Protein AF-A0AA91DFK7-F1 (afdb_monomer)

Mean predicted aligned error: 19.99 Å

Sequence (921 aa):
FHQPVKQSVSNLQQTSFSFPFDNPKKPAETATQEIAKGLQALGDNTLLFLSHIRKIEYTLPDGAEGSLERIDQGNGRIDIRVCKPYSEATISHWLHFQKDVDVTDEDGKTKTCRIAIAYSLVEEANKKTEEKTWKIVPLDFGQVSIYFPAEKETSNLKFHIHAPFASTVARDSVRDCPANEQLRDQLAELITESLIAVRDHGFLTIGFLAVLPNPKDNLVKFYEPIRKAVVSAFKNESLTPTRNDSHGRSVSLFRGPARIASILDDDELSFLTNYTPPLWAANPPPQGHREENFLDSLEIDNWGWSELVDVLNSANENEERERIEDWISKKDDAWLMRFYALLGEASDEHSEYIHVNDIKIVRSLTSKGVIHVNPEDAYFPSKDGSFGSKDTFFVKPETYKNGSSNKQKELARYFLEEMGVCYADIKALIELRIKFYESSTEEIENWLYDEKFKSWVKSRHEGDFQDKIGASYYEDIKLFISYWKKNPTERSLFGNKTILLGLSNGNTLCWLKPNELCLDTPYIETGLAELIDIHKKKPLWPGYQDKLNKSELKDFVDFITAIGVMKGLAIIKTSIFRNKKYNLLISYSQHTKETSTATREDYSIEHLEDYLKRPSISCARLIWDALIKAPQNTIKARYRPNQQHNINEVESQLVAHLKGYAWIPNKNGEFFMPKDMSRDDLRNDFPCDDSRGMLTAIGFGENAKRRSEEYQANNKKAKHLGFESLEQAQKFAKLAKSLPESEIEKLIANSKIIEQPEKSVPNPERRRKGILERSENAPNKESIMRERSIQPGISAIQADAKGYLRPIYTNKNGEMVCQCCQKEMPFKIGDAYYFEAVQCLRSVKNQYIENRLALCPLCSAMYQYARQTDDKEIQNLIVTNNSDDNAASVGISITLALEKYTLRFVGPHWFDLKSIILSTT

Foldseek 3Di:
DDDDFDFDDDDDPDTDTDDDPPDPVADPVRVLVVVLVVVLPDDQQLCLPPDPDAKDWDAHPVRFIWMWGWDDPDPQKIWIWTGHGPDDIDIWIKRKFKDWDWFQDPVRDIDTWIKMWIFTWDWDQDPPPRDTDIETAFACFAFEDLSGGLQQEGQLARIYIYIVADADPVSNYHDDDPRVLVRLVVRLVRVLVVLVVCVVVLRLDLNCLLRADFPVSPGDPSNVVSNVSNLVSLQVDQRFQFQVRGGHRLQQAEEEDPLVCVLQPCVNVCLLPVGHDPHGGDDDDPVSPSSVRSSVSNVRHYDYLQNVQCSQQVCPDPVSLVSVLVVLFPDDLQSLLSVLLRNLCCCPVVVDDHDCQVHQNFWWDFPVGIDGHGLQQEEDADPVRDDADGRGTYGDCSNQPVDPDPSSNVSSVNSSVVSNHYHPDLLNSLLVVLVVLVVVQVVVVVVVPDPVVVVVVVPDPDDDPVVPCDPSLVVSLVSLLVVCVVVVVVLQSQQQTQNFWFADDPRDIHGDGLQQEAEDPPLHHQCVCVVCVQSVHTYGDPCVPVVADPVRSVSSVVSSVSSHHHHFWAKDWDFCVPPPVVVQQCVVPPPPAADPAKDWTAIATRSRLVLQVDADPSSLLRLLVNQLPDALVNQWTWTDRHPVDDIDIDGHPHLVSLQVGFHFQFCVGDTGGQLVDDPNRHHPSRDDHCVRVRSVSNNHPVNVVCPDPVLVVQQVVCVVVVANGSVRSVVVVVVVVVDDPVVVVVVVVVPDDDDWFWDFDPPLVVLLVVLVVVLVVFDFDDWDDDPDTDDPPPVVLQVVLCVVCLVRQQHPVRFGAFQWPRDGAPDADPPHGDWGFAQQAPPFGGRDSLRTGTHHPVVNCQVPPFWPQHRVNSLCQLQVDPPDLGGGKDWDWTDTNNDIIIRIGGNVSSSSVSSSSVVRD

Solvent-accessible surface area (backbone atoms only — not comparable to full-atom values): 51791 Å² total; per-residue (Å²): 143,87,78,86,79,76,74,72,91,70,67,101,85,66,89,64,84,80,83,82,72,76,52,92,90,47,59,46,69,60,52,50,54,53,50,50,50,54,64,70,62,64,53,61,66,55,43,72,71,43,90,84,61,48,69,49,78,49,70,45,98,87,66,47,52,32,38,39,37,54,44,79,75,52,96,42,32,36,37,29,40,39,33,49,60,101,49,78,70,46,74,49,38,30,47,41,50,75,50,80,44,79,41,52,41,96,88,71,48,75,42,82,41,66,33,37,39,35,39,40,44,44,85,40,73,37,93,85,74,74,47,79,42,78,42,57,49,55,41,97,71,17,50,38,22,54,61,40,65,15,83,74,37,72,49,58,34,22,36,36,38,33,39,79,51,58,48,44,98,83,52,33,34,74,51,95,49,74,44,37,52,51,53,49,52,52,48,25,50,52,51,47,56,46,51,54,53,35,41,79,73,71,49,56,42,63,70,34,37,44,32,50,70,35,84,87,50,68,50,44,78,86,51,43,60,38,41,53,42,44,45,50,42,28,50,74,35,64,59,34,39,22,65,84,83,45,56,31,27,29,77,61,26,32,40,58,54,68,71,56,50,73,75,41,42,46,70,52,46,20,69,75,68,74,49,73,68,72,31,44,45,48,79,61,61,100,83,37,62,51,26,45,46,30,53,62,69,53,67,46,47,76,49,50,62,66,58,54,38,51,56,56,49,63,39,75,48,70,68,53,34,50,52,50,37,55,56,60,67,74,52,54,51,69,56,44,18,54,50,33,16,50,52,12,40,26,39,74,78,65,69,46,81,78,62,54,59,89,38,43,73,39,54,20,39,44,78,89,46,78,49,60,36,31,24,71,66,28,23,41,70,44,97,83,67,70,76,70,66,72,88,51,38,29,46,39,61,57,36,33,67,68,45,96,44,70,66,42,21,51,23,12,41,47,33,42,45,72,50,46,30,41,71,55,45,72,65,58,54,48,52,52,51,50,50,51,42,54,55,50,48,62,58,55,58,60,64,72,71,44,70,72,50,60,62,52,61,75,72,57,82,94,74,75,75,68,79,74,67,51,76,66,57,60,53,51,53,51,49,52,44,56,49,37,73,78,38,67,87,56,36,72,80,53,24,83,36,42,78,44,56,22,38,45,100,82,76,45,80,43,77,32,31,29,68,43,25,27,46,24,71,87,83,44,90,46,52,48,66,83,41,28,88,69,75,69,29,29,35,53,46,65,68,57,63,83,75,35,55,81,67,54,44,52,48,48,53,54,44,45,47,68,26,41,28,36,74,66,57,58,80,39,82,42,70,50,83,77,31,94,57,33,72,70,41,44,63,94,44,84,88,54,80,67,48,99,64,42,45,80,40,16,21,30,46,85,60,45,69,62,50,50,74,58,66,40,72,45,52,32,49,34,53,48,56,33,46,61,69,41,61,56,73,48,52,39,18,38,28,25,45,31,86,92,50,74,76,30,72,44,76,4,51,36,34,58,51,55,47,72,36,49,37,50,45,31,72,86,66,54,59,35,33,35,31,76,37,46,84,85,41,47,28,91,91,57,83,92,59,51,93,50,43,52,45,61,65,31,34,47,23,49,53,56,51,60,67,32,70,66,47,49,54,48,29,52,52,23,41,73,74,75,26,96,28,40,72,52,40,53,51,52,55,52,52,58,73,74,48,59,69,73,57,58,50,47,64,60,60,74,68,68,87,74,85,77,44,69,41,59,41,85,61,59,70,66,52,50,53,62,47,50,63,51,56,76,70,42,56,75,68,70,82,65,94,52,103,70,73,71,53,90,64,54,68,60,50,46,51,52,25,44,64,60,45,51,76,56,37,31,22,96,86,71,50,41,43,18,32,53,81,62,41,66,41,90,49,59,61,83,96,42,75,50,65,42,64,42,71,67,55,82,84,59,68,50,65,56,55,58,44,44,38,57,20,29,72,67,58,38,49,33,58,73,76,34,45,70,59,47,59,67,59,53,51,46,63,53,69,75,50,84,69,59,77,55,33,34,55,50,72,45,82,42,35,37,74,94,38,84,39,50,43,48,36,34,14,54,58,44,48,53,34,45,55,53,51,68,74,72,109

Secondary structure (DSSP, 8-state):
----------STT----------TTS-HHHHHHHHHHHHHH--THHHHT-SS--EEEEE-TTS-EEEEEEEEEETTEEEEEEE-TTS--EEEEEEEEEEEEEEE-TTS-EEEEEEEEEEEEEEEE-TTT--EEEEEE--SSPEEEESEEEEEEE---SSEEE----B-TTSSSB---HHHHHHHHHHHHHHHHHHHHHHHTT---GGGGGGS--GGG---TTTHHHHHHHHHHHHHSS-EEBTTS-EE-GGG-EE--HHHHHHS-HHHHHHHH-PPSP-BBPPPPTT-HHHHHHHHTTTPEE--HHHHHHHHHT--SHHHHHHHHHHHHTS-HHHHHHHHHHHHHHHHHH------TTS--EEEEETTEEEEE-GGGEEEPPTT-----TT-EEEPTHHHH--SSHHHHHHHHHHHHHTT-EE--HHHHHHHHHHHHHHHHHHHHHHTT-HHHHHHHTT--S--SGGGS-HHHHHHHHHHHHHHHH-GGGTHHHHTSS-EEEE-TTS-EEEE-GGGEE--TTT-----GGGHHHH--EEBPTTHHHHS-HHHHHHHHHHHHHHT-B-S--EEEE-GGG-TTHHHHSTT-TT----TT-EEEEEEETTHHHHHHS--HHHHHHHHHHHHTS-GGGGEEEEESSTTSPPEEEE-HHHHHHHHS--EEBTTS-EE-GGG--TTTB-TTS----TTSHHHHTTTTHHHHHTSHHHHHHHHHHHHTT-SSHHHHHHHHHHHHHS-HHHHHHHHHTT---PPP----SSHHHHHHHHHHHHHTPPB-----SSS---TTHHHHHHHHHHHHHHHHB-TTS-BB-TTT-SBPS-EETTEE--EEEES-TT-SB--TTSEEEE-HHHHHHHHHSB-S-HHHHHHHHHS----TT-SEEEEEEEETTEEEEEEEEHHHHHHHHHHHHHH-

pLDDT: mean 84.31, std 13.97, range [32.25, 98.31]

Structure (mmCIF, N/CA/C/O backbone):
data_AF-A0AA91DFK7-F1
#
_entry.id   AF-A0AA91DFK7-F1
#
loop_
_atom_site.group_PDB
_atom_site.id
_atom_site.type_symbol
_atom_site.label_atom_id
_atom_site.label_alt_id
_atom_site.label_comp_id
_atom_site.label_asym_id
_atom_site.label_entity_id
_atom_site.label_seq_id
_atom_site.pdbx_PDB_ins_code
_atom_site.Cartn_x
_atom_site.Cartn_y
_atom_site.Cartn_z
_atom_site.occupancy
_atom_site.B_iso_or_equiv
_atom_site.auth_seq_id
_atom_site.auth_comp_id
_atom_site.auth_asym_id
_atom_site.auth_atom_id
_atom_site.pdbx_PDB_model_num
ATOM 1 N N . PHE A 1 1 ? -30.855 -10.879 83.316 1.00 36.31 1 PHE A N 1
ATOM 2 C CA . PHE A 1 1 ? -31.680 -9.663 83.427 1.00 36.31 1 PHE A CA 1
ATOM 3 C C . PHE A 1 1 ? -33.145 -10.071 83.457 1.00 36.31 1 PHE A C 1
ATOM 5 O O . PHE A 1 1 ? -33.736 -10.241 82.405 1.00 36.31 1 PHE A O 1
ATOM 12 N N . HIS A 1 2 ? -33.714 -10.302 84.640 1.00 39.81 2 HIS A N 1
ATOM 13 C CA . HIS A 1 2 ? -35.159 -10.479 84.803 1.00 39.81 2 HIS A CA 1
ATOM 14 C C . HIS A 1 2 ? -35.577 -9.864 86.142 1.00 39.81 2 HIS A C 1
ATOM 16 O O . HIS A 1 2 ? -35.425 -10.483 87.189 1.00 39.81 2 HIS A O 1
ATOM 22 N N . GLN A 1 3 ? -36.079 -8.632 86.088 1.00 33.50 3 GLN A N 1
ATOM 23 C CA . GLN A 1 3 ? -37.009 -8.072 87.066 1.00 33.50 3 GLN A CA 1
ATOM 24 C C . GLN A 1 3 ? -38.102 -7.308 86.297 1.00 33.50 3 GLN A C 1
ATOM 26 O O . GLN A 1 3 ? -37.824 -6.799 85.208 1.00 33.50 3 GLN A O 1
ATOM 31 N N . PRO A 1 4 ? -39.349 -7.290 86.795 1.00 44.38 4 PRO A N 1
ATOM 32 C CA . PRO A 1 4 ? -40.504 -6.844 86.028 1.00 44.38 4 PRO A CA 1
ATOM 33 C C . PRO A 1 4 ? -40.592 -5.313 85.981 1.00 44.38 4 PRO A C 1
ATOM 35 O O . PRO A 1 4 ? -40.521 -4.636 87.005 1.00 44.38 4 PRO A O 1
ATOM 38 N N . VAL A 1 5 ? -40.785 -4.777 84.776 1.00 42.59 5 VAL A N 1
ATOM 39 C CA . VAL A 1 5 ? -41.079 -3.360 84.530 1.00 42.59 5 VAL A CA 1
ATOM 40 C C . VAL A 1 5 ? -42.449 -3.023 85.128 1.00 42.59 5 VAL A C 1
ATOM 42 O O . VAL A 1 5 ? -43.439 -3.686 84.818 1.00 42.59 5 VAL A O 1
ATOM 45 N N . LYS A 1 6 ? -42.535 -1.983 85.967 1.00 42.91 6 LYS A N 1
ATOM 46 C CA . LYS A 1 6 ? -43.825 -1.423 86.397 1.00 42.91 6 LYS A CA 1
ATOM 47 C C . LYS A 1 6 ? -44.430 -0.612 85.249 1.00 42.91 6 LYS A C 1
ATOM 49 O O . LYS A 1 6 ? -43.986 0.500 84.983 1.00 42.91 6 LYS A O 1
ATOM 54 N N . GLN A 1 7 ? -45.455 -1.156 84.596 1.00 42.53 7 GLN A N 1
ATOM 55 C CA . GLN A 1 7 ? -46.335 -0.390 83.712 1.00 42.53 7 GLN A CA 1
ATOM 56 C C . GLN A 1 7 ? -47.267 0.483 84.563 1.00 42.53 7 GLN A C 1
ATOM 58 O O . GLN A 1 7 ? -48.122 -0.033 85.281 1.00 42.53 7 GLN A O 1
ATOM 63 N N . SER A 1 8 ? -47.116 1.805 84.493 1.00 44.56 8 SER A N 1
ATOM 64 C CA . SER A 1 8 ? -48.134 2.738 84.981 1.00 44.56 8 SER A CA 1
ATOM 65 C C . SER A 1 8 ? -49.129 3.010 83.856 1.00 44.56 8 SER A C 1
ATOM 67 O O . SER A 1 8 ? -48.779 3.631 82.853 1.00 44.56 8 SER A O 1
ATOM 69 N N . VAL A 1 9 ? -50.364 2.535 84.010 1.00 44.62 9 VAL A N 1
ATOM 70 C CA . VAL A 1 9 ? -51.450 2.816 83.066 1.00 44.62 9 VAL A CA 1
ATOM 71 C C . VAL A 1 9 ? -52.027 4.192 83.396 1.00 44.62 9 VAL A C 1
ATOM 73 O O . VAL A 1 9 ? -52.775 4.339 84.360 1.00 44.62 9 VAL A O 1
ATOM 76 N N . SER A 1 10 ? -51.685 5.206 82.602 1.00 42.47 10 SER A N 1
ATOM 77 C CA . SER A 1 10 ? -52.378 6.497 82.601 1.00 42.47 10 SER A CA 1
ATOM 78 C C . SER A 1 10 ? -52.591 6.969 81.161 1.00 42.47 10 SER A C 1
ATOM 80 O O . SER A 1 10 ? -51.628 7.270 80.464 1.00 42.47 10 SER A O 1
ATOM 82 N N . ASN A 1 11 ? -53.867 7.043 80.766 1.00 45.03 11 ASN A N 1
ATOM 83 C CA . ASN A 1 11 ? -54.430 7.470 79.477 1.00 45.03 11 ASN A CA 1
ATOM 84 C C . ASN A 1 11 ? -54.101 6.615 78.227 1.00 45.03 11 ASN A C 1
ATOM 86 O O . ASN A 1 11 ? -52.962 6.367 77.853 1.00 45.03 11 ASN A O 1
ATOM 90 N N . LEU A 1 12 ? -55.180 6.192 77.559 1.00 51.97 12 LEU A N 1
ATOM 91 C CA . LEU A 1 12 ? -55.339 5.129 76.549 1.00 51.97 12 LEU A CA 1
ATOM 92 C C . LEU A 1 12 ? -54.607 5.291 75.191 1.00 51.97 12 LEU A C 1
ATOM 94 O O . LEU A 1 12 ? -55.033 4.689 74.210 1.00 51.97 12 LEU A O 1
ATOM 98 N N . GLN A 1 13 ? -53.514 6.054 75.089 1.00 65.00 13 GLN A N 1
ATOM 99 C CA . GLN A 1 13 ? -52.768 6.199 73.821 1.00 65.00 13 GLN A CA 1
ATOM 100 C C . GLN A 1 13 ? -51.238 6.121 73.935 1.00 65.00 13 GLN A C 1
ATOM 102 O O . GLN A 1 13 ? -50.564 6.179 72.909 1.00 65.00 13 GLN A O 1
ATOM 107 N N . GLN A 1 14 ? -50.661 5.967 75.131 1.00 76.94 14 GLN A N 1
ATOM 108 C CA . GLN A 1 14 ? -49.203 5.949 75.292 1.00 76.94 14 GLN A CA 1
ATOM 109 C C . GLN A 1 14 ? -48.742 4.780 76.167 1.00 76.94 14 GLN A C 1
ATOM 111 O O . GLN A 1 14 ? -49.290 4.526 77.237 1.00 76.94 14 GLN A O 1
ATOM 116 N N . THR A 1 15 ? -47.712 4.066 75.704 1.00 83.88 15 THR A N 1
ATOM 117 C CA . THR A 1 15 ? -46.983 3.082 76.516 1.00 83.88 15 THR A CA 1
ATOM 118 C C . THR A 1 15 ? -45.744 3.765 77.080 1.00 83.88 15 THR A C 1
ATOM 120 O O . THR A 1 15 ? -44.906 4.230 76.312 1.00 83.88 15 THR A O 1
ATOM 123 N N . SER A 1 16 ? -45.625 3.826 78.407 1.00 86.19 16 SER A N 1
ATOM 124 C CA . SER A 1 16 ? -44.477 4.429 79.090 1.00 86.19 16 SER A CA 1
ATOM 125 C C . SER A 1 16 ? -43.596 3.356 79.729 1.00 86.19 16 SER A C 1
ATOM 127 O O . SER A 1 16 ? -44.095 2.466 80.424 1.00 86.19 16 SER A O 1
ATOM 129 N N . PHE A 1 17 ? -42.286 3.451 79.497 1.00 85.88 17 PHE A N 1
ATOM 130 C CA . PHE A 1 17 ? -41.264 2.609 80.115 1.00 85.88 17 PHE A CA 1
ATOM 131 C C . PHE A 1 17 ? -40.325 3.491 80.941 1.00 85.88 17 PHE A C 1
ATOM 133 O O . PHE A 1 17 ? -39.764 4.452 80.422 1.00 85.88 17 PHE A O 1
ATOM 140 N N . SER A 1 18 ? -40.133 3.146 82.216 1.00 87.56 18 SER A N 1
ATOM 141 C CA . SER A 1 18 ? -39.167 3.809 83.096 1.00 87.56 18 SER A CA 1
ATOM 142 C C . SER A 1 18 ? -38.080 2.819 83.498 1.00 87.56 18 SER A C 1
ATOM 144 O O . SER A 1 18 ? -38.377 1.756 84.050 1.00 87.56 18 SER A O 1
ATOM 146 N N . PHE A 1 19 ? -36.828 3.158 83.189 1.00 84.88 19 PHE A N 1
ATOM 147 C CA . PHE A 1 19 ? -35.660 2.323 83.455 1.00 84.88 19 PHE A CA 1
ATOM 148 C C . PHE A 1 19 ? -34.803 2.973 84.553 1.00 84.88 19 PHE A C 1
ATOM 150 O O . PHE A 1 19 ? -34.172 3.997 84.286 1.00 84.88 19 PHE A O 1
ATOM 157 N N . PRO A 1 20 ? -34.766 2.423 85.781 1.00 87.25 20 PRO A N 1
ATOM 158 C CA . PRO A 1 20 ? -33.909 2.954 86.837 1.00 87.25 20 PRO A CA 1
ATOM 159 C C . PRO A 1 20 ? -32.427 2.664 86.544 1.00 87.25 20 PRO A C 1
ATOM 161 O O . PRO A 1 20 ? -32.072 1.582 86.078 1.00 87.25 20 PRO A O 1
ATOM 164 N N . PHE A 1 21 ? -31.544 3.626 86.826 1.00 88.44 21 PHE A N 1
ATOM 165 C CA . PHE A 1 21 ? -30.085 3.466 86.707 1.00 88.44 21 PHE A CA 1
ATOM 166 C C . PHE A 1 21 ? -29.473 3.001 88.038 1.00 88.44 21 PHE A C 1
ATOM 168 O O . PHE A 1 21 ? -28.611 3.663 88.610 1.00 88.44 21 PHE A O 1
ATOM 175 N N . ASP A 1 22 ? -29.948 1.870 88.557 1.00 88.06 22 ASP A N 1
ATOM 176 C CA . ASP A 1 22 ? -29.630 1.339 89.892 1.00 88.06 22 ASP A CA 1
ATOM 177 C C . ASP A 1 22 ? -28.657 0.140 89.876 1.00 88.06 22 ASP A C 1
ATOM 179 O O . ASP A 1 22 ? -28.475 -0.544 90.884 1.00 88.06 22 ASP A O 1
ATOM 183 N N . ASN A 1 23 ? -27.986 -0.118 88.747 1.00 87.44 23 ASN A N 1
ATOM 184 C CA . ASN A 1 23 ? -27.024 -1.213 88.631 1.00 87.44 23 ASN A CA 1
ATOM 185 C C . ASN A 1 23 ? -25.724 -0.903 89.407 1.00 87.44 23 ASN A C 1
ATOM 187 O O . ASN A 1 23 ? -24.960 -0.034 88.987 1.00 87.44 23 ASN A O 1
ATOM 191 N N . PRO A 1 24 ? -25.371 -1.671 90.457 1.00 87.69 24 PRO A N 1
ATOM 192 C CA . PRO A 1 24 ? -24.191 -1.390 91.279 1.00 87.69 24 PRO A CA 1
ATOM 193 C C . PRO A 1 24 ? -22.860 -1.531 90.523 1.00 87.69 24 PRO A C 1
ATOM 195 O O . PRO A 1 24 ? -21.837 -1.039 90.988 1.00 87.69 24 PRO A O 1
ATOM 198 N N . LYS A 1 25 ? -22.847 -2.206 89.364 1.00 91.56 25 LYS A N 1
ATOM 199 C CA . LYS A 1 25 ? -21.650 -2.390 88.527 1.00 91.56 25 LYS A CA 1
ATOM 200 C C . LYS A 1 25 ? -21.454 -1.289 87.480 1.00 91.56 25 LYS A C 1
ATOM 202 O O . LYS A 1 25 ? -20.439 -1.312 86.789 1.00 91.56 25 LYS A O 1
ATOM 207 N N . LYS A 1 26 ? -22.409 -0.368 87.315 1.00 90.12 26 LYS A N 1
ATOM 208 C CA . LYS A 1 26 ? -22.355 0.689 86.298 1.00 90.12 26 LYS A CA 1
ATOM 209 C C . LYS A 1 26 ? -22.884 2.007 86.875 1.00 90.12 26 LYS A C 1
ATOM 211 O O . LYS A 1 26 ? -24.091 2.107 87.085 1.00 90.12 26 LYS A O 1
ATOM 216 N N . PRO A 1 27 ? -22.021 3.014 87.116 1.00 92.31 27 PRO A N 1
ATOM 217 C CA . PRO A 1 27 ? -22.453 4.313 87.623 1.00 92.31 27 PRO A CA 1
ATOM 218 C C . PRO A 1 27 ? -23.532 4.951 86.739 1.00 92.31 27 PRO A C 1
ATOM 220 O O . PRO A 1 27 ? -23.460 4.868 85.509 1.00 92.31 27 PRO A O 1
ATOM 223 N N . ALA A 1 28 ? -24.503 5.623 87.364 1.00 90.06 28 ALA A N 1
ATOM 224 C CA . ALA A 1 28 ? -25.614 6.265 86.659 1.00 90.06 28 ALA A CA 1
ATOM 225 C C . ALA A 1 28 ? -25.130 7.290 85.620 1.00 90.06 28 ALA A C 1
ATOM 227 O O . ALA A 1 28 ? -25.651 7.326 84.513 1.00 90.06 28 ALA A O 1
ATOM 228 N N . GLU A 1 29 ? -24.087 8.063 85.934 1.00 89.38 29 GLU A N 1
ATOM 229 C CA . GLU A 1 29 ? -23.494 9.034 85.008 1.00 89.38 29 GLU A CA 1
ATOM 230 C C . GLU A 1 29 ? -22.960 8.369 83.729 1.00 89.38 29 GLU A C 1
ATOM 232 O O . GLU A 1 29 ? -23.257 8.821 82.624 1.00 89.38 29 GLU A O 1
ATOM 237 N N . THR A 1 30 ? -22.247 7.245 83.857 1.00 90.94 30 THR A N 1
ATOM 238 C CA . THR A 1 30 ? -21.745 6.473 82.711 1.00 90.94 30 THR A CA 1
ATOM 239 C C . THR A 1 30 ? -22.892 5.899 81.880 1.00 90.94 30 THR A C 1
ATOM 241 O O . THR A 1 30 ? -22.857 5.965 80.653 1.00 90.94 30 THR A O 1
ATOM 244 N N . ALA A 1 31 ? -23.937 5.370 82.528 1.00 90.56 31 ALA A N 1
ATOM 245 C CA . ALA A 1 31 ? -25.128 4.883 81.833 1.00 90.56 31 ALA A CA 1
ATOM 246 C C . ALA A 1 31 ? -25.830 6.003 81.047 1.00 90.56 31 ALA A C 1
ATOM 248 O O . ALA A 1 31 ? -26.141 5.810 79.873 1.00 90.56 31 ALA A O 1
ATOM 249 N N . THR A 1 32 ? -26.004 7.180 81.654 1.00 90.25 32 THR A N 1
ATOM 250 C CA . THR A 1 32 ? -26.576 8.363 80.998 1.00 90.25 32 THR A CA 1
ATOM 251 C C . THR A 1 32 ? -25.749 8.796 79.791 1.00 90.25 32 THR A C 1
ATOM 253 O O . THR A 1 32 ? -26.311 9.026 78.724 1.00 90.25 32 THR A O 1
ATOM 256 N N . GLN A 1 33 ? -24.421 8.875 79.925 1.00 90.12 33 GLN A N 1
ATOM 257 C CA . GLN A 1 33 ? -23.530 9.257 78.824 1.00 90.12 33 GLN A CA 1
ATOM 258 C C . GLN A 1 33 ? -23.592 8.262 77.656 1.00 90.12 33 GLN A C 1
ATOM 260 O O . GLN A 1 33 ? -23.609 8.676 76.500 1.00 90.12 33 GLN A O 1
ATOM 265 N N . GLU A 1 34 ? -23.639 6.957 77.931 1.00 90.69 34 GLU A N 1
ATOM 266 C CA . GLU A 1 34 ? -23.773 5.935 76.887 1.00 90.69 34 GLU A CA 1
ATOM 267 C C . GLU A 1 34 ? -25.135 5.990 76.182 1.00 90.69 34 GLU A C 1
ATOM 269 O O . GLU A 1 34 ? -25.188 5.894 74.957 1.00 90.69 34 GLU A O 1
ATOM 274 N N . ILE A 1 35 ? -26.229 6.196 76.925 1.00 90.88 35 ILE A N 1
ATOM 275 C CA . ILE A 1 35 ? -27.572 6.351 76.344 1.00 90.88 35 ILE A CA 1
ATOM 276 C C . ILE A 1 35 ? -27.642 7.622 75.493 1.00 90.88 35 ILE A C 1
ATOM 278 O O . ILE A 1 35 ? -28.136 7.570 74.369 1.00 90.88 35 ILE A O 1
ATOM 282 N N . ALA A 1 36 ? -27.104 8.742 75.987 1.00 90.75 36 ALA A N 1
ATOM 283 C CA . ALA A 1 36 ? -27.031 9.993 75.236 1.00 90.75 36 ALA A CA 1
ATOM 284 C C . ALA A 1 36 ? -26.263 9.808 73.919 1.00 90.75 36 ALA A C 1
ATOM 286 O O . ALA A 1 36 ? -26.757 10.204 72.865 1.00 90.75 36 ALA A O 1
ATOM 287 N N . LYS A 1 37 ? -25.109 9.125 73.957 1.00 90.06 37 LYS A N 1
ATOM 288 C CA . LYS A 1 37 ? -24.347 8.770 72.750 1.00 90.06 37 LYS A CA 1
ATOM 289 C C . LYS A 1 37 ? -25.159 7.900 71.789 1.00 90.06 37 LYS A C 1
ATOM 291 O O . LYS A 1 37 ? -25.153 8.175 70.596 1.00 90.06 37 LYS A O 1
ATOM 296 N N . GLY A 1 38 ? -25.875 6.890 72.289 1.00 89.56 38 GLY A N 1
ATOM 297 C CA . GLY A 1 38 ? -26.727 6.026 71.466 1.00 89.56 38 GLY A CA 1
ATOM 298 C C . GLY A 1 38 ? -27.869 6.783 70.781 1.00 89.56 38 GLY A C 1
ATOM 299 O O . GLY A 1 38 ? -28.099 6.602 69.590 1.00 89.56 38 GLY A O 1
ATOM 300 N N . LEU A 1 39 ? -28.540 7.690 71.500 1.00 90.19 39 LEU A N 1
ATOM 301 C CA . LEU A 1 39 ? -29.600 8.539 70.940 1.00 90.19 39 LEU A CA 1
ATOM 302 C C . LEU A 1 39 ? -29.060 9.517 69.884 1.00 90.19 39 LEU A C 1
ATOM 304 O O . LEU A 1 39 ? -29.667 9.685 68.829 1.00 90.19 39 LEU A O 1
ATOM 308 N N . GLN A 1 40 ? -27.891 10.114 70.127 1.00 88.81 40 GLN A N 1
ATOM 309 C CA . GLN A 1 40 ? -27.211 10.994 69.166 1.00 88.81 40 GLN A CA 1
ATOM 310 C C . GLN A 1 40 ? -26.674 10.244 67.930 1.00 88.81 40 GLN A C 1
ATOM 312 O O . GLN A 1 40 ? -26.507 10.840 66.858 1.00 88.81 40 GLN A O 1
ATOM 317 N N . ALA A 1 41 ? -26.395 8.944 68.072 1.00 88.00 41 ALA A N 1
ATOM 318 C CA . ALA A 1 41 ? -25.938 8.075 66.993 1.00 88.00 41 ALA A CA 1
ATOM 319 C C . ALA A 1 41 ? -27.069 7.627 66.055 1.00 88.00 41 ALA A C 1
ATOM 321 O O . ALA A 1 41 ? -26.770 7.169 64.952 1.00 88.00 41 ALA A O 1
ATOM 322 N N . LEU A 1 42 ? -28.343 7.797 66.441 1.00 88.31 42 LEU A N 1
ATOM 323 C CA . LEU A 1 42 ? -29.475 7.489 65.568 1.00 88.31 42 LEU A CA 1
ATOM 324 C C . LEU A 1 42 ? -29.342 8.251 64.241 1.00 88.31 42 LEU A C 1
ATOM 326 O O . LEU A 1 42 ? -29.227 9.480 64.199 1.00 88.31 42 LEU A O 1
ATOM 330 N N . GLY A 1 43 ? -29.323 7.482 63.157 1.00 86.44 43 GLY A N 1
ATOM 331 C CA . GLY A 1 43 ? -29.197 7.965 61.787 1.00 86.44 43 GLY A CA 1
ATOM 332 C C . GLY A 1 43 ? -30.460 7.718 60.976 1.00 86.44 43 GLY A C 1
ATOM 333 O O . GLY A 1 43 ? -31.438 7.149 61.461 1.00 86.44 43 GLY A O 1
ATOM 334 N N . ASP A 1 44 ? -30.422 8.108 59.714 1.00 85.69 44 ASP A N 1
ATOM 335 C CA . ASP A 1 44 ? -31.534 7.959 58.780 1.00 85.69 44 ASP A CA 1
ATOM 336 C C . ASP A 1 44 ? -32.007 6.507 58.587 1.00 85.69 44 ASP A C 1
ATOM 338 O O . ASP A 1 44 ? -33.210 6.238 58.635 1.00 85.69 44 ASP A O 1
ATOM 342 N N . ASN A 1 45 ? -31.086 5.546 58.488 1.00 87.56 45 ASN A N 1
ATOM 343 C CA . ASN A 1 45 ? -31.428 4.125 58.343 1.00 87.56 45 ASN A CA 1
ATOM 344 C C . ASN A 1 45 ? -32.180 3.533 59.565 1.00 87.56 45 ASN A C 1
ATOM 346 O O . ASN A 1 45 ? -32.737 2.441 59.481 1.00 87.56 45 ASN A O 1
ATOM 350 N N . THR A 1 46 ? -32.261 4.246 60.699 1.00 88.56 46 THR A N 1
ATOM 351 C CA . THR A 1 46 ? -32.991 3.791 61.904 1.00 88.56 46 THR A CA 1
ATOM 352 C C . THR A 1 46 ? -34.476 3.556 61.630 1.00 88.56 46 THR A C 1
ATOM 354 O O . THR A 1 46 ? -35.052 2.593 62.131 1.00 88.56 46 THR A O 1
ATOM 357 N N . LEU A 1 47 ? -35.113 4.456 60.871 1.00 91.75 47 LEU A N 1
ATOM 358 C CA . LEU A 1 47 ? -36.552 4.397 60.589 1.00 91.75 47 LEU A CA 1
ATOM 359 C C . LEU A 1 47 ? -36.871 3.833 59.202 1.00 91.75 47 LEU A C 1
ATOM 361 O O . LEU A 1 47 ? -38.031 3.521 58.937 1.00 91.75 47 LEU A O 1
ATOM 365 N N . LEU A 1 48 ? -35.866 3.696 58.333 1.00 91.75 48 LEU A N 1
ATOM 366 C CA . LEU A 1 48 ? -36.039 3.422 56.906 1.00 91.75 48 LEU A CA 1
ATOM 367 C C . LEU A 1 48 ? -36.860 2.155 56.627 1.00 91.75 48 LEU A C 1
ATOM 369 O O . LEU A 1 48 ? -37.762 2.183 55.794 1.00 91.75 48 LEU A O 1
ATOM 373 N N . PHE A 1 49 ? -36.606 1.081 57.379 1.00 92.44 49 PHE A N 1
ATOM 374 C CA . PHE A 1 49 ? -37.257 -0.222 57.194 1.00 92.44 49 PHE A CA 1
ATOM 375 C C . PHE A 1 49 ? -38.377 -0.522 58.204 1.00 92.44 49 PHE A C 1
ATOM 377 O O . PHE A 1 49 ? -38.949 -1.612 58.199 1.00 92.44 49 PHE A O 1
ATOM 384 N N . LEU A 1 50 ? -38.721 0.427 59.083 1.00 89.56 50 LEU A N 1
ATOM 385 C CA . LEU A 1 50 ? -39.771 0.233 60.087 1.00 89.56 50 LEU A CA 1
ATOM 386 C C . LEU A 1 50 ? -41.144 0.604 59.526 1.00 89.56 50 LEU A C 1
ATOM 388 O O . LEU A 1 50 ? -41.347 1.702 59.015 1.00 89.56 50 LEU A O 1
ATOM 392 N N . SER A 1 51 ? -42.132 -0.280 59.675 1.00 80.62 51 SER A N 1
ATOM 393 C CA . SER A 1 51 ? -43.470 -0.075 59.092 1.00 80.62 51 SER A CA 1
ATOM 394 C C . SER A 1 51 ? -44.402 0.793 59.947 1.00 80.62 51 SER A C 1
ATOM 396 O O . SER A 1 51 ? -45.239 1.515 59.407 1.00 80.62 51 SER A O 1
ATOM 398 N N . HIS A 1 52 ? -44.271 0.724 61.276 1.00 86.62 52 HIS A N 1
ATOM 399 C CA . HIS A 1 52 ? -45.233 1.326 62.213 1.00 86.62 52 HIS A CA 1
ATOM 400 C C . HIS A 1 52 ? -44.680 2.513 63.007 1.00 86.62 52 HIS A C 1
ATOM 402 O O . HIS A 1 52 ? -45.453 3.362 63.446 1.00 86.62 52 HIS A O 1
ATOM 408 N N . ILE A 1 53 ? -43.359 2.599 63.183 1.00 89.94 53 ILE A N 1
ATOM 409 C CA . ILE A 1 53 ? -42.719 3.719 63.880 1.00 89.94 53 ILE A CA 1
ATOM 410 C C . ILE A 1 53 ? -42.394 4.792 62.844 1.00 89.94 53 ILE A C 1
ATOM 412 O O . ILE A 1 53 ? -41.599 4.566 61.936 1.00 89.94 53 ILE A O 1
ATOM 416 N N . ARG A 1 54 ? -43.039 5.955 62.976 1.00 91.31 54 ARG A N 1
ATOM 417 C CA . ARG A 1 54 ? -42.888 7.086 62.045 1.00 91.31 54 ARG A CA 1
ATOM 418 C C . ARG A 1 54 ? -42.013 8.207 62.575 1.00 91.31 54 ARG A C 1
ATOM 420 O O . ARG A 1 54 ? -41.433 8.934 61.778 1.00 91.31 54 ARG A O 1
ATOM 427 N N . LYS A 1 55 ? -41.910 8.339 63.895 1.00 93.44 55 LYS A N 1
ATOM 428 C CA . LYS A 1 55 ? -41.157 9.410 64.535 1.00 93.44 55 LYS A CA 1
ATOM 429 C C . LYS A 1 55 ? -40.521 8.924 65.831 1.00 93.44 55 LYS A C 1
ATOM 431 O O . LYS A 1 55 ? -41.154 8.181 66.581 1.00 93.44 55 LYS A O 1
ATOM 436 N N . ILE A 1 56 ? -39.288 9.346 66.079 1.00 93.12 56 ILE A N 1
ATOM 437 C CA . ILE A 1 56 ? -38.589 9.213 67.359 1.00 93.12 56 ILE A CA 1
ATOM 438 C C . ILE A 1 56 ? -38.231 10.625 67.807 1.00 93.12 56 ILE A C 1
ATOM 440 O O . ILE A 1 56 ? -37.655 11.380 67.030 1.00 93.12 56 ILE A O 1
ATOM 444 N N . GLU A 1 57 ? -38.556 10.974 69.047 1.00 94.06 57 GLU A N 1
ATOM 445 C CA . GLU A 1 57 ? -38.176 12.242 69.676 1.00 94.06 57 GLU A CA 1
ATOM 446 C C . GLU A 1 57 ? -37.497 11.939 71.006 1.00 94.06 57 GLU A C 1
ATOM 448 O O . GLU A 1 57 ? -37.922 11.036 71.732 1.00 94.06 57 GLU A O 1
ATOM 453 N N . TYR A 1 58 ? -36.426 12.664 71.309 1.00 93.19 58 TYR A N 1
ATOM 454 C CA . TYR A 1 58 ? -35.686 12.502 72.551 1.00 93.19 58 TYR A CA 1
ATOM 455 C C . TYR A 1 58 ? -35.154 13.837 73.068 1.00 93.19 58 TYR A C 1
ATOM 457 O O . TYR A 1 58 ? -34.850 14.746 72.298 1.00 93.19 58 TYR A O 1
ATOM 465 N N . THR A 1 59 ? -34.992 13.917 74.388 1.00 93.62 59 THR A N 1
ATOM 466 C CA . THR A 1 59 ? -34.401 15.062 75.088 1.00 93.62 59 THR A CA 1
ATOM 467 C C . THR A 1 59 ? -33.237 14.568 75.937 1.00 93.62 59 THR A C 1
ATOM 469 O O . THR A 1 59 ? -33.357 13.573 76.657 1.00 93.62 59 THR A O 1
ATOM 472 N N . LEU A 1 60 ? -32.095 15.240 75.830 1.00 91.38 60 LEU A N 1
ATOM 473 C CA . LEU A 1 60 ? -30.878 14.938 76.574 1.00 91.38 60 LEU A CA 1
ATOM 474 C C . LEU A 1 60 ? -30.889 15.609 77.964 1.00 91.38 60 LEU A C 1
ATOM 476 O O . LEU A 1 60 ? -31.691 16.511 78.207 1.00 91.38 60 LEU A O 1
ATOM 480 N N . PRO A 1 61 ? -30.013 15.197 78.904 1.00 88.56 61 PRO A N 1
ATOM 481 C CA . PRO A 1 61 ? -29.978 15.762 80.259 1.00 88.56 61 PRO A CA 1
ATOM 482 C C . PRO A 1 61 ? -29.709 17.274 80.327 1.00 88.56 61 PRO A C 1
ATOM 484 O O . PRO A 1 61 ? -30.075 17.913 81.310 1.00 88.56 61 PRO A O 1
ATOM 487 N N . ASP A 1 62 ? -29.068 17.838 79.303 1.00 88.69 62 ASP A N 1
ATOM 488 C CA . ASP A 1 62 ? -28.807 19.274 79.138 1.00 88.69 62 ASP A CA 1
ATOM 489 C C . ASP A 1 62 ? -29.997 20.047 78.532 1.00 88.69 62 ASP A C 1
ATOM 491 O O . ASP A 1 62 ? -29.914 21.260 78.344 1.00 88.69 62 ASP A O 1
ATOM 495 N N . GLY A 1 63 ? -31.109 19.359 78.251 1.00 90.75 63 GLY A N 1
ATOM 496 C CA . GLY A 1 63 ? -32.313 19.914 77.639 1.00 90.75 63 GLY A CA 1
ATOM 497 C C . GLY A 1 63 ? -32.284 19.944 76.112 1.00 90.75 63 GLY A C 1
ATOM 498 O O . GLY A 1 63 ? -33.255 20.393 75.510 1.00 90.75 63 GLY A O 1
ATOM 499 N N . ALA A 1 64 ? -31.213 19.474 75.466 1.00 91.81 64 ALA A N 1
ATOM 500 C CA . ALA A 1 64 ? -31.145 19.470 74.014 1.00 91.81 64 ALA A CA 1
ATOM 501 C C . ALA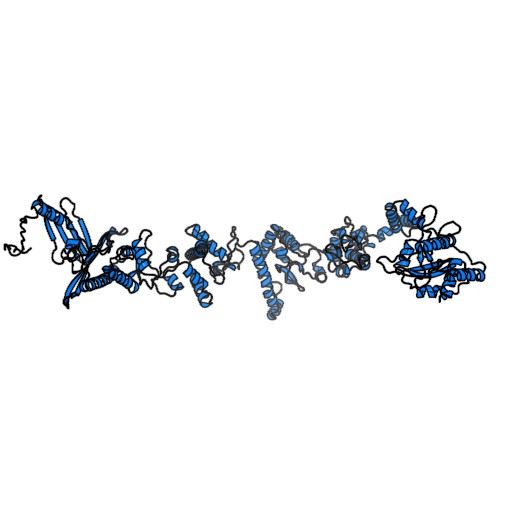 A 1 64 ? -32.063 18.402 73.409 1.00 91.81 64 ALA A C 1
ATOM 503 O O . ALA A 1 64 ? -32.072 17.246 73.837 1.00 91.81 64 ALA A O 1
ATOM 504 N N . GLU A 1 65 ? -32.822 18.789 72.391 1.00 93.00 65 GLU A N 1
ATOM 505 C CA . GLU A 1 65 ? -33.787 17.922 71.721 1.00 93.00 65 GLU A CA 1
ATOM 506 C C . GLU A 1 65 ? -33.214 17.353 70.421 1.00 93.00 65 GLU A C 1
ATOM 508 O O . GLU A 1 65 ? -32.451 18.010 69.708 1.00 93.00 65 GLU A O 1
ATOM 513 N N . GLY A 1 66 ? -33.603 16.122 70.102 1.00 93.31 66 GLY A N 1
ATOM 514 C CA . GLY A 1 66 ? -33.340 15.489 68.819 1.00 93.31 66 GLY A CA 1
ATOM 515 C C . GLY A 1 66 ? -34.560 14.723 68.321 1.00 93.31 66 GLY A C 1
ATOM 516 O O . GLY A 1 66 ? -35.384 14.250 69.107 1.00 93.31 66 GLY A O 1
ATOM 517 N N . SER A 1 67 ? -34.696 14.606 67.001 1.00 93.88 67 SER A N 1
ATOM 518 C CA . SER A 1 67 ? -35.787 13.849 66.388 1.00 93.88 67 SER A CA 1
ATOM 519 C C . SER A 1 67 ? -35.401 13.183 65.071 1.00 93.88 67 SER A C 1
ATOM 521 O O . SER A 1 67 ? -34.489 13.616 64.368 1.00 93.88 67 SER A O 1
ATOM 523 N N . LEU A 1 68 ? -36.104 12.099 64.753 1.00 94.44 68 LEU A N 1
ATOM 524 C CA . LEU A 1 68 ? -36.060 11.409 63.471 1.00 94.44 68 LEU A CA 1
ATOM 525 C C . LEU A 1 68 ? -37.492 11.210 62.991 1.00 94.44 68 LEU A C 1
ATOM 527 O O . LEU A 1 68 ? -38.329 10.741 63.760 1.00 94.44 68 LEU A O 1
ATOM 531 N N . GLU A 1 69 ? -37.774 11.534 61.736 1.00 95.25 69 GLU A N 1
ATOM 532 C CA . GLU A 1 69 ? -39.110 11.441 61.149 1.00 95.25 69 GLU A CA 1
ATOM 533 C C . GLU A 1 69 ? -39.044 10.777 59.770 1.00 95.25 69 GLU A C 1
ATOM 535 O O . GLU A 1 69 ? -38.258 11.180 58.914 1.00 95.25 69 GLU A O 1
ATOM 540 N N . ARG A 1 70 ? -39.883 9.758 59.555 1.00 94.44 70 ARG A N 1
ATOM 541 C CA . ARG A 1 70 ? -40.056 9.068 58.273 1.00 94.44 70 ARG A CA 1
ATOM 542 C C . ARG A 1 70 ? -41.280 9.610 57.544 1.00 94.44 70 ARG A C 1
ATOM 544 O O . ARG A 1 70 ? -42.400 9.483 58.042 1.00 94.44 70 ARG A O 1
ATOM 551 N N . ILE A 1 71 ? -41.074 10.099 56.325 1.00 94.31 71 ILE A N 1
ATOM 552 C CA . ILE A 1 71 ? -42.108 10.666 55.457 1.00 94.31 71 ILE A CA 1
ATOM 553 C C . ILE A 1 71 ? -42.211 9.803 54.192 1.00 94.31 71 ILE A C 1
ATOM 555 O O . ILE A 1 71 ? -41.260 9.706 53.421 1.00 94.31 71 ILE A O 1
ATOM 559 N N . ASP A 1 72 ? -43.367 9.173 53.969 1.00 92.25 72 ASP A N 1
ATOM 560 C CA . ASP A 1 72 ? -43.626 8.422 52.733 1.00 92.25 72 ASP A CA 1
ATOM 561 C C . ASP A 1 72 ? -44.173 9.365 51.658 1.00 92.25 72 ASP A C 1
ATOM 563 O O . ASP A 1 72 ? -45.273 9.896 51.804 1.00 92.25 72 ASP A O 1
ATOM 567 N N . GLN A 1 73 ? -43.430 9.541 50.565 1.00 89.69 73 GLN A N 1
ATOM 568 C CA . GLN A 1 73 ? -43.819 10.404 49.440 1.00 89.69 73 GLN A CA 1
ATOM 569 C C . GLN A 1 73 ? -44.667 9.665 48.382 1.00 89.69 73 GLN A C 1
ATOM 571 O O . GLN A 1 73 ? -45.132 10.273 47.421 1.00 89.69 73 GLN A O 1
ATOM 576 N N . GLY A 1 74 ? -44.881 8.353 48.548 1.00 85.56 74 GLY A N 1
ATOM 577 C CA . GLY A 1 74 ? -45.542 7.488 47.563 1.00 85.56 74 GLY A CA 1
ATOM 578 C C . GLY A 1 74 ? -44.574 6.913 46.520 1.00 85.56 74 GLY A C 1
ATOM 579 O O . GLY A 1 74 ? -43.409 7.296 46.458 1.00 85.56 74 GLY A O 1
ATOM 580 N N . ASN A 1 75 ? -45.039 5.939 45.725 1.00 83.00 75 ASN A N 1
ATOM 581 C CA . ASN A 1 75 ? -44.263 5.257 44.669 1.00 83.00 75 ASN A CA 1
ATOM 582 C C . ASN A 1 75 ? -42.884 4.732 45.123 1.00 83.00 75 ASN A C 1
ATOM 584 O O . ASN A 1 75 ? -41.902 4.811 44.393 1.00 83.00 75 ASN A O 1
ATOM 588 N N . GLY A 1 76 ? -42.799 4.232 46.359 1.00 88.25 76 GLY A N 1
ATOM 589 C CA . GLY A 1 76 ? -41.554 3.718 46.937 1.00 88.25 76 GLY A CA 1
ATOM 590 C C . GLY A 1 76 ? -40.573 4.793 47.414 1.00 88.25 76 GLY A C 1
ATOM 591 O O . GLY A 1 76 ? -39.556 4.444 48.002 1.00 88.25 76 GLY A O 1
ATOM 592 N N . ARG A 1 77 ? -40.853 6.090 47.237 1.00 93.19 77 ARG A N 1
ATOM 593 C CA . ARG A 1 77 ? -39.981 7.153 47.743 1.00 93.19 77 ARG A CA 1
ATOM 594 C C . ARG A 1 77 ? -40.222 7.420 49.233 1.00 93.19 77 ARG A C 1
ATOM 596 O O . ARG A 1 77 ? -41.353 7.671 49.657 1.00 93.19 77 ARG A O 1
ATOM 603 N N . ILE A 1 78 ? -39.140 7.414 50.008 1.00 95.06 78 ILE A N 1
ATOM 604 C CA . ILE A 1 78 ? -39.125 7.687 51.448 1.00 95.06 78 ILE A CA 1
ATOM 605 C C . ILE A 1 78 ? -38.114 8.795 51.733 1.00 95.06 78 ILE A C 1
ATOM 607 O O . ILE A 1 78 ? -36.959 8.699 51.325 1.00 95.06 78 ILE A O 1
ATOM 611 N N . ASP A 1 79 ? -38.534 9.809 52.481 1.00 95.12 79 ASP A N 1
ATOM 612 C CA . ASP A 1 79 ? -37.643 10.833 53.014 1.00 95.12 79 ASP A CA 1
ATOM 613 C C . ASP A 1 79 ? -37.462 10.605 54.524 1.00 95.12 79 ASP A C 1
ATOM 615 O O . ASP A 1 79 ? -38.441 10.401 55.250 1.00 95.12 79 ASP A O 1
ATOM 619 N N . ILE A 1 80 ? -36.220 10.652 55.010 1.00 95.50 80 ILE A N 1
ATOM 620 C CA . ILE A 1 80 ? -35.918 10.614 56.444 1.00 95.50 80 ILE A CA 1
ATOM 621 C C . ILE A 1 80 ? -35.361 11.964 56.870 1.00 95.50 80 ILE A C 1
ATOM 623 O O . ILE A 1 80 ? -34.286 12.368 56.429 1.00 95.50 80 ILE A O 1
ATOM 627 N N . ARG A 1 81 ? -36.088 12.657 57.747 1.00 95.38 81 ARG A N 1
ATOM 628 C CA . ARG A 1 81 ? -35.646 13.910 58.357 1.00 95.38 81 ARG A CA 1
ATOM 629 C C . ARG A 1 81 ? -34.976 13.614 59.691 1.00 95.38 81 ARG A C 1
ATOM 631 O O . ARG A 1 81 ? -35.597 13.018 60.568 1.00 95.38 81 ARG A O 1
ATOM 638 N N . VAL A 1 82 ? -33.733 14.054 59.852 1.00 94.19 82 VAL A N 1
ATOM 639 C CA . VAL A 1 82 ? -32.952 13.891 61.081 1.00 94.19 82 VAL A CA 1
ATOM 640 C C . VAL A 1 82 ? -32.617 15.267 61.644 1.00 94.19 82 VAL A C 1
ATOM 642 O O . VAL A 1 82 ? -31.907 16.051 61.020 1.00 94.19 82 VAL A O 1
ATOM 645 N N . CYS A 1 83 ? -33.099 15.549 62.849 1.00 92.50 83 CYS A N 1
ATOM 646 C CA . CYS A 1 83 ? -32.774 16.745 63.614 1.00 92.50 83 CYS A CA 1
ATOM 647 C C . CYS A 1 83 ? -31.889 16.326 64.789 1.00 92.50 83 CYS A C 1
ATOM 649 O O . CYS A 1 83 ? -32.391 15.807 65.788 1.00 92.50 83 CYS A O 1
ATOM 651 N N . LYS A 1 84 ? -30.570 16.506 64.669 1.00 89.38 84 LYS A N 1
ATOM 652 C CA . LYS A 1 84 ? -29.646 16.234 65.777 1.00 89.38 84 LYS A CA 1
ATOM 653 C C . LYS A 1 84 ? -29.530 17.452 66.700 1.00 89.38 84 LYS A C 1
ATOM 655 O O . LYS A 1 84 ? -29.592 18.581 66.211 1.00 89.38 84 LYS A O 1
ATOM 660 N N . PRO A 1 85 ? -29.277 17.242 68.003 1.00 86.75 85 PRO A N 1
ATOM 661 C CA . PRO A 1 85 ? -28.913 18.321 68.910 1.00 86.75 85 PRO A CA 1
ATOM 662 C C . PRO A 1 85 ? -27.777 19.174 68.331 1.00 86.75 85 PRO A C 1
ATOM 664 O O . PRO A 1 85 ? -26.781 18.637 67.840 1.00 86.75 85 PRO A O 1
ATOM 667 N N . TYR A 1 86 ? -27.924 20.499 68.390 1.00 83.50 86 TYR A N 1
ATOM 668 C CA . TYR A 1 86 ? -26.903 21.471 67.966 1.00 83.50 86 TYR A CA 1
ATOM 669 C C . TYR A 1 86 ? -26.499 21.418 66.480 1.00 83.50 86 TYR A C 1
ATOM 671 O O . TYR A 1 86 ? -25.454 21.956 66.117 1.00 83.50 86 TYR A O 1
ATOM 679 N N . SER A 1 87 ? -27.294 20.774 65.620 1.00 86.38 87 SER A N 1
ATOM 680 C CA . SER A 1 87 ? -27.027 20.648 64.181 1.00 86.38 87 SER A CA 1
ATOM 681 C C . SER A 1 87 ? -28.242 21.075 63.361 1.00 86.38 87 SER A C 1
ATOM 683 O O . SER A 1 87 ? -29.374 21.021 63.839 1.00 86.38 87 SER A O 1
ATOM 685 N N . GLU A 1 88 ? -28.019 21.475 62.110 1.00 87.69 88 GLU A N 1
ATOM 686 C CA . GLU A 1 88 ? -29.120 21.683 61.169 1.00 87.69 88 GLU A CA 1
ATOM 687 C C . GLU A 1 88 ? -29.817 20.357 60.841 1.00 87.69 88 GLU A C 1
ATOM 689 O O . GLU A 1 88 ? -29.203 19.285 60.849 1.00 87.69 88 GLU A O 1
ATOM 694 N N . ALA A 1 89 ? -31.118 20.436 60.558 1.00 90.00 89 ALA A N 1
ATOM 695 C CA . ALA A 1 89 ? -31.890 19.281 60.134 1.00 90.00 89 ALA A CA 1
ATOM 696 C C . ALA A 1 89 ? -31.426 18.819 58.749 1.00 90.00 89 ALA A C 1
ATOM 698 O O . ALA A 1 89 ? -31.355 19.616 57.814 1.00 90.00 89 ALA A O 1
ATOM 699 N N . THR A 1 90 ? -31.166 17.526 58.601 1.00 93.38 90 THR A N 1
ATOM 700 C CA . THR A 1 90 ? -30.834 16.916 57.313 1.00 93.38 90 THR A CA 1
ATOM 701 C C . THR A 1 90 ? -31.998 16.070 56.818 1.00 93.38 90 THR A C 1
ATOM 703 O O . THR A 1 90 ? -32.793 15.553 57.605 1.00 93.38 90 THR A O 1
ATOM 706 N N . ILE A 1 91 ? -32.124 15.950 55.497 1.00 94.19 91 ILE A N 1
ATOM 707 C CA . ILE A 1 91 ? -33.090 15.058 54.857 1.00 94.19 91 ILE A CA 1
ATOM 708 C C . ILE A 1 91 ? -32.310 14.138 53.928 1.00 94.19 91 ILE A C 1
ATOM 710 O O . ILE A 1 91 ? -31.560 14.621 53.081 1.00 94.19 91 ILE A O 1
ATOM 714 N N . SER A 1 92 ? -32.481 12.829 54.092 1.00 95.19 92 SER A N 1
ATOM 715 C CA . SER A 1 92 ? -32.034 11.843 53.110 1.00 95.19 92 SER A CA 1
ATOM 716 C C . SER A 1 92 ? -33.223 11.272 52.348 1.00 95.19 92 SER A C 1
ATOM 718 O O . SER A 1 92 ? -34.321 11.130 52.891 1.00 95.19 92 SER A O 1
ATOM 720 N N . HIS A 1 93 ? -33.003 10.986 51.068 1.00 95.81 93 HIS A N 1
ATOM 721 C CA . HIS A 1 93 ? -34.032 10.556 50.131 1.00 95.81 93 HIS A CA 1
ATOM 722 C C . HIS A 1 93 ? -33.727 9.140 49.661 1.00 95.81 93 HIS A C 1
ATOM 724 O O . HIS A 1 93 ? -32.588 8.827 49.317 1.00 95.81 93 HIS A O 1
ATOM 730 N N . TRP A 1 94 ? -34.748 8.291 49.621 1.00 96.75 94 TRP A N 1
ATOM 731 C CA . TRP A 1 94 ? -34.582 6.864 49.381 1.00 96.75 94 TRP A CA 1
ATOM 732 C C . TRP A 1 94 ? -35.624 6.341 48.406 1.00 96.75 94 TRP A C 1
ATOM 734 O O . TRP A 1 94 ? -36.804 6.668 48.521 1.00 96.75 94 TRP A O 1
ATOM 744 N N . LEU A 1 95 ? -35.196 5.485 47.482 1.00 96.81 95 LEU A N 1
ATOM 745 C CA . LEU A 1 95 ? -36.076 4.635 46.690 1.00 96.81 95 LEU A CA 1
ATOM 746 C C . LEU A 1 95 ? -36.113 3.248 47.332 1.00 96.81 95 LEU A C 1
ATOM 748 O O . LEU A 1 95 ? -35.119 2.523 47.321 1.00 96.81 95 LEU A O 1
ATOM 752 N N . HIS A 1 96 ? -37.252 2.907 47.918 1.00 96.00 96 HIS A N 1
ATOM 753 C CA . HIS A 1 96 ? -37.444 1.750 48.777 1.00 96.00 96 HIS A CA 1
ATOM 754 C C . HIS A 1 96 ? -38.356 0.706 48.124 1.00 96.00 96 HIS A C 1
ATOM 756 O O . HIS A 1 96 ? -39.491 1.000 47.738 1.00 96.00 96 HIS A O 1
ATOM 762 N N . PHE A 1 97 ? -37.882 -0.537 48.084 1.00 96.75 97 PHE A N 1
ATOM 763 C CA . PHE A 1 97 ? -38.616 -1.702 47.589 1.00 96.75 97 PHE A CA 1
ATOM 764 C C . PHE A 1 97 ? -38.770 -2.731 48.703 1.00 96.75 97 PHE A C 1
ATOM 766 O O . PHE A 1 97 ? -37.853 -2.920 49.498 1.00 96.75 97 PHE A O 1
ATOM 773 N N . GLN A 1 98 ? -39.918 -3.408 48.765 1.00 95.12 98 GLN A N 1
ATOM 774 C CA . GLN A 1 98 ? -40.203 -4.393 49.808 1.00 95.12 98 GLN A CA 1
ATOM 775 C C . GLN A 1 98 ? -41.097 -5.530 49.308 1.00 95.12 98 GLN A C 1
ATOM 777 O O . GLN A 1 98 ? -41.956 -5.311 48.456 1.00 95.12 98 GLN A O 1
ATOM 782 N N . LYS A 1 99 ? -40.944 -6.721 49.896 1.00 95.12 99 LYS A N 1
ATOM 783 C CA . LYS A 1 99 ? -41.712 -7.935 49.568 1.00 95.12 99 LYS A CA 1
ATOM 784 C C . LYS A 1 99 ? -41.908 -8.785 50.827 1.00 95.12 99 LYS A C 1
ATOM 786 O 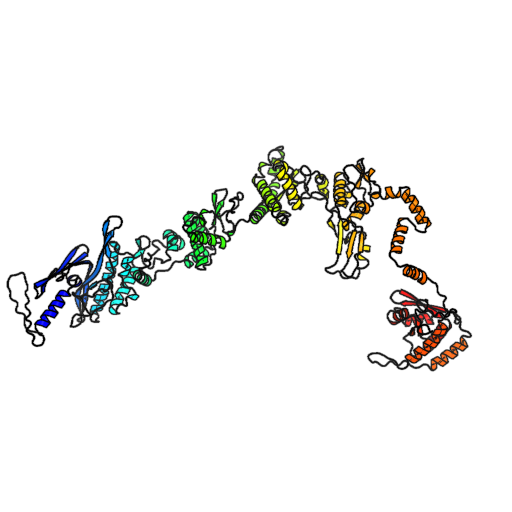O . LYS A 1 99 ? -41.059 -8.768 51.716 1.00 95.12 99 LYS A O 1
ATOM 791 N N . ASP A 1 100 ? -43.052 -9.458 50.936 1.00 96.25 100 ASP A N 1
ATOM 792 C CA . ASP A 1 100 ? -43.259 -10.503 51.949 1.00 96.25 100 ASP A CA 1
ATOM 793 C C . ASP A 1 100 ? -42.845 -11.846 51.359 1.00 96.25 100 ASP A C 1
ATOM 795 O O . ASP A 1 100 ? -43.232 -12.165 50.235 1.00 96.25 100 ASP A O 1
ATOM 799 N N . VAL A 1 101 ? -42.059 -12.612 52.109 1.00 95.56 101 VAL A N 1
ATOM 800 C CA . VAL A 1 101 ? -41.491 -13.886 51.664 1.00 95.56 101 VAL A CA 1
ATOM 801 C C . VAL A 1 101 ? -41.629 -14.935 52.755 1.00 95.56 101 VAL A C 1
ATOM 803 O O . VAL A 1 101 ? -41.490 -14.632 53.939 1.00 95.56 101 VAL A O 1
ATOM 806 N N . ASP A 1 102 ? -41.901 -16.172 52.365 1.00 94.38 102 ASP A N 1
ATOM 807 C CA . ASP A 1 102 ? -42.040 -17.280 53.302 1.00 94.38 102 ASP A CA 1
ATOM 808 C C . ASP A 1 102 ? -40.697 -17.988 53.489 1.00 94.38 102 ASP A C 1
ATOM 810 O O . ASP A 1 102 ? -40.071 -18.429 52.527 1.00 94.38 102 ASP A O 1
ATOM 814 N N . VAL A 1 103 ? -40.254 -18.101 54.741 1.00 91.69 103 VAL A N 1
ATOM 815 C CA . VAL A 1 103 ? -38.973 -18.720 55.103 1.00 91.69 103 VAL A CA 1
ATOM 816 C C . VAL A 1 103 ? -39.200 -19.813 56.125 1.00 91.69 103 VAL A C 1
ATOM 818 O O . VAL A 1 103 ? -39.927 -19.627 57.103 1.00 91.69 103 VAL A O 1
ATOM 821 N N . THR A 1 104 ? -38.562 -20.959 55.907 1.00 90.81 104 THR A N 1
ATOM 822 C CA . THR A 1 104 ? -38.601 -22.077 56.852 1.00 90.81 104 THR A CA 1
ATOM 823 C C . THR A 1 104 ? -37.434 -21.955 57.821 1.00 90.81 104 THR A C 1
ATOM 825 O O . THR A 1 104 ? -36.277 -21.910 57.396 1.00 90.81 104 THR A O 1
ATOM 828 N N . ASP A 1 105 ? -37.741 -21.865 59.115 1.00 85.62 105 ASP A N 1
ATOM 829 C CA . ASP A 1 105 ? -36.732 -21.790 60.171 1.00 85.62 105 ASP A CA 1
ATOM 830 C C . ASP A 1 105 ? -36.101 -23.158 60.500 1.00 85.62 105 ASP A C 1
ATOM 832 O O . ASP A 1 105 ? -36.470 -24.191 59.940 1.00 85.62 105 ASP A O 1
ATOM 836 N N . GLU A 1 106 ? -35.119 -23.162 61.407 1.00 80.12 106 GLU A N 1
ATOM 837 C CA . GLU A 1 106 ? -34.406 -24.377 61.842 1.00 80.12 106 GLU A CA 1
ATOM 838 C C . GLU A 1 106 ? -35.325 -25.408 62.524 1.00 80.12 106 GLU A C 1
ATOM 840 O O . GLU A 1 106 ? -35.005 -26.596 62.535 1.00 80.12 106 GLU A O 1
ATOM 845 N N . ASP A 1 107 ? -36.484 -24.976 63.034 1.00 82.81 107 ASP A N 1
ATOM 846 C CA . ASP A 1 107 ? -37.497 -25.838 63.649 1.00 82.81 107 ASP A CA 1
ATOM 847 C C . ASP A 1 107 ? -38.484 -26.413 62.607 1.00 82.81 107 ASP A C 1
ATOM 849 O O . ASP A 1 107 ? -39.447 -27.099 62.962 1.00 82.81 107 ASP A O 1
ATOM 853 N N . GLY A 1 108 ? -38.274 -26.135 61.313 1.00 82.06 108 GLY A N 1
ATOM 854 C CA . GLY A 1 108 ? -39.136 -26.577 60.216 1.00 82.06 108 GLY A CA 1
ATOM 855 C C . GLY A 1 108 ? -40.438 -25.782 60.087 1.00 82.06 108 GLY A C 1
ATOM 856 O O . GLY A 1 108 ? -41.353 -26.215 59.384 1.00 82.06 108 GLY A O 1
ATOM 857 N N . LYS A 1 109 ? -40.559 -24.630 60.759 1.00 87.69 109 LYS A N 1
ATOM 858 C CA . LYS A 1 109 ? -41.756 -23.788 60.728 1.00 87.69 109 LYS A CA 1
ATOM 859 C C . LYS A 1 109 ? -41.607 -22.675 59.697 1.00 87.69 109 LYS A C 1
ATOM 861 O O . LYS A 1 109 ? -40.685 -21.863 59.757 1.00 87.69 109 LYS A O 1
ATOM 866 N N . THR A 1 110 ? -42.575 -22.581 58.793 1.00 89.38 110 THR A N 1
ATOM 867 C CA . THR A 1 110 ? -42.657 -21.480 57.830 1.00 89.38 110 THR A CA 1
ATOM 868 C C . THR A 1 110 ? -43.163 -20.205 58.505 1.00 89.38 110 THR A C 1
ATOM 870 O O . THR A 1 110 ? -44.168 -20.218 59.225 1.00 89.38 110 THR A O 1
ATOM 873 N N . LYS A 1 111 ? -42.458 -19.096 58.282 1.00 89.88 111 LYS A N 1
ATOM 874 C CA . LYS A 1 111 ? -42.816 -17.752 58.740 1.00 89.88 111 LYS A CA 1
ATOM 875 C C . LYS A 1 111 ? -42.787 -16.798 57.555 1.00 89.88 111 LYS A C 1
ATOM 877 O O . LYS A 1 111 ? -41.822 -16.794 56.799 1.00 89.88 111 LYS A O 1
ATOM 882 N N . THR A 1 112 ? -43.809 -15.958 57.452 1.00 93.19 112 THR A N 1
ATOM 883 C CA . THR A 1 112 ? -43.819 -14.847 56.502 1.00 93.19 112 THR A CA 1
ATOM 884 C C . THR A 1 112 ? -42.991 -13.697 57.066 1.00 93.19 112 THR A C 1
ATOM 886 O O . THR A 1 112 ? -43.238 -13.205 58.171 1.00 93.19 112 THR A O 1
ATOM 889 N N . CYS A 1 113 ? -41.985 -13.287 56.310 1.00 92.38 113 CYS A N 1
ATOM 890 C CA . CYS A 1 113 ? -40.986 -12.300 56.669 1.00 92.38 113 CYS A CA 1
ATOM 891 C C . CYS A 1 113 ? -41.014 -11.148 55.663 1.00 92.38 113 CYS A C 1
ATOM 893 O O . CYS A 1 113 ? -41.031 -11.374 54.457 1.00 92.38 113 CYS A O 1
ATOM 895 N N . ARG A 1 114 ? -40.964 -9.904 56.149 1.00 94.69 114 ARG A N 1
ATOM 896 C CA . ARG A 1 114 ? -40.812 -8.729 55.285 1.00 94.69 114 ARG A CA 1
ATOM 897 C C . ARG A 1 114 ? -39.333 -8.512 54.984 1.00 94.69 114 ARG A C 1
ATOM 899 O O . ARG A 1 114 ? -38.550 -8.339 55.913 1.00 94.69 114 ARG A O 1
ATOM 906 N N . ILE A 1 115 ? -38.971 -8.466 53.709 1.00 97.12 115 ILE A N 1
ATOM 907 C CA . ILE A 1 115 ? -37.646 -8.049 53.240 1.00 97.12 115 ILE A CA 1
ATOM 908 C C . ILE A 1 115 ? -37.749 -6.727 52.485 1.00 97.12 115 ILE A C 1
ATOM 910 O O . ILE A 1 115 ? -38.805 -6.402 51.932 1.00 97.12 115 ILE A O 1
ATOM 914 N N . ALA A 1 116 ? -36.666 -5.956 52.472 1.00 97.12 116 ALA A N 1
ATOM 915 C CA . ALA A 1 116 ? -36.623 -4.672 51.791 1.00 97.12 116 ALA A CA 1
ATOM 916 C C . ALA A 1 116 ? -35.208 -4.268 51.364 1.00 97.12 116 ALA A C 1
ATOM 918 O O . ALA A 1 116 ? -34.213 -4.727 51.923 1.00 97.12 116 ALA A O 1
ATOM 919 N N . ILE A 1 117 ? -35.130 -3.368 50.390 1.00 97.69 117 ILE A N 1
ATOM 920 C CA . ILE A 1 117 ? -33.901 -2.697 49.956 1.00 97.69 117 ILE A CA 1
ATOM 921 C C . ILE A 1 117 ? -34.171 -1.206 49.770 1.00 97.69 117 ILE A C 1
ATOM 923 O O . ILE A 1 117 ? -35.304 -0.809 49.491 1.00 97.69 117 ILE A O 1
ATOM 927 N N . ALA A 1 118 ? -33.136 -0.382 49.911 1.00 97.25 118 ALA A N 1
ATOM 928 C CA . ALA A 1 118 ? -33.254 1.056 49.706 1.00 97.25 118 ALA A CA 1
ATOM 929 C C . ALA A 1 118 ? -32.035 1.642 48.988 1.00 97.25 118 ALA A C 1
ATOM 931 O O . ALA A 1 118 ? -30.901 1.533 49.462 1.00 97.25 118 ALA A O 1
ATOM 932 N N . TYR A 1 119 ? -32.296 2.303 47.862 1.00 97.81 119 TYR A N 1
ATOM 933 C CA . TYR A 1 119 ? -31.316 3.045 47.076 1.00 97.81 119 TYR A CA 1
ATOM 934 C C . TYR A 1 119 ? -31.321 4.527 47.459 1.00 97.81 119 TYR A C 1
ATOM 936 O O . TYR A 1 119 ? -32.390 5.111 47.622 1.00 97.81 119 TYR A O 1
ATOM 944 N N . SER A 1 120 ? -30.144 5.144 47.579 1.00 97.06 120 SER A N 1
ATOM 945 C CA . SER A 1 120 ? -30.026 6.572 47.900 1.00 97.06 120 SER A CA 1
ATOM 946 C C . SER A 1 120 ? -30.368 7.440 46.692 1.00 97.06 120 SER A C 1
ATOM 948 O O . SER A 1 120 ? -29.913 7.159 45.581 1.00 97.06 120 SER A O 1
ATOM 950 N N . LEU A 1 121 ? -31.156 8.491 46.907 1.00 95.50 121 LEU A N 1
ATOM 951 C CA . LEU A 1 121 ? -31.589 9.446 45.894 1.00 95.50 121 LEU A CA 1
ATOM 952 C C . LEU A 1 121 ? -30.985 10.832 46.145 1.00 95.50 121 LEU A C 1
ATOM 954 O O . LEU A 1 121 ? -30.957 11.324 47.271 1.00 95.50 121 LEU A O 1
ATOM 958 N N . VAL A 1 122 ? -30.569 11.498 45.069 1.00 94.38 122 VAL A N 1
ATOM 959 C CA . VAL A 1 122 ? -30.108 12.893 45.084 1.00 94.38 122 VAL A CA 1
ATOM 960 C C . VAL A 1 122 ? -30.902 13.701 44.059 1.00 94.38 122 VAL A C 1
ATOM 962 O O . VAL A 1 122 ? -31.193 13.207 42.967 1.00 94.38 122 VAL A O 1
ATOM 965 N N . GLU A 1 123 ? -31.267 14.936 44.417 1.00 89.81 123 GLU A N 1
ATOM 966 C CA . GLU A 1 123 ? -31.860 15.894 43.479 1.00 89.81 123 GLU A CA 1
ATOM 967 C C . GLU A 1 123 ? -30.789 16.422 42.520 1.00 89.81 123 GLU A C 1
ATOM 969 O O . GLU A 1 123 ? -29.758 16.947 42.941 1.00 89.81 123 GLU A O 1
ATOM 974 N N . GLU A 1 124 ? -31.061 16.342 41.224 1.00 83.06 124 GLU A N 1
ATOM 975 C CA . GLU A 1 124 ? -30.255 16.949 40.173 1.00 83.06 124 GLU A CA 1
ATOM 976 C C . GLU A 1 124 ? -31.118 17.942 39.387 1.00 83.06 124 GLU A C 1
ATOM 978 O O . GLU A 1 124 ? -32.232 17.629 38.957 1.00 83.06 124 GLU A O 1
ATOM 983 N N . ALA A 1 125 ? -30.610 19.163 39.208 1.00 74.62 125 ALA A N 1
ATOM 984 C CA . ALA A 1 125 ? -31.274 20.168 38.389 1.00 74.62 125 ALA A CA 1
ATOM 985 C C . ALA A 1 125 ? -31.114 19.812 36.906 1.00 74.62 125 ALA A C 1
ATOM 987 O O . ALA A 1 125 ? -29.991 19.676 36.407 1.00 74.62 125 ALA A O 1
ATOM 988 N N . ASN A 1 126 ? -32.226 19.701 36.180 1.00 66.00 126 ASN A N 1
ATOM 989 C CA . ASN A 1 126 ? -32.181 19.518 34.741 1.00 66.00 126 ASN A CA 1
ATOM 990 C C . ASN A 1 126 ? -31.611 20.785 34.087 1.00 66.00 126 ASN A C 1
ATOM 992 O O . ASN A 1 126 ? -32.226 21.851 34.106 1.00 66.00 126 ASN A O 1
ATOM 996 N N . LYS A 1 127 ? -30.435 20.653 33.464 1.00 61.69 127 LYS A N 1
ATOM 997 C CA . LYS A 1 127 ? -29.698 21.764 32.837 1.00 61.69 127 LYS A CA 1
ATOM 998 C C . LYS A 1 127 ? -30.462 22.466 31.705 1.00 61.69 127 LYS A C 1
ATOM 1000 O O . LYS A 1 127 ? -30.034 23.537 31.288 1.00 61.69 127 LYS A O 1
ATOM 1005 N N . LYS A 1 128 ? -31.533 21.863 31.168 1.00 59.88 128 LYS A N 1
ATOM 1006 C CA . LYS A 1 128 ? -32.317 22.406 30.045 1.00 59.88 128 LYS A CA 1
ATOM 1007 C C . LYS A 1 128 ? -33.680 22.972 30.446 1.00 59.88 128 LYS A C 1
ATOM 1009 O O . LYS A 1 128 ? -34.138 23.892 29.778 1.00 59.88 128 LYS A O 1
ATOM 1014 N N . THR A 1 129 ? -34.332 22.423 31.472 1.00 65.44 129 THR A N 1
ATOM 1015 C CA . THR A 1 129 ? -35.722 22.776 31.832 1.00 65.44 129 THR A CA 1
ATOM 1016 C C . THR A 1 129 ? -35.868 23.392 33.221 1.00 65.44 129 THR A C 1
ATOM 1018 O O . THR A 1 129 ? -36.976 23.765 33.582 1.00 65.44 129 THR A O 1
ATOM 1021 N N . GLU A 1 130 ? -34.786 23.483 34.007 1.00 60.16 130 GLU A N 1
ATOM 1022 C CA . GLU A 1 130 ? -34.798 23.872 35.433 1.00 60.16 130 GLU A CA 1
ATOM 1023 C C . GLU A 1 130 ? -35.677 22.975 36.335 1.00 60.16 130 GLU A C 1
ATOM 1025 O O . GLU A 1 130 ? -35.778 23.201 37.542 1.00 60.16 130 GLU A O 1
ATOM 1030 N N . GLU A 1 131 ? -36.263 21.905 35.790 1.00 69.31 131 GLU A N 1
ATOM 1031 C CA . GLU A 1 131 ? -37.021 20.914 36.549 1.00 69.31 131 GLU A CA 1
ATOM 1032 C C . GLU A 1 131 ? -36.082 20.044 37.389 1.00 69.31 131 GLU A C 1
ATOM 1034 O O . GLU A 1 131 ? -35.004 19.631 36.953 1.00 69.31 131 GLU A O 1
ATOM 1039 N N . LYS A 1 132 ? -36.499 19.743 38.620 1.00 76.12 132 LYS A N 1
ATOM 1040 C CA . LYS A 1 132 ? -35.754 18.858 39.516 1.00 76.12 132 LYS A CA 1
ATOM 1041 C C . LYS A 1 132 ? -36.000 17.404 39.128 1.00 76.12 132 LYS A C 1
ATOM 1043 O O . LYS A 1 132 ? -37.132 16.929 39.182 1.00 76.12 132 LYS A O 1
ATOM 1048 N N . THR A 1 133 ? -34.931 16.696 38.788 1.00 85.44 133 THR A N 1
ATOM 1049 C CA . THR A 1 133 ? -34.940 15.252 38.525 1.00 85.44 133 THR A CA 1
ATOM 1050 C C . THR A 1 133 ? -34.248 14.499 39.655 1.00 85.44 133 THR A C 1
ATOM 1052 O O . THR A 1 133 ? -33.431 15.066 40.377 1.00 85.44 133 THR A O 1
ATOM 1055 N N . TRP A 1 134 ? -34.585 13.224 39.830 1.00 90.81 134 TRP A N 1
ATOM 1056 C CA . TRP A 1 134 ? -33.960 12.365 40.834 1.00 90.81 134 TRP A CA 1
ATOM 1057 C C . TRP A 1 134 ? -32.931 11.454 40.182 1.00 90.81 134 TRP A C 1
ATOM 1059 O O . TRP A 1 134 ? -33.151 10.950 39.082 1.00 90.81 134 TRP A O 1
ATOM 1069 N N . LYS A 1 135 ? -31.836 11.195 40.890 1.00 93.69 135 LYS A N 1
ATOM 1070 C CA . LYS A 1 135 ? -30.815 10.237 40.474 1.00 93.69 135 LYS A CA 1
ATOM 1071 C C . LYS A 1 135 ? -30.467 9.310 41.625 1.00 93.69 135 LYS A C 1
ATOM 1073 O O . LYS A 1 135 ? -30.305 9.761 42.757 1.00 93.69 135 LYS A O 1
ATOM 1078 N N . ILE A 1 136 ? -30.318 8.024 41.322 1.00 96.12 136 ILE A N 1
ATOM 1079 C CA . ILE A 1 136 ? -29.810 7.049 42.284 1.00 96.12 136 ILE A CA 1
ATOM 1080 C C . ILE A 1 136 ? -28.279 7.118 42.318 1.00 96.12 136 ILE A C 1
ATOM 1082 O O . ILE A 1 136 ? -27.632 7.116 41.268 1.00 96.12 136 ILE A O 1
ATOM 1086 N N . VAL A 1 137 ? -27.702 7.151 43.520 1.00 95.56 137 VAL A N 1
ATOM 1087 C CA . VAL A 1 137 ? -26.249 7.230 43.737 1.00 95.56 137 VAL A CA 1
ATOM 1088 C C . VAL A 1 137 ? -25.751 6.119 44.670 1.00 95.56 137 VAL A C 1
ATOM 1090 O O . VAL A 1 137 ? -26.497 5.675 45.547 1.00 95.56 137 VAL A O 1
ATOM 1093 N N . PRO A 1 138 ? -24.502 5.641 44.502 1.00 96.38 138 PRO A N 1
ATOM 1094 C CA . PRO A 1 138 ? -23.934 4.629 45.385 1.00 96.38 138 PRO A CA 1
ATOM 1095 C C . PRO A 1 138 ? -23.642 5.211 46.774 1.00 96.38 138 PRO A C 1
ATOM 1097 O O . PRO A 1 138 ? -23.131 6.322 46.894 1.00 96.38 138 PRO A O 1
ATOM 1100 N N . LEU A 1 139 ? -23.912 4.436 47.823 1.00 95.25 139 LEU A N 1
ATOM 1101 C CA . LEU A 1 139 ? -23.431 4.722 49.176 1.00 95.25 139 LEU A CA 1
ATOM 1102 C C . LEU A 1 139 ? -21.967 4.315 49.331 1.00 95.25 139 LEU A C 1
ATOM 1104 O O . LEU A 1 139 ? -21.551 3.305 48.770 1.00 95.25 139 LEU A O 1
ATOM 1108 N N . ASP A 1 140 ? -21.212 5.001 50.190 1.00 90.00 140 ASP A N 1
ATOM 1109 C CA . ASP A 1 140 ? -19.877 4.529 50.583 1.00 90.00 140 ASP A CA 1
ATOM 1110 C C . ASP A 1 140 ? -19.964 3.158 51.274 1.00 90.00 140 ASP A C 1
ATOM 1112 O O . ASP A 1 140 ? -19.233 2.225 50.917 1.00 90.00 140 ASP A O 1
ATOM 1116 N N . PHE A 1 141 ? -20.929 3.013 52.192 1.00 88.56 141 PHE A N 1
ATOM 1117 C CA . PHE A 1 141 ? -21.180 1.797 52.967 1.00 88.56 141 PHE A CA 1
ATOM 1118 C C . PHE A 1 141 ? -22.684 1.507 53.079 1.00 88.56 141 PHE A C 1
ATOM 1120 O O . PHE A 1 141 ? -23.404 2.157 53.837 1.00 88.56 141 PHE A O 1
ATOM 1127 N N . GLY A 1 142 ? -23.168 0.503 52.344 1.00 93.00 142 GLY A N 1
ATOM 1128 C CA . GLY A 1 142 ? -24.515 -0.032 52.520 1.00 93.00 142 GLY A CA 1
ATOM 1129 C C . GLY A 1 142 ? -24.622 -0.855 53.804 1.00 93.00 142 GLY A C 1
ATOM 1130 O O . GLY A 1 142 ? -23.902 -1.833 53.998 1.00 93.00 142 GLY A O 1
ATOM 1131 N N . GLN A 1 143 ? -25.528 -0.453 54.691 1.00 94.56 143 GLN A N 1
ATOM 1132 C CA . GLN A 1 143 ? -25.804 -1.160 55.948 1.00 94.56 143 GLN A CA 1
ATOM 1133 C C . GLN A 1 143 ? -26.754 -2.350 55.756 1.00 94.56 143 GLN A C 1
ATOM 1135 O O . GLN A 1 143 ? -27.680 -2.295 54.940 1.00 94.56 143 GLN A O 1
ATOM 1140 N N . VAL A 1 144 ? -26.545 -3.391 56.566 1.00 95.50 144 VAL A N 1
ATOM 1141 C CA . VAL A 1 144 ? -27.441 -4.545 56.698 1.00 95.50 144 VAL A CA 1
ATOM 1142 C C . VAL A 1 144 ? -28.320 -4.347 57.926 1.00 95.50 144 VAL A C 1
ATOM 1144 O O . VAL A 1 144 ? -27.811 -4.184 59.033 1.00 95.50 144 VAL A O 1
ATOM 1147 N N . SER A 1 145 ? -29.637 -4.367 57.743 1.00 94.44 145 SER A N 1
ATOM 1148 C CA . SER A 1 145 ? -30.601 -4.124 58.815 1.00 94.44 145 SER A CA 1
ATOM 1149 C C . SER A 1 145 ? -31.409 -5.375 59.153 1.00 94.44 145 SER A C 1
ATOM 1151 O O . SER A 1 145 ? -32.001 -6.011 58.284 1.00 94.44 145 SER A O 1
ATOM 1153 N N . ILE A 1 146 ? -31.536 -5.664 60.446 1.00 92.31 146 ILE A N 1
ATOM 1154 C CA . ILE A 1 146 ? -32.464 -6.645 61.028 1.00 92.31 146 ILE A CA 1
ATOM 1155 C C . ILE A 1 146 ? -33.556 -5.894 61.795 1.00 92.31 146 ILE A C 1
ATOM 1157 O O . ILE A 1 146 ? -33.652 -5.955 63.018 1.00 92.31 146 ILE A O 1
ATOM 1161 N N . TYR A 1 147 ? -34.337 -5.104 61.057 1.00 85.88 147 TYR A N 1
ATOM 1162 C CA . TYR A 1 147 ? -35.192 -3.993 61.506 1.00 85.88 147 TYR A CA 1
ATOM 1163 C C . TYR A 1 147 ? -34.392 -2.744 61.884 1.00 85.88 147 TYR A C 1
ATOM 1165 O O . TYR A 1 147 ? -34.720 -1.654 61.429 1.00 85.88 147 TYR A O 1
ATOM 1173 N N . PHE A 1 148 ? -33.306 -2.921 62.635 1.00 86.12 148 PHE A N 1
ATOM 1174 C CA . PHE A 1 148 ? -32.308 -1.889 62.923 1.00 86.12 148 PHE A CA 1
ATOM 1175 C C . PHE A 1 148 ? -30.958 -2.273 62.299 1.00 86.12 148 PHE A C 1
ATOM 1177 O O . PHE A 1 148 ? -30.740 -3.466 62.055 1.00 86.12 148 PHE A O 1
ATOM 1184 N N . PRO A 1 149 ? -30.052 -1.312 62.044 1.00 89.06 149 PRO A N 1
ATOM 1185 C CA . PRO A 1 149 ? -28.723 -1.609 61.514 1.00 89.06 149 PRO A CA 1
ATOM 1186 C C . PRO A 1 149 ? -27.960 -2.604 62.404 1.00 89.06 149 PRO A C 1
ATOM 1188 O O . PRO A 1 149 ? -27.816 -2.389 63.607 1.00 89.06 149 PRO A O 1
ATOM 1191 N N . ALA A 1 150 ? -27.455 -3.686 61.814 1.00 92.06 150 ALA A N 1
ATOM 1192 C CA . ALA A 1 150 ? -26.527 -4.602 62.467 1.00 92.06 150 ALA A CA 1
ATOM 1193 C C . ALA A 1 150 ? -25.111 -4.010 62.370 1.00 92.06 150 ALA A C 1
ATOM 1195 O O . ALA A 1 150 ? -24.422 -4.195 61.372 1.00 92.06 150 ALA A O 1
ATOM 1196 N N . GLU A 1 151 ? -24.694 -3.242 63.382 1.00 86.81 151 GLU A N 1
ATOM 1197 C CA . GLU A 1 151 ? -23.503 -2.369 63.321 1.00 86.81 151 GLU A CA 1
ATOM 1198 C C . GLU A 1 151 ? -22.172 -3.069 62.984 1.00 86.81 151 GLU A C 1
ATOM 1200 O O . GLU A 1 151 ? -21.249 -2.414 62.505 1.00 86.81 151 GLU A O 1
ATOM 1205 N N . LYS A 1 152 ? -22.045 -4.378 63.238 1.00 90.75 152 LYS A N 1
ATOM 1206 C CA . LYS A 1 152 ? -20.840 -5.170 62.934 1.00 90.75 152 LYS A CA 1
ATOM 1207 C C . LYS A 1 152 ? -20.982 -6.044 61.687 1.00 90.75 152 LYS A C 1
ATOM 1209 O O . LYS A 1 152 ? -20.059 -6.795 61.378 1.00 90.75 152 LYS A O 1
ATOM 1214 N N . GLU A 1 153 ? -22.111 -5.968 60.989 1.00 94.19 153 GLU A N 1
ATOM 1215 C CA . GLU A 1 153 ? -22.345 -6.689 59.743 1.00 94.19 153 GLU A CA 1
ATOM 1216 C C . GLU A 1 153 ? -21.978 -5.828 58.535 1.00 94.19 153 GLU A C 1
ATOM 1218 O O . GLU A 1 153 ? -22.468 -4.708 58.381 1.00 94.19 153 GLU A O 1
ATOM 1223 N N . THR A 1 154 ? -21.182 -6.383 57.624 1.00 92.38 154 THR A N 1
ATOM 1224 C CA . THR A 1 154 ? -20.754 -5.672 56.417 1.00 92.38 154 THR A CA 1
ATOM 1225 C C . THR A 1 154 ? -21.047 -6.505 55.179 1.00 92.38 154 THR A C 1
ATOM 1227 O O . THR A 1 154 ? -20.435 -7.550 54.965 1.00 92.38 154 THR A O 1
ATOM 1230 N N . SER A 1 155 ? -21.945 -6.013 54.321 1.00 93.88 155 SER A N 1
ATOM 1231 C CA . SER A 1 155 ? -22.230 -6.637 53.022 1.00 93.88 155 SER A CA 1
ATOM 1232 C C . SER A 1 155 ? -21.315 -6.150 51.898 1.00 93.88 155 SER A C 1
ATOM 1234 O O . SER A 1 155 ? -21.179 -6.848 50.899 1.00 93.88 155 SER A O 1
ATOM 1236 N N . ASN A 1 156 ? -20.694 -4.971 52.050 1.00 95.19 156 ASN A N 1
ATOM 1237 C CA . ASN A 1 156 ? -19.991 -4.209 51.002 1.00 95.19 156 ASN A CA 1
ATOM 1238 C C . ASN A 1 156 ? -20.872 -3.765 49.814 1.00 95.19 156 ASN A C 1
ATOM 1240 O O . ASN A 1 156 ? -20.361 -3.211 48.838 1.00 95.19 156 ASN A O 1
ATOM 1244 N N . LEU A 1 157 ? -22.196 -3.930 49.907 1.00 96.50 157 LEU A N 1
ATOM 1245 C CA . LEU A 1 157 ? -23.138 -3.365 48.942 1.00 96.50 157 LEU A CA 1
ATOM 1246 C C . LEU A 1 157 ? -23.167 -1.832 49.041 1.00 96.50 157 LEU A C 1
ATOM 1248 O O . LEU A 1 157 ? -22.817 -1.246 50.067 1.00 96.50 157 LEU A O 1
ATOM 1252 N N . LYS A 1 158 ? -23.610 -1.171 47.967 1.00 97.06 158 LYS A N 1
ATOM 1253 C CA . LYS A 1 158 ? -23.686 0.300 47.864 1.00 97.06 158 LYS A CA 1
ATOM 1254 C C . LYS A 1 158 ? -25.104 0.846 48.043 1.00 97.06 158 LYS A C 1
ATOM 1256 O O . LYS A 1 158 ? -25.399 1.967 47.644 1.00 97.06 158 LYS A O 1
ATOM 1261 N N . PHE A 1 159 ? -25.970 0.047 48.651 1.00 97.38 159 PHE A N 1
ATOM 1262 C CA . PHE A 1 159 ? -27.350 0.365 49.003 1.00 97.38 1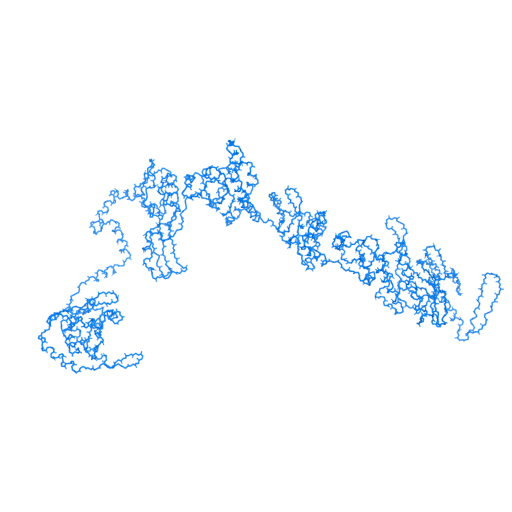59 PHE A CA 1
ATOM 1263 C C . PHE A 1 159 ? -27.730 -0.416 50.266 1.00 97.38 159 PHE A C 1
ATOM 1265 O O . PHE A 1 159 ? -27.056 -1.387 50.625 1.00 97.38 159 PHE A O 1
ATOM 1272 N N . HIS A 1 160 ? -28.771 0.022 50.970 1.00 97.31 160 HIS A N 1
ATOM 1273 C CA . HIS A 1 160 ? -29.195 -0.633 52.206 1.00 97.31 160 HIS A CA 1
ATOM 1274 C C . HIS A 1 160 ? -30.029 -1.877 51.915 1.00 97.31 160 HIS A C 1
ATOM 1276 O O . HIS A 1 160 ? -30.857 -1.874 51.002 1.00 97.31 160 HIS A O 1
ATOM 1282 N N . ILE A 1 161 ? -29.848 -2.914 52.733 1.00 97.19 161 ILE A N 1
ATOM 1283 C CA . ILE A 1 161 ? -30.664 -4.129 52.687 1.00 97.19 161 ILE A CA 1
ATOM 1284 C C . ILE A 1 161 ? -31.270 -4.413 54.055 1.00 97.19 161 ILE A C 1
ATOM 1286 O O . ILE A 1 161 ? -30.650 -4.177 55.093 1.00 97.19 161 ILE A O 1
ATOM 1290 N N . HIS A 1 162 ? -32.471 -4.971 54.050 1.00 96.12 162 HIS A N 1
ATOM 1291 C CA . HIS A 1 162 ? -33.169 -5.409 55.238 1.00 96.12 162 HIS A CA 1
ATOM 1292 C C . HIS A 1 162 ? -33.782 -6.787 55.038 1.00 96.12 162 HIS A C 1
ATOM 1294 O O . HIS A 1 162 ? -34.575 -7.017 54.129 1.00 96.12 162 HIS A O 1
ATOM 1300 N N . ALA A 1 163 ? -33.468 -7.679 55.967 1.00 95.31 163 ALA A N 1
ATOM 1301 C CA . ALA A 1 163 ? -34.226 -8.892 56.195 1.00 95.31 163 ALA A CA 1
ATOM 1302 C C . ALA A 1 163 ? -34.223 -9.200 57.695 1.00 95.31 163 ALA A C 1
ATOM 1304 O O . ALA A 1 163 ? -33.299 -8.794 58.404 1.00 95.31 163 ALA A O 1
ATOM 1305 N N . PRO A 1 164 ? -35.219 -9.929 58.217 1.00 93.12 164 PRO A N 1
ATOM 1306 C CA . PRO A 1 164 ? -35.247 -10.366 59.607 1.00 93.12 164 PRO A CA 1
ATOM 1307 C C . PRO A 1 164 ? -34.291 -11.547 59.829 1.00 93.12 164 PRO A C 1
ATOM 1309 O O . PRO A 1 164 ? -34.705 -12.623 60.257 1.00 93.12 164 PRO A O 1
ATOM 1312 N N . PHE A 1 165 ? -33.007 -11.351 59.519 1.00 94.25 165 PHE A N 1
ATOM 1313 C CA . PHE A 1 165 ? -31.984 -12.369 59.690 1.00 94.25 165 PHE A CA 1
ATOM 1314 C C . PHE A 1 165 ? -31.858 -12.793 61.157 1.00 94.25 165 PHE A C 1
ATOM 1316 O O . PHE A 1 165 ? -31.902 -11.970 62.078 1.00 94.25 165 PHE A O 1
ATOM 1323 N N . ALA A 1 166 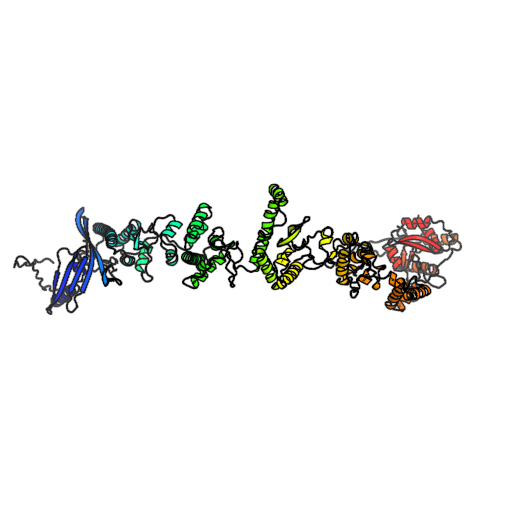? -31.618 -14.084 61.374 1.00 92.00 166 ALA A N 1
ATOM 1324 C CA . ALA A 1 166 ? -31.165 -14.590 62.657 1.00 92.00 166 ALA A CA 1
ATOM 1325 C C . ALA A 1 166 ? -29.796 -13.972 62.987 1.00 92.00 166 ALA A C 1
ATOM 1327 O O . ALA A 1 166 ? -28.845 -14.093 62.212 1.00 92.00 166 ALA A O 1
ATOM 1328 N N . SER A 1 167 ? -29.697 -13.310 64.138 1.00 91.38 167 SER A N 1
ATOM 1329 C CA . SER A 1 167 ? -28.522 -12.537 64.543 1.00 91.38 167 SER A CA 1
ATOM 1330 C C . SER A 1 167 ? -27.827 -13.109 65.774 1.00 91.38 167 SER A C 1
ATOM 1332 O O . SER A 1 167 ? -28.327 -14.023 66.438 1.00 91.38 167 SER A O 1
ATOM 1334 N N . THR A 1 168 ? -26.629 -12.599 66.063 1.00 88.81 168 THR A N 1
ATOM 1335 C CA . THR A 1 168 ? -25.900 -12.867 67.311 1.00 88.81 168 THR A CA 1
ATOM 1336 C C . THR A 1 168 ? -26.721 -12.433 68.536 1.00 88.81 168 THR A C 1
ATOM 1338 O O . THR A 1 168 ? -27.685 -11.676 68.433 1.00 88.81 168 THR A O 1
ATOM 1341 N N . VAL A 1 169 ? -26.329 -12.861 69.744 1.00 83.00 169 VAL A N 1
ATOM 1342 C CA . VAL A 1 169 ? -27.021 -12.464 70.993 1.00 83.00 169 VAL A CA 1
ATOM 1343 C C . VAL A 1 169 ? -27.062 -10.939 71.168 1.00 83.00 169 VAL A C 1
ATOM 1345 O O . VAL A 1 169 ? -28.044 -10.405 71.680 1.00 83.00 169 VAL A O 1
ATOM 1348 N N . ALA A 1 170 ? -26.019 -10.240 70.712 1.00 83.50 170 ALA A N 1
ATOM 1349 C CA . ALA A 1 170 ? -25.931 -8.783 70.744 1.00 83.50 170 ALA A CA 1
ATOM 1350 C C . ALA A 1 170 ? -26.722 -8.091 69.616 1.00 83.50 170 ALA A C 1
ATOM 1352 O O . ALA A 1 170 ? -26.860 -6.873 69.653 1.00 83.50 170 ALA A O 1
ATOM 1353 N N . ARG A 1 171 ? -27.268 -8.852 68.652 1.00 84.62 171 ARG A N 1
ATOM 1354 C CA . ARG A 1 171 ? -27.988 -8.360 67.463 1.00 84.62 171 ARG A CA 1
ATOM 1355 C C . ARG A 1 171 ? -27.159 -7.423 66.579 1.00 84.62 171 ARG A C 1
ATOM 1357 O O . ARG A 1 171 ? -27.712 -6.639 65.819 1.00 84.62 171 ARG A O 1
ATOM 1364 N N . ASP A 1 172 ? -25.840 -7.519 66.679 1.00 85.50 172 ASP A N 1
ATOM 1365 C CA . ASP A 1 172 ? -24.889 -6.653 65.986 1.00 85.50 172 ASP A CA 1
ATOM 1366 C C . ASP A 1 172 ? -24.351 -7.266 64.683 1.00 85.50 172 ASP A C 1
ATOM 1368 O O . ASP A 1 172 ? -23.759 -6.542 63.893 1.00 85.50 172 ASP A O 1
ATOM 1372 N N . SER A 1 173 ? -24.572 -8.564 64.430 1.00 91.62 173 SER A N 1
ATOM 1373 C CA . SER A 1 173 ? -24.168 -9.264 63.197 1.00 91.62 173 SER A CA 1
ATOM 1374 C C . SER A 1 173 ? -25.087 -10.455 62.874 1.00 91.62 173 SER A C 1
ATOM 1376 O O . SER A 1 173 ? -25.857 -10.914 63.728 1.00 91.62 173 SER A O 1
ATOM 1378 N N . VAL A 1 174 ? -25.036 -10.931 61.627 1.00 91.50 174 VAL A N 1
ATOM 1379 C CA . VAL A 1 174 ? -25.864 -12.014 61.078 1.00 91.50 174 VAL A CA 1
ATOM 1380 C C . VAL A 1 174 ? -25.200 -13.378 61.308 1.00 91.50 174 VAL A C 1
ATOM 1382 O O . VAL A 1 174 ? -23.991 -13.537 61.161 1.00 91.50 174 VAL A O 1
ATOM 1385 N N . ARG A 1 175 ? -25.985 -14.391 61.700 1.00 89.50 175 ARG A N 1
ATOM 1386 C CA . ARG A 1 175 ? -25.493 -15.771 61.874 1.00 89.50 175 ARG A CA 1
ATOM 1387 C C . ARG A 1 175 ? -25.508 -16.527 60.548 1.00 89.50 175 ARG A C 1
ATOM 1389 O O . ARG A 1 175 ? -26.369 -16.293 59.707 1.00 89.50 175 ARG A O 1
ATOM 1396 N N . ASP A 1 176 ? -24.599 -17.480 60.406 1.00 86.88 176 ASP A N 1
ATOM 1397 C CA . ASP A 1 176 ? -24.590 -18.398 59.269 1.00 86.88 176 ASP A CA 1
ATOM 1398 C C . ASP A 1 176 ? -25.579 -19.549 59.521 1.00 86.88 176 ASP A C 1
ATOM 1400 O O . ASP A 1 176 ? -25.340 -20.392 60.392 1.00 86.88 176 ASP A O 1
ATOM 1404 N N . CYS A 1 177 ? -26.732 -19.529 58.844 1.00 90.56 177 CYS A N 1
ATOM 1405 C CA . CYS A 1 177 ? -27.747 -20.579 58.939 1.00 90.56 177 CYS A CA 1
ATOM 1406 C C . CYS A 1 177 ? -28.636 -20.666 57.680 1.00 90.56 177 CYS A C 1
ATOM 1408 O O . CYS A 1 177 ? -28.830 -19.654 56.995 1.00 90.56 177 CYS A O 1
ATOM 1410 N N . PRO A 1 178 ? -29.267 -21.828 57.404 1.00 91.69 178 PRO A N 1
ATOM 1411 C CA . PRO A 1 178 ? -30.073 -22.035 56.191 1.00 91.69 178 PRO A CA 1
ATOM 1412 C C . PRO A 1 178 ? -31.271 -21.085 56.037 1.00 91.69 178 PRO A C 1
ATOM 1414 O O . PRO A 1 178 ? -31.679 -20.761 54.923 1.00 91.69 178 PRO A O 1
ATOM 1417 N N . ALA A 1 179 ? -31.856 -20.616 57.144 1.00 92.44 179 ALA A N 1
ATOM 1418 C CA . ALA A 1 179 ? -32.948 -19.641 57.100 1.00 92.44 179 ALA A CA 1
ATOM 1419 C C . ALA A 1 179 ? -32.467 -18.267 56.596 1.00 92.44 179 ALA A C 1
ATOM 1421 O O . ALA A 1 179 ? -33.169 -17.592 55.843 1.00 92.44 179 ALA A O 1
ATOM 1422 N N . ASN A 1 180 ? -31.247 -17.864 56.964 1.00 95.06 180 ASN A N 1
ATOM 1423 C CA . ASN A 1 180 ? -30.649 -16.626 56.472 1.00 95.06 180 ASN A CA 1
ATOM 1424 C C . ASN A 1 180 ? -30.236 -16.744 55.003 1.00 95.06 180 ASN A C 1
ATOM 1426 O O . ASN A 1 180 ? -30.382 -15.775 54.264 1.00 95.06 180 ASN A O 1
ATOM 1430 N N . GLU A 1 181 ? -29.787 -17.919 54.555 1.00 95.38 181 GLU A N 1
ATOM 1431 C CA . GLU A 1 181 ? -29.533 -18.175 53.132 1.00 95.38 181 GLU A CA 1
ATOM 1432 C C . GLU A 1 181 ? -30.809 -18.017 52.291 1.00 95.38 181 GLU A C 1
ATOM 1434 O O . GLU A 1 181 ? -30.775 -17.317 51.281 1.00 95.38 181 GLU A O 1
ATOM 1439 N N . GLN A 1 182 ? -31.949 -18.554 52.754 1.00 95.62 182 GLN A N 1
ATOM 1440 C CA . GLN A 1 182 ? -33.259 -18.338 52.117 1.00 95.62 182 GLN A CA 1
ATOM 1441 C C . GLN A 1 182 ? -33.620 -16.845 52.041 1.00 95.62 182 GLN A C 1
ATOM 1443 O O . GLN A 1 182 ? -34.006 -16.356 50.982 1.00 95.62 182 GLN A O 1
ATOM 1448 N N . LEU A 1 183 ? -33.460 -16.095 53.142 1.00 96.44 183 LEU A N 1
ATOM 1449 C CA . LEU A 1 183 ? -33.719 -14.648 53.166 1.00 96.44 183 LEU A CA 1
ATOM 1450 C C . LEU A 1 183 ? -32.801 -13.870 52.215 1.00 96.44 183 LEU A C 1
ATOM 1452 O O . LEU A 1 183 ? -33.251 -12.937 51.553 1.00 96.44 183 LEU A O 1
ATOM 1456 N N . ARG A 1 184 ? -31.521 -14.242 52.135 1.00 96.62 184 ARG A N 1
ATOM 1457 C CA . ARG A 1 184 ? -30.563 -13.655 51.192 1.00 96.62 184 ARG A CA 1
ATOM 1458 C C . ARG A 1 184 ? -30.978 -13.925 49.750 1.00 96.62 184 ARG A C 1
ATOM 1460 O O . ARG A 1 184 ? -30.905 -13.011 48.936 1.00 96.62 184 ARG A O 1
ATOM 1467 N N . ASP A 1 185 ? -31.387 -15.146 49.425 1.00 97.12 185 ASP A N 1
ATOM 1468 C CA . ASP A 1 185 ? -31.796 -15.494 48.060 1.00 97.12 185 ASP A CA 1
ATOM 1469 C C . ASP A 1 185 ? -33.073 -14.750 47.660 1.00 97.12 185 ASP A C 1
ATOM 1471 O O . ASP A 1 185 ? -33.157 -14.216 46.557 1.00 97.12 185 ASP A O 1
ATOM 1475 N N . GLN A 1 186 ? -34.011 -14.591 48.595 1.00 97.75 186 GLN A N 1
ATOM 1476 C CA . GLN A 1 186 ? -35.189 -13.745 48.412 1.00 97.75 186 GLN A CA 1
ATOM 1477 C C . GLN A 1 186 ? -34.838 -12.252 48.276 1.00 97.75 186 GLN A C 1
ATOM 1479 O O . GLN A 1 186 ? -35.458 -11.536 47.491 1.00 97.75 186 GLN A O 1
ATOM 1484 N N . LEU A 1 187 ? -33.814 -11.764 48.986 1.00 98.00 187 LEU A N 1
ATOM 1485 C CA . LEU A 1 187 ? -33.268 -10.420 48.768 1.00 98.00 187 LEU A CA 1
ATOM 1486 C C . LEU A 1 187 ? -32.640 -10.281 47.381 1.00 98.00 187 LEU A C 1
ATOM 1488 O O . LEU A 1 187 ? -32.833 -9.255 46.738 1.00 98.00 187 LEU A O 1
ATOM 1492 N N . ALA A 1 188 ? -31.904 -11.289 46.912 1.00 98.12 188 ALA A N 1
ATOM 1493 C CA . ALA A 1 188 ? -31.333 -11.294 45.571 1.00 98.12 188 ALA A CA 1
ATOM 1494 C C . ALA A 1 188 ? -32.438 -11.206 44.505 1.00 98.12 188 ALA A C 1
ATOM 1496 O O . ALA A 1 188 ? -32.330 -10.395 43.588 1.00 98.12 188 ALA A O 1
ATOM 1497 N N . GLU A 1 189 ? -33.527 -11.960 44.680 1.00 97.69 189 GLU A N 1
ATOM 1498 C CA . GLU A 1 189 ? -34.722 -11.904 43.832 1.00 97.69 189 GLU A CA 1
ATOM 1499 C C . GLU A 1 189 ? -35.370 -10.506 43.855 1.00 97.69 189 GLU A C 1
ATOM 1501 O O . GLU A 1 189 ? -35.545 -9.896 42.800 1.00 97.69 189 GLU A O 1
ATOM 1506 N N . LEU A 1 190 ? -35.617 -9.932 45.041 1.00 98.19 190 LEU A N 1
ATOM 1507 C CA . LEU A 1 190 ? -36.160 -8.573 45.182 1.00 98.19 190 LEU A CA 1
ATOM 1508 C C . LEU A 1 190 ? -35.266 -7.516 44.518 1.00 98.19 190 LEU A C 1
ATOM 1510 O O . LEU A 1 190 ? -35.767 -6.583 43.892 1.00 98.19 190 LEU A O 1
ATOM 1514 N N . ILE A 1 191 ? -33.942 -7.651 44.634 1.00 98.19 191 ILE A N 1
ATOM 1515 C CA . ILE A 1 191 ? -32.997 -6.762 43.953 1.00 98.19 191 ILE A CA 1
ATOM 1516 C C . ILE A 1 191 ? -33.189 -6.885 42.444 1.00 98.19 191 ILE A C 1
ATOM 1518 O O . ILE A 1 191 ? -33.347 -5.859 41.790 1.00 98.19 191 ILE A O 1
ATOM 1522 N N . THR A 1 192 ? -33.250 -8.098 41.888 1.00 97.81 192 THR A N 1
ATOM 1523 C CA . THR A 1 192 ? -33.465 -8.281 40.443 1.00 97.81 192 THR A CA 1
ATOM 1524 C C . THR A 1 192 ? -34.811 -7.736 39.957 1.00 97.81 192 THR A C 1
ATOM 1526 O O . THR A 1 192 ? -34.845 -7.062 38.930 1.00 97.81 192 THR A O 1
ATOM 1529 N N . GLU A 1 193 ? -35.892 -7.916 40.721 1.00 96.62 193 GLU A N 1
ATOM 1530 C CA . GLU A 1 193 ? -37.203 -7.313 40.437 1.00 96.62 193 GLU A CA 1
ATOM 1531 C C . GLU A 1 193 ? -37.129 -5.779 40.460 1.00 96.62 193 GLU A C 1
ATOM 1533 O O . GLU A 1 193 ? -37.676 -5.102 39.586 1.00 96.62 193 GLU A O 1
ATOM 1538 N N . SER A 1 194 ? -36.402 -5.214 41.430 1.00 97.31 194 SER A N 1
ATOM 1539 C CA . SER A 1 194 ? -36.248 -3.765 41.543 1.00 97.31 194 SER A CA 1
ATOM 1540 C C . SER A 1 194 ? -35.517 -3.155 40.349 1.00 97.31 194 SER A C 1
ATOM 1542 O O . SER A 1 194 ? -35.834 -2.031 39.978 1.00 97.31 194 SER A O 1
ATOM 1544 N N . LEU A 1 195 ? -34.601 -3.883 39.693 1.00 98.06 195 LEU A N 1
ATOM 1545 C CA . LEU A 1 195 ? -33.895 -3.391 38.501 1.00 98.06 195 LEU A CA 1
ATOM 1546 C C . LEU A 1 195 ? -34.859 -3.096 37.349 1.00 98.06 195 LEU A C 1
ATOM 1548 O O . LEU A 1 195 ? -34.679 -2.107 36.641 1.00 98.06 195 LEU A O 1
ATOM 1552 N N . ILE A 1 196 ? -35.901 -3.918 37.193 1.00 95.94 196 ILE A N 1
ATOM 1553 C CA . ILE A 1 196 ? -36.951 -3.724 36.185 1.00 95.94 196 ILE A CA 1
ATOM 1554 C C . ILE A 1 196 ? -37.722 -2.440 36.497 1.00 95.94 196 ILE A C 1
ATOM 1556 O O . ILE A 1 196 ? -37.879 -1.584 35.632 1.00 95.94 196 ILE A O 1
ATOM 1560 N N . ALA A 1 197 ? -38.119 -2.241 37.756 1.00 94.56 197 ALA A N 1
ATOM 1561 C CA . ALA A 1 197 ? -38.782 -1.008 38.165 1.00 94.56 197 ALA A CA 1
ATOM 1562 C C . ALA A 1 197 ? -37.865 0.220 38.006 1.00 94.56 197 ALA A C 1
ATOM 1564 O O . ALA A 1 197 ? -38.301 1.251 37.504 1.00 94.56 197 ALA A O 1
ATOM 1565 N N . VAL A 1 198 ? -36.591 0.121 38.386 1.00 96.00 198 VAL A N 1
ATOM 1566 C CA . VAL A 1 198 ? -35.584 1.180 38.213 1.00 96.00 198 VAL A CA 1
ATOM 1567 C C . VAL A 1 198 ? -35.426 1.535 36.729 1.00 96.00 198 VAL A C 1
ATOM 1569 O O . VAL A 1 198 ? -35.337 2.717 36.400 1.00 96.00 198 VAL A O 1
ATOM 1572 N N . ARG A 1 199 ? -35.460 0.553 35.820 1.00 96.00 199 ARG A N 1
ATOM 1573 C CA . ARG A 1 199 ? -35.487 0.784 34.368 1.00 96.00 199 ARG A CA 1
ATOM 1574 C C . ARG A 1 199 ? -36.740 1.523 33.928 1.00 96.00 199 ARG A C 1
ATOM 1576 O O . ARG A 1 199 ? -36.632 2.567 33.295 1.00 96.00 199 ARG A O 1
ATOM 1583 N N . ASP A 1 200 ? -37.908 1.000 34.281 1.00 93.94 200 ASP A N 1
ATOM 1584 C CA . ASP A 1 200 ? -39.196 1.497 33.790 1.00 93.94 200 ASP A CA 1
ATOM 1585 C C . ASP A 1 200 ? -39.504 2.920 34.294 1.00 93.94 200 ASP A C 1
ATOM 1587 O O . ASP A 1 200 ? -40.232 3.668 33.646 1.00 93.94 200 ASP A O 1
ATOM 1591 N N . HIS A 1 201 ? -38.895 3.329 35.414 1.00 91.25 201 HIS A N 1
ATOM 1592 C CA . HIS A 1 201 ? -38.949 4.699 35.939 1.00 91.25 201 HIS A CA 1
ATOM 1593 C C . HIS A 1 201 ? -37.807 5.608 35.436 1.00 91.25 201 HIS A C 1
ATOM 1595 O O . HIS A 1 201 ? -37.693 6.746 35.888 1.00 91.25 201 HIS A O 1
ATOM 1601 N N . GLY A 1 202 ? -36.948 5.133 34.526 1.00 91.44 202 GLY A N 1
ATOM 1602 C CA . GLY A 1 202 ? -35.864 5.920 33.923 1.00 91.44 202 GLY A CA 1
ATOM 1603 C C . GLY A 1 202 ? -34.623 6.114 34.804 1.00 91.44 202 GLY A C 1
ATOM 1604 O O . GLY A 1 202 ? -33.758 6.924 34.476 1.00 91.44 202 GLY A O 1
ATOM 1605 N N . PHE A 1 203 ? -34.498 5.380 35.912 1.00 93.75 203 PHE A N 1
ATOM 1606 C CA . PHE A 1 203 ? -33.344 5.463 36.812 1.00 93.75 203 PHE A CA 1
ATOM 1607 C C . PHE A 1 203 ? -32.164 4.574 36.385 1.00 93.75 203 PHE A C 1
ATOM 1609 O O . PHE A 1 203 ? -31.033 4.831 36.810 1.00 93.75 203 PHE A O 1
ATOM 1616 N N . LEU A 1 204 ? -32.394 3.548 35.551 1.00 96.19 204 LEU A N 1
ATOM 1617 C CA . LEU A 1 204 ? -31.359 2.611 35.088 1.00 96.19 204 LEU A CA 1
ATOM 1618 C C . LEU A 1 204 ? -30.452 3.252 34.027 1.00 96.19 204 LEU A C 1
ATOM 1620 O O . LEU A 1 204 ? -30.534 2.959 32.838 1.00 96.19 204 LEU A O 1
ATOM 1624 N N . THR A 1 205 ? -29.585 4.152 34.470 1.00 93.69 205 THR A N 1
ATOM 1625 C CA . THR A 1 205 ? -28.580 4.829 33.639 1.00 93.69 205 THR A CA 1
ATOM 1626 C C . THR A 1 205 ? -27.215 4.157 33.783 1.00 93.69 205 THR A C 1
ATOM 1628 O O . THR A 1 205 ? -27.008 3.353 34.690 1.00 93.69 205 THR A O 1
ATOM 1631 N N . ILE A 1 206 ? -26.235 4.537 32.955 1.00 93.44 206 ILE A N 1
ATOM 1632 C CA . ILE A 1 206 ? -24.836 4.114 33.155 1.00 93.44 206 ILE A CA 1
ATOM 1633 C C . ILE A 1 206 ? -24.374 4.414 34.587 1.00 93.44 206 ILE A C 1
ATOM 1635 O O . ILE A 1 206 ? -23.791 3.557 35.239 1.00 93.44 206 ILE A O 1
ATOM 1639 N N . GLY A 1 207 ? -24.679 5.608 35.109 1.00 92.75 207 GLY A N 1
ATOM 1640 C CA . GLY A 1 207 ? -24.273 5.996 36.462 1.00 92.75 207 GLY A CA 1
ATOM 1641 C C . GLY A 1 207 ? -24.893 5.128 37.562 1.00 92.75 207 GLY A C 1
ATOM 1642 O O . GLY A 1 207 ? -24.282 4.949 38.612 1.00 92.75 207 GLY A O 1
ATOM 1643 N N . PHE A 1 208 ? -26.072 4.538 37.327 1.00 95.62 208 PHE A N 1
ATOM 1644 C CA . PHE A 1 208 ? -26.669 3.589 38.269 1.00 95.62 208 PHE A CA 1
ATOM 1645 C C . PHE A 1 208 ? -25.848 2.298 38.388 1.00 95.62 208 PHE A C 1
ATOM 1647 O O . PHE A 1 208 ? -25.830 1.690 39.456 1.00 95.62 208 PHE A O 1
ATOM 1654 N N . LEU A 1 209 ? -25.100 1.900 37.353 1.00 96.56 209 LEU A N 1
ATOM 1655 C CA . LEU A 1 209 ? -24.259 0.699 37.406 1.00 96.56 209 LEU A CA 1
ATOM 1656 C C . LEU A 1 209 ? -23.202 0.775 38.522 1.00 96.56 209 LEU A C 1
ATOM 1658 O O . LEU A 1 209 ? -22.815 -0.256 39.064 1.00 96.56 209 LEU A O 1
ATOM 1662 N N . ALA A 1 210 ? -22.800 1.978 38.953 1.00 95.88 210 ALA A N 1
ATOM 1663 C CA . ALA A 1 210 ? -21.896 2.167 40.091 1.00 95.88 210 ALA A CA 1
ATOM 1664 C C . ALA A 1 210 ? -22.477 1.685 41.435 1.00 95.88 210 ALA A C 1
ATOM 1666 O O . ALA A 1 210 ? -21.720 1.398 42.369 1.00 95.88 210 ALA A O 1
ATOM 1667 N N . VAL A 1 211 ? -23.807 1.612 41.542 1.00 97.12 211 VAL A N 1
ATOM 1668 C CA . VAL A 1 211 ? -24.560 1.151 42.722 1.00 97.12 211 VAL A CA 1
ATOM 1669 C C . VAL A 1 211 ? -24.550 -0.374 42.817 1.00 97.12 211 VAL A C 1
ATOM 1671 O O . VAL A 1 211 ? -24.683 -0.937 43.906 1.00 97.12 211 VAL A O 1
ATOM 1674 N N . LEU A 1 212 ? -24.385 -1.052 41.682 1.00 97.56 212 LEU A N 1
ATOM 1675 C CA . LEU A 1 212 ? -24.471 -2.500 41.595 1.00 97.56 212 LEU A CA 1
ATOM 1676 C C . LEU A 1 212 ? -23.181 -3.175 42.084 1.00 97.56 212 LEU A C 1
ATOM 1678 O O . LEU A 1 212 ? -22.084 -2.618 41.951 1.00 97.56 212 LEU A O 1
ATOM 1682 N N . PRO A 1 213 ? -23.302 -4.377 42.676 1.00 96.62 213 PRO A N 1
ATOM 1683 C CA . PRO A 1 213 ? -22.146 -5.125 43.143 1.00 96.62 213 PRO A CA 1
ATOM 1684 C C . PRO A 1 213 ? -21.268 -5.562 41.969 1.00 96.62 213 PRO A C 1
ATOM 1686 O O . PRO A 1 213 ? -21.747 -6.195 41.032 1.00 96.62 213 PRO A O 1
ATOM 1689 N N . ASN A 1 214 ? -19.966 -5.299 42.054 1.00 95.38 214 ASN A N 1
ATOM 1690 C CA . ASN A 1 214 ? -18.977 -5.715 41.055 1.00 95.38 214 ASN A CA 1
ATOM 1691 C C . ASN A 1 214 ? -17.852 -6.562 41.695 1.00 95.38 214 ASN A C 1
ATOM 1693 O O . ASN A 1 214 ? -17.776 -6.670 42.924 1.00 95.38 214 ASN A O 1
ATOM 1697 N N . PRO A 1 215 ? -16.971 -7.201 40.902 1.00 92.69 215 PRO A N 1
ATOM 1698 C CA . PRO A 1 215 ? -15.921 -8.076 41.432 1.00 92.69 215 PRO A CA 1
ATOM 1699 C C . PRO A 1 215 ? -14.933 -7.397 42.396 1.00 92.69 215 PRO A C 1
ATOM 1701 O O . PRO A 1 215 ? -14.340 -8.081 43.226 1.00 92.69 215 PRO A O 1
ATOM 1704 N N . LYS A 1 216 ? -14.763 -6.067 42.332 1.00 93.94 216 LYS A N 1
ATOM 1705 C CA . LYS A 1 216 ? -13.831 -5.323 43.199 1.00 93.94 216 LYS A CA 1
ATOM 1706 C C . LYS A 1 216 ? -14.422 -4.940 44.560 1.00 93.94 216 LYS A C 1
ATOM 1708 O O . LYS A 1 216 ? -13.690 -4.433 45.406 1.00 93.94 216 LYS A O 1
ATOM 1713 N N . ASP A 1 217 ? -15.708 -5.201 44.800 1.00 92.56 217 ASP A N 1
ATOM 1714 C CA . ASP A 1 217 ? -16.360 -4.896 46.082 1.00 92.56 217 ASP A CA 1
ATOM 1715 C C . ASP A 1 217 ? -15.983 -5.857 47.215 1.00 92.56 217 ASP A C 1
ATOM 1717 O O . ASP A 1 217 ? -16.251 -5.554 48.375 1.00 92.56 217 ASP A O 1
ATOM 1721 N N . ASN A 1 218 ? -15.339 -6.991 46.905 1.00 91.50 218 ASN A N 1
ATOM 1722 C CA . ASN A 1 218 ? -14.946 -8.009 47.886 1.00 91.50 218 ASN A CA 1
ATOM 1723 C C . ASN A 1 218 ? -16.114 -8.380 48.820 1.00 91.50 218 ASN A C 1
ATOM 1725 O O . ASN A 1 218 ? -16.007 -8.248 50.044 1.00 91.50 218 ASN A O 1
ATOM 1729 N N . LEU A 1 219 ? -17.259 -8.777 48.252 1.00 93.69 219 LEU A N 1
ATOM 1730 C CA . LEU A 1 219 ? -18.415 -9.159 49.061 1.00 93.69 219 LEU A CA 1
ATOM 1731 C C . LEU A 1 219 ? -18.049 -10.365 49.936 1.00 93.69 219 LEU A C 1
ATOM 1733 O O . LEU A 1 219 ? -17.341 -11.285 49.517 1.00 93.69 219 LEU A O 1
ATOM 1737 N N . VAL A 1 220 ? -18.557 -10.384 51.167 1.00 91.88 220 VAL A N 1
ATOM 1738 C CA . VAL A 1 220 ? -18.447 -11.576 52.016 1.00 91.88 220 VAL A CA 1
ATOM 1739 C C . VAL A 1 220 ? -19.156 -12.736 51.310 1.00 91.88 220 VAL A C 1
ATOM 1741 O O . VAL A 1 220 ? -20.205 -12.534 50.699 1.00 91.88 220 VAL A O 1
ATOM 1744 N N . LYS A 1 221 ? -18.614 -13.960 51.417 1.00 93.56 221 LYS A N 1
ATOM 1745 C CA . LYS A 1 221 ? -19.138 -15.170 50.744 1.00 93.56 221 LYS A CA 1
ATOM 1746 C C . LYS A 1 221 ? -20.653 -15.334 50.867 1.00 93.56 221 LYS A C 1
ATOM 1748 O O . LYS A 1 221 ? -21.285 -15.780 49.916 1.00 93.56 221 LYS A O 1
ATOM 1753 N N . PHE A 1 222 ? -21.216 -14.960 52.015 1.00 95.44 222 PHE A N 1
ATOM 1754 C CA . PHE A 1 222 ? -22.652 -14.992 52.243 1.00 95.44 222 PHE A CA 1
ATOM 1755 C C . PHE A 1 222 ? -23.423 -14.134 51.229 1.00 95.44 222 PHE A C 1
ATOM 1757 O O . PHE A 1 222 ? -24.415 -14.621 50.720 1.00 95.44 222 PHE A O 1
ATOM 1764 N N . TYR A 1 223 ? -22.969 -12.927 50.864 1.00 95.94 223 TYR A N 1
ATOM 1765 C CA . TYR A 1 223 ? -23.675 -12.003 49.954 1.00 95.94 223 TYR A CA 1
ATOM 1766 C C . TYR A 1 223 ? -23.299 -12.153 48.468 1.00 95.94 223 TYR A C 1
ATOM 1768 O O . TYR A 1 223 ? -23.966 -11.586 47.607 1.00 95.94 223 TYR A O 1
ATOM 1776 N N . GLU A 1 224 ? -22.274 -12.938 48.134 1.00 95.81 224 GLU A N 1
ATOM 1777 C CA . GLU A 1 224 ? -21.860 -13.221 46.748 1.00 95.81 224 GLU A CA 1
ATOM 1778 C C . GLU A 1 224 ? -22.996 -13.705 45.808 1.00 95.81 224 GLU A C 1
ATOM 1780 O O . GLU A 1 224 ? -23.016 -13.290 44.643 1.00 95.81 224 GLU A O 1
ATOM 1785 N N . PRO A 1 225 ? -23.982 -14.513 46.258 1.00 97.44 225 PRO A N 1
ATOM 1786 C CA . PRO A 1 225 ? -25.148 -14.875 45.446 1.00 97.44 225 PRO A CA 1
ATOM 1787 C C . PRO A 1 225 ? -25.955 -13.680 44.924 1.00 97.44 225 PRO A C 1
ATOM 1789 O O . PRO A 1 225 ? -26.483 -13.759 43.817 1.00 97.44 225 PRO A O 1
ATOM 1792 N N . ILE A 1 226 ? -25.981 -12.551 45.644 1.00 97.81 226 ILE A N 1
ATOM 1793 C CA . ILE A 1 226 ? -26.651 -11.323 45.187 1.00 97.81 226 ILE A CA 1
ATOM 1794 C C . ILE A 1 226 ? -25.983 -10.800 43.912 1.00 97.81 226 ILE A C 1
ATOM 1796 O O . ILE A 1 226 ? -26.670 -10.515 42.934 1.00 97.81 226 ILE A O 1
ATOM 1800 N N . ARG A 1 227 ? -24.641 -10.732 43.873 1.00 97.44 227 ARG A N 1
ATOM 1801 C CA . ARG A 1 227 ? -23.918 -10.309 42.660 1.00 97.44 227 ARG A CA 1
ATOM 1802 C C . ARG A 1 227 ? -24.212 -11.245 41.492 1.00 97.44 227 ARG A C 1
ATOM 1804 O O . ARG A 1 227 ? -24.468 -10.774 40.389 1.00 97.44 227 ARG A O 1
ATOM 1811 N N . LYS A 1 228 ? -24.210 -12.560 41.732 1.00 97.75 228 LYS A N 1
ATOM 1812 C CA . LYS A 1 228 ? -24.519 -13.560 40.696 1.00 97.75 228 LYS A CA 1
ATOM 1813 C C . LYS A 1 228 ? -25.933 -13.393 40.138 1.00 97.75 228 LYS A C 1
ATOM 1815 O O . LYS A 1 228 ? -26.101 -13.456 38.924 1.00 97.75 228 LYS A O 1
ATOM 1820 N N . ALA A 1 229 ? -26.923 -13.156 40.999 1.00 98.25 229 ALA A N 1
ATOM 1821 C CA . ALA A 1 229 ? -28.302 -12.918 40.583 1.00 98.25 229 ALA A CA 1
ATOM 1822 C C . ALA A 1 229 ? -28.428 -11.641 39.740 1.00 98.25 229 ALA A C 1
ATOM 1824 O O . ALA A 1 229 ? -29.032 -11.679 38.673 1.00 98.25 229 ALA A O 1
ATOM 1825 N N . VAL A 1 230 ? -27.785 -10.544 40.161 1.00 98.31 230 VAL A N 1
ATOM 1826 C CA . VAL A 1 230 ? -27.758 -9.283 39.402 1.00 98.31 230 VAL A CA 1
ATOM 1827 C C . VAL A 1 230 ? -27.120 -9.478 38.023 1.00 98.31 230 VAL A C 1
ATOM 1829 O O . VAL A 1 230 ? -27.730 -9.120 37.023 1.00 98.31 230 VAL A O 1
ATOM 1832 N N . VAL A 1 231 ? -25.939 -10.101 37.936 1.00 98.12 231 VAL A N 1
ATOM 1833 C CA . VAL A 1 231 ? -25.279 -10.377 36.643 1.00 98.12 231 VAL A CA 1
ATOM 1834 C C . VAL A 1 231 ? -26.152 -11.267 35.751 1.00 98.12 231 VAL A C 1
ATOM 1836 O O . VAL A 1 231 ? -26.306 -10.991 34.563 1.00 98.12 231 VAL A O 1
ATOM 1839 N N . SER A 1 232 ? -26.771 -12.307 36.319 1.00 98.00 232 SER A N 1
ATOM 1840 C CA . SER A 1 232 ? -27.699 -13.184 35.593 1.00 98.00 232 SER A CA 1
ATOM 1841 C C . SER A 1 232 ? -28.907 -12.417 35.047 1.00 98.00 232 SER A C 1
ATOM 1843 O O . SER A 1 232 ? -29.294 -12.617 33.897 1.00 98.00 232 SER A O 1
ATOM 1845 N N . ALA A 1 233 ? -29.471 -11.488 35.825 1.00 98.12 233 ALA A N 1
ATOM 1846 C CA . ALA A 1 233 ? -30.576 -10.649 35.375 1.00 98.12 233 ALA A CA 1
ATOM 1847 C C . ALA A 1 233 ? -30.181 -9.795 34.161 1.00 98.12 233 ALA A C 1
ATOM 1849 O O . ALA A 1 233 ? -30.918 -9.773 33.186 1.00 98.12 233 ALA A O 1
ATOM 1850 N N . PHE A 1 234 ? -28.997 -9.175 34.150 1.00 98.19 234 PHE A N 1
ATOM 1851 C CA . PHE A 1 234 ? -28.518 -8.402 32.991 1.00 98.19 234 PHE A CA 1
ATOM 1852 C C . PHE A 1 234 ? -28.247 -9.262 31.742 1.00 98.19 234 PHE A C 1
ATOM 1854 O O . PHE A 1 234 ? -28.404 -8.780 30.618 1.00 98.19 234 PHE A O 1
ATOM 1861 N N . LYS A 1 235 ? -27.873 -10.538 31.914 1.00 97.38 235 LYS A N 1
ATOM 1862 C CA . LYS A 1 235 ? -27.710 -11.493 30.801 1.00 97.38 235 LYS A CA 1
ATOM 1863 C C . LYS A 1 235 ? -29.062 -11.933 30.208 1.00 97.38 235 LYS A C 1
ATOM 1865 O O . LYS A 1 235 ? -29.172 -12.168 29.000 1.00 97.38 235 LYS A O 1
ATOM 1870 N N . ASN A 1 236 ? -30.100 -12.038 31.037 1.00 96.56 236 ASN A N 1
ATOM 1871 C CA . ASN A 1 236 ? -31.399 -12.590 30.637 1.00 96.56 236 ASN A CA 1
ATOM 1872 C C . ASN A 1 236 ? -32.434 -11.526 30.250 1.00 96.56 236 ASN A C 1
ATOM 1874 O O . ASN A 1 236 ? -33.215 -11.759 29.332 1.00 96.56 236 ASN A O 1
ATOM 1878 N N . GLU A 1 237 ? -32.399 -10.360 30.885 1.00 96.62 237 GLU A N 1
ATOM 1879 C CA . GLU A 1 237 ? -33.375 -9.282 30.727 1.00 96.62 237 GLU A CA 1
ATOM 1880 C C . GLU A 1 237 ? -32.756 -8.051 30.055 1.00 96.62 237 GLU A C 1
ATOM 1882 O O . GLU A 1 237 ? -31.551 -7.805 30.141 1.00 96.62 237 GLU A O 1
ATOM 1887 N N . SER A 1 238 ? -33.590 -7.234 29.407 1.00 96.31 238 SER A N 1
ATOM 1888 C CA . SER A 1 238 ? -33.168 -5.959 28.815 1.00 96.31 238 SER A CA 1
ATOM 1889 C C . SER A 1 238 ? -32.910 -4.908 29.899 1.00 96.31 238 SER A C 1
ATOM 1891 O O . SER A 1 238 ? -33.773 -4.072 30.177 1.00 96.31 238 SER A O 1
ATOM 1893 N N . LEU A 1 239 ? -31.742 -4.992 30.543 1.00 97.69 239 LEU A N 1
ATOM 1894 C CA . LEU A 1 239 ? -31.315 -4.138 31.661 1.00 97.69 239 LEU A CA 1
ATOM 1895 C C . LEU A 1 239 ? -29.995 -3.400 31.395 1.00 97.69 239 LEU A C 1
ATOM 1897 O O . LEU A 1 239 ? -29.723 -2.396 32.047 1.00 97.69 239 LEU A O 1
ATOM 1901 N N . THR A 1 240 ? -29.170 -3.842 30.446 1.00 97.31 240 THR A N 1
ATOM 1902 C CA . THR A 1 240 ? -27.908 -3.161 30.127 1.00 97.31 240 THR A CA 1
ATOM 1903 C C . THR A 1 240 ? -28.203 -1.863 29.377 1.00 97.31 240 THR A C 1
ATOM 1905 O O . THR A 1 240 ? -28.804 -1.936 28.302 1.00 97.31 240 THR A O 1
ATOM 1908 N N . PRO A 1 241 ? -27.791 -0.684 29.883 1.00 96.50 241 PRO A N 1
ATOM 1909 C CA . PRO A 1 241 ? -27.937 0.565 29.146 1.00 96.50 241 PRO A CA 1
ATOM 1910 C C . PRO A 1 241 ? -27.219 0.492 27.795 1.00 96.50 241 PRO A C 1
ATOM 1912 O O . PRO A 1 241 ? -26.059 0.084 27.710 1.00 96.50 241 PRO A O 1
ATOM 1915 N N . THR A 1 242 ? -27.916 0.896 26.743 1.00 95.44 242 THR A N 1
ATOM 1916 C CA . THR A 1 242 ? -27.412 0.946 25.365 1.00 95.44 242 THR A CA 1
ATOM 1917 C C . THR A 1 242 ? -27.015 2.368 25.007 1.00 95.44 242 THR A C 1
ATOM 1919 O O . THR A 1 242 ? -27.414 3.329 25.667 1.00 95.44 242 THR A O 1
ATOM 1922 N N . ARG A 1 243 ? -26.237 2.522 23.940 1.00 91.31 243 ARG A N 1
ATOM 1923 C CA . ARG A 1 243 ? -25.801 3.838 23.466 1.00 91.31 243 ARG A CA 1
ATOM 1924 C C . ARG A 1 243 ? -26.962 4.785 23.121 1.00 91.31 243 ARG A C 1
ATOM 1926 O O . ARG A 1 243 ? -26.805 5.992 23.266 1.00 91.31 243 ARG A O 1
ATOM 1933 N N . ASN A 1 244 ? -28.100 4.248 22.684 1.00 87.00 244 ASN A N 1
ATOM 1934 C CA . ASN A 1 244 ? -29.279 5.015 22.271 1.00 87.00 244 ASN A CA 1
ATOM 1935 C C . ASN A 1 244 ? -30.279 5.241 23.422 1.00 87.00 244 ASN A C 1
ATOM 1937 O O . ASN A 1 244 ? -31.482 5.321 23.190 1.00 87.00 244 ASN A O 1
ATOM 1941 N N . ASP A 1 245 ? -29.791 5.278 24.667 1.00 85.69 245 ASP A N 1
ATOM 1942 C CA . ASP A 1 245 ? -30.576 5.469 25.899 1.00 85.69 245 ASP A CA 1
ATOM 1943 C C . ASP A 1 245 ? -31.687 4.418 26.143 1.00 85.69 245 ASP A C 1
ATOM 1945 O O . ASP A 1 245 ? -32.517 4.572 27.039 1.00 85.69 245 ASP A O 1
ATOM 1949 N N . SER A 1 246 ? -31.687 3.318 25.382 1.00 92.81 246 SER A N 1
ATOM 1950 C CA . SER A 1 246 ? -32.547 2.142 25.589 1.00 92.81 246 SER A CA 1
ATOM 1951 C C . SER A 1 246 ? -31.841 1.066 26.427 1.00 92.81 246 SER A C 1
ATOM 1953 O O . SER A 1 246 ? -30.695 1.262 26.844 1.00 92.81 246 SER A O 1
ATOM 1955 N N . HIS A 1 247 ? -32.465 -0.100 26.623 1.00 96.12 247 HIS A N 1
ATOM 1956 C CA . HIS A 1 247 ? -31.870 -1.223 27.356 1.00 96.12 247 HIS A CA 1
ATOM 1957 C C . HIS A 1 247 ? -31.887 -2.509 26.537 1.00 96.12 247 HIS A C 1
ATOM 1959 O O . HIS A 1 247 ? -32.876 -2.828 25.880 1.00 96.12 247 HIS A O 1
ATOM 1965 N N . GLY A 1 248 ? -30.802 -3.274 26.630 1.00 95.25 248 GLY A N 1
ATOM 1966 C CA . GLY A 1 248 ? -30.638 -4.563 25.965 1.00 95.25 248 GLY A CA 1
ATOM 1967 C C . GLY A 1 248 ? -30.133 -5.639 26.920 1.00 95.25 248 GLY A C 1
ATOM 1968 O O . GLY A 1 248 ? -29.700 -5.359 28.041 1.00 95.25 248 GLY A O 1
ATOM 1969 N N . ARG A 1 249 ? -30.210 -6.894 26.482 1.00 96.44 249 ARG A N 1
ATOM 1970 C CA . ARG A 1 249 ? -29.601 -8.025 27.191 1.00 96.44 249 ARG A CA 1
ATOM 1971 C C . ARG A 1 249 ? -28.099 -7.983 26.976 1.00 96.44 249 ARG A C 1
ATOM 1973 O O . ARG A 1 249 ? -27.664 -7.836 25.841 1.00 96.44 249 ARG A O 1
ATOM 1980 N N . SER A 1 250 ? -27.299 -8.156 28.026 1.00 96.25 250 SER A N 1
ATOM 1981 C CA . SER A 1 250 ? -25.838 -8.026 27.911 1.00 96.25 250 SER A CA 1
ATOM 1982 C C . SER A 1 250 ? -25.224 -8.990 26.886 1.00 96.25 250 SER A C 1
ATOM 1984 O O . SER A 1 250 ? -24.290 -8.617 26.194 1.00 96.25 250 SER A O 1
ATOM 1986 N N . VAL A 1 251 ? -25.792 -10.191 26.738 1.00 95.38 251 VAL A N 1
ATOM 1987 C CA . VAL A 1 251 ? -25.344 -11.234 25.791 1.00 95.38 251 VAL A CA 1
ATOM 1988 C C . VAL A 1 251 ? -25.725 -10.972 24.330 1.00 95.38 251 VAL A C 1
ATOM 1990 O O . VAL A 1 251 ? -25.408 -11.773 23.461 1.00 95.38 251 VAL A O 1
ATOM 1993 N N . SER A 1 252 ? -26.492 -9.917 24.061 1.00 93.94 252 SER A N 1
ATOM 1994 C CA . SER A 1 252 ? -26.923 -9.528 22.710 1.00 93.94 252 SER A CA 1
ATOM 1995 C C . SER A 1 252 ? -26.326 -8.188 22.285 1.00 93.94 252 SER A C 1
ATOM 1997 O O . SER A 1 252 ? -26.728 -7.640 21.265 1.00 93.94 252 SER A O 1
ATOM 1999 N N . LEU A 1 253 ? -25.413 -7.646 23.091 1.00 96.31 253 LEU A N 1
ATOM 2000 C CA . LEU A 1 253 ? -24.757 -6.370 22.862 1.00 96.31 253 LEU A CA 1
ATOM 2001 C C . LEU A 1 253 ? -23.265 -6.581 22.617 1.00 96.31 253 LEU A C 1
ATOM 2003 O O . LEU A 1 253 ? -22.692 -7.597 23.001 1.00 96.31 253 LEU A O 1
ATOM 2007 N N . PHE A 1 254 ? -22.645 -5.556 22.054 1.00 96.19 254 PHE A N 1
ATOM 2008 C CA . PHE A 1 254 ? -21.215 -5.409 21.898 1.00 96.19 254 PHE A CA 1
ATOM 2009 C C . PHE A 1 254 ? -20.704 -4.220 22.706 1.00 96.19 254 PHE A C 1
ATOM 2011 O O . PHE A 1 254 ? -21.389 -3.202 22.884 1.00 96.19 254 PHE A O 1
ATOM 2018 N N . ARG A 1 255 ? -19.459 -4.329 23.163 1.00 93.69 255 ARG A N 1
ATOM 2019 C CA . ARG A 1 255 ? -18.656 -3.216 23.665 1.00 93.69 255 ARG A CA 1
ATOM 2020 C C . ARG A 1 255 ? -17.544 -2.909 22.683 1.00 93.69 255 ARG A C 1
ATOM 2022 O O . ARG A 1 255 ? -16.928 -3.801 22.115 1.00 93.69 255 ARG A O 1
ATOM 2029 N N . GLY A 1 256 ? -17.270 -1.628 22.488 1.00 92.25 256 GLY A N 1
ATOM 2030 C CA . GLY A 1 256 ? -16.255 -1.215 21.536 1.00 92.25 256 GLY A CA 1
ATOM 2031 C C . GLY A 1 256 ? -15.773 0.210 21.766 1.00 92.25 256 GLY A C 1
ATOM 2032 O O . GLY A 1 256 ? -16.409 0.987 22.493 1.00 92.25 256 GLY A O 1
ATOM 2033 N N . PRO A 1 257 ? -14.641 0.577 21.150 1.00 92.25 257 PRO A N 1
ATOM 2034 C CA . PRO A 1 257 ? -14.103 1.926 21.199 1.00 92.25 257 PRO A CA 1
ATOM 2035 C C . PRO A 1 257 ? -15.137 2.963 20.747 1.00 92.25 257 PRO A C 1
ATOM 2037 O O . PRO A 1 257 ? -15.789 2.808 19.714 1.00 92.25 257 PRO A O 1
ATOM 2040 N N . ALA A 1 258 ? -15.234 4.083 21.470 1.00 89.75 258 ALA A N 1
ATOM 2041 C CA . ALA A 1 258 ? -16.181 5.153 21.143 1.00 89.75 258 ALA A CA 1
ATOM 2042 C C . ALA A 1 258 ? -16.015 5.687 19.704 1.00 89.75 258 ALA A C 1
ATOM 2044 O O . ALA A 1 258 ? -16.997 6.094 19.088 1.00 89.75 258 ALA A O 1
ATOM 2045 N N . ARG A 1 259 ? -14.790 5.653 19.155 1.00 89.31 259 ARG A N 1
ATOM 2046 C CA . ARG A 1 259 ? -14.491 6.057 17.769 1.00 89.31 259 ARG A CA 1
ATOM 2047 C C . ARG A 1 259 ? -15.190 5.165 16.747 1.00 89.31 259 ARG A C 1
ATOM 2049 O O . ARG A 1 259 ? -15.864 5.699 15.872 1.00 89.31 259 ARG A O 1
ATOM 2056 N N . ILE A 1 260 ? -15.100 3.846 16.907 1.00 93.69 260 ILE A N 1
ATOM 2057 C CA . ILE A 1 260 ? -15.776 2.873 16.042 1.00 93.69 260 ILE A CA 1
ATOM 2058 C C . ILE A 1 260 ? -17.284 3.065 16.132 1.00 93.69 260 ILE A C 1
ATOM 2060 O O . ILE A 1 260 ? -17.920 3.371 15.128 1.00 93.69 260 ILE A O 1
ATOM 2064 N N . ALA A 1 261 ? -17.839 3.010 17.346 1.00 91.56 261 ALA A N 1
ATOM 2065 C CA . ALA A 1 261 ? -19.278 3.144 17.541 1.00 91.56 261 ALA A CA 1
ATOM 2066 C C . ALA A 1 261 ? -19.811 4.496 17.023 1.00 91.56 261 ALA A C 1
ATOM 2068 O O . ALA A 1 261 ? -20.978 4.637 16.676 1.00 91.56 261 ALA A O 1
ATOM 2069 N N . SER A 1 262 ? -18.998 5.564 17.020 1.00 90.38 262 SER A N 1
ATOM 2070 C CA . SER A 1 262 ? -19.402 6.878 16.481 1.00 90.38 262 SER A CA 1
ATOM 2071 C C . SER A 1 262 ? -19.603 6.906 14.964 1.00 90.38 262 SER A C 1
ATOM 2073 O O . SER A 1 262 ? -20.272 7.809 14.468 1.00 90.38 262 SER A O 1
ATOM 2075 N N . ILE A 1 263 ? -19.024 5.944 14.248 1.00 93.38 263 ILE A N 1
ATOM 2076 C CA . ILE A 1 263 ? -19.073 5.841 12.788 1.00 93.38 263 ILE A CA 1
ATOM 2077 C C . ILE A 1 263 ? -19.996 4.700 12.361 1.00 93.38 263 ILE A C 1
ATOM 2079 O O . ILE A 1 263 ? -20.733 4.871 11.396 1.00 93.38 263 ILE A O 1
ATOM 2083 N N . LEU A 1 264 ? -19.932 3.575 13.076 1.00 94.25 264 LEU A N 1
ATOM 2084 C CA . LEU A 1 264 ? -20.770 2.400 12.884 1.00 94.25 264 LEU A CA 1
ATOM 2085 C C . LEU A 1 264 ? -21.812 2.377 13.998 1.00 94.25 264 LEU A C 1
ATOM 2087 O O . LEU A 1 264 ? -21.529 1.899 15.098 1.00 94.25 264 LEU A O 1
ATOM 2091 N N . ASP A 1 265 ? -22.978 2.964 13.750 1.00 92.38 265 ASP A N 1
ATOM 2092 C CA . ASP A 1 265 ? -24.081 2.922 14.704 1.00 92.38 265 ASP A CA 1
ATOM 2093 C C . ASP A 1 265 ? -24.764 1.539 14.731 1.00 92.38 265 ASP A C 1
ATOM 2095 O O . ASP A 1 265 ? -24.231 0.556 14.210 1.00 92.38 265 ASP A O 1
ATOM 2099 N N . ASP A 1 266 ? -25.910 1.426 15.409 1.00 93.12 266 ASP A N 1
ATOM 2100 C CA . ASP A 1 266 ? -26.634 0.153 15.492 1.00 93.12 266 ASP A CA 1
ATOM 2101 C C . ASP A 1 266 ? -27.096 -0.353 14.110 1.00 93.12 266 ASP A C 1
ATOM 2103 O O . ASP A 1 266 ? -27.106 -1.565 13.896 1.00 93.12 266 ASP A O 1
ATOM 2107 N N . ASP A 1 267 ? -27.432 0.534 13.165 1.00 92.88 267 ASP A N 1
ATOM 2108 C CA . ASP A 1 267 ? -27.876 0.151 11.821 1.00 92.88 267 ASP A CA 1
ATOM 2109 C C . ASP A 1 267 ? -26.691 -0.358 10.988 1.00 92.88 267 ASP A C 1
ATOM 2111 O O . ASP A 1 267 ? -26.792 -1.381 10.303 1.00 92.88 267 ASP A O 1
ATOM 2115 N N . GLU A 1 268 ? -25.535 0.311 11.067 1.00 94.31 268 GLU A N 1
ATOM 2116 C CA . GLU A 1 268 ? -24.314 -0.183 10.423 1.00 94.31 268 GLU A CA 1
ATOM 2117 C C . GLU A 1 268 ? -23.814 -1.491 11.030 1.00 94.31 268 GLU A C 1
ATOM 2119 O O . GLU A 1 268 ? -23.449 -2.406 10.291 1.00 94.31 268 GLU A O 1
ATOM 2124 N N . LEU A 1 269 ? -23.805 -1.612 12.358 1.00 93.69 269 LEU A N 1
ATOM 2125 C CA . LEU A 1 269 ? -23.351 -2.836 13.007 1.00 93.69 269 LEU A CA 1
ATOM 2126 C C . LEU A 1 269 ? -24.322 -3.995 12.747 1.00 93.69 269 LEU A C 1
ATOM 2128 O O . LEU A 1 269 ? -23.882 -5.128 12.546 1.00 93.69 269 LEU A O 1
ATOM 2132 N N . SER A 1 270 ? -25.626 -3.717 12.665 1.00 94.19 270 SER A N 1
ATOM 2133 C CA . SER A 1 270 ? -26.635 -4.690 12.239 1.00 94.19 270 SER A CA 1
ATOM 2134 C C . SER A 1 270 ? -26.368 -5.174 10.819 1.00 94.19 270 SER A C 1
ATOM 2136 O O . SER A 1 270 ? -26.371 -6.379 10.570 1.00 94.19 270 SER A O 1
ATOM 2138 N N . PHE A 1 271 ? -26.038 -4.260 9.901 1.00 92.81 271 PHE A N 1
ATOM 2139 C CA . PHE A 1 271 ? -25.645 -4.622 8.542 1.00 92.81 271 PHE A CA 1
ATOM 2140 C C . PHE A 1 271 ? -24.383 -5.497 8.507 1.00 92.81 271 PHE A C 1
ATOM 2142 O O . PHE A 1 271 ? -24.345 -6.440 7.725 1.00 92.81 271 PHE A O 1
ATOM 2149 N N . LEU A 1 272 ? -23.370 -5.221 9.332 1.00 91.69 272 LEU A N 1
ATOM 2150 C CA . LEU A 1 272 ? -22.108 -5.975 9.323 1.00 91.69 272 LEU A CA 1
ATOM 2151 C C . LEU A 1 272 ? -22.209 -7.343 10.017 1.00 91.69 272 LEU A C 1
ATOM 2153 O O . LEU A 1 272 ? -21.499 -8.271 9.646 1.00 91.69 272 LEU A O 1
ATOM 2157 N N . THR A 1 273 ? -23.082 -7.481 11.017 1.00 90.50 273 THR A N 1
ATOM 2158 C CA . THR A 1 273 ? -23.162 -8.688 11.864 1.00 90.50 273 THR A CA 1
ATOM 2159 C C . THR A 1 273 ? -24.404 -9.547 11.620 1.00 90.50 273 THR A C 1
ATOM 2161 O O . THR A 1 273 ? -24.456 -10.687 12.074 1.00 90.50 273 THR A O 1
ATOM 2164 N N . ASN A 1 274 ? -25.409 -9.023 10.911 1.00 88.81 274 ASN A N 1
ATOM 2165 C CA . ASN A 1 274 ? -26.757 -9.590 10.770 1.00 88.81 274 ASN A CA 1
ATOM 2166 C C . ASN A 1 274 ? -27.552 -9.719 12.087 1.00 88.81 274 ASN A C 1
ATOM 2168 O O . ASN A 1 274 ? -28.589 -10.388 12.111 1.00 88.81 274 ASN A O 1
ATOM 2172 N N . TYR A 1 275 ? -27.111 -9.086 13.179 1.00 91.50 275 TYR A N 1
ATOM 2173 C CA . TYR A 1 275 ? -27.868 -9.032 14.432 1.00 91.50 275 TYR A CA 1
ATOM 2174 C C . TYR A 1 275 ? -28.856 -7.863 14.464 1.00 91.50 275 TYR A C 1
ATOM 2176 O O . TYR A 1 275 ? -28.720 -6.888 13.730 1.00 91.50 275 TYR A O 1
ATOM 2184 N N . THR A 1 276 ? -29.875 -7.954 15.317 1.00 90.69 276 THR A N 1
ATOM 2185 C CA . THR A 1 276 ? -30.928 -6.935 15.435 1.00 90.69 276 THR A CA 1
ATOM 2186 C C . THR A 1 276 ? -30.603 -5.900 16.516 1.00 90.69 276 THR A C 1
ATOM 2188 O O . THR A 1 276 ? -30.331 -6.317 17.643 1.00 90.69 276 THR A O 1
ATOM 2191 N N . PRO A 1 277 ? -30.713 -4.587 16.228 1.00 90.62 277 PRO A N 1
ATOM 2192 C CA . PRO A 1 277 ? -30.581 -3.521 17.221 1.00 90.62 277 PRO A CA 1
ATOM 2193 C C . PRO A 1 277 ? -31.486 -3.679 18.456 1.00 90.62 277 PRO A C 1
ATOM 2195 O O . PRO A 1 277 ? -32.569 -4.264 18.349 1.00 90.62 277 PRO A O 1
ATOM 2198 N N . PRO A 1 278 ? -31.107 -3.090 19.607 1.00 90.62 278 PRO A N 1
ATOM 2199 C CA . PRO A 1 278 ? -29.854 -2.363 19.856 1.00 90.62 278 PRO A CA 1
ATOM 2200 C C . PRO A 1 278 ? -28.656 -3.315 19.973 1.00 90.62 278 PRO A C 1
ATOM 2202 O O . PRO A 1 278 ? -28.800 -4.411 20.508 1.00 90.62 278 PRO A O 1
ATOM 2205 N N . LEU A 1 279 ? -27.483 -2.885 19.500 1.00 93.75 279 LEU A N 1
ATOM 2206 C CA . LEU A 1 279 ? -26.253 -3.683 19.498 1.00 93.75 279 LEU A CA 1
ATOM 2207 C C . LEU A 1 279 ? -25.152 -3.049 20.345 1.00 93.75 279 LEU A C 1
ATOM 2209 O O . LEU A 1 279 ? -24.396 -3.774 20.976 1.00 93.75 279 LEU A O 1
ATOM 2213 N N . TRP A 1 280 ? -25.058 -1.723 20.435 1.00 95.94 280 TRP A N 1
ATOM 2214 C CA . TRP A 1 280 ? -24.030 -1.084 21.261 1.00 95.94 280 TRP A CA 1
ATOM 2215 C C . TRP A 1 280 ? -24.452 -0.915 22.722 1.00 95.94 280 TRP A C 1
ATOM 2217 O O . TRP A 1 280 ? -25.380 -0.163 23.045 1.00 95.94 280 TRP A O 1
ATOM 2227 N N . ALA A 1 281 ? -23.692 -1.521 23.636 1.00 95.38 281 ALA A N 1
ATOM 2228 C CA . ALA A 1 281 ? -23.743 -1.160 25.047 1.00 95.38 281 ALA A CA 1
ATOM 2229 C C . ALA A 1 281 ? -23.202 0.266 25.259 1.00 95.38 281 ALA A C 1
ATOM 2231 O O . ALA A 1 281 ? -22.307 0.740 24.553 1.00 95.38 281 ALA A O 1
ATOM 2232 N N . ALA A 1 282 ? -23.748 0.973 26.243 1.00 92.81 282 ALA A N 1
ATOM 2233 C CA . ALA A 1 282 ? -23.308 2.321 26.557 1.00 92.81 282 ALA A CA 1
ATOM 2234 C C . ALA A 1 282 ? -21.964 2.295 27.306 1.00 92.81 282 ALA A C 1
ATOM 2236 O O . ALA A 1 282 ? -21.819 1.609 28.318 1.00 92.81 282 ALA A O 1
ATOM 2237 N N . ASN A 1 283 ? -20.983 3.067 26.832 1.00 89.44 283 ASN A N 1
ATOM 2238 C CA . ASN A 1 283 ? -19.673 3.155 27.479 1.00 89.44 283 ASN A CA 1
ATOM 2239 C C . ASN A 1 283 ? -19.694 4.144 28.654 1.00 89.44 283 ASN A C 1
ATOM 2241 O O . ASN A 1 283 ? -20.232 5.248 28.508 1.00 89.44 283 ASN A O 1
ATOM 2245 N N . PRO A 1 284 ? -19.074 3.805 29.798 1.00 88.00 284 PRO A N 1
ATOM 2246 C CA . PRO A 1 284 ? -19.021 4.710 30.929 1.00 88.00 284 PRO A CA 1
ATOM 2247 C C . PRO A 1 284 ? -18.117 5.919 30.670 1.00 88.00 284 PRO A C 1
ATOM 2249 O O . PRO A 1 284 ? -17.221 5.879 29.820 1.00 88.00 284 PRO A O 1
ATOM 2252 N N . PRO A 1 285 ? -18.340 7.033 31.393 1.00 83.81 285 PRO A N 1
ATOM 2253 C CA . PRO A 1 285 ? -17.457 8.187 31.309 1.00 83.81 285 PRO A CA 1
ATOM 2254 C C . PRO A 1 285 ? -16.048 7.826 31.820 1.00 83.81 285 PRO A C 1
ATOM 2256 O O . PRO A 1 285 ? -15.920 6.941 32.664 1.00 83.81 285 PRO A O 1
ATOM 2259 N N . PRO A 1 286 ? -14.985 8.554 31.423 1.00 75.62 286 PRO A N 1
ATOM 2260 C CA . PRO A 1 286 ? -13.598 8.220 31.786 1.00 75.62 286 PRO A CA 1
ATOM 2261 C C . PRO A 1 286 ? -13.301 8.098 33.293 1.00 75.62 286 PRO A C 1
ATOM 2263 O O . PRO A 1 286 ? -12.317 7.477 33.678 1.00 75.62 286 PRO A O 1
ATOM 2266 N N . GLN A 1 287 ? -14.122 8.715 34.148 1.00 74.56 287 GLN A N 1
ATOM 2267 C CA . GLN A 1 287 ? -13.994 8.685 35.613 1.00 74.56 287 GLN A CA 1
ATOM 2268 C C . GLN A 1 287 ? -14.835 7.563 36.266 1.00 74.56 287 GLN A C 1
ATOM 2270 O O . GLN A 1 287 ? -14.719 7.323 37.467 1.00 74.56 287 GLN A O 1
ATOM 2275 N N . GLY A 1 288 ? -15.685 6.883 35.489 1.00 79.00 288 GLY A N 1
ATOM 2276 C CA . GLY A 1 288 ? -16.668 5.889 35.930 1.00 79.00 288 GLY A CA 1
ATOM 2277 C C . GLY A 1 288 ? -16.075 4.499 36.150 1.00 79.00 288 GLY A C 1
ATOM 2278 O O . GLY A 1 288 ? -16.459 3.531 35.497 1.00 79.00 288 GLY A O 1
ATOM 2279 N N . HIS A 1 289 ? -15.098 4.388 37.053 1.00 87.38 289 HIS A N 1
ATOM 2280 C CA . HIS A 1 289 ? -14.393 3.126 37.281 1.00 87.38 289 HIS A CA 1
ATOM 2281 C C . HIS A 1 289 ? -15.296 2.008 37.824 1.00 87.38 289 HIS A C 1
ATOM 2283 O O . HIS A 1 289 ? -15.016 0.843 37.560 1.00 87.38 289 HIS A O 1
ATOM 2289 N N . ARG A 1 290 ? -16.341 2.314 38.611 1.00 93.75 290 ARG A N 1
ATOM 2290 C CA . ARG A 1 290 ? -17.233 1.278 39.172 1.00 93.75 290 ARG A CA 1
ATOM 2291 C C . ARG A 1 290 ? -18.198 0.742 38.123 1.00 93.75 290 ARG A C 1
ATOM 2293 O O . ARG A 1 290 ? -18.416 -0.463 38.079 1.00 93.75 290 ARG A O 1
ATOM 2300 N N . GLU A 1 291 ? -18.734 1.635 37.303 1.00 95.06 291 GLU A N 1
ATOM 2301 C CA . GLU A 1 291 ? -19.586 1.336 36.161 1.00 95.06 291 GLU A CA 1
ATOM 2302 C C . GLU A 1 291 ? -18.860 0.388 35.201 1.00 95.06 291 GLU A C 1
ATOM 2304 O O . GLU A 1 291 ? -19.399 -0.661 34.859 1.00 95.06 291 GLU A O 1
ATOM 2309 N N . GLU A 1 292 ? -17.604 0.708 34.867 1.00 93.81 292 GLU A N 1
ATOM 2310 C CA . GLU A 1 292 ? -16.727 -0.143 34.055 1.00 93.81 292 GLU A CA 1
ATOM 2311 C C . GLU A 1 292 ? -16.543 -1.532 34.687 1.00 93.81 292 GLU A C 1
ATOM 2313 O O . GLU A 1 292 ? -16.836 -2.540 34.052 1.00 93.81 292 GLU A O 1
ATOM 2318 N N . ASN A 1 293 ? -16.175 -1.605 35.976 1.00 94.50 293 ASN A N 1
ATOM 2319 C CA . ASN A 1 293 ? -15.982 -2.895 36.656 1.00 94.50 293 ASN A CA 1
ATOM 2320 C C . ASN A 1 293 ? -17.257 -3.756 36.688 1.00 94.50 293 ASN A C 1
ATOM 2322 O O . ASN A 1 293 ? -17.168 -4.982 36.774 1.00 94.50 293 ASN A O 1
ATOM 2326 N N . PHE A 1 294 ? -18.442 -3.135 36.720 1.00 96.50 294 PHE A N 1
ATOM 2327 C CA . PHE A 1 294 ? -19.701 -3.868 36.643 1.00 96.50 294 PHE A CA 1
ATOM 2328 C C . PHE A 1 294 ? -19.948 -4.385 35.224 1.00 96.50 294 PHE A C 1
ATOM 2330 O O . PHE A 1 294 ? -20.256 -5.565 35.070 1.00 96.50 294 PHE A O 1
ATOM 2337 N N . LEU A 1 295 ? -19.763 -3.553 34.195 1.00 95.12 295 LEU A N 1
ATOM 2338 C CA . LEU A 1 295 ? -19.895 -3.969 32.795 1.00 95.12 295 LEU A CA 1
ATOM 2339 C C . LEU A 1 295 ? -18.934 -5.111 32.441 1.00 95.12 295 LEU A C 1
ATOM 2341 O O . LEU A 1 295 ? -19.348 -6.056 31.773 1.00 95.12 295 LEU A O 1
ATOM 2345 N N . ASP A 1 296 ? -17.704 -5.088 32.957 1.00 93.38 296 ASP A N 1
ATOM 2346 C CA . ASP A 1 296 ? -16.737 -6.182 32.794 1.00 93.38 296 ASP A CA 1
ATOM 2347 C C . ASP A 1 296 ? -17.274 -7.515 33.335 1.00 93.38 296 ASP A C 1
ATOM 2349 O O . ASP A 1 296 ? -17.032 -8.575 32.762 1.00 93.38 296 ASP A O 1
ATOM 2353 N N . SER A 1 297 ? -18.057 -7.478 34.420 1.00 94.25 297 SER A N 1
ATOM 2354 C CA . SER A 1 297 ? -18.660 -8.683 35.007 1.00 94.25 297 SER A CA 1
ATOM 2355 C C . SER A 1 297 ? -19.786 -9.289 34.164 1.00 94.25 297 SER A C 1
ATOM 2357 O O . SER A 1 297 ? -20.189 -10.427 34.415 1.00 94.25 297 SER A O 1
ATOM 2359 N N . LEU A 1 298 ? -20.297 -8.544 33.179 1.00 96.19 298 LEU A N 1
ATOM 2360 C CA . LEU A 1 298 ? -21.335 -9.014 32.266 1.00 96.19 298 LEU A CA 1
ATOM 2361 C C . LEU A 1 298 ? -20.772 -9.816 31.087 1.00 96.19 298 LEU A C 1
ATOM 2363 O O . LEU A 1 298 ? -21.564 -10.489 30.430 1.00 96.19 298 LEU A O 1
ATOM 2367 N N . GLU A 1 299 ? -19.450 -9.776 30.859 1.00 94.50 299 GLU A N 1
ATOM 2368 C CA . GLU A 1 299 ? -18.760 -10.485 29.766 1.00 94.50 299 GLU A CA 1
ATOM 2369 C C . GLU A 1 299 ? -19.407 -10.194 28.400 1.00 94.50 299 GLU A C 1
ATOM 2371 O O . GLU A 1 299 ? -19.737 -11.105 27.648 1.00 94.50 299 GLU A O 1
ATOM 2376 N N . ILE A 1 300 ? -19.665 -8.912 28.123 1.00 95.06 300 ILE A N 1
ATOM 2377 C CA . ILE A 1 300 ? -20.226 -8.461 26.842 1.00 95.06 300 ILE A CA 1
ATOM 2378 C C . ILE A 1 300 ? -19.167 -8.641 25.752 1.00 95.06 300 ILE A C 1
ATOM 2380 O O . ILE A 1 300 ? -18.009 -8.278 25.970 1.00 95.06 300 ILE A O 1
ATOM 2384 N N . ASP A 1 301 ? -19.569 -9.163 24.594 1.00 94.62 301 ASP A N 1
ATOM 2385 C CA . ASP A 1 301 ? -18.664 -9.390 23.470 1.00 94.62 301 ASP A CA 1
ATOM 2386 C C . ASP A 1 301 ? -18.021 -8.076 23.005 1.00 94.62 301 ASP A C 1
ATOM 2388 O O . ASP A 1 301 ? -18.655 -7.018 22.974 1.00 94.62 301 ASP A O 1
ATOM 2392 N N . ASN A 1 302 ? -16.742 -8.134 22.643 1.00 93.62 302 ASN A N 1
ATOM 2393 C CA . ASN A 1 302 ? -16.031 -6.973 22.121 1.00 93.62 302 ASN A CA 1
ATOM 2394 C C . ASN A 1 302 ? -16.183 -6.890 20.601 1.00 93.62 302 ASN A C 1
ATOM 2396 O O . ASN A 1 302 ? -16.176 -7.906 19.915 1.00 93.62 302 ASN A O 1
ATOM 2400 N N . TRP A 1 303 ? -16.293 -5.668 20.084 1.00 95.25 303 TRP A N 1
ATOM 2401 C CA . TRP A 1 303 ? -16.288 -5.389 18.653 1.00 95.25 303 TRP A CA 1
ATOM 2402 C C . TRP A 1 303 ? -15.419 -4.157 18.379 1.00 95.25 303 TRP A C 1
ATOM 2404 O O . TRP A 1 303 ? -15.741 -3.032 18.782 1.00 95.25 303 TRP A O 1
ATOM 2414 N N . GLY A 1 304 ? -14.268 -4.385 17.752 1.00 95.00 304 GLY A N 1
ATOM 2415 C CA . GLY A 1 304 ? -13.192 -3.427 17.548 1.00 95.00 304 GLY A CA 1
ATOM 2416 C C . GLY A 1 304 ? -12.668 -3.409 16.110 1.00 95.00 304 GLY A C 1
ATOM 2417 O O . GLY A 1 304 ? -13.387 -3.696 15.156 1.00 95.00 304 GLY A O 1
ATOM 2418 N N . TRP A 1 305 ? -11.409 -2.990 15.947 1.00 95.56 305 TRP A N 1
ATOM 2419 C CA . TRP A 1 305 ? -10.776 -2.882 14.627 1.00 95.56 305 TRP A CA 1
ATOM 2420 C C . TRP A 1 305 ? -10.564 -4.246 13.968 1.00 95.56 305 TRP A C 1
ATOM 2422 O O . TRP A 1 305 ? -10.798 -4.358 12.769 1.00 95.56 305 TRP A O 1
ATOM 2432 N N . SER A 1 306 ? -10.188 -5.266 14.742 1.00 95.06 306 SER A N 1
ATOM 2433 C CA . SER A 1 306 ? -9.989 -6.626 14.233 1.00 95.06 306 SER A CA 1
ATOM 2434 C C . SER A 1 306 ? -11.291 -7.194 13.660 1.00 95.06 306 SER A C 1
ATOM 2436 O O . SER A 1 306 ? -11.320 -7.601 12.503 1.00 95.06 306 SER A O 1
ATOM 2438 N N . GLU A 1 307 ? -12.405 -7.092 14.393 1.00 95.06 307 GLU A N 1
ATOM 2439 C CA . GLU A 1 307 ? -13.711 -7.568 13.925 1.00 95.06 307 GLU A CA 1
ATOM 2440 C C . GLU A 1 307 ? -14.203 -6.797 12.688 1.00 95.06 307 GLU A C 1
ATOM 2442 O O . GLU A 1 307 ? -14.770 -7.394 11.773 1.00 95.06 307 GLU A O 1
ATOM 2447 N N . LEU A 1 308 ? -13.961 -5.481 12.619 1.00 94.69 308 LEU A N 1
ATOM 2448 C CA . LEU A 1 308 ? -14.266 -4.684 11.427 1.00 94.69 308 LEU A CA 1
ATOM 2449 C C . LEU A 1 308 ? -13.482 -5.176 10.202 1.00 94.69 308 LEU A C 1
ATOM 2451 O O . LEU A 1 308 ? -14.056 -5.343 9.124 1.00 94.69 308 LEU A O 1
ATOM 2455 N N . VAL A 1 309 ? -12.173 -5.373 10.353 1.00 94.12 309 VAL A N 1
ATOM 2456 C CA . VAL A 1 309 ? -11.292 -5.775 9.252 1.00 94.12 309 VAL A CA 1
ATOM 2457 C C . VAL A 1 309 ? -11.580 -7.209 8.813 1.00 94.12 309 VAL A C 1
ATOM 2459 O O . VAL A 1 309 ? -11.632 -7.464 7.612 1.00 94.12 309 VAL A O 1
ATOM 2462 N N . ASP A 1 310 ? -11.881 -8.116 9.741 1.00 92.81 310 ASP A N 1
ATOM 2463 C CA . ASP A 1 310 ? -12.293 -9.487 9.430 1.00 92.81 310 ASP A CA 1
ATOM 2464 C C . ASP A 1 310 ? -13.575 -9.528 8.588 1.00 92.81 310 ASP A C 1
ATOM 2466 O O . ASP A 1 310 ? -13.651 -10.283 7.614 1.00 92.81 310 ASP A O 1
ATOM 2470 N N . VAL A 1 311 ? -14.568 -8.684 8.892 1.00 91.62 311 VAL A N 1
ATOM 2471 C CA . VAL A 1 311 ? -15.794 -8.579 8.078 1.00 91.62 311 VAL A CA 1
ATOM 2472 C C . VAL A 1 311 ? -15.478 -8.097 6.659 1.00 91.62 311 VAL A C 1
ATOM 2474 O O . VAL A 1 311 ? -15.998 -8.650 5.694 1.00 91.62 311 VAL A O 1
ATOM 2477 N N . LEU A 1 312 ? -14.597 -7.106 6.500 1.00 91.19 312 LEU A N 1
ATOM 2478 C CA . LEU A 1 312 ? -14.219 -6.608 5.172 1.00 91.19 312 LEU A CA 1
ATOM 2479 C C . LEU A 1 312 ? -13.382 -7.624 4.380 1.00 91.19 312 LEU A C 1
ATOM 2481 O O . LEU A 1 312 ? -13.615 -7.815 3.190 1.00 91.19 312 LEU A O 1
ATOM 2485 N N . ASN A 1 313 ? -12.442 -8.304 5.034 1.00 91.25 313 ASN A N 1
ATOM 2486 C CA . ASN A 1 313 ? -11.545 -9.280 4.409 1.00 91.25 313 ASN A CA 1
ATOM 2487 C C . ASN A 1 313 ? -12.238 -10.602 4.061 1.00 91.25 313 ASN A C 1
ATOM 2489 O O . ASN A 1 313 ? -11.787 -11.334 3.178 1.00 91.25 313 ASN A O 1
ATOM 2493 N N . SER A 1 314 ? -13.309 -10.947 4.776 1.00 86.44 314 SER A N 1
ATOM 2494 C CA . SER A 1 314 ? -14.095 -12.157 4.514 1.00 86.44 314 SER A CA 1
ATOM 2495 C C . SER A 1 314 ? -15.070 -12.003 3.343 1.00 86.44 314 SER A C 1
ATOM 2497 O O . SER A 1 314 ? -15.612 -13.010 2.884 1.00 86.44 314 SER A O 1
ATOM 2499 N N . ALA A 1 315 ? -15.215 -10.798 2.779 1.00 82.38 315 ALA A N 1
ATOM 2500 C CA . ALA A 1 315 ? -16.043 -10.500 1.608 1.00 82.38 315 ALA A CA 1
ATOM 2501 C C . ALA A 1 315 ? -15.437 -11.002 0.276 1.00 82.38 315 ALA A C 1
ATOM 2503 O O . ALA A 1 315 ? -15.354 -10.274 -0.712 1.00 82.38 315 ALA A O 1
ATOM 2504 N N . ASN A 1 316 ? -14.998 -12.263 0.253 1.00 69.50 316 ASN A N 1
ATOM 2505 C CA . ASN A 1 316 ? -14.374 -12.917 -0.901 1.00 69.50 316 ASN A CA 1
ATOM 2506 C C . ASN A 1 316 ? -15.400 -13.526 -1.873 1.00 69.50 316 ASN A C 1
ATOM 2508 O O . ASN A 1 316 ? -15.070 -13.820 -3.021 1.00 69.50 316 ASN A O 1
ATOM 2512 N N . GLU A 1 317 ? -16.638 -13.744 -1.423 1.00 76.06 317 GLU A N 1
ATOM 2513 C CA . GLU A 1 317 ? -17.736 -14.230 -2.262 1.00 76.06 317 GLU A CA 1
ATOM 2514 C C . GLU A 1 317 ? -18.421 -13.063 -2.985 1.00 76.06 317 GLU A C 1
ATOM 2516 O O . GLU A 1 317 ? -18.625 -11.997 -2.405 1.00 76.06 317 GLU A O 1
ATOM 2521 N N . ASN A 1 318 ? -18.810 -13.266 -4.251 1.00 79.69 318 ASN A N 1
ATOM 2522 C CA . ASN A 1 318 ? -19.391 -12.201 -5.082 1.00 79.69 318 ASN A CA 1
ATOM 2523 C C . ASN A 1 318 ? -20.623 -11.541 -4.437 1.00 79.69 318 ASN A C 1
ATOM 2525 O O . ASN A 1 318 ? -20.768 -10.328 -4.539 1.00 79.69 318 ASN A O 1
ATOM 2529 N N . GLU A 1 319 ? -21.482 -12.307 -3.757 1.00 84.69 319 GLU A N 1
ATOM 2530 C CA . GLU A 1 319 ? -22.698 -11.774 -3.123 1.00 84.69 319 GLU A CA 1
ATOM 2531 C C . GLU A 1 319 ? -22.381 -10.841 -1.942 1.00 84.69 319 GLU A C 1
ATOM 2533 O O . GLU A 1 319 ? -22.921 -9.737 -1.870 1.00 84.69 319 GLU A O 1
ATOM 2538 N N . GLU A 1 320 ? -21.469 -11.234 -1.045 1.00 85.31 320 GLU A N 1
ATOM 2539 C CA . GLU A 1 320 ? -21.049 -10.393 0.090 1.00 85.31 320 GLU A CA 1
ATOM 2540 C C . GLU A 1 320 ? -20.261 -9.164 -0.379 1.00 85.31 320 GLU A C 1
ATOM 2542 O O . GLU A 1 320 ? -20.472 -8.052 0.114 1.00 85.31 320 GLU A O 1
ATOM 2547 N N . ARG A 1 321 ? -19.418 -9.320 -1.405 1.00 89.56 321 ARG A N 1
ATOM 2548 C CA . ARG A 1 321 ? -18.735 -8.192 -2.043 1.00 89.56 321 ARG A CA 1
ATOM 2549 C C . ARG A 1 321 ? -19.733 -7.178 -2.612 1.00 89.56 321 ARG A C 1
ATOM 2551 O O . ARG A 1 321 ? -19.621 -5.990 -2.319 1.00 89.56 321 ARG A O 1
ATOM 2558 N N . GLU A 1 322 ? -20.707 -7.621 -3.410 1.00 90.81 322 GLU A N 1
ATOM 2559 C CA . GLU A 1 322 ? -21.732 -6.741 -3.996 1.00 90.81 322 GLU A CA 1
ATOM 2560 C C . GLU A 1 322 ? -22.568 -6.045 -2.917 1.00 90.81 322 GLU A C 1
ATOM 2562 O O . GLU A 1 322 ? -22.881 -4.858 -3.031 1.00 90.81 322 GLU A O 1
ATOM 2567 N N . ARG A 1 323 ? -22.881 -6.760 -1.833 1.00 92.50 323 ARG A N 1
ATOM 2568 C CA . ARG A 1 323 ? -23.595 -6.223 -0.675 1.00 92.50 323 ARG A CA 1
ATOM 2569 C C . ARG A 1 323 ? -22.819 -5.089 0.007 1.00 92.50 323 ARG A C 1
ATOM 2571 O O . ARG A 1 323 ? -23.413 -4.054 0.318 1.00 92.50 323 ARG A O 1
ATOM 2578 N N . ILE A 1 324 ? -21.511 -5.251 0.227 1.00 93.19 324 ILE A N 1
ATOM 2579 C CA . ILE A 1 324 ? -20.654 -4.196 0.796 1.00 93.19 324 ILE A CA 1
ATOM 2580 C C . ILE A 1 324 ? -20.524 -3.017 -0.176 1.00 93.19 324 ILE A C 1
ATOM 2582 O O . ILE A 1 324 ? -20.663 -1.867 0.248 1.00 93.19 324 ILE A O 1
ATOM 2586 N N . GLU A 1 325 ? -20.308 -3.273 -1.470 1.00 93.88 325 GLU A N 1
ATOM 2587 C CA . GLU A 1 325 ? -20.228 -2.224 -2.497 1.00 93.88 325 GLU A CA 1
ATOM 2588 C C . GLU A 1 325 ? -21.516 -1.373 -2.533 1.00 93.88 325 GLU A C 1
ATOM 2590 O O . GLU A 1 325 ? -21.449 -0.139 -2.520 1.00 93.88 325 GLU A O 1
ATOM 2595 N N . ASP A 1 326 ? -22.696 -2.004 -2.499 1.00 93.88 326 ASP A N 1
ATOM 2596 C CA . ASP A 1 326 ? -23.993 -1.318 -2.449 1.00 93.88 326 ASP A CA 1
ATOM 2597 C C . ASP A 1 326 ? -24.163 -0.492 -1.163 1.00 93.88 326 ASP A C 1
ATOM 2599 O O . ASP A 1 326 ? -24.568 0.675 -1.224 1.00 93.88 326 ASP A O 1
ATOM 2603 N N . TRP A 1 327 ? -23.796 -1.045 -0.003 1.00 94.12 327 TRP A N 1
ATOM 2604 C CA . TRP A 1 327 ? -23.863 -0.340 1.280 1.00 94.12 327 TRP A CA 1
ATOM 2605 C C . TRP A 1 327 ? -22.987 0.915 1.308 1.00 94.12 327 TRP A C 1
ATOM 2607 O O . TRP A 1 327 ? -23.481 2.001 1.630 1.00 94.12 327 TRP A O 1
ATOM 2617 N N . ILE A 1 328 ? -21.721 0.799 0.899 1.00 94.06 328 ILE A N 1
ATOM 2618 C CA . ILE A 1 328 ? -20.768 1.919 0.835 1.00 94.06 328 ILE A CA 1
ATOM 2619 C C . ILE A 1 328 ? -21.245 2.977 -0.169 1.00 94.06 328 ILE A C 1
ATOM 2621 O O . ILE A 1 328 ? -21.134 4.183 0.083 1.00 94.06 328 ILE A O 1
ATOM 2625 N N . SER A 1 329 ? -21.850 2.555 -1.286 1.00 93.50 329 SER A N 1
ATOM 2626 C CA . SER A 1 329 ? -22.329 3.473 -2.323 1.00 93.50 329 SER A CA 1
ATOM 2627 C C . SER A 1 329 ? -23.394 4.464 -1.835 1.00 93.50 329 SER A C 1
ATOM 2629 O O . SER A 1 329 ? -23.433 5.602 -2.309 1.00 93.50 329 SER A O 1
ATOM 2631 N N . LYS A 1 330 ? -24.206 4.070 -0.845 1.00 94.56 330 LYS A N 1
ATOM 2632 C CA . LYS A 1 330 ? -25.311 4.870 -0.291 1.00 94.56 330 LYS A CA 1
ATOM 2633 C C . LYS A 1 330 ? -24.868 5.891 0.756 1.00 94.56 330 LYS A C 1
ATOM 2635 O O . LYS A 1 330 ? -25.648 6.778 1.100 1.00 94.56 330 LYS A O 1
ATOM 2640 N N . LYS A 1 331 ? -23.641 5.785 1.275 1.00 95.12 331 LYS A N 1
ATOM 2641 C CA . LYS A 1 331 ? -23.132 6.679 2.325 1.00 95.12 331 LYS A CA 1
ATOM 2642 C C . LYS A 1 331 ? -22.763 8.051 1.764 1.00 95.12 331 LYS A C 1
ATOM 2644 O O . LYS A 1 331 ? -22.410 8.190 0.592 1.00 95.12 331 LYS A O 1
ATOM 2649 N N . ASP A 1 332 ? -22.847 9.096 2.579 1.00 94.88 332 ASP A N 1
ATOM 2650 C CA . ASP A 1 332 ? -22.398 10.429 2.169 1.00 94.88 332 ASP A CA 1
ATOM 2651 C C . ASP A 1 332 ? -20.867 10.573 2.262 1.00 94.88 332 ASP A C 1
ATOM 2653 O O . ASP A 1 332 ? -20.164 9.729 2.823 1.00 94.88 332 ASP A O 1
ATOM 2657 N N . ASP A 1 333 ? -20.327 11.646 1.682 1.00 95.12 333 ASP A N 1
ATOM 2658 C CA . ASP A 1 333 ? -18.875 11.850 1.646 1.00 95.12 333 ASP A CA 1
ATOM 2659 C C . ASP A 1 333 ? -18.273 12.097 3.040 1.00 95.12 333 ASP A C 1
ATOM 2661 O O . ASP A 1 333 ? -17.118 11.748 3.283 1.00 95.12 333 ASP A O 1
ATOM 2665 N N . ALA A 1 334 ? -19.038 12.693 3.962 1.00 94.50 334 ALA A N 1
ATOM 2666 C CA . ALA A 1 334 ? -18.569 12.989 5.310 1.00 94.50 334 ALA A CA 1
ATOM 2667 C C . ALA A 1 334 ? -18.464 11.711 6.150 1.00 94.50 334 ALA A C 1
ATOM 2669 O O . ALA A 1 334 ? -17.527 11.573 6.939 1.00 94.50 334 ALA A O 1
ATOM 2670 N N . TRP A 1 335 ? -19.409 10.786 5.986 1.00 95.44 335 TRP A N 1
ATOM 2671 C CA . TRP A 1 335 ? -19.368 9.452 6.566 1.00 95.44 335 TRP A CA 1
ATOM 2672 C C . TRP A 1 335 ? -18.203 8.653 5.983 1.00 95.44 335 TRP A C 1
ATOM 2674 O O . TRP A 1 335 ? -17.384 8.159 6.755 1.00 95.44 335 TRP A O 1
ATOM 2684 N N . LEU A 1 336 ? -18.045 8.622 4.651 1.00 96.19 336 LEU A N 1
ATOM 2685 C CA . LEU A 1 336 ? -16.940 7.901 4.003 1.00 96.19 336 LEU A CA 1
ATOM 2686 C C . LEU A 1 336 ? -15.573 8.405 4.441 1.00 96.19 336 LEU A C 1
ATOM 2688 O O . LEU A 1 336 ? -14.683 7.602 4.676 1.00 96.19 336 LEU A O 1
ATOM 2692 N N . MET A 1 337 ? -15.412 9.716 4.619 1.00 95.81 337 MET A N 1
ATOM 2693 C CA . MET A 1 337 ? -14.167 10.264 5.148 1.00 95.81 337 MET A CA 1
ATOM 2694 C C . MET A 1 337 ? -13.852 9.735 6.548 1.00 95.81 337 MET A C 1
ATOM 2696 O O . MET A 1 337 ? -12.717 9.338 6.810 1.00 95.81 337 MET A O 1
ATOM 2700 N N . ARG A 1 338 ? -14.848 9.689 7.444 1.00 96.12 338 ARG A N 1
ATOM 2701 C CA . ARG A 1 338 ? -14.650 9.124 8.786 1.00 96.12 338 ARG A CA 1
ATOM 2702 C C . ARG A 1 338 ? -14.357 7.629 8.718 1.00 96.12 338 ARG A C 1
ATOM 2704 O O . ARG A 1 338 ? -13.496 7.164 9.453 1.00 96.12 338 ARG A O 1
ATOM 2711 N N . PHE A 1 339 ? -15.030 6.906 7.828 1.00 96.25 339 PHE A N 1
ATOM 2712 C CA . PHE A 1 339 ? -14.819 5.478 7.629 1.00 96.25 339 PHE A CA 1
ATOM 2713 C C . PHE A 1 339 ? -13.422 5.170 7.070 1.00 96.25 339 PHE A C 1
ATOM 2715 O O . PHE A 1 339 ? -12.713 4.355 7.644 1.00 96.25 339 PHE A O 1
ATOM 2722 N N . TYR A 1 340 ? -12.955 5.884 6.043 1.00 96.88 340 TYR A N 1
ATOM 2723 C CA . TYR A 1 340 ? -11.582 5.756 5.541 1.00 96.88 340 TYR A CA 1
ATOM 2724 C C . TYR A 1 340 ? -10.546 6.113 6.609 1.00 96.88 340 TYR A C 1
ATOM 2726 O O . TYR A 1 340 ? -9.528 5.439 6.717 1.00 96.88 340 TYR A O 1
ATOM 2734 N N . ALA A 1 341 ? -10.799 7.140 7.429 1.00 96.50 341 ALA A N 1
ATOM 2735 C CA . ALA A 1 341 ? -9.929 7.458 8.561 1.00 96.50 341 ALA A CA 1
ATOM 2736 C C . ALA A 1 341 ? -9.889 6.323 9.595 1.00 96.50 341 ALA A C 1
ATOM 2738 O O . ALA A 1 341 ? -8.827 6.049 10.141 1.00 96.50 341 ALA A O 1
ATOM 2739 N N . LEU A 1 342 ? -11.023 5.658 9.840 1.00 96.12 342 LEU A N 1
ATOM 2740 C CA . LEU A 1 342 ? -11.112 4.518 10.750 1.00 96.12 342 LEU A CA 1
ATOM 2741 C C . LEU A 1 342 ? -10.336 3.301 10.227 1.00 96.12 342 LEU A C 1
ATOM 2743 O O . LEU A 1 342 ? -9.645 2.650 11.005 1.00 96.12 342 LEU A O 1
ATOM 2747 N N . LEU A 1 343 ? -10.414 3.023 8.923 1.00 96.25 343 LEU A N 1
ATOM 2748 C CA . LEU A 1 343 ? -9.626 1.968 8.278 1.00 96.25 343 LEU A CA 1
ATOM 2749 C C . LEU A 1 343 ? -8.130 2.304 8.276 1.00 96.25 343 LEU A C 1
ATOM 2751 O O . LEU A 1 343 ? -7.307 1.447 8.573 1.00 96.25 343 LEU A O 1
ATOM 2755 N N . GLY A 1 344 ? -7.777 3.571 8.049 1.00 96.06 344 GLY A N 1
ATOM 2756 C CA . GLY A 1 344 ? -6.396 4.035 8.169 1.00 96.06 344 GLY A CA 1
ATOM 2757 C C . GLY A 1 344 ? -5.847 3.880 9.584 1.00 96.06 344 GLY A C 1
ATOM 2758 O O . GLY A 1 344 ? -4.705 3.474 9.744 1.00 96.06 344 GLY A O 1
ATOM 2759 N N . GLU A 1 345 ? -6.663 4.148 10.608 1.00 95.62 345 GLU A N 1
ATOM 2760 C CA . GLU A 1 345 ? -6.316 3.898 12.016 1.00 95.62 345 GLU A CA 1
ATOM 2761 C C . GLU A 1 345 ? -6.107 2.402 12.284 1.00 95.62 345 GLU A C 1
ATOM 2763 O O . GLU A 1 345 ? -5.158 2.036 12.976 1.00 95.62 345 GLU A O 1
ATOM 2768 N N . ALA A 1 346 ? -6.948 1.537 11.704 1.00 95.69 346 ALA A N 1
ATOM 2769 C CA . ALA A 1 346 ? -6.800 0.086 11.810 1.00 95.69 346 ALA A CA 1
ATOM 2770 C C . ALA A 1 346 ? -5.419 -0.369 11.303 1.00 95.69 346 ALA A C 1
ATOM 2772 O O . ALA A 1 346 ? -4.707 -1.092 11.999 1.00 95.69 346 ALA A O 1
ATOM 2773 N N . SER A 1 347 ? -5.012 0.104 10.124 1.00 93.44 347 SER A N 1
ATOM 2774 C CA . SER A 1 347 ? -3.733 -0.276 9.519 1.00 93.44 347 SER A CA 1
ATOM 2775 C C . SER A 1 347 ? -2.522 0.394 10.177 1.00 93.44 347 SER A C 1
ATOM 2777 O O . SER A 1 347 ? -1.548 -0.290 10.481 1.00 93.44 347 SER A O 1
ATOM 2779 N N . ASP A 1 348 ? -2.572 1.705 10.441 1.00 93.94 348 ASP A N 1
ATOM 2780 C CA . ASP A 1 348 ? -1.432 2.475 10.969 1.00 93.94 348 ASP A CA 1
ATOM 2781 C C . ASP A 1 348 ? -1.201 2.242 12.472 1.00 93.94 348 ASP A C 1
ATOM 2783 O O . ASP A 1 348 ? -0.077 1.995 12.910 1.00 93.94 348 ASP A O 1
ATOM 2787 N N . GLU A 1 349 ? -2.263 2.303 13.283 1.00 93.81 349 GLU A N 1
ATOM 2788 C CA . GLU A 1 349 ? -2.152 2.282 14.750 1.00 93.81 349 GLU A CA 1
ATOM 2789 C C . GLU A 1 349 ? -2.383 0.888 15.345 1.00 93.81 349 GLU A C 1
ATOM 2791 O O . GLU A 1 349 ? -1.794 0.562 16.379 1.00 93.81 349 GLU A O 1
ATOM 2796 N N . HIS A 1 350 ? -3.207 0.058 14.697 1.00 92.38 350 HIS A N 1
ATOM 2797 C CA . HIS A 1 350 ? -3.553 -1.285 15.179 1.00 92.38 350 HIS A CA 1
ATOM 2798 C C . HIS A 1 350 ? -2.880 -2.423 14.401 1.00 92.38 350 HIS A C 1
ATOM 2800 O O . HIS A 1 350 ? -2.976 -3.571 14.823 1.00 92.38 350 HIS A O 1
ATOM 2806 N N . SER A 1 351 ? -2.117 -2.115 13.342 1.00 92.56 351 SER A N 1
ATOM 2807 C CA . SER A 1 351 ? -1.424 -3.110 12.504 1.00 92.56 351 SER A CA 1
ATOM 2808 C C . SER A 1 351 ? -2.359 -4.163 11.888 1.00 92.56 351 SER A C 1
ATOM 2810 O O . SER A 1 351 ? -1.931 -5.286 11.616 1.00 92.56 351 SER A O 1
ATOM 2812 N N . GLU A 1 352 ? -3.623 -3.805 11.663 1.00 94.50 352 GLU A N 1
ATOM 2813 C CA . GLU A 1 352 ? -4.595 -4.667 10.995 1.00 94.50 352 GLU A CA 1
ATOM 2814 C C . GLU A 1 352 ? -4.344 -4.683 9.483 1.00 94.50 352 GLU A C 1
ATOM 2816 O O . GLU A 1 352 ? -4.128 -3.643 8.851 1.00 94.50 352 GLU A O 1
ATOM 2821 N N . TYR A 1 353 ? -4.387 -5.874 8.886 1.00 91.69 353 TYR A N 1
ATOM 2822 C CA . TYR A 1 353 ? -4.169 -6.046 7.452 1.00 91.69 353 TYR A CA 1
ATOM 2823 C C . TYR A 1 353 ? -5.497 -6.000 6.701 1.00 91.69 353 TYR A C 1
ATOM 2825 O O . TYR A 1 353 ? -6.324 -6.895 6.865 1.00 91.69 353 TYR A O 1
ATOM 2833 N N . ILE A 1 354 ? -5.696 -4.984 5.864 1.00 92.44 354 ILE A N 1
ATOM 2834 C CA . ILE A 1 354 ? -6.939 -4.789 5.114 1.00 92.44 354 ILE A CA 1
ATOM 2835 C C . ILE A 1 354 ? -6.752 -5.285 3.677 1.00 92.44 354 ILE A C 1
ATOM 2837 O O . ILE A 1 354 ? -5.824 -4.886 2.984 1.00 92.44 354 ILE A O 1
ATOM 2841 N N . HIS A 1 355 ? -7.657 -6.138 3.205 1.00 88.75 355 HIS A N 1
ATOM 2842 C CA . HIS A 1 355 ? -7.658 -6.690 1.856 1.00 88.75 355 HIS A CA 1
ATOM 2843 C C . HIS A 1 355 ? -8.958 -6.327 1.128 1.00 88.75 355 HIS A C 1
ATOM 2845 O O . HIS A 1 355 ? -9.883 -7.129 1.019 1.00 88.75 355 HIS A O 1
ATOM 2851 N N . VAL A 1 356 ? -9.018 -5.100 0.599 1.00 88.75 356 VAL A N 1
ATOM 2852 C CA . VAL A 1 356 ? -10.186 -4.587 -0.147 1.00 88.75 356 VAL A CA 1
ATOM 2853 C C . VAL A 1 356 ? -9.849 -4.157 -1.579 1.00 88.75 356 VAL A C 1
ATOM 2855 O O . VAL A 1 356 ? -10.609 -3.414 -2.194 1.00 88.75 356 VAL A O 1
ATOM 2858 N N . ASN A 1 357 ? -8.733 -4.642 -2.137 1.00 86.56 357 ASN A N 1
ATOM 2859 C CA . ASN A 1 357 ? -8.288 -4.320 -3.504 1.00 86.56 357 ASN A CA 1
ATOM 2860 C C . ASN A 1 357 ? -9.318 -4.709 -4.568 1.00 86.56 357 ASN A C 1
ATOM 2862 O O . ASN A 1 357 ? -9.499 -4.003 -5.558 1.00 86.56 357 ASN A O 1
ATOM 2866 N N . ASP A 1 358 ? -10.025 -5.810 -4.326 1.00 87.31 358 ASP A N 1
ATOM 2867 C CA . ASP A 1 358 ? -11.082 -6.273 -5.206 1.00 87.31 358 ASP A CA 1
ATOM 2868 C C . ASP A 1 358 ? -12.420 -5.588 -4.929 1.00 87.31 358 ASP A C 1
ATOM 2870 O O . ASP A 1 358 ? -13.327 -5.761 -5.720 1.00 87.31 358 ASP A O 1
ATOM 2874 N N . ILE A 1 359 ? -12.595 -4.805 -3.863 1.00 91.06 359 ILE A N 1
ATOM 2875 C CA . ILE A 1 359 ? -13.874 -4.152 -3.549 1.00 91.06 359 ILE A CA 1
ATOM 2876 C C . ILE A 1 359 ? -13.878 -2.746 -4.152 1.00 91.06 359 ILE A C 1
ATOM 2878 O O . ILE A 1 359 ? -12.945 -1.968 -3.946 1.00 91.06 359 ILE A O 1
ATOM 2882 N N . LYS A 1 360 ? -14.965 -2.359 -4.835 1.00 93.56 360 LYS A N 1
ATOM 2883 C CA . LYS A 1 360 ? -15.160 -0.976 -5.310 1.00 93.56 360 LYS A CA 1
ATOM 2884 C C . LYS A 1 360 ? -15.462 -0.029 -4.147 1.00 93.56 360 LYS A C 1
ATOM 2886 O O . LYS A 1 360 ? -16.581 0.452 -3.985 1.00 93.56 360 LYS A O 1
ATOM 2891 N N . ILE A 1 361 ? -14.454 0.233 -3.323 1.00 94.88 361 ILE A N 1
ATOM 2892 C CA . ILE A 1 361 ? -14.564 1.016 -2.094 1.00 94.88 361 ILE A CA 1
ATOM 2893 C C . ILE A 1 361 ? -14.218 2.490 -2.298 1.00 94.88 361 ILE A C 1
ATOM 2895 O O . ILE A 1 361 ? -14.680 3.328 -1.523 1.00 94.88 361 ILE A O 1
ATOM 2899 N N . VAL A 1 362 ? -13.441 2.846 -3.329 1.00 95.06 362 VAL A N 1
ATOM 2900 C CA . VAL A 1 362 ? -12.919 4.210 -3.503 1.00 95.06 362 VAL A CA 1
ATOM 2901 C C . VAL A 1 362 ? -13.893 5.079 -4.286 1.00 95.06 362 VAL A C 1
ATOM 2903 O O . VAL A 1 362 ? -14.120 4.866 -5.477 1.00 95.06 362 VAL A O 1
ATOM 2906 N N . ARG A 1 363 ? -14.446 6.107 -3.629 1.00 94.81 363 ARG A N 1
ATOM 2907 C CA . ARG A 1 363 ? -15.323 7.095 -4.272 1.00 94.81 363 ARG A CA 1
ATOM 2908 C C . ARG A 1 363 ? -14.525 8.045 -5.164 1.00 94.81 363 ARG A C 1
ATOM 2910 O O . ARG A 1 363 ? -13.744 8.866 -4.678 1.00 94.81 363 ARG A O 1
ATOM 2917 N N . SER A 1 364 ? -14.811 7.996 -6.458 1.00 90.88 364 SER A N 1
ATOM 2918 C CA . SER A 1 364 ? -14.108 8.748 -7.493 1.00 90.88 364 SER A CA 1
ATOM 2919 C C . SER A 1 364 ? -15.030 9.621 -8.348 1.00 90.88 364 SER A C 1
ATOM 2921 O O . SER A 1 364 ? -16.210 9.335 -8.561 1.00 90.88 364 SER A O 1
ATOM 2923 N N . LEU A 1 365 ? -14.474 10.723 -8.845 1.00 86.38 365 LEU A N 1
ATOM 2924 C CA . LEU A 1 365 ? -15.091 11.642 -9.792 1.00 86.38 365 LEU A CA 1
ATOM 2925 C C . LEU A 1 365 ? -14.835 11.175 -11.227 1.00 86.38 365 LEU A C 1
ATOM 2927 O O . LEU A 1 365 ? -13.703 10.854 -11.590 1.00 86.38 365 LEU A O 1
ATOM 2931 N N . THR A 1 366 ? -15.883 11.209 -12.051 1.00 75.19 366 THR A N 1
ATOM 2932 C CA . THR A 1 366 ? -15.827 10.980 -13.502 1.00 75.19 366 THR A CA 1
ATOM 2933 C C . THR A 1 366 ? -16.502 12.116 -14.256 1.00 75.19 366 THR A C 1
ATOM 2935 O O . THR A 1 366 ? -17.269 12.898 -13.693 1.00 75.19 366 THR A O 1
ATOM 2938 N N . SER A 1 367 ? -16.303 12.157 -15.574 1.00 66.19 367 SER A N 1
ATOM 2939 C CA . SER A 1 367 ? -17.015 13.089 -16.458 1.00 66.19 367 SER A CA 1
ATOM 2940 C C . SER A 1 367 ? -18.542 12.921 -16.465 1.00 66.19 367 SER A C 1
ATOM 2942 O O . SER A 1 367 ? -19.250 13.831 -16.894 1.00 66.19 367 SER A O 1
ATOM 2944 N N . LYS A 1 368 ? -19.052 11.770 -16.007 1.00 65.94 368 LYS A N 1
ATOM 2945 C CA . LYS A 1 368 ? -20.478 11.410 -16.008 1.00 65.94 368 LYS A CA 1
ATOM 2946 C C . LYS A 1 368 ? -21.114 11.441 -14.613 1.00 65.94 368 LYS A C 1
ATOM 2948 O O . LYS A 1 368 ? -22.317 11.226 -14.507 1.00 65.94 368 LYS A O 1
ATOM 2953 N N . GLY A 1 369 ? -20.336 11.707 -13.560 1.00 80.62 369 GLY A N 1
ATOM 2954 C CA . GLY A 1 369 ? -20.814 11.731 -12.176 1.00 80.62 369 GLY A CA 1
ATOM 2955 C C . GLY A 1 369 ? -19.841 11.098 -11.180 1.00 80.62 369 GLY A C 1
ATOM 2956 O O . GLY A 1 369 ? -18.657 10.920 -11.464 1.00 80.62 369 GLY A O 1
ATOM 2957 N N . VAL A 1 370 ? -20.354 10.769 -9.997 1.00 88.44 370 VAL A N 1
ATOM 2958 C CA . VAL A 1 370 ? -19.609 10.105 -8.917 1.00 88.44 370 VAL A CA 1
ATOM 2959 C C . VAL A 1 370 ? -19.845 8.602 -9.009 1.00 88.44 370 VAL A C 1
ATOM 2961 O O . VAL A 1 370 ? -20.993 8.178 -9.117 1.00 88.44 370 VAL A O 1
ATOM 2964 N N . ILE A 1 371 ? -18.780 7.807 -8.941 1.00 91.12 371 ILE A N 1
ATOM 2965 C CA . ILE A 1 371 ? -18.860 6.341 -8.877 1.00 91.12 371 ILE A CA 1
ATOM 2966 C C . ILE A 1 371 ? -17.895 5.805 -7.814 1.00 91.12 371 ILE A C 1
ATOM 2968 O O . ILE A 1 371 ? -17.043 6.554 -7.336 1.00 91.12 371 ILE A O 1
ATOM 2972 N N . HIS A 1 372 ? -17.995 4.520 -7.471 1.00 93.44 372 HIS A N 1
ATOM 2973 C CA . HIS A 1 372 ? -16.923 3.825 -6.755 1.00 93.44 372 HIS A CA 1
ATOM 2974 C C . HIS A 1 372 ? -16.158 2.909 -7.705 1.00 93.44 372 HIS A C 1
ATOM 2976 O O . HIS A 1 372 ? -16.750 2.312 -8.607 1.00 93.44 372 HIS A O 1
ATOM 2982 N N . VAL A 1 373 ? -14.849 2.828 -7.503 1.00 91.69 373 VAL A N 1
ATOM 2983 C CA . VAL A 1 373 ? -13.926 1.989 -8.274 1.00 91.69 373 VAL A CA 1
ATOM 2984 C C . VAL A 1 373 ? -13.004 1.228 -7.332 1.00 91.69 373 VAL A C 1
ATOM 2986 O O . VAL A 1 373 ? -12.950 1.533 -6.134 1.00 91.69 373 VAL A O 1
ATOM 2989 N N . ASN A 1 374 ? -12.296 0.238 -7.871 1.00 91.25 374 ASN A N 1
ATOM 2990 C CA . ASN A 1 374 ? -11.241 -0.440 -7.133 1.00 91.25 374 ASN A CA 1
ATOM 2991 C C . ASN A 1 374 ? -10.133 0.570 -6.777 1.00 91.25 374 ASN A C 1
ATOM 2993 O O . ASN A 1 374 ? -9.912 1.526 -7.530 1.00 91.25 374 ASN A O 1
ATOM 2997 N N . PRO A 1 375 ? -9.419 0.379 -5.656 1.00 90.81 375 PRO A N 1
ATOM 2998 C CA . PRO A 1 375 ? -8.325 1.262 -5.265 1.00 90.81 375 PRO A CA 1
ATOM 2999 C C . PRO A 1 375 ? -7.264 1.492 -6.350 1.00 90.81 375 PRO A C 1
ATOM 3001 O O . PRO A 1 375 ? -6.868 2.633 -6.578 1.00 90.81 375 PRO A O 1
ATOM 3004 N N . GLU A 1 376 ? -6.866 0.440 -7.071 1.00 85.62 376 GLU A N 1
ATOM 3005 C CA . GLU A 1 376 ? -5.844 0.500 -8.130 1.00 85.62 376 GLU A CA 1
ATOM 3006 C C . GLU A 1 376 ? -6.246 1.344 -9.353 1.00 85.62 376 GLU A C 1
ATOM 3008 O O . GLU A 1 376 ? -5.384 1.857 -10.072 1.00 85.62 376 GLU A O 1
ATOM 3013 N N . ASP A 1 377 ? -7.550 1.526 -9.572 1.00 84.94 377 ASP A N 1
ATOM 3014 C CA . ASP A 1 377 ? -8.094 2.313 -10.680 1.00 84.94 377 ASP A CA 1
ATOM 3015 C C . ASP A 1 377 ? -8.189 3.810 -10.345 1.00 84.94 377 ASP A C 1
ATOM 3017 O O . ASP A 1 377 ? -8.436 4.640 -11.229 1.00 84.94 377 ASP A O 1
ATOM 3021 N N . ALA A 1 378 ? -8.037 4.170 -9.067 1.00 87.94 378 ALA A N 1
ATOM 3022 C CA . ALA A 1 378 ? -8.230 5.522 -8.574 1.00 87.94 378 ALA A CA 1
ATOM 3023 C C . ALA A 1 378 ? -6.909 6.272 -8.372 1.00 87.94 378 ALA A C 1
ATOM 3025 O O . ALA A 1 378 ? -5.914 5.743 -7.880 1.00 87.94 378 ALA A O 1
ATOM 3026 N N . TYR A 1 379 ? -6.933 7.570 -8.677 1.00 85.00 379 TYR A N 1
ATOM 3027 C CA . TYR A 1 379 ? -5.777 8.448 -8.523 1.00 85.00 379 TYR A CA 1
ATOM 3028 C C . TYR A 1 379 ? -6.104 9.677 -7.686 1.00 85.00 379 TYR A C 1
ATOM 3030 O O . TYR A 1 379 ? -7.188 10.258 -7.784 1.00 85.00 379 TYR A O 1
ATOM 3038 N N . PHE A 1 380 ? -5.137 10.166 -6.914 1.00 83.88 380 PHE A N 1
ATOM 3039 C CA . PHE A 1 380 ? -5.266 11.491 -6.318 1.00 83.88 380 PHE A CA 1
ATOM 3040 C C . PHE A 1 380 ? -5.167 12.585 -7.397 1.00 83.88 380 PHE A C 1
ATOM 3042 O O . PHE A 1 380 ? -4.291 12.512 -8.268 1.00 83.88 380 PHE A O 1
ATOM 3049 N N . PRO A 1 381 ? -6.005 13.640 -7.332 1.00 72.81 381 PRO A N 1
ATOM 3050 C CA . PRO A 1 381 ? -5.874 14.803 -8.204 1.00 72.81 381 PRO A CA 1
ATOM 3051 C C . PRO A 1 381 ? -4.483 15.445 -8.089 1.00 72.81 381 PRO A C 1
ATOM 3053 O O . PRO A 1 381 ? -3.963 15.620 -6.980 1.00 72.81 381 PRO A O 1
ATOM 3056 N N . SER A 1 382 ? -3.902 15.852 -9.223 1.00 62.25 382 SER A N 1
ATOM 3057 C CA . SER A 1 382 ? -2.667 16.651 -9.239 1.00 62.25 382 SER A CA 1
ATOM 3058 C C . SER A 1 382 ? -2.860 17.979 -8.490 1.00 62.25 382 SER A C 1
ATOM 3060 O O . SER A 1 382 ? -3.969 18.520 -8.435 1.00 62.25 382 SER A O 1
ATOM 3062 N N . LYS A 1 383 ? -1.772 18.538 -7.935 1.00 53.88 383 LYS A N 1
ATOM 3063 C CA . LYS A 1 383 ? -1.775 19.829 -7.215 1.00 53.88 383 LYS A CA 1
ATOM 3064 C C . LYS A 1 383 ? -2.319 20.990 -8.060 1.00 53.88 383 LYS A C 1
ATOM 3066 O O . LYS A 1 383 ? -2.847 21.938 -7.489 1.00 53.88 383 LYS A O 1
ATOM 3071 N N . ASP A 1 384 ? -2.244 20.873 -9.384 1.00 46.22 384 ASP A N 1
ATOM 3072 C CA . ASP A 1 384 ? -2.671 21.905 -10.336 1.00 46.22 384 ASP A CA 1
ATOM 3073 C C . ASP A 1 384 ? -4.143 21.762 -10.774 1.00 46.22 384 ASP A C 1
ATOM 3075 O O . ASP A 1 384 ? -4.624 22.543 -11.591 1.00 46.22 384 ASP A O 1
ATOM 3079 N N . GLY A 1 385 ? -4.878 20.771 -10.248 1.00 44.81 385 GLY A N 1
ATOM 3080 C CA . GLY A 1 385 ? -6.315 20.606 -10.501 1.00 44.81 385 GLY A CA 1
ATOM 3081 C C . GLY A 1 385 ? -6.688 20.235 -11.942 1.00 44.81 385 GLY A C 1
ATOM 3082 O O . GLY A 1 385 ? -7.861 20.322 -12.304 1.00 44.81 385 GLY A O 1
ATOM 3083 N N . SER A 1 386 ? -5.728 19.822 -12.778 1.00 45.06 386 SER A N 1
ATOM 3084 C CA . SER A 1 386 ? -6.009 19.343 -14.132 1.00 45.06 386 SER A CA 1
ATOM 3085 C C . SER A 1 386 ? -6.679 17.969 -14.083 1.00 45.06 386 SER A C 1
ATOM 3087 O O . SER A 1 386 ? -6.049 16.938 -13.852 1.00 45.06 386 SER A O 1
ATOM 3089 N N . PHE A 1 387 ? -7.990 17.956 -14.304 1.00 45.88 387 PHE A N 1
ATOM 3090 C CA . PHE A 1 387 ? -8.744 16.730 -14.521 1.00 45.88 387 PHE A CA 1
ATOM 3091 C C . PHE A 1 387 ? -8.340 16.147 -15.880 1.00 45.88 387 PHE A C 1
ATOM 3093 O O . PHE A 1 387 ? -8.503 16.788 -16.920 1.00 45.88 387 PHE A O 1
ATOM 3100 N N . GLY A 1 388 ? -7.773 14.939 -15.871 1.00 47.44 388 GLY A N 1
ATOM 3101 C CA . GLY A 1 388 ? -7.611 14.137 -17.084 1.00 47.44 388 GLY A CA 1
ATOM 3102 C C . GLY A 1 388 ? -8.966 13.871 -17.758 1.00 47.44 388 GLY A C 1
ATOM 3103 O O . GLY A 1 388 ? -10.017 14.064 -17.153 1.00 47.44 388 GLY A O 1
ATOM 3104 N N . SER A 1 389 ? -8.936 13.463 -19.030 1.00 48.81 389 SER A N 1
ATOM 3105 C CA . SER A 1 389 ? -10.112 13.221 -19.882 1.00 48.81 389 SER A CA 1
ATOM 3106 C C . SER A 1 389 ? -11.141 12.218 -19.307 1.00 48.81 389 SER A C 1
ATOM 3108 O O . SER A 1 389 ? -10.956 11.649 -18.236 1.00 48.81 389 SER A O 1
ATOM 3110 N N . LYS A 1 390 ? -12.233 12.000 -20.058 1.00 51.25 390 LYS A N 1
ATOM 3111 C CA . LYS A 1 390 ? -13.510 11.381 -19.660 1.00 51.25 390 LYS A CA 1
ATOM 3112 C C . LYS A 1 390 ? -13.463 10.045 -18.889 1.00 51.25 390 LYS A C 1
ATOM 3114 O O . LYS A 1 390 ? -14.467 9.774 -18.228 1.00 51.25 390 LYS A O 1
ATOM 3119 N N . ASP A 1 391 ? -12.348 9.309 -18.909 1.00 55.50 391 ASP A N 1
ATOM 3120 C CA . ASP A 1 391 ? -12.218 7.919 -18.429 1.00 55.50 391 ASP A CA 1
ATOM 3121 C C . ASP A 1 391 ? -11.153 7.707 -17.323 1.00 55.50 391 ASP A C 1
ATOM 3123 O O . ASP A 1 391 ? -10.661 6.599 -17.144 1.00 55.50 391 ASP A O 1
ATOM 3127 N N . THR A 1 392 ? -10.744 8.751 -16.590 1.00 67.75 392 THR A N 1
ATOM 3128 C CA . THR A 1 392 ? -9.833 8.617 -15.428 1.00 67.75 392 THR A CA 1
ATOM 3129 C C . THR A 1 392 ? -10.586 8.848 -14.117 1.00 67.75 392 THR A C 1
ATOM 3131 O O . THR A 1 392 ? -11.314 9.834 -13.996 1.00 67.75 392 THR A O 1
ATOM 3134 N N . PHE A 1 393 ? -10.397 7.964 -13.131 1.00 82.31 393 PHE A N 1
ATOM 3135 C CA . PHE A 1 393 ? -11.075 8.029 -11.834 1.00 82.31 393 PHE A CA 1
ATOM 3136 C C . PHE A 1 393 ? -10.216 8.783 -10.820 1.00 82.31 393 PHE A C 1
ATOM 3138 O O . PHE A 1 393 ? -9.188 8.288 -10.363 1.00 82.31 393 PHE A O 1
ATOM 3145 N N . PHE A 1 394 ? -10.623 10.001 -10.466 1.00 86.06 394 PHE A N 1
ATOM 3146 C CA . PHE A 1 394 ? -9.933 10.767 -9.429 1.00 86.06 394 PHE A CA 1
ATOM 3147 C C . PHE A 1 394 ? -10.651 10.632 -8.100 1.00 86.06 394 PHE A C 1
ATOM 3149 O O . PHE A 1 394 ? -11.845 10.922 -8.045 1.00 86.06 394 PHE A O 1
ATOM 3156 N N . VAL A 1 395 ? -9.936 10.284 -7.029 1.00 90.56 395 VAL A N 1
ATOM 3157 C CA . VAL A 1 395 ? -10.531 10.215 -5.690 1.00 90.56 395 VAL A CA 1
ATOM 3158 C C . VAL A 1 395 ? -11.203 11.538 -5.365 1.00 90.56 395 VAL A C 1
ATOM 3160 O O . VAL A 1 395 ? -10.604 12.615 -5.479 1.00 90.56 395 VAL A O 1
ATOM 3163 N N . LYS A 1 396 ? -12.466 11.448 -4.959 1.00 91.88 396 LYS A N 1
ATOM 3164 C CA . LYS A 1 396 ? -13.278 12.602 -4.613 1.00 91.88 396 LYS A CA 1
ATOM 3165 C C . LYS A 1 396 ? -12.661 13.318 -3.395 1.00 91.88 396 LYS A C 1
ATOM 3167 O O . LYS A 1 396 ? -12.569 12.713 -2.332 1.00 91.88 396 LYS A O 1
ATOM 3172 N N . PRO A 1 397 ? -12.219 14.586 -3.502 1.00 90.38 397 PRO A N 1
ATOM 3173 C CA . PRO A 1 397 ? -11.477 15.267 -2.436 1.00 90.38 397 PRO A CA 1
ATOM 3174 C C . PRO A 1 397 ? -12.169 15.278 -1.071 1.00 90.38 397 PRO A C 1
ATOM 3176 O O . PRO A 1 397 ? -11.507 15.208 -0.035 1.00 90.38 397 PRO A O 1
ATOM 3179 N N . GLU A 1 398 ? -13.496 15.361 -1.063 1.00 92.75 398 GLU A N 1
ATOM 3180 C CA . GLU A 1 398 ? -14.317 15.415 0.141 1.00 92.75 398 GLU A CA 1
ATOM 3181 C C . GLU A 1 398 ? -14.146 14.173 1.027 1.00 92.75 398 GLU A C 1
ATOM 3183 O O . GLU A 1 398 ? -14.236 14.300 2.248 1.00 92.75 398 GLU A O 1
ATOM 3188 N N . THR A 1 399 ? -13.818 13.010 0.452 1.00 93.50 399 THR A N 1
ATOM 3189 C CA . THR A 1 399 ? -13.677 11.753 1.203 1.00 93.50 399 THR A CA 1
ATOM 3190 C C . THR A 1 399 ? -12.348 11.615 1.945 1.00 93.50 399 THR A C 1
ATOM 3192 O O . THR A 1 399 ? -12.187 10.682 2.717 1.00 93.50 399 THR A O 1
ATOM 3195 N N . TYR A 1 400 ? -11.391 12.532 1.773 1.00 92.50 400 TYR A N 1
ATOM 3196 C CA . TYR A 1 400 ? -10.117 12.480 2.513 1.00 92.50 400 TYR A CA 1
ATOM 3197 C C . TYR A 1 400 ? -9.585 13.850 2.963 1.00 92.50 400 TYR A C 1
ATOM 3199 O O . TYR A 1 400 ? -8.688 13.923 3.801 1.00 92.50 400 TYR A O 1
ATOM 3207 N N . LYS A 1 401 ? -10.139 14.967 2.467 1.00 89.25 401 LYS A N 1
ATOM 3208 C CA . LYS A 1 401 ? -9.727 16.329 2.869 1.00 89.25 401 LYS A CA 1
ATOM 3209 C C . LYS A 1 401 ? -10.650 16.997 3.888 1.00 89.25 401 LYS A C 1
ATOM 3211 O O . LYS A 1 401 ? -10.186 17.883 4.608 1.00 89.25 401 LYS A O 1
ATOM 3216 N N . ASN A 1 402 ? -11.914 16.584 3.993 1.00 87.62 402 ASN A N 1
ATOM 3217 C CA . ASN A 1 402 ? -12.920 17.265 4.825 1.00 87.62 402 ASN A CA 1
ATOM 3218 C C . ASN A 1 402 ? -12.995 16.739 6.272 1.00 87.62 402 ASN A C 1
ATOM 3220 O O . ASN A 1 402 ? -14.015 16.890 6.941 1.00 87.62 402 ASN A O 1
ATOM 3224 N N . GLY A 1 403 ? -11.908 16.145 6.775 1.00 80.94 403 GLY A N 1
ATOM 3225 C CA . GLY A 1 403 ? -11.793 15.704 8.167 1.00 80.94 403 GLY A CA 1
ATOM 3226 C C . GLY A 1 403 ? -11.951 16.816 9.197 1.00 80.94 403 GLY A C 1
ATOM 3227 O O . GLY A 1 403 ? -11.519 17.951 8.980 1.00 80.94 403 GLY A O 1
ATOM 3228 N N . SER A 1 404 ? -12.537 16.467 10.346 1.00 82.38 404 SER A N 1
ATOM 3229 C CA . SER A 1 404 ? -12.706 17.392 11.476 1.00 82.38 404 SER A CA 1
ATOM 3230 C C . SER A 1 404 ? -11.371 17.732 12.152 1.00 82.38 404 SER A C 1
ATOM 3232 O O . SER A 1 404 ? -11.203 18.825 12.688 1.00 82.38 404 SER A O 1
ATOM 3234 N N . SER A 1 405 ? -10.390 16.828 12.059 1.00 89.31 405 SER A N 1
ATOM 3235 C CA . SER A 1 405 ? -9.016 17.011 12.530 1.00 89.31 405 SER A CA 1
ATOM 3236 C C . SER A 1 405 ? -8.006 16.692 11.424 1.00 89.31 405 SER A C 1
ATOM 3238 O O . SER A 1 405 ? -8.314 15.968 10.477 1.00 89.31 405 SER A O 1
ATOM 3240 N N . ASN A 1 406 ? -6.781 17.219 11.533 1.00 90.12 406 ASN A N 1
ATOM 3241 C CA . ASN A 1 406 ? -5.707 16.882 10.588 1.00 90.12 406 ASN A CA 1
ATOM 3242 C C . ASN A 1 406 ? -5.360 15.391 10.633 1.00 90.12 406 ASN A C 1
ATOM 3244 O O . ASN A 1 406 ? -5.203 14.787 9.580 1.00 90.12 406 ASN A O 1
ATOM 3248 N N . LYS A 1 407 ? -5.367 14.789 11.828 1.00 91.38 407 LYS A N 1
ATOM 3249 C CA . LYS A 1 407 ? -5.100 13.360 11.996 1.00 91.38 407 LYS A CA 1
ATOM 3250 C C . LYS A 1 407 ? -6.109 12.480 11.247 1.00 91.38 407 LYS A C 1
ATOM 3252 O O . LYS A 1 407 ? -5.706 11.534 10.589 1.00 91.38 407 LYS A O 1
ATOM 3257 N N . GLN A 1 408 ? -7.401 12.829 11.242 1.00 91.69 408 GLN A N 1
ATOM 3258 C CA . GLN A 1 408 ? -8.389 12.104 10.424 1.00 91.69 408 GLN A CA 1
ATOM 3259 C C . GLN A 1 408 ? -8.095 12.193 8.921 1.00 91.69 408 GLN A C 1
ATOM 3261 O O . GLN A 1 408 ? -8.258 11.211 8.209 1.00 91.69 408 GLN A O 1
ATOM 3266 N N . LYS A 1 409 ? -7.655 13.359 8.433 1.00 92.62 409 LYS A N 1
ATOM 3267 C CA . LYS A 1 409 ? -7.313 13.550 7.012 1.00 92.62 409 LYS A CA 1
ATOM 3268 C C . LYS A 1 409 ? -6.079 12.742 6.621 1.00 92.62 409 LYS A C 1
ATOM 3270 O O . LYS A 1 409 ? -6.036 12.183 5.532 1.00 92.62 409 LYS A O 1
ATOM 3275 N N . GLU A 1 410 ? -5.085 12.706 7.504 1.00 93.69 410 GLU A N 1
ATOM 3276 C CA . GLU A 1 410 ? -3.864 11.919 7.331 1.00 93.69 410 GLU A CA 1
ATOM 3277 C C . GLU A 1 410 ? -4.181 10.424 7.298 1.00 93.69 410 GLU A C 1
ATOM 3279 O O . GLU A 1 410 ? -3.786 9.769 6.343 1.00 93.69 410 GLU A O 1
ATOM 3284 N N . LEU A 1 411 ? -4.979 9.914 8.242 1.00 95.94 411 LEU A N 1
ATOM 3285 C CA . LEU A 1 411 ? -5.378 8.502 8.284 1.00 95.94 411 LEU A CA 1
ATOM 3286 C C . LEU A 1 411 ? -6.259 8.098 7.092 1.00 95.94 411 LEU A C 1
ATOM 3288 O O . LEU A 1 411 ? -6.004 7.075 6.465 1.00 95.94 411 LEU A O 1
ATOM 3292 N N . ALA A 1 412 ? -7.249 8.915 6.713 1.00 95.94 412 ALA A N 1
ATOM 3293 C CA . ALA A 1 412 ? -8.092 8.625 5.547 1.00 95.94 412 ALA A CA 1
ATOM 3294 C C . ALA A 1 412 ? -7.270 8.551 4.258 1.00 95.94 412 ALA A C 1
ATOM 3296 O O . ALA A 1 412 ? -7.511 7.720 3.386 1.00 95.94 412 ALA A O 1
ATOM 3297 N N . ARG A 1 413 ? -6.283 9.438 4.138 1.00 93.62 413 ARG A N 1
ATOM 3298 C CA . ARG A 1 413 ? -5.358 9.437 3.016 1.00 93.62 413 ARG A CA 1
ATOM 3299 C C . ARG A 1 413 ? -4.393 8.254 3.068 1.00 93.62 413 ARG A C 1
ATOM 3301 O O . ARG A 1 413 ? -4.157 7.664 2.022 1.00 93.62 413 ARG A O 1
ATOM 3308 N N . TYR A 1 414 ? -3.864 7.934 4.244 1.00 94.31 414 TYR A N 1
ATOM 3309 C CA . TYR A 1 414 ? -2.975 6.798 4.464 1.00 94.31 414 TYR A CA 1
ATOM 3310 C C . TYR A 1 414 ? -3.637 5.496 4.011 1.00 94.31 414 TYR A C 1
ATOM 3312 O O . TYR A 1 414 ? -3.053 4.782 3.208 1.00 94.31 414 TYR A O 1
ATOM 3320 N N . PHE A 1 415 ? -4.889 5.258 4.418 1.00 96.06 415 PHE A N 1
ATOM 3321 C CA . PHE A 1 415 ? -5.678 4.111 3.959 1.00 96.06 415 PHE A CA 1
ATOM 3322 C C . PHE A 1 415 ? -5.749 4.021 2.429 1.00 96.06 415 PHE A C 1
ATOM 3324 O O . PHE A 1 415 ? -5.471 2.982 1.842 1.00 96.06 415 PHE A O 1
ATOM 3331 N N . LEU A 1 416 ? -6.096 5.125 1.764 1.00 94.31 416 LEU A N 1
ATOM 3332 C CA . LEU A 1 416 ? -6.197 5.156 0.305 1.00 94.31 416 LEU A CA 1
ATOM 3333 C C . LEU A 1 416 ? -4.839 4.884 -0.369 1.00 94.31 416 LEU A C 1
ATOM 3335 O O . LEU A 1 416 ? -4.784 4.131 -1.337 1.00 94.31 416 LEU A O 1
ATOM 3339 N N . GLU A 1 417 ? -3.754 5.482 0.135 1.00 92.06 417 GLU A N 1
ATOM 3340 C CA . GLU A 1 417 ? -2.392 5.254 -0.370 1.00 92.06 417 GLU A CA 1
ATOM 3341 C C . GLU A 1 417 ? -1.957 3.790 -0.191 1.00 92.06 417 GLU A C 1
ATOM 3343 O O . GLU A 1 417 ? -1.385 3.205 -1.111 1.00 92.06 417 GLU A O 1
ATOM 3348 N N . GLU A 1 418 ? -2.261 3.191 0.961 1.00 91.50 418 GLU A N 1
ATOM 3349 C CA . GLU A 1 418 ? -1.911 1.807 1.298 1.00 91.50 418 GLU A CA 1
ATOM 3350 C C . GLU A 1 418 ? -2.680 0.789 0.441 1.00 91.50 418 GLU A C 1
ATOM 3352 O O . GLU A 1 418 ? -2.087 -0.172 -0.043 1.00 91.50 418 GLU A O 1
ATOM 3357 N N . MET A 1 419 ? -3.938 1.085 0.103 1.00 90.12 419 MET A N 1
ATOM 3358 C CA . MET A 1 419 ? -4.749 0.295 -0.832 1.00 90.12 419 MET A CA 1
ATOM 3359 C C . MET A 1 419 ? -4.352 0.457 -2.310 1.00 90.12 419 MET A C 1
ATOM 3361 O O . MET A 1 419 ? -4.923 -0.194 -3.177 1.00 90.12 419 MET A O 1
ATOM 3365 N N . GLY A 1 420 ? -3.374 1.307 -2.638 1.00 86.00 420 GLY A N 1
ATOM 3366 C CA . GLY A 1 420 ? -2.845 1.443 -4.001 1.00 86.00 420 GLY A CA 1
ATOM 3367 C C . GLY A 1 420 ? -3.317 2.678 -4.774 1.00 86.00 420 GLY A C 1
ATOM 3368 O O . GLY A 1 420 ? -2.939 2.841 -5.938 1.00 86.00 420 GLY A O 1
ATOM 3369 N N . VAL A 1 421 ? -4.061 3.596 -4.143 1.00 87.94 421 VAL A N 1
ATOM 3370 C CA . VAL A 1 421 ? -4.365 4.902 -4.746 1.00 87.94 421 VAL A CA 1
ATOM 3371 C C . VAL A 1 421 ? -3.082 5.723 -4.807 1.00 87.94 421 VAL A C 1
ATOM 3373 O O . VAL A 1 421 ? -2.525 6.140 -3.792 1.00 87.94 421 VAL A O 1
ATOM 3376 N N . CYS A 1 422 ? -2.623 6.032 -6.015 1.00 78.62 422 CYS A N 1
ATOM 3377 C CA . CYS A 1 422 ? -1.406 6.810 -6.216 1.00 78.62 422 CYS A CA 1
ATOM 3378 C C . CYS A 1 422 ? -1.692 8.208 -6.776 1.00 78.62 422 CYS A C 1
ATOM 3380 O O . CYS A 1 422 ? -2.778 8.528 -7.265 1.00 78.62 422 CYS A O 1
ATOM 3382 N N . TYR A 1 423 ? -0.700 9.093 -6.699 1.00 67.69 423 TYR A N 1
ATOM 3383 C CA . TYR A 1 423 ? -0.763 10.347 -7.440 1.00 67.69 423 TYR A CA 1
ATOM 3384 C C . TYR A 1 423 ? -0.651 10.072 -8.932 1.00 67.69 423 TYR A C 1
ATOM 3386 O O . TYR A 1 423 ? 0.249 9.359 -9.373 1.00 67.69 423 TYR A O 1
ATOM 3394 N N . ALA A 1 424 ? -1.508 10.720 -9.714 1.00 59.84 424 ALA A N 1
ATOM 3395 C CA . ALA A 1 424 ? -1.328 10.793 -11.151 1.00 59.84 424 ALA A CA 1
ATOM 3396 C C . ALA A 1 424 ? -0.063 11.618 -11.476 1.00 59.84 424 ALA A C 1
ATOM 3398 O O . ALA A 1 424 ? -0.139 12.835 -11.663 1.00 59.84 424 ALA A O 1
ATOM 3399 N N . ASP A 1 425 ? 1.113 10.982 -11.524 1.00 63.69 425 ASP A N 1
ATOM 3400 C CA . ASP A 1 425 ? 2.273 11.588 -12.181 1.00 63.69 425 ASP A CA 1
ATOM 3401 C C . ASP A 1 425 ? 1.917 11.775 -13.663 1.00 63.69 425 ASP A C 1
ATOM 3403 O O . ASP A 1 425 ? 1.278 10.921 -14.283 1.00 63.69 425 ASP A O 1
ATOM 3407 N N . ILE A 1 426 ? 2.317 12.904 -14.245 1.00 66.00 426 ILE A N 1
ATOM 3408 C CA . ILE A 1 426 ? 2.041 13.258 -15.644 1.00 66.00 426 ILE A CA 1
ATOM 3409 C C . ILE A 1 426 ? 2.471 12.112 -16.572 1.00 66.00 426 ILE A C 1
ATOM 3411 O O . ILE A 1 426 ? 1.807 11.844 -17.571 1.00 66.00 426 ILE A O 1
ATOM 3415 N N . LYS A 1 427 ? 3.534 11.387 -16.206 1.00 78.62 427 LYS A N 1
ATOM 3416 C CA . LYS A 1 427 ? 3.975 10.176 -16.899 1.00 78.62 427 LYS A CA 1
ATOM 3417 C C . LYS A 1 427 ? 2.931 9.050 -16.889 1.00 78.62 427 LYS A C 1
ATOM 3419 O O . LYS A 1 427 ? 2.635 8.512 -17.950 1.00 78.62 427 LYS A O 1
ATOM 3424 N N . ALA A 1 428 ? 2.341 8.731 -15.736 1.00 67.38 428 ALA A N 1
ATOM 3425 C CA . ALA A 1 428 ? 1.314 7.693 -15.613 1.00 67.38 428 ALA A CA 1
ATOM 3426 C C . ALA A 1 428 ? 0.051 8.051 -16.416 1.00 67.38 428 ALA A C 1
ATOM 3428 O O . ALA A 1 428 ? -0.507 7.207 -17.117 1.00 67.38 428 ALA A O 1
ATOM 3429 N N . LEU A 1 429 ? -0.347 9.331 -16.405 1.00 67.00 429 LEU A N 1
ATOM 3430 C CA . LEU A 1 429 ? -1.438 9.825 -17.255 1.00 67.00 429 LEU A CA 1
ATOM 3431 C C . LEU A 1 429 ? -1.131 9.635 -18.745 1.00 67.00 429 LEU A C 1
ATOM 3433 O O . LEU A 1 429 ? -2.005 9.223 -19.506 1.00 67.00 429 LEU A O 1
ATOM 3437 N N . ILE A 1 430 ? 0.104 9.907 -19.171 1.00 76.62 430 ILE A N 1
ATOM 3438 C CA . ILE A 1 430 ? 0.538 9.698 -20.557 1.00 76.62 430 ILE A CA 1
ATOM 3439 C C . ILE A 1 430 ? 0.522 8.210 -20.925 1.00 76.62 430 ILE A C 1
ATOM 3441 O O . ILE A 1 430 ? 0.031 7.858 -21.995 1.00 76.62 430 ILE A O 1
ATOM 3445 N N . GLU A 1 431 ? 1.006 7.330 -20.049 1.00 79.94 431 GLU A N 1
ATOM 3446 C CA . GLU A 1 431 ? 1.006 5.880 -20.276 1.00 79.94 431 GLU A CA 1
ATOM 3447 C C . GLU A 1 431 ? -0.415 5.313 -20.409 1.00 79.94 431 GLU A C 1
ATOM 3449 O O . GLU A 1 431 ? -0.668 4.504 -21.303 1.00 79.94 431 GLU A O 1
ATOM 3454 N N . LEU A 1 432 ? -1.364 5.788 -19.596 1.00 67.56 432 LEU A N 1
ATOM 3455 C CA . LEU A 1 432 ? -2.784 5.444 -19.721 1.00 67.56 432 LEU A CA 1
ATOM 3456 C C . LEU A 1 432 ? -3.371 5.898 -21.063 1.00 67.56 432 LEU A C 1
ATOM 3458 O O . LEU A 1 432 ? -4.080 5.134 -21.719 1.00 67.56 432 LEU A O 1
ATOM 3462 N N . ARG A 1 433 ? -3.049 7.119 -21.515 1.00 72.31 433 ARG A N 1
ATOM 3463 C CA . ARG A 1 433 ? -3.501 7.623 -22.825 1.00 72.31 433 ARG A CA 1
ATOM 3464 C C . ARG A 1 433 ? -2.949 6.803 -23.973 1.00 72.31 433 ARG A C 1
ATOM 3466 O O . ARG A 1 433 ? -3.685 6.456 -24.887 1.00 72.31 433 ARG A O 1
ATOM 3473 N N . ILE A 1 434 ? -1.667 6.470 -23.911 1.00 81.75 434 ILE A N 1
ATOM 3474 C CA . ILE A 1 434 ? -1.025 5.607 -24.896 1.00 81.75 434 ILE A CA 1
ATOM 3475 C C . ILE A 1 434 ? -1.738 4.251 -24.963 1.00 81.75 434 ILE A C 1
ATOM 3477 O O . ILE A 1 434 ? -2.093 3.827 -26.060 1.00 81.75 434 ILE A O 1
ATOM 3481 N N . LYS A 1 435 ? -2.013 3.614 -23.813 1.00 73.50 435 LYS A N 1
ATOM 3482 C CA . LYS A 1 435 ? -2.756 2.343 -23.759 1.00 73.50 435 LYS A CA 1
ATOM 3483 C C . LYS A 1 435 ? -4.143 2.457 -24.392 1.00 73.50 435 LYS A C 1
ATOM 3485 O O . LYS A 1 435 ? -4.519 1.571 -25.146 1.00 73.50 435 LYS A O 1
ATOM 3490 N N . PHE A 1 436 ? -4.869 3.546 -24.136 1.00 68.75 436 PHE A N 1
ATOM 3491 C CA . PHE A 1 436 ? -6.183 3.790 -24.740 1.00 68.75 436 PHE A CA 1
ATOM 3492 C C . PHE A 1 436 ? -6.126 3.843 -26.275 1.00 68.75 436 PHE A C 1
ATOM 3494 O O . PHE A 1 436 ? -6.969 3.250 -26.948 1.00 68.75 436 PHE A O 1
ATOM 3501 N N . TYR A 1 437 ? -5.130 4.529 -26.845 1.00 72.88 437 TYR A N 1
ATOM 3502 C CA . TYR A 1 437 ? -4.959 4.573 -28.300 1.00 72.88 437 TYR A CA 1
ATOM 3503 C C . TYR A 1 437 ? -4.544 3.208 -28.871 1.00 72.88 437 TYR A C 1
ATOM 3505 O O . TYR A 1 437 ? -5.025 2.836 -29.937 1.00 72.88 437 TYR A O 1
ATOM 3513 N N . GLU A 1 438 ? -3.731 2.435 -28.144 1.00 69.25 438 GLU A N 1
ATOM 3514 C CA . GLU A 1 438 ? -3.344 1.066 -28.520 1.00 69.25 438 GLU A CA 1
ATOM 3515 C C . GLU A 1 438 ? -4.498 0.048 -28.414 1.00 69.25 438 GLU A C 1
ATOM 3517 O O . GLU A 1 438 ? -4.544 -0.889 -29.206 1.00 69.25 438 GLU A O 1
ATOM 3522 N N . SER A 1 439 ? -5.445 0.208 -27.482 1.00 61.69 439 SER A N 1
ATOM 3523 C CA . SER A 1 439 ? -6.614 -0.681 -27.367 1.00 61.69 439 SER A CA 1
ATOM 3524 C C . SER A 1 439 ? -7.726 -0.312 -28.353 1.00 61.69 439 SER A C 1
ATOM 3526 O O . SER A 1 439 ? -8.349 -1.182 -28.954 1.00 61.69 439 SER A O 1
ATOM 3528 N N . SER A 1 440 ? -7.936 0.985 -28.597 1.00 56.09 440 SER A N 1
ATOM 3529 C CA . SER A 1 440 ? -8.957 1.477 -29.536 1.00 56.09 440 SER A CA 1
ATOM 3530 C C . SER A 1 440 ? -8.645 1.131 -30.999 1.00 56.09 440 SER A C 1
ATOM 3532 O O . SER A 1 440 ? -9.538 1.165 -31.849 1.00 56.09 440 SER A O 1
ATOM 3534 N N . THR A 1 441 ? -7.394 0.786 -31.328 1.00 55.28 441 THR A N 1
ATOM 3535 C CA . THR A 1 441 ? -7.034 0.325 -32.676 1.00 55.28 441 THR A CA 1
ATOM 3536 C C . THR A 1 441 ? -7.629 -1.037 -33.039 1.00 55.28 441 THR A C 1
ATOM 3538 O O . THR A 1 441 ? -7.983 -1.223 -34.201 1.00 55.28 441 THR A O 1
ATOM 3541 N N . GLU A 1 442 ? -7.839 -1.943 -32.076 1.00 46.44 442 GLU A N 1
ATOM 3542 C CA . GLU A 1 442 ? -8.473 -3.250 -32.334 1.00 46.44 442 GLU A CA 1
ATOM 3543 C C . GLU A 1 442 ? -9.974 -3.113 -32.657 1.00 46.44 442 GLU A C 1
ATOM 3545 O O . GLU A 1 442 ? -10.509 -3.829 -33.507 1.00 46.44 442 GLU A O 1
ATOM 3550 N N . GLU A 1 443 ? -10.667 -2.143 -32.053 1.00 42.97 443 GLU A N 1
ATOM 3551 C CA . GLU A 1 443 ? -12.080 -1.870 -32.353 1.00 42.97 443 GLU A CA 1
ATOM 3552 C C . GLU A 1 443 ? -12.270 -1.164 -33.707 1.00 42.97 443 GLU A C 1
ATOM 3554 O O . GLU A 1 443 ? -13.200 -1.489 -34.447 1.00 42.97 443 GLU A O 1
ATOM 3559 N N . ILE A 1 444 ? -11.371 -0.245 -34.083 1.00 44.25 444 ILE A N 1
ATOM 3560 C CA . ILE A 1 444 ? -11.430 0.463 -35.376 1.00 44.25 444 ILE A CA 1
ATOM 3561 C C . ILE A 1 444 ? -11.097 -0.474 -36.550 1.00 44.25 444 ILE A C 1
ATOM 3563 O O . ILE A 1 444 ? -11.704 -0.350 -37.617 1.00 44.25 444 ILE A O 1
ATOM 3567 N N . GLU A 1 445 ? -10.189 -1.438 -36.373 1.00 44.75 445 GLU A N 1
ATOM 3568 C CA . GLU A 1 445 ? -9.923 -2.466 -37.389 1.00 44.75 445 GLU A CA 1
ATOM 3569 C C . GLU A 1 445 ? -11.129 -3.393 -37.603 1.00 44.75 445 GLU A C 1
ATOM 3571 O O . GLU A 1 445 ? -11.452 -3.712 -38.749 1.00 44.75 445 GLU A O 1
ATOM 3576 N N . ASN A 1 446 ? -11.878 -3.732 -36.548 1.00 42.28 446 ASN A N 1
ATOM 3577 C CA . ASN A 1 446 ? -13.125 -4.499 -36.667 1.00 42.28 446 ASN A CA 1
ATOM 3578 C C . ASN A 1 446 ? -14.245 -3.732 -37.400 1.00 42.28 446 ASN A C 1
ATOM 3580 O O . ASN A 1 446 ? -15.063 -4.343 -38.089 1.00 42.28 446 ASN A O 1
ATOM 3584 N N . TRP A 1 447 ? -14.262 -2.396 -37.338 1.00 42.72 447 TRP A N 1
ATOM 3585 C CA . TRP A 1 447 ? -15.229 -1.557 -38.068 1.00 42.72 447 TRP A CA 1
ATOM 3586 C C . TRP A 1 447 ? -14.986 -1.504 -39.587 1.00 42.72 447 TRP A C 1
ATOM 3588 O O . TRP A 1 447 ? -15.900 -1.182 -40.348 1.00 42.72 447 TRP A O 1
ATOM 3598 N N . LEU A 1 448 ? -13.775 -1.823 -40.053 1.00 41.62 448 LEU A N 1
ATOM 3599 C CA . LEU A 1 448 ? -13.404 -1.804 -41.475 1.00 41.62 448 LEU A CA 1
ATOM 3600 C C . LEU A 1 448 ? -13.863 -3.054 -42.256 1.00 41.62 448 LEU A C 1
ATOM 3602 O O . LEU A 1 448 ? -13.865 -3.028 -43.490 1.00 41.62 448 LEU A O 1
ATOM 3606 N N . TYR A 1 449 ? -14.290 -4.121 -41.571 1.00 42.03 449 TYR A N 1
ATOM 3607 C CA . TYR A 1 449 ? -14.726 -5.382 -42.192 1.00 42.03 449 TYR A CA 1
ATOM 3608 C C . TYR A 1 449 ? -16.247 -5.512 -42.398 1.00 42.03 449 TYR A C 1
ATOM 3610 O O . TYR A 1 449 ? -16.693 -6.502 -42.979 1.00 42.03 449 TYR A O 1
ATOM 3618 N N . ASP A 1 450 ? -17.052 -4.521 -41.999 1.00 43.94 450 ASP A N 1
ATOM 3619 C CA . ASP A 1 450 ? -18.505 -4.552 -42.209 1.00 43.94 450 ASP A CA 1
ATOM 3620 C C . ASP A 1 450 ? -18.884 -4.194 -43.666 1.00 43.94 450 ASP A C 1
ATOM 3622 O O . ASP A 1 450 ? -18.756 -3.053 -44.127 1.00 43.94 450 ASP A O 1
ATOM 3626 N N . GLU A 1 451 ? -19.383 -5.183 -44.415 1.00 46.62 451 GLU A N 1
ATOM 3627 C CA . GLU A 1 451 ? -19.850 -5.048 -45.805 1.00 46.62 451 GLU A CA 1
ATOM 3628 C C . GLU A 1 451 ? -21.006 -4.036 -45.962 1.00 46.62 451 GLU A C 1
ATOM 3630 O O . GLU A 1 451 ? -21.119 -3.395 -47.013 1.00 46.62 451 GLU A O 1
ATOM 3635 N N . LYS A 1 452 ? -21.820 -3.786 -44.920 1.00 45.94 452 LYS A N 1
ATOM 3636 C CA . LYS A 1 452 ? -22.850 -2.727 -44.968 1.00 45.94 452 LYS A CA 1
ATOM 3637 C C . LYS A 1 452 ? -22.236 -1.329 -45.037 1.00 45.94 452 LYS A C 1
ATOM 3639 O O . LYS A 1 452 ? -22.819 -0.434 -45.653 1.00 45.94 452 LYS A O 1
ATOM 3644 N N . PHE A 1 453 ? -21.047 -1.134 -44.469 1.00 44.41 453 PHE A N 1
ATOM 3645 C CA . PHE A 1 453 ? -20.387 0.169 -44.429 1.00 44.41 453 PHE A CA 1
ATOM 3646 C C . PHE A 1 453 ? -19.664 0.509 -45.742 1.00 44.41 453 PHE A C 1
ATOM 3648 O O . PHE A 1 453 ? -19.707 1.659 -46.176 1.00 44.41 453 PHE A O 1
ATOM 3655 N N . LYS A 1 454 ? -19.113 -0.476 -46.471 1.00 44.59 454 LYS A N 1
ATOM 3656 C CA . LYS A 1 454 ? -18.571 -0.256 -47.834 1.00 44.59 454 LYS A CA 1
ATOM 3657 C C . LYS A 1 454 ? -19.629 0.281 -48.804 1.00 44.59 454 LYS A C 1
ATOM 3659 O O . LYS A 1 454 ? -19.324 1.120 -49.654 1.00 44.59 454 LYS A O 1
ATOM 3664 N N . SER A 1 455 ? -20.876 -0.175 -48.660 1.00 40.41 455 SER A N 1
ATOM 3665 C CA . SER A 1 455 ? -22.020 0.344 -49.420 1.00 40.41 455 SER A CA 1
ATOM 3666 C C . SER A 1 455 ? -22.426 1.757 -48.985 1.00 40.41 455 SER A C 1
ATOM 3668 O O . SER A 1 455 ? -22.921 2.526 -49.805 1.00 40.41 455 SER A O 1
ATOM 3670 N N . TRP A 1 456 ? -22.202 2.11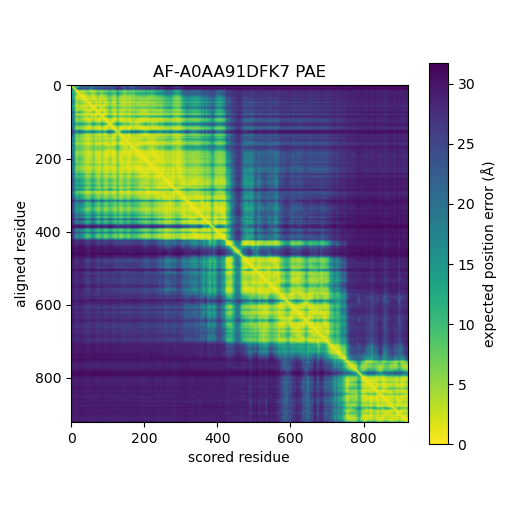5 -47.719 1.00 39.81 456 TRP A N 1
ATOM 3671 C CA . TRP A 1 456 ? -22.509 3.437 -47.174 1.00 39.81 456 TRP A CA 1
ATOM 3672 C C . TRP A 1 456 ? -21.463 4.490 -47.589 1.00 39.81 456 TRP A C 1
ATOM 3674 O O . TRP A 1 456 ? -21.834 5.557 -48.078 1.00 39.81 456 TRP A O 1
ATOM 3684 N N . VAL A 1 457 ? -20.165 4.157 -47.534 1.00 36.91 457 VAL A N 1
ATOM 3685 C CA . VAL A 1 457 ? -19.039 5.025 -47.951 1.00 36.91 457 VAL A CA 1
ATOM 3686 C C . VAL A 1 457 ? -19.076 5.366 -49.446 1.00 36.91 457 VAL A C 1
ATOM 3688 O O . VAL A 1 457 ? -18.707 6.469 -49.833 1.00 36.91 457 VAL A O 1
ATOM 3691 N N . LYS A 1 458 ? -19.594 4.478 -50.306 1.00 37.78 458 LYS A N 1
ATOM 3692 C CA . LYS A 1 458 ? -19.777 4.782 -51.739 1.00 37.78 458 LYS A CA 1
ATOM 3693 C C . LYS A 1 458 ? -20.865 5.825 -52.034 1.00 37.78 458 LYS A C 1
ATOM 3695 O O . LYS A 1 458 ? -20.943 6.288 -53.167 1.00 37.78 458 LYS A O 1
ATOM 3700 N N . SER A 1 459 ? -21.705 6.185 -51.059 1.00 33.03 459 SER A N 1
ATOM 3701 C CA . SER A 1 459 ? -22.896 7.022 -51.285 1.00 33.03 459 SER A CA 1
ATOM 3702 C C . SER A 1 459 ? -22.760 8.492 -50.864 1.00 33.03 459 SER A C 1
ATOM 3704 O O . SER A 1 459 ? -23.710 9.255 -51.033 1.00 33.03 459 SER A O 1
ATOM 3706 N N . ARG A 1 460 ? -21.597 8.939 -50.365 1.00 33.62 460 ARG A N 1
ATOM 3707 C CA . ARG A 1 460 ? -21.392 10.343 -49.971 1.00 33.62 460 ARG A CA 1
ATOM 3708 C C . ARG A 1 460 ? -19.973 10.819 -50.284 1.00 33.62 460 ARG A C 1
ATOM 3710 O O . ARG A 1 460 ? -19.006 10.276 -49.764 1.00 33.62 460 ARG A O 1
ATOM 3717 N N . HIS A 1 461 ? -19.862 11.849 -51.119 1.00 38.81 461 HIS A N 1
ATOM 3718 C CA . HIS A 1 461 ? -18.643 12.648 -51.238 1.00 38.81 461 HIS A CA 1
ATOM 3719 C C . HIS A 1 461 ? -18.344 13.360 -49.905 1.00 38.81 461 HIS A C 1
ATOM 3721 O O . HIS A 1 461 ? -19.252 13.935 -49.309 1.00 38.81 461 HIS A O 1
ATOM 3727 N N . GLU A 1 462 ? -17.078 13.291 -49.472 1.00 39.44 462 GLU A N 1
ATOM 3728 C CA . GLU A 1 462 ? -16.329 14.294 -48.683 1.00 39.44 462 GLU A CA 1
ATOM 3729 C C . GLU A 1 462 ? -17.119 15.119 -47.646 1.00 39.44 462 GLU A C 1
ATOM 3731 O O . GLU A 1 462 ? -17.149 16.345 -47.700 1.00 39.44 462 GLU A O 1
ATOM 3736 N N . GLY A 1 463 ? -17.725 14.455 -46.659 1.00 32.25 463 GLY A N 1
ATOM 3737 C CA . GLY A 1 463 ? -18.338 15.118 -45.504 1.00 32.25 463 GLY A CA 1
ATOM 3738 C C . GLY A 1 463 ? -18.147 14.313 -44.220 1.00 32.25 463 GLY A C 1
ATOM 3739 O O . GLY A 1 463 ? -18.691 13.219 -44.096 1.00 32.25 463 GLY A O 1
ATOM 3740 N N . ASP A 1 464 ? -17.351 14.874 -43.308 1.00 36.44 464 ASP A N 1
ATOM 3741 C CA . ASP A 1 464 ? -17.202 14.574 -41.876 1.00 36.44 464 ASP A CA 1
ATOM 3742 C C . ASP A 1 464 ? -16.879 13.140 -41.432 1.00 36.44 464 ASP A C 1
ATOM 3744 O O . ASP A 1 464 ? -17.625 12.466 -40.728 1.00 36.44 464 ASP A O 1
ATOM 3748 N N . PHE A 1 465 ? -15.639 12.728 -41.711 1.00 39.94 465 PHE A N 1
ATOM 3749 C CA . PHE A 1 465 ? -14.906 11.813 -40.820 1.00 39.94 465 PHE A CA 1
ATOM 3750 C C . PHE A 1 465 ? -14.194 12.565 -39.666 1.00 39.94 465 PHE A C 1
ATOM 3752 O O . PHE A 1 465 ? -13.692 11.934 -38.735 1.00 39.94 465 PHE A O 1
ATOM 3759 N N . GLN A 1 466 ? -14.161 13.909 -39.707 1.00 42.09 466 GLN A N 1
ATOM 3760 C CA . GLN A 1 466 ? -13.579 14.780 -38.672 1.00 42.09 466 GLN A CA 1
ATOM 3761 C C . GLN A 1 466 ? -14.339 14.724 -37.332 1.00 42.09 466 GLN A C 1
ATOM 3763 O O . GLN A 1 466 ? -13.721 14.955 -36.296 1.00 42.09 466 GLN A O 1
ATOM 3768 N N . ASP A 1 467 ? -15.615 14.323 -37.324 1.00 42.88 467 ASP A N 1
ATOM 3769 C CA . ASP A 1 467 ? -16.445 14.222 -36.110 1.00 42.88 467 ASP A CA 1
ATOM 3770 C C . ASP A 1 467 ? -16.074 13.057 -35.168 1.00 42.88 467 ASP A C 1
ATOM 3772 O O . ASP A 1 467 ? -16.547 13.005 -34.033 1.00 42.88 467 ASP A O 1
ATOM 3776 N N . LYS A 1 468 ? -15.214 12.116 -35.594 1.00 48.53 468 LYS A N 1
ATOM 3777 C CA . LYS A 1 468 ? -14.810 10.957 -34.768 1.00 48.53 468 LYS A CA 1
ATOM 3778 C C . LYS A 1 468 ? -13.501 11.140 -33.995 1.00 48.53 468 LYS A C 1
ATOM 3780 O O . LYS A 1 468 ? -13.309 10.464 -32.987 1.00 48.53 468 LYS A O 1
ATOM 3785 N N . ILE A 1 469 ? -12.609 12.038 -34.420 1.00 60.38 469 ILE A N 1
ATOM 3786 C CA . ILE A 1 469 ? -11.395 12.373 -33.657 1.00 60.38 469 ILE A CA 1
ATOM 3787 C C . ILE A 1 469 ? -11.755 13.541 -32.741 1.00 60.38 469 ILE A C 1
ATOM 3789 O O . ILE A 1 469 ? -11.696 14.706 -33.131 1.00 60.38 469 ILE A O 1
ATOM 3793 N N . GLY A 1 470 ? -12.204 13.213 -31.528 1.00 59.94 470 GLY A N 1
ATOM 3794 C CA . GLY A 1 470 ? -12.650 14.207 -30.555 1.00 59.94 470 GLY A CA 1
ATOM 3795 C C . GLY A 1 470 ? -11.561 15.233 -30.219 1.00 59.94 470 GLY A C 1
ATOM 3796 O O . GLY A 1 470 ? -10.369 14.925 -30.247 1.00 59.94 470 GLY A O 1
ATOM 3797 N N . ALA A 1 471 ? -11.969 16.449 -29.838 1.00 63.81 471 ALA A N 1
ATOM 3798 C CA . ALA A 1 471 ? -11.058 17.538 -29.457 1.00 63.81 471 ALA A CA 1
ATOM 3799 C C . ALA A 1 471 ? -10.022 17.133 -28.385 1.00 63.81 471 ALA A C 1
ATOM 3801 O O . ALA A 1 471 ? -8.914 17.663 -28.367 1.00 63.81 471 ALA A O 1
ATOM 3802 N N . SER A 1 472 ? -10.353 16.147 -27.544 1.00 64.69 472 SER A N 1
ATOM 3803 C CA . SER A 1 472 ? -9.461 15.581 -26.529 1.00 64.69 472 SER A CA 1
ATOM 3804 C C . SER A 1 472 ? -8.175 14.970 -27.094 1.00 64.69 472 SER A C 1
ATOM 3806 O O . SER A 1 472 ? -7.154 15.034 -26.422 1.00 64.69 472 SER A O 1
ATOM 3808 N N . TYR A 1 473 ? -8.180 14.443 -28.326 1.00 80.69 473 TYR A N 1
ATOM 3809 C CA . TYR A 1 473 ? -6.974 13.872 -28.939 1.00 80.69 473 TYR A CA 1
ATOM 3810 C C . TYR A 1 473 ? -5.869 14.917 -29.121 1.00 80.69 473 TYR A C 1
ATOM 3812 O O . TYR A 1 473 ? -4.700 14.674 -28.828 1.00 80.69 473 TYR A O 1
ATOM 3820 N N . TYR A 1 474 ? -6.236 16.111 -29.582 1.00 81.00 474 TYR A N 1
ATOM 3821 C CA . TYR A 1 474 ? -5.268 17.179 -29.811 1.00 81.00 474 TYR A CA 1
ATOM 3822 C C . TYR A 1 474 ? -4.729 17.748 -28.495 1.00 81.00 474 TYR A C 1
ATOM 3824 O O . TYR A 1 474 ? -3.567 18.145 -28.438 1.00 81.00 474 TYR A O 1
ATOM 3832 N N . GLU A 1 475 ? -5.531 17.730 -27.429 1.00 77.81 475 GLU A N 1
ATOM 3833 C CA . GLU A 1 475 ? -5.064 18.065 -26.081 1.00 77.81 475 GLU A CA 1
ATOM 3834 C C . GLU A 1 475 ? -4.085 17.014 -25.537 1.00 77.81 475 GLU A C 1
ATOM 3836 O O . GLU A 1 475 ? -3.060 17.381 -24.962 1.00 77.81 475 GLU A O 1
ATOM 3841 N N . ASP A 1 476 ? -4.307 15.725 -25.811 1.00 81.81 476 ASP A N 1
ATOM 3842 C CA . ASP A 1 476 ? -3.340 14.673 -25.477 1.00 81.81 476 ASP A CA 1
ATOM 3843 C C . ASP A 1 476 ? -2.027 14.839 -26.266 1.00 81.81 476 ASP A C 1
ATOM 3845 O O . ASP A 1 476 ? -0.945 14.733 -25.691 1.00 81.81 476 ASP A O 1
ATOM 3849 N N . ILE A 1 477 ? -2.085 15.193 -27.557 1.00 87.38 477 ILE A N 1
ATOM 3850 C CA . ILE A 1 477 ? -0.884 15.498 -28.357 1.00 87.38 477 ILE A CA 1
ATOM 3851 C C . ILE A 1 477 ? -0.118 16.694 -27.775 1.00 87.38 477 ILE A C 1
ATOM 3853 O O . ILE A 1 477 ? 1.108 16.633 -27.648 1.00 87.38 477 ILE A O 1
ATOM 3857 N N . LYS A 1 478 ? -0.809 17.765 -27.361 1.00 85.50 478 LYS A N 1
ATOM 3858 C CA . LYS A 1 478 ? -0.177 18.907 -26.676 1.00 85.50 478 LYS A CA 1
ATOM 3859 C C . LYS A 1 478 ? 0.459 18.485 -25.352 1.00 85.50 478 LYS A C 1
ATOM 3861 O O . LYS A 1 478 ? 1.585 18.899 -25.061 1.00 85.50 478 LYS A O 1
ATOM 3866 N N . LEU A 1 479 ? -0.213 17.631 -24.579 1.00 83.69 479 LEU A N 1
ATOM 3867 C CA . LEU A 1 479 ? 0.325 17.069 -23.343 1.00 83.69 479 LEU A CA 1
ATOM 3868 C C . LEU A 1 479 ? 1.610 16.273 -23.617 1.00 83.69 479 LEU A C 1
ATOM 3870 O O . LEU A 1 479 ? 2.623 16.528 -22.962 1.00 83.69 479 LEU A O 1
ATOM 3874 N N . PHE A 1 480 ? 1.613 15.395 -24.624 1.00 91.62 480 PHE A N 1
ATOM 3875 C CA . PHE A 1 480 ? 2.781 14.596 -25.015 1.00 91.62 480 PHE A CA 1
ATOM 3876 C C . PHE A 1 480 ? 3.967 15.477 -25.415 1.00 91.62 480 PHE A C 1
ATOM 3878 O O . PHE A 1 480 ? 5.079 15.276 -24.921 1.00 91.62 480 PHE A O 1
ATOM 3885 N N . ILE A 1 481 ? 3.726 16.504 -26.239 1.00 89.62 481 ILE A N 1
ATOM 3886 C CA . ILE A 1 481 ? 4.740 17.489 -26.640 1.00 89.62 481 ILE A CA 1
ATOM 3887 C C . ILE A 1 481 ? 5.300 18.210 -25.409 1.00 89.62 481 ILE A C 1
ATOM 3889 O O . ILE A 1 481 ? 6.517 18.331 -25.257 1.00 89.62 481 ILE A O 1
ATOM 3893 N N . SER A 1 482 ? 4.428 18.686 -24.514 1.00 86.69 482 SER A N 1
ATOM 3894 C CA . SER A 1 482 ? 4.834 19.430 -23.317 1.00 86.69 482 SER A CA 1
ATOM 3895 C C . SER A 1 482 ? 5.691 18.584 -22.368 1.00 86.69 482 SER A C 1
ATOM 3897 O O . SER A 1 482 ? 6.686 19.075 -21.827 1.00 86.69 482 SER A O 1
ATOM 3899 N N . TYR A 1 483 ? 5.351 17.302 -22.215 1.00 86.81 483 TYR A N 1
ATOM 3900 C CA . TYR A 1 483 ? 6.096 16.355 -21.398 1.00 86.81 483 TYR A CA 1
ATOM 3901 C C . TYR A 1 483 ? 7.447 16.022 -22.026 1.00 86.81 483 TYR A C 1
ATOM 3903 O O . TYR A 1 483 ? 8.469 16.098 -21.346 1.00 86.81 483 TYR A O 1
ATOM 3911 N N . TRP A 1 484 ? 7.475 15.734 -23.330 1.00 92.44 484 TRP A N 1
ATOM 3912 C CA . TRP A 1 484 ? 8.715 15.470 -24.057 1.00 92.44 484 TRP A CA 1
ATOM 3913 C C . TRP A 1 484 ? 9.679 16.661 -24.009 1.00 92.44 484 TRP A C 1
ATOM 3915 O O . TRP A 1 484 ? 10.873 16.469 -23.802 1.00 92.44 484 TRP A O 1
ATOM 3925 N N . LYS A 1 485 ? 9.183 17.900 -24.118 1.00 88.25 485 LYS A N 1
ATOM 3926 C CA . LYS A 1 485 ? 10.022 19.104 -23.992 1.00 88.25 485 LYS A CA 1
ATOM 3927 C C . LYS A 1 485 ? 10.718 19.212 -22.635 1.00 88.25 485 LYS A C 1
ATOM 3929 O O . LYS A 1 485 ? 11.856 19.670 -22.577 1.00 88.25 485 LYS A O 1
ATOM 3934 N N . LYS A 1 486 ? 10.040 18.809 -21.555 1.00 87.00 486 LYS A N 1
ATOM 3935 C CA . LYS A 1 486 ? 10.616 18.773 -20.201 1.00 87.00 486 LYS A CA 1
ATOM 3936 C C . LYS A 1 486 ? 11.530 17.557 -20.001 1.00 87.00 486 LYS A C 1
ATOM 3938 O O . LYS A 1 486 ? 12.512 17.665 -19.277 1.00 87.00 486 LYS A O 1
ATOM 3943 N N . ASN A 1 487 ? 11.238 16.442 -20.677 1.00 86.56 487 ASN A N 1
ATOM 3944 C CA . ASN A 1 487 ? 11.911 15.149 -20.516 1.00 86.56 487 ASN A CA 1
ATOM 3945 C C . ASN A 1 487 ? 12.379 14.558 -21.868 1.00 86.56 487 ASN A C 1
ATOM 3947 O O . ASN A 1 487 ? 11.927 13.482 -22.272 1.00 86.56 487 ASN A O 1
ATOM 3951 N N . PRO A 1 488 ? 13.298 15.217 -22.601 1.00 87.25 488 PRO A N 1
ATOM 3952 C CA . PRO A 1 488 ? 13.645 14.826 -23.973 1.00 87.25 488 PRO A CA 1
ATOM 3953 C C . PRO A 1 488 ? 14.326 13.450 -24.079 1.00 87.25 488 PRO A C 1
ATOM 3955 O O . PRO A 1 488 ? 14.315 12.829 -25.146 1.00 87.25 488 PRO A O 1
ATOM 3958 N N . THR A 1 489 ? 14.905 12.950 -22.983 1.00 87.75 489 THR A N 1
ATOM 3959 C CA . THR A 1 489 ? 15.511 11.613 -22.886 1.00 87.75 489 THR A CA 1
ATOM 3960 C C . THR A 1 489 ? 14.477 10.484 -22.908 1.00 87.75 489 THR A C 1
ATOM 3962 O O . THR A 1 489 ? 14.813 9.377 -23.324 1.00 87.75 489 THR A O 1
ATOM 3965 N N . GLU A 1 490 ? 13.217 10.751 -22.551 1.00 87.12 490 GLU A N 1
ATOM 3966 C CA . GLU A 1 490 ? 12.143 9.749 -22.439 1.00 87.12 490 GLU A CA 1
ATOM 3967 C C . GLU A 1 490 ? 11.357 9.519 -23.741 1.00 87.12 490 GLU A C 1
ATOM 3969 O O . GLU A 1 490 ? 10.253 8.983 -23.744 1.00 87.12 490 GLU A O 1
ATOM 3974 N N . ARG A 1 491 ? 11.931 9.863 -24.898 1.00 86.62 491 ARG A N 1
ATOM 3975 C CA . ARG A 1 491 ? 11.294 9.668 -26.217 1.00 86.62 491 ARG A CA 1
ATOM 3976 C C . ARG A 1 491 ? 10.830 8.229 -26.508 1.00 86.62 491 ARG A C 1
ATOM 3978 O O . ARG A 1 491 ? 9.932 8.033 -27.324 1.00 86.62 491 ARG A O 1
ATOM 3985 N N . SER A 1 492 ? 11.429 7.222 -25.862 1.00 87.19 492 SER A N 1
ATOM 3986 C CA . SER A 1 492 ? 11.036 5.812 -26.003 1.00 87.19 492 SER A CA 1
ATOM 3987 C C . SER A 1 492 ? 9.623 5.530 -25.498 1.00 87.19 492 SER A C 1
ATOM 3989 O O . SER A 1 492 ? 9.024 4.561 -25.955 1.00 87.19 492 SER A O 1
ATOM 3991 N N . LEU A 1 493 ? 9.085 6.387 -24.621 1.00 88.38 493 LEU A N 1
ATOM 3992 C CA . LEU A 1 493 ? 7.701 6.322 -24.151 1.00 88.38 493 LEU A CA 1
ATOM 3993 C C . LEU A 1 493 ? 6.704 6.342 -25.318 1.00 88.38 493 LEU A C 1
ATOM 3995 O O . LEU A 1 493 ? 5.697 5.650 -25.268 1.00 88.38 493 LEU A O 1
ATOM 3999 N N . PHE A 1 494 ? 7.021 7.069 -26.395 1.00 92.88 494 PHE A N 1
ATOM 4000 C CA . PHE A 1 494 ? 6.134 7.277 -27.544 1.00 92.88 494 PHE A CA 1
ATOM 4001 C C . PHE A 1 494 ? 6.563 6.525 -28.815 1.00 92.88 494 PHE A C 1
ATOM 4003 O O . PHE A 1 494 ? 5.740 6.254 -29.684 1.00 92.88 494 PHE A O 1
ATOM 4010 N N . GLY A 1 495 ? 7.852 6.200 -28.967 1.00 87.19 495 GLY A N 1
ATOM 4011 C CA . GLY A 1 495 ? 8.426 5.841 -30.274 1.00 87.19 495 GLY A CA 1
ATOM 4012 C C . GLY A 1 495 ? 7.897 4.560 -30.937 1.00 87.19 495 GLY A C 1
ATOM 4013 O O . GLY A 1 495 ? 7.933 4.453 -32.160 1.00 87.19 495 GLY A O 1
ATOM 4014 N N . ASN A 1 496 ? 7.370 3.613 -30.156 1.00 88.12 496 ASN A N 1
ATOM 4015 C CA . ASN A 1 496 ? 6.805 2.346 -30.652 1.00 88.12 496 ASN A CA 1
ATOM 4016 C C . ASN A 1 496 ? 5.288 2.239 -30.436 1.00 88.12 496 ASN A C 1
ATOM 4018 O O . ASN A 1 496 ? 4.742 1.136 -30.442 1.00 88.12 496 ASN A O 1
ATOM 4022 N N . LYS A 1 497 ? 4.622 3.373 -30.210 1.00 89.25 497 LYS A N 1
ATOM 4023 C CA . LYS A 1 497 ? 3.226 3.440 -29.785 1.00 89.25 497 LYS A CA 1
ATOM 4024 C C . LYS A 1 497 ? 2.321 3.904 -30.915 1.00 89.25 497 LYS A C 1
ATOM 4026 O O . LYS A 1 497 ? 2.677 4.818 -31.654 1.00 89.25 497 LYS A O 1
ATOM 4031 N N . THR A 1 498 ? 1.155 3.283 -31.046 1.00 88.88 498 THR A N 1
ATOM 4032 C CA . THR A 1 498 ? 0.180 3.583 -32.101 1.00 88.88 498 THR A CA 1
ATOM 4033 C C . THR A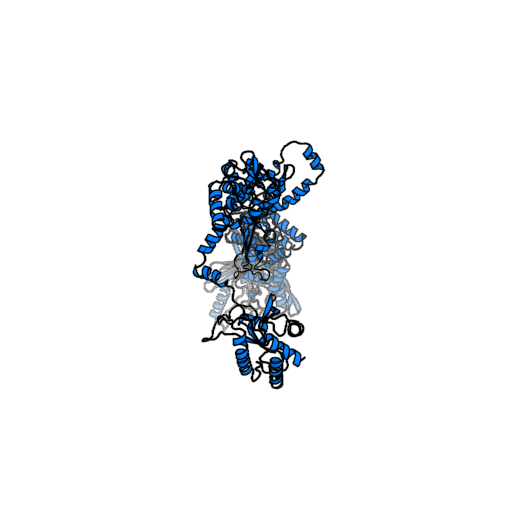 1 498 ? -0.641 4.824 -31.725 1.00 88.88 498 THR A C 1
ATOM 4035 O O . THR A 1 498 ? -1.741 4.714 -31.202 1.00 88.88 498 THR A O 1
ATOM 4038 N N . ILE A 1 499 ? -0.068 6.018 -31.918 1.00 88.38 499 ILE A N 1
ATOM 4039 C CA . ILE A 1 499 ? -0.618 7.293 -31.398 1.00 88.38 499 ILE A CA 1
ATOM 4040 C C . ILE A 1 499 ? -0.740 8.408 -32.451 1.00 88.38 499 ILE A C 1
ATOM 4042 O O . ILE A 1 499 ? -1.223 9.502 -32.145 1.00 88.38 499 ILE A O 1
ATOM 4046 N N . LEU A 1 500 ? -0.276 8.170 -33.683 1.00 91.38 500 LEU A N 1
ATOM 4047 C CA . LEU A 1 500 ? -0.284 9.144 -34.779 1.00 91.38 500 LEU A CA 1
ATOM 4048 C C . LEU A 1 500 ? -1.180 8.673 -35.925 1.00 91.38 500 LEU A C 1
ATOM 4050 O O . LEU A 1 500 ? -1.388 7.479 -36.113 1.00 91.38 500 LEU A O 1
ATOM 4054 N N . LEU A 1 501 ? -1.674 9.617 -36.719 1.00 88.06 501 LEU A N 1
ATOM 4055 C CA . LEU A 1 501 ? -2.537 9.359 -37.866 1.00 88.06 501 LEU A CA 1
ATOM 4056 C C . LEU A 1 501 ? -1.756 9.497 -39.176 1.00 88.06 501 LEU A C 1
ATOM 4058 O O . LEU A 1 501 ? -1.074 10.498 -39.406 1.00 88.06 501 LEU A O 1
ATOM 4062 N N . GLY A 1 502 ? -1.905 8.520 -40.067 1.00 87.75 502 GLY A N 1
ATOM 4063 C CA . GLY A 1 502 ? -1.361 8.560 -41.426 1.00 87.75 502 GLY A CA 1
ATOM 4064 C C . GLY A 1 502 ? -2.334 8.039 -42.474 1.00 87.75 502 GLY A C 1
ATOM 4065 O O . GLY A 1 502 ? -3.414 7.536 -42.157 1.00 87.75 502 GLY A O 1
ATOM 4066 N N . LEU A 1 503 ? -1.948 8.165 -43.742 1.00 83.31 503 LEU A N 1
ATOM 4067 C CA . LEU A 1 503 ? -2.770 7.766 -44.886 1.00 83.31 503 LEU A CA 1
ATOM 4068 C C . LEU A 1 503 ? -2.321 6.409 -45.446 1.00 83.31 503 LEU A C 1
ATOM 4070 O O . LEU A 1 503 ? -1.144 6.198 -45.728 1.00 83.31 503 LEU A O 1
ATOM 4074 N N . SER A 1 504 ? -3.261 5.477 -45.611 1.00 77.19 504 SER A N 1
ATOM 4075 C CA . SER A 1 504 ? -3.023 4.175 -46.250 1.00 77.19 504 SER A CA 1
ATOM 4076 C C . SER A 1 504 ? -3.145 4.241 -47.780 1.00 77.19 504 SER A C 1
ATOM 4078 O O . SER A 1 504 ? -3.611 5.238 -48.338 1.00 77.19 504 SER A O 1
ATOM 4080 N N . ASN A 1 505 ? -2.787 3.144 -48.460 1.00 64.12 505 ASN A N 1
ATOM 4081 C CA . ASN A 1 505 ? -2.978 2.969 -49.903 1.00 64.12 505 ASN A CA 1
ATOM 4082 C C . ASN A 1 505 ? -4.480 3.068 -50.232 1.00 64.12 505 ASN A C 1
ATOM 4084 O O . ASN A 1 505 ? -5.236 2.142 -49.949 1.00 64.12 505 ASN A O 1
ATOM 4088 N N . GLY A 1 506 ? -4.908 4.211 -50.782 1.00 61.19 506 GLY A N 1
ATOM 4089 C CA . GLY A 1 506 ? -6.322 4.551 -51.006 1.00 61.19 506 GLY A CA 1
ATOM 4090 C C . GLY A 1 506 ? -6.839 5.780 -50.241 1.00 61.19 506 GLY A C 1
ATOM 4091 O O . GLY A 1 506 ? -8.049 5.980 -50.205 1.00 61.19 506 GLY A O 1
ATOM 4092 N N . ASN A 1 507 ? -5.961 6.596 -49.637 1.00 68.62 507 ASN A N 1
ATOM 4093 C CA . ASN A 1 507 ? -6.302 7.821 -48.885 1.00 68.62 507 ASN A CA 1
ATOM 4094 C C . ASN A 1 507 ? -7.176 7.604 -47.633 1.00 68.62 507 ASN A C 1
ATOM 4096 O O . ASN A 1 507 ? -7.763 8.547 -47.106 1.00 68.62 507 ASN A O 1
ATOM 4100 N N . THR A 1 508 ? -7.235 6.382 -47.105 1.00 74.81 508 THR A N 1
ATOM 4101 C CA . THR A 1 508 ? -7.935 6.098 -45.845 1.00 74.81 508 THR A CA 1
ATOM 4102 C C . THR A 1 508 ? -7.045 6.407 -44.644 1.00 74.81 508 THR A C 1
ATOM 4104 O O . THR A 1 508 ? -5.880 6.003 -44.609 1.00 74.81 508 THR A O 1
ATOM 4107 N N . LEU A 1 509 ? -7.607 7.081 -43.643 1.00 78.00 509 LEU A N 1
ATOM 4108 C CA . LEU A 1 509 ? -6.926 7.416 -42.396 1.00 78.00 509 LEU A CA 1
ATOM 4109 C C . LEU A 1 509 ? -6.716 6.167 -41.525 1.00 78.00 509 LEU A C 1
ATOM 4111 O O . LEU A 1 509 ? -7.623 5.348 -41.394 1.00 78.00 509 LEU A O 1
ATOM 4115 N N . CYS A 1 510 ? -5.538 6.023 -40.920 1.00 81.44 510 CYS A N 1
ATOM 4116 C CA . CYS A 1 510 ? -5.222 4.920 -40.011 1.00 81.44 510 CYS A CA 1
ATOM 4117 C C . CYS A 1 510 ? -4.295 5.365 -38.875 1.00 81.44 510 CYS A C 1
ATOM 4119 O O . CYS A 1 510 ? -3.472 6.267 -39.053 1.00 81.44 510 CYS A O 1
ATOM 4121 N N . TRP A 1 511 ? -4.441 4.721 -37.716 1.00 84.94 511 TRP A N 1
ATOM 4122 C CA . TRP A 1 511 ? -3.552 4.888 -36.571 1.00 84.94 511 TRP A CA 1
ATOM 4123 C C . TRP A 1 511 ? -2.266 4.092 -36.785 1.00 84.94 511 TRP A C 1
ATOM 4125 O O . TRP A 1 511 ? -2.314 2.931 -37.185 1.00 84.94 511 TRP A O 1
ATOM 4135 N N . LEU A 1 512 ? -1.120 4.726 -36.557 1.00 87.81 512 LEU A N 1
ATOM 4136 C CA . LEU A 1 512 ? 0.196 4.188 -36.885 1.00 87.81 512 LEU A CA 1
ATOM 4137 C C . LEU A 1 512 ? 1.227 4.550 -35.819 1.00 87.81 512 LEU A C 1
ATOM 4139 O O . LEU A 1 512 ? 1.099 5.537 -35.082 1.00 87.81 512 LEU A O 1
ATOM 4143 N N . LYS A 1 513 ? 2.289 3.749 -35.771 1.00 92.94 513 LYS A N 1
ATOM 4144 C CA . LYS A 1 513 ? 3.480 4.020 -34.969 1.00 92.94 513 LYS A CA 1
ATOM 4145 C C . LYS A 1 513 ? 4.352 5.072 -35.656 1.00 92.94 513 LYS A C 1
ATOM 4147 O O . LYS A 1 513 ? 4.399 5.128 -36.888 1.00 92.94 513 LYS A O 1
ATOM 4152 N N . PRO A 1 514 ? 5.128 5.868 -34.900 1.00 94.62 514 PRO A N 1
ATOM 4153 C CA . PRO A 1 514 ? 6.051 6.836 -35.484 1.00 94.62 514 PRO A CA 1
ATOM 4154 C C . PRO A 1 514 ? 6.988 6.251 -36.549 1.00 94.62 514 PRO A C 1
ATOM 4156 O O . PRO A 1 514 ? 7.192 6.857 -37.597 1.00 94.62 514 PRO A O 1
ATOM 4159 N N . ASN A 1 515 ? 7.527 5.050 -36.328 1.00 92.38 515 ASN A N 1
ATOM 4160 C CA . ASN A 1 515 ? 8.455 4.407 -37.260 1.00 92.38 515 ASN A CA 1
ATOM 4161 C C . ASN A 1 515 ? 7.806 3.907 -38.570 1.00 92.38 515 ASN A C 1
ATOM 4163 O O . ASN A 1 515 ? 8.540 3.601 -39.515 1.00 92.38 515 ASN A O 1
ATOM 4167 N N . GLU A 1 516 ? 6.475 3.876 -38.658 1.00 92.19 516 GLU A N 1
ATOM 4168 C CA . GLU A 1 516 ? 5.695 3.517 -39.853 1.00 92.19 516 GLU A CA 1
ATOM 4169 C C . GLU A 1 516 ? 5.352 4.740 -40.715 1.00 92.19 516 GLU A C 1
ATOM 4171 O O . GLU A 1 516 ? 4.767 4.598 -41.790 1.00 92.19 516 GLU A O 1
ATOM 4176 N N . LEU A 1 517 ? 5.722 5.940 -40.259 1.00 93.94 517 LEU A N 1
ATOM 4177 C CA . LEU A 1 517 ? 5.342 7.208 -40.868 1.00 93.94 517 LEU A CA 1
ATOM 4178 C C . LEU A 1 517 ? 6.532 7.939 -41.502 1.00 93.94 517 LEU A C 1
ATOM 4180 O O . LEU A 1 517 ? 7.676 7.848 -41.041 1.00 93.94 517 LEU A O 1
ATOM 4184 N N . CYS A 1 518 ? 6.245 8.722 -42.540 1.00 93.44 518 CYS A N 1
ATOM 4185 C CA . CYS A 1 518 ? 7.150 9.711 -43.116 1.00 93.44 518 CYS A CA 1
ATOM 4186 C C . CYS A 1 518 ? 6.523 11.112 -43.146 1.00 93.44 518 CYS A C 1
ATOM 4188 O O . CYS A 1 518 ? 5.313 11.276 -43.309 1.00 93.44 518 CYS A O 1
ATOM 4190 N N . LEU A 1 519 ? 7.375 12.123 -42.992 1.00 93.69 519 LEU A N 1
ATOM 4191 C CA . LEU A 1 519 ? 7.029 13.536 -43.063 1.00 93.69 519 LEU A CA 1
ATOM 4192 C C . LEU A 1 519 ? 7.247 14.070 -44.470 1.00 93.69 519 LEU A C 1
ATOM 4194 O O . LEU A 1 519 ? 8.347 13.958 -45.007 1.00 93.69 519 LEU A O 1
ATOM 4198 N N . ASP A 1 520 ? 6.220 14.706 -45.014 1.00 91.50 520 ASP A N 1
ATOM 4199 C CA . ASP A 1 520 ? 6.275 15.432 -46.280 1.00 91.50 520 ASP A CA 1
ATOM 4200 C C . ASP A 1 520 ? 5.344 16.661 -46.225 1.00 91.50 520 ASP A C 1
ATOM 4202 O O . ASP A 1 520 ? 4.878 17.054 -45.146 1.00 91.50 520 ASP A O 1
ATOM 4206 N N . THR A 1 521 ? 5.077 17.283 -47.374 1.00 86.56 521 THR A N 1
ATOM 4207 C CA . THR A 1 521 ? 4.090 18.355 -47.543 1.00 86.56 521 THR A CA 1
ATOM 4208 C C . THR A 1 521 ? 2.749 17.963 -46.897 1.00 86.56 521 THR A C 1
ATOM 4210 O O . THR A 1 521 ? 2.256 16.862 -47.149 1.00 86.56 521 THR A O 1
ATOM 4213 N N . PRO A 1 522 ? 2.135 18.836 -46.071 1.00 88.31 522 PRO A N 1
ATOM 4214 C CA . PRO A 1 522 ? 2.414 20.270 -45.919 1.00 88.31 522 PRO A CA 1
ATOM 4215 C C . PRO A 1 522 ? 3.411 20.653 -44.811 1.00 88.31 522 PRO A C 1
ATOM 4217 O O . PRO A 1 522 ? 3.656 21.840 -44.606 1.00 88.31 522 PRO A O 1
ATOM 4220 N N . TYR A 1 523 ? 3.990 19.694 -44.086 1.00 89.50 523 TYR A N 1
ATOM 4221 C CA . TYR A 1 523 ? 4.858 19.991 -42.941 1.00 89.50 523 TYR A CA 1
ATOM 4222 C C . TYR A 1 523 ? 6.253 20.444 -43.373 1.00 89.50 523 TYR A C 1
ATOM 4224 O O . TYR A 1 523 ? 6.758 21.465 -42.907 1.00 89.50 523 TYR A O 1
ATOM 4232 N N . ILE A 1 524 ? 6.884 19.656 -44.246 1.00 88.25 524 ILE A N 1
ATOM 4233 C CA . ILE A 1 524 ? 8.221 19.890 -44.800 1.00 88.25 524 ILE A CA 1
ATOM 4234 C C . ILE A 1 524 ? 8.235 19.281 -46.201 1.00 88.25 524 ILE A C 1
ATOM 4236 O O . ILE A 1 524 ? 7.841 18.134 -46.353 1.00 88.25 524 ILE A O 1
ATOM 4240 N N . GLU A 1 525 ? 8.726 19.999 -47.208 1.00 87.75 525 GLU A N 1
ATOM 4241 C CA . GLU A 1 525 ? 8.858 19.459 -48.566 1.00 87.75 525 GLU A CA 1
ATOM 4242 C C . GLU A 1 525 ? 10.040 18.473 -48.638 1.00 87.75 525 GLU A C 1
ATOM 4244 O O . GLU A 1 525 ? 11.196 18.878 -48.780 1.00 87.75 525 GLU A O 1
ATOM 4249 N N . THR A 1 526 ? 9.769 17.171 -48.506 1.00 87.81 526 THR A N 1
ATOM 4250 C CA . THR A 1 526 ? 10.808 16.123 -48.523 1.00 87.81 526 THR A CA 1
ATOM 4251 C C . THR A 1 526 ? 10.753 15.273 -49.790 1.00 87.81 526 THR A C 1
ATOM 4253 O O . THR A 1 526 ? 11.802 14.853 -50.283 1.00 87.81 526 THR A O 1
ATOM 4256 N N . GLY A 1 527 ? 9.562 15.051 -50.354 1.00 86.94 527 GLY A N 1
ATOM 4257 C CA . GLY A 1 527 ? 9.334 14.111 -51.456 1.00 86.94 527 GLY A CA 1
ATOM 4258 C C . GLY A 1 527 ? 9.332 12.638 -51.023 1.00 86.94 527 GLY A C 1
ATOM 4259 O O . GLY A 1 527 ? 9.457 11.750 -51.865 1.00 86.94 527 GLY A O 1
ATOM 4260 N N . LEU A 1 528 ? 9.229 12.356 -49.718 1.00 90.00 528 LEU A N 1
ATOM 4261 C CA . LEU A 1 528 ? 9.111 10.995 -49.185 1.00 90.00 528 LEU A CA 1
ATOM 4262 C C . LEU A 1 528 ? 7.758 10.353 -49.522 1.00 90.00 528 LEU A C 1
ATOM 4264 O O . LEU A 1 528 ? 7.702 9.156 -49.778 1.00 90.00 528 LEU A O 1
ATOM 4268 N N . ALA A 1 529 ? 6.673 11.126 -49.589 1.00 88.12 529 ALA A N 1
ATOM 4269 C CA . ALA A 1 529 ? 5.340 10.603 -49.891 1.00 88.12 529 ALA A CA 1
ATOM 4270 C C . ALA A 1 529 ? 5.237 9.993 -51.306 1.00 88.12 529 ALA A C 1
ATOM 4272 O O . ALA A 1 529 ? 4.389 9.137 -51.547 1.00 88.12 529 ALA A O 1
ATOM 4273 N N . GLU A 1 530 ? 6.121 10.374 -52.233 1.00 87.25 530 GLU A N 1
ATOM 4274 C CA . GLU A 1 530 ? 6.210 9.780 -53.577 1.00 87.25 530 GLU A CA 1
ATOM 4275 C C . GLU A 1 530 ? 6.899 8.402 -53.578 1.00 87.25 530 GLU A C 1
ATOM 4277 O O . GLU A 1 530 ? 6.793 7.647 -54.543 1.00 87.25 530 GLU A O 1
ATOM 4282 N N . LEU A 1 531 ? 7.630 8.066 -52.509 1.00 88.81 531 LEU A N 1
ATOM 4283 C CA . LEU A 1 531 ? 8.543 6.919 -52.438 1.00 88.81 531 LEU A CA 1
ATOM 4284 C C . LEU A 1 531 ? 8.101 5.869 -51.406 1.00 88.81 531 LEU A C 1
ATOM 4286 O O . LEU A 1 531 ? 8.890 4.998 -51.025 1.00 88.81 531 LEU A O 1
ATOM 4290 N N . ILE A 1 532 ? 6.824 5.902 -51.010 1.00 88.19 532 ILE A N 1
ATOM 4291 C CA . ILE A 1 532 ? 6.218 5.015 -50.002 1.00 88.19 532 ILE A CA 1
ATOM 4292 C C . ILE A 1 532 ? 6.413 3.529 -50.321 1.00 88.19 532 ILE A C 1
ATOM 4294 O O . ILE A 1 532 ? 6.602 2.714 -49.420 1.00 88.19 532 ILE A O 1
ATOM 4298 N N . ASP A 1 533 ? 6.461 3.172 -51.606 1.00 87.12 533 ASP A N 1
ATOM 4299 C CA . ASP A 1 533 ? 6.679 1.801 -52.063 1.00 87.12 533 ASP A CA 1
ATOM 4300 C C . ASP A 1 533 ? 8.104 1.298 -51.820 1.00 87.12 533 ASP A C 1
ATOM 4302 O O . ASP A 1 533 ? 8.317 0.084 -51.825 1.00 87.12 533 ASP A O 1
ATOM 4306 N N . ILE A 1 534 ? 9.067 2.198 -51.609 1.00 89.38 534 ILE A N 1
ATOM 4307 C CA . ILE A 1 534 ? 10.472 1.864 -51.366 1.00 89.38 534 ILE A CA 1
ATOM 4308 C C . ILE A 1 534 ? 10.725 1.722 -49.866 1.00 89.38 534 ILE A C 1
ATOM 4310 O O . ILE A 1 534 ? 11.117 0.648 -49.420 1.00 89.38 534 ILE A O 1
ATOM 4314 N N . HIS A 1 535 ? 10.462 2.768 -49.072 1.00 88.94 535 HIS A N 1
ATOM 4315 C CA . HIS A 1 535 ? 10.695 2.724 -47.619 1.00 88.94 535 HIS A CA 1
ATOM 4316 C C . HIS A 1 535 ? 9.573 2.064 -46.816 1.00 88.94 535 HIS A C 1
ATOM 4318 O O . HIS A 1 535 ? 9.727 1.893 -45.609 1.00 88.94 535 HIS A O 1
ATOM 4324 N N . LYS A 1 536 ? 8.441 1.729 -47.446 1.00 90.25 536 LYS A N 1
ATOM 4325 C CA . LYS A 1 536 ? 7.281 1.101 -46.791 1.00 90.25 536 LYS A CA 1
ATOM 4326 C C . LYS A 1 536 ? 6.760 1.898 -45.588 1.00 90.25 536 LYS A C 1
ATOM 4328 O O . LYS A 1 536 ? 6.294 1.317 -44.614 1.00 90.25 536 LYS A O 1
ATOM 4333 N N . LYS A 1 537 ? 6.826 3.233 -45.663 1.00 91.06 537 LYS A N 1
ATOM 4334 C CA . LYS A 1 537 ? 6.264 4.141 -44.645 1.00 91.06 537 LYS A CA 1
ATOM 4335 C C . LYS A 1 537 ? 5.157 4.978 -45.253 1.00 91.06 537 LYS A C 1
ATOM 4337 O O . LYS A 1 537 ? 5.273 5.378 -46.405 1.00 91.06 537 LYS A O 1
ATOM 4342 N N . LYS A 1 538 ? 4.108 5.231 -44.483 1.00 91.62 538 LYS A N 1
ATOM 4343 C CA . LYS A 1 538 ? 2.931 5.994 -44.901 1.00 91.62 538 LYS A CA 1
ATOM 4344 C C . LYS A 1 538 ? 3.128 7.490 -44.628 1.00 91.62 538 LYS A C 1
ATOM 4346 O O . LYS A 1 538 ? 3.781 7.835 -43.643 1.00 91.62 538 LYS A O 1
ATOM 4351 N N . PRO A 1 539 ? 2.571 8.397 -45.443 1.00 91.88 539 PRO A N 1
ATOM 4352 C CA . PRO A 1 539 ? 2.650 9.823 -45.159 1.00 91.88 539 PRO A CA 1
ATOM 4353 C C . PRO A 1 539 ? 1.799 10.177 -43.933 1.00 91.88 539 PRO A C 1
ATOM 4355 O O . PRO A 1 539 ? 0.689 9.662 -43.754 1.00 91.88 539 PRO A O 1
ATOM 4358 N N . LEU A 1 540 ? 2.333 11.062 -43.089 1.00 93.00 540 LEU A N 1
ATOM 4359 C CA . LEU A 1 540 ? 1.604 11.646 -41.964 1.00 93.00 540 LEU A CA 1
ATOM 4360 C C . LEU A 1 540 ? 0.368 12.404 -42.468 1.00 93.00 540 LEU A C 1
ATOM 4362 O O . LEU A 1 540 ? 0.432 13.113 -43.472 1.00 93.00 540 LEU A O 1
ATOM 4366 N N . TRP A 1 541 ? -0.761 12.257 -41.775 1.00 90.69 541 TRP A N 1
ATOM 4367 C CA . TRP A 1 541 ? -2.024 12.859 -42.197 1.00 90.69 541 TRP A CA 1
ATOM 4368 C C . TRP A 1 541 ? -1.967 14.393 -42.159 1.00 90.69 541 TRP A C 1
ATOM 4370 O O . TRP A 1 541 ? -1.747 14.918 -41.077 1.00 90.69 541 TRP A O 1
ATOM 4380 N N . PRO A 1 542 ? -2.250 15.129 -43.255 1.00 85.81 542 PRO A N 1
ATOM 4381 C CA . PRO A 1 542 ? -2.101 16.591 -43.321 1.00 85.81 542 PRO A CA 1
ATOM 4382 C C . PRO A 1 542 ? -2.986 17.385 -42.343 1.00 85.81 542 PRO A C 1
ATOM 4384 O O . PRO A 1 542 ? -2.661 18.524 -42.008 1.00 85.81 542 PRO A O 1
ATOM 4387 N N . GLY A 1 543 ? -4.073 16.792 -41.835 1.00 83.94 543 GLY A N 1
ATOM 4388 C CA . GLY A 1 543 ? -5.064 17.484 -41.003 1.00 83.94 543 GLY A CA 1
ATOM 4389 C C . GLY A 1 543 ? -4.550 18.020 -39.660 1.00 83.94 543 GLY A C 1
ATOM 4390 O O . GLY A 1 543 ? -5.227 18.843 -39.046 1.00 83.94 543 GLY A O 1
ATOM 4391 N N . TYR A 1 544 ? -3.349 17.636 -39.197 1.00 87.31 544 TYR A N 1
ATOM 4392 C CA . TYR A 1 544 ? -2.745 18.297 -38.026 1.00 87.31 544 TYR A CA 1
ATOM 4393 C C . TYR A 1 544 ? -2.462 19.788 -38.270 1.00 87.31 544 TYR A C 1
ATOM 4395 O O . TYR A 1 544 ? -2.462 20.559 -37.312 1.00 87.31 544 TYR A O 1
ATOM 4403 N N . GLN A 1 545 ? -2.246 20.211 -39.523 1.00 86.19 545 GLN A N 1
ATOM 4404 C CA . GLN A 1 545 ? -1.989 21.617 -39.856 1.00 86.19 545 GLN A CA 1
ATOM 4405 C C . GLN A 1 545 ? -3.194 22.518 -39.554 1.00 86.19 545 GLN A C 1
ATOM 4407 O O . GLN A 1 545 ? -3.012 23.656 -39.133 1.00 86.19 545 GLN A O 1
ATOM 4412 N N . ASP A 1 546 ? -4.411 22.000 -39.722 1.00 83.94 546 ASP A N 1
ATOM 4413 C CA . ASP A 1 546 ? -5.645 22.770 -39.531 1.00 83.94 546 ASP A CA 1
ATOM 4414 C C . ASP A 1 546 ? -6.045 22.890 -38.051 1.00 83.94 546 ASP A C 1
ATOM 4416 O O . ASP A 1 546 ? -6.880 23.719 -37.690 1.00 83.94 546 ASP A O 1
ATOM 4420 N N . LYS A 1 547 ? -5.481 22.037 -37.184 1.00 82.69 547 LYS A N 1
ATOM 4421 C CA . LYS A 1 547 ? -5.849 21.927 -35.760 1.00 82.69 547 LYS A CA 1
ATOM 4422 C C . LYS A 1 547 ? -4.792 22.471 -34.803 1.00 82.69 547 LYS A C 1
ATOM 4424 O O . LYS A 1 547 ? -5.122 22.760 -33.655 1.00 82.69 547 LYS A O 1
ATOM 4429 N N . LEU A 1 548 ? -3.548 22.614 -35.257 1.00 84.69 548 LEU A N 1
ATOM 4430 C CA . LEU A 1 548 ? -2.442 23.168 -34.480 1.00 84.69 548 LEU A CA 1
ATOM 4431 C C . LEU A 1 548 ? -2.083 24.559 -35.001 1.00 84.69 548 LEU A C 1
ATOM 4433 O O . LEU A 1 548 ? -1.942 24.770 -36.204 1.00 84.69 548 LEU A O 1
ATOM 4437 N N . ASN A 1 549 ? -1.884 25.519 -34.098 1.00 86.69 549 ASN A N 1
ATOM 4438 C CA . ASN A 1 549 ? -1.395 26.836 -34.499 1.00 86.69 549 ASN A CA 1
ATOM 4439 C C . ASN A 1 549 ? 0.076 26.772 -34.964 1.00 86.69 549 ASN A C 1
ATOM 4441 O O . ASN A 1 549 ? 0.775 25.782 -34.764 1.00 86.69 549 ASN A O 1
ATOM 4445 N N . LYS A 1 550 ? 0.595 27.856 -35.555 1.00 85.75 550 LYS A N 1
ATOM 4446 C CA . LYS A 1 550 ? 1.952 27.886 -36.137 1.00 85.75 550 LYS A CA 1
ATOM 4447 C C . LYS A 1 550 ? 3.073 27.487 -35.159 1.00 85.75 550 LYS A C 1
ATOM 4449 O O . LYS A 1 550 ? 4.053 26.880 -35.587 1.00 85.75 550 LYS A O 1
ATOM 4454 N N . SER A 1 551 ? 2.956 27.839 -33.875 1.00 87.56 551 SER A N 1
ATOM 4455 C CA . SER A 1 551 ? 3.946 27.465 -32.855 1.00 87.56 551 SER A CA 1
ATOM 4456 C C . SER A 1 551 ? 3.805 25.997 -32.458 1.00 87.56 551 SER A C 1
ATOM 4458 O O . SER A 1 551 ? 4.796 25.274 -32.418 1.00 87.56 551 SER A O 1
ATOM 4460 N N . GLU A 1 552 ? 2.573 25.549 -32.217 1.00 86.88 552 GLU A N 1
ATOM 4461 C CA . GLU A 1 552 ? 2.259 24.159 -31.864 1.00 86.88 552 GLU A CA 1
ATOM 4462 C C . GLU A 1 552 ? 2.645 23.187 -32.981 1.00 86.88 552 GLU A C 1
ATOM 4464 O O . GLU A 1 552 ? 3.168 22.112 -32.710 1.00 86.88 552 GLU A O 1
ATOM 4469 N N . LEU A 1 553 ? 2.448 23.577 -34.241 1.00 89.94 553 LEU A N 1
ATOM 4470 C CA . LEU A 1 553 ? 2.800 22.775 -35.407 1.00 89.94 553 LEU A CA 1
ATOM 4471 C C . LEU A 1 553 ? 4.313 22.553 -35.506 1.00 89.94 553 LEU A C 1
ATOM 4473 O O . LEU A 1 553 ? 4.757 21.448 -35.812 1.00 89.94 553 LEU A O 1
ATOM 4477 N N . LYS A 1 554 ? 5.114 23.584 -35.208 1.00 92.00 554 LYS A N 1
ATOM 4478 C CA . LYS A 1 554 ? 6.575 23.456 -35.142 1.00 92.00 554 LYS A CA 1
ATOM 4479 C C . LYS A 1 554 ? 6.982 22.474 -34.042 1.00 92.00 554 LYS A C 1
ATOM 4481 O O . LYS A 1 554 ? 7.766 21.565 -34.293 1.00 92.00 554 LYS A O 1
ATOM 4486 N N . ASP A 1 555 ? 6.409 22.636 -32.852 1.00 92.94 555 ASP A N 1
ATOM 4487 C CA . ASP A 1 555 ? 6.693 21.770 -31.708 1.00 92.94 555 ASP A CA 1
ATOM 4488 C C . ASP A 1 555 ? 6.266 20.317 -31.956 1.00 92.94 555 ASP A C 1
ATOM 4490 O O . ASP A 1 555 ? 6.962 19.387 -31.552 1.00 92.94 555 ASP A O 1
ATOM 4494 N N . PHE A 1 556 ? 5.150 20.121 -32.657 1.00 94.06 556 PHE A N 1
ATOM 4495 C CA . PHE A 1 556 ? 4.667 18.817 -33.090 1.00 94.06 556 PHE A CA 1
ATOM 4496 C C . PHE A 1 556 ? 5.632 18.160 -34.076 1.00 94.06 556 PHE A C 1
ATOM 4498 O O . PHE A 1 556 ? 5.994 17.003 -33.877 1.00 94.06 556 PHE A O 1
ATOM 4505 N N . VAL A 1 557 ? 6.106 18.890 -35.092 1.00 93.62 557 VAL A N 1
ATOM 4506 C CA . VAL A 1 557 ? 7.093 18.381 -36.060 1.00 93.62 557 VAL A CA 1
ATOM 4507 C C . VAL A 1 557 ? 8.411 18.004 -35.374 1.00 93.62 557 VAL A C 1
ATOM 4509 O O . VAL A 1 557 ? 8.975 16.945 -35.672 1.00 93.62 557 VAL A O 1
ATOM 4512 N N . ASP A 1 558 ? 8.882 18.817 -34.426 1.00 93.62 558 ASP A N 1
ATOM 4513 C CA . ASP A 1 558 ? 10.075 18.518 -33.628 1.00 93.62 558 ASP A CA 1
ATOM 4514 C C . ASP A 1 558 ? 9.871 17.254 -32.769 1.00 93.62 558 ASP A C 1
ATOM 4516 O O . ASP A 1 558 ? 10.725 16.361 -32.763 1.00 93.62 558 ASP A O 1
ATOM 4520 N N . PHE A 1 559 ? 8.711 17.134 -32.114 1.00 95.12 559 PHE A N 1
ATOM 4521 C CA . PHE A 1 559 ? 8.331 15.981 -31.295 1.00 95.12 559 PHE A CA 1
ATOM 4522 C C . PHE A 1 559 ? 8.248 14.682 -32.107 1.00 95.12 559 PHE A C 1
ATOM 4524 O O . PHE A 1 559 ? 8.944 13.715 -31.793 1.00 95.12 559 PHE A O 1
ATOM 4531 N N . ILE A 1 560 ? 7.453 14.644 -33.181 1.00 94.38 560 ILE A N 1
ATOM 4532 C CA . ILE A 1 560 ? 7.253 13.425 -33.982 1.00 94.38 560 ILE A CA 1
ATOM 4533 C C . ILE A 1 560 ? 8.549 12.970 -34.672 1.00 94.38 560 ILE A C 1
ATOM 4535 O O . ILE A 1 560 ? 8.826 11.773 -34.777 1.00 94.38 560 ILE A O 1
ATOM 4539 N N . THR A 1 561 ? 9.400 13.923 -35.064 1.00 93.25 561 THR A N 1
ATOM 4540 C CA . THR A 1 561 ? 10.753 13.640 -35.556 1.00 93.25 561 THR A CA 1
ATOM 4541 C C . THR A 1 561 ? 11.610 12.991 -34.468 1.00 93.25 561 THR A C 1
ATOM 4543 O O . THR A 1 561 ? 12.345 12.041 -34.742 1.00 93.25 561 THR A O 1
ATOM 4546 N N . ALA A 1 562 ? 11.543 13.494 -33.232 1.00 93.00 562 ALA A N 1
ATOM 4547 C CA . ALA A 1 562 ? 12.332 12.980 -32.118 1.00 93.00 562 ALA A CA 1
ATOM 4548 C C . ALA A 1 562 ? 11.930 11.556 -31.707 1.00 93.00 562 ALA A C 1
ATOM 4550 O O . ALA A 1 562 ? 12.802 10.787 -31.287 1.00 93.00 562 ALA A O 1
ATOM 4551 N N . ILE A 1 563 ? 10.648 11.204 -31.847 1.00 93.94 563 ILE A N 1
ATOM 4552 C CA . ILE A 1 563 ? 10.111 9.884 -31.478 1.00 93.94 563 ILE A CA 1
ATOM 4553 C C . ILE A 1 563 ? 10.166 8.853 -32.619 1.00 93.94 563 ILE A C 1
ATOM 4555 O O . ILE A 1 563 ? 9.928 7.679 -32.359 1.00 93.94 563 ILE A O 1
ATOM 4559 N N . GLY A 1 564 ? 10.536 9.237 -33.850 1.00 92.56 564 GLY A N 1
ATOM 4560 C CA . GLY A 1 564 ? 10.911 8.274 -34.900 1.00 92.56 564 GLY A CA 1
ATOM 4561 C C . GLY A 1 564 ? 10.228 8.408 -36.263 1.00 92.56 564 GLY A C 1
ATOM 4562 O O . GLY A 1 564 ? 10.460 7.546 -37.113 1.00 92.56 564 GLY A O 1
ATOM 4563 N N . VAL A 1 565 ? 9.435 9.459 -36.506 1.00 94.81 565 VAL A N 1
ATOM 4564 C CA . VAL A 1 565 ? 8.867 9.713 -37.842 1.00 94.81 565 VAL A CA 1
ATOM 4565 C C . VAL A 1 565 ? 9.974 10.077 -38.835 1.00 94.81 565 VAL A C 1
ATOM 4567 O O . VAL A 1 565 ? 10.851 10.900 -38.558 1.00 94.81 565 VAL A O 1
ATOM 4570 N N . MET A 1 566 ? 9.952 9.450 -40.013 1.00 93.94 566 MET A N 1
ATOM 4571 C CA . MET A 1 566 ? 10.992 9.616 -41.027 1.00 93.94 566 MET A CA 1
ATOM 4572 C C . MET A 1 566 ? 10.923 11.005 -41.674 1.00 93.94 566 MET A C 1
ATOM 4574 O O . MET A 1 566 ? 9.966 11.310 -42.372 1.00 93.94 566 MET A O 1
ATOM 4578 N N . LYS A 1 567 ? 11.967 11.826 -41.502 1.00 93.06 567 LYS A N 1
ATOM 4579 C CA . LYS A 1 567 ? 12.096 13.161 -42.130 1.00 93.06 567 LYS A CA 1
ATOM 4580 C C . LYS A 1 567 ? 13.107 13.245 -43.284 1.00 93.06 567 LYS A C 1
ATOM 4582 O O . LYS A 1 567 ? 13.368 14.322 -43.804 1.00 93.06 567 LYS A O 1
ATOM 4587 N N . GLY A 1 568 ? 13.752 12.131 -43.616 1.00 91.69 568 GLY A N 1
ATOM 4588 C CA . GLY A 1 568 ? 14.777 12.030 -44.654 1.00 91.69 568 GLY A CA 1
ATOM 4589 C C . GLY A 1 568 ? 15.464 10.667 -44.615 1.00 91.69 568 GLY A C 1
ATOM 4590 O O . GLY A 1 568 ? 15.181 9.853 -43.732 1.00 91.69 568 GLY A O 1
ATOM 4591 N N . LEU A 1 569 ? 16.376 10.414 -45.556 1.00 92.38 569 LEU A N 1
ATOM 4592 C CA . LEU A 1 569 ? 17.174 9.187 -45.556 1.00 92.38 569 LEU A CA 1
ATOM 4593 C C . LEU A 1 569 ? 18.273 9.257 -44.491 1.00 92.38 569 LEU A C 1
ATOM 4595 O O . LEU A 1 569 ? 18.937 10.279 -44.319 1.00 92.38 569 LEU A O 1
ATOM 4599 N N . ALA A 1 570 ? 18.469 8.148 -43.782 1.00 91.75 570 ALA A N 1
ATOM 4600 C CA . ALA A 1 570 ? 19.502 8.008 -42.767 1.00 91.75 570 ALA A CA 1
ATOM 4601 C C . ALA A 1 570 ? 20.541 6.976 -43.212 1.00 91.75 570 ALA A C 1
ATOM 4603 O O . ALA A 1 570 ? 20.197 5.885 -43.669 1.00 91.75 570 ALA A O 1
ATOM 4604 N N . ILE A 1 571 ? 21.820 7.313 -43.041 1.00 93.81 571 ILE A N 1
ATOM 4605 C CA . ILE A 1 571 ? 22.914 6.357 -43.206 1.00 93.81 571 ILE A CA 1
ATOM 4606 C C . ILE A 1 571 ? 23.037 5.567 -41.908 1.00 93.81 571 ILE A C 1
ATOM 4608 O O . ILE A 1 571 ? 23.355 6.120 -40.854 1.00 93.81 571 ILE A O 1
ATOM 4612 N N . ILE A 1 572 ? 22.779 4.269 -41.994 1.00 93.38 572 ILE A N 1
ATOM 4613 C CA . ILE A 1 572 ? 22.758 3.348 -40.861 1.00 93.38 572 ILE A CA 1
ATOM 4614 C C . ILE A 1 572 ? 23.956 2.404 -40.913 1.00 93.38 572 ILE A C 1
ATOM 4616 O O . ILE A 1 572 ? 24.509 2.131 -41.983 1.00 93.38 572 ILE A O 1
ATOM 4620 N N . LYS A 1 573 ? 24.354 1.878 -39.748 1.00 94.00 573 LYS A N 1
ATOM 4621 C CA . LYS A 1 573 ? 25.300 0.759 -39.694 1.00 94.00 573 LYS A CA 1
ATOM 4622 C C . LYS A 1 573 ? 24.630 -0.483 -40.284 1.00 94.00 573 LYS A C 1
ATOM 4624 O O . LYS A 1 573 ? 23.510 -0.812 -39.908 1.00 94.00 573 LYS A O 1
ATOM 4629 N N . THR A 1 574 ? 25.319 -1.176 -41.182 1.00 93.00 574 THR A N 1
ATOM 4630 C CA . THR A 1 574 ? 24.853 -2.412 -41.815 1.00 93.00 574 THR A CA 1
ATOM 4631 C C . THR A 1 574 ? 25.865 -3.541 -41.638 1.00 93.00 574 THR A C 1
ATOM 4633 O O . THR A 1 574 ? 26.978 -3.355 -41.143 1.00 93.00 574 THR A O 1
ATOM 4636 N N . SER A 1 575 ? 25.458 -4.743 -42.025 1.00 90.12 575 SER A N 1
ATOM 4637 C CA . SER A 1 575 ? 26.284 -5.938 -41.940 1.00 90.12 575 SER A CA 1
ATOM 4638 C C . SER A 1 575 ? 27.452 -5.895 -42.925 1.00 90.12 575 SER A C 1
ATOM 4640 O O . SER A 1 575 ? 27.240 -5.776 -44.130 1.00 90.12 575 SER A O 1
ATOM 4642 N N . ILE A 1 576 ? 28.672 -6.117 -42.427 1.00 90.38 576 ILE A N 1
ATOM 4643 C CA . ILE A 1 576 ? 29.892 -6.256 -43.241 1.00 90.38 576 ILE A CA 1
ATOM 4644 C C . ILE A 1 576 ? 29.841 -7.444 -44.220 1.00 90.38 576 ILE A C 1
ATOM 4646 O O . ILE A 1 576 ? 30.554 -7.434 -45.219 1.00 90.38 576 ILE A O 1
ATOM 4650 N N . PHE A 1 577 ? 29.005 -8.461 -43.967 1.00 87.44 577 PHE A N 1
ATOM 4651 C CA . PHE A 1 577 ? 28.959 -9.696 -44.768 1.00 87.44 577 PHE A CA 1
ATOM 4652 C C . PHE A 1 577 ? 28.453 -9.464 -46.194 1.00 87.44 577 PHE A C 1
ATOM 4654 O O . PHE A 1 577 ? 28.774 -10.226 -47.100 1.00 87.44 577 PHE A O 1
ATOM 4661 N N . ARG A 1 578 ? 27.664 -8.404 -46.398 1.00 86.75 578 ARG A N 1
ATOM 4662 C CA . ARG A 1 578 ? 27.135 -8.023 -47.715 1.00 86.75 578 ARG A CA 1
ATOM 4663 C C . ARG A 1 578 ? 28.097 -7.136 -48.508 1.00 86.75 578 ARG A C 1
ATOM 4665 O O . ARG A 1 578 ? 27.827 -6.811 -49.662 1.00 86.75 578 ARG A O 1
ATOM 4672 N N . ASN A 1 579 ? 29.237 -6.756 -47.928 1.00 90.38 579 ASN A N 1
ATOM 4673 C CA . ASN A 1 579 ? 30.250 -6.000 -48.644 1.00 90.38 579 ASN A CA 1
ATOM 4674 C C . ASN A 1 579 ? 30.917 -6.890 -49.703 1.00 90.38 579 ASN A C 1
ATOM 4676 O O . ASN A 1 579 ? 31.477 -7.937 -49.383 1.00 90.38 579 ASN A O 1
ATOM 4680 N N . LYS A 1 580 ? 30.945 -6.452 -50.967 1.00 89.44 580 LYS A N 1
ATOM 4681 C CA . LYS A 1 580 ? 31.604 -7.195 -52.062 1.00 89.44 580 LYS A CA 1
ATOM 4682 C C . LYS A 1 580 ? 33.096 -7.456 -51.802 1.00 89.44 580 LYS A C 1
ATOM 4684 O O . LYS A 1 580 ? 33.670 -8.370 -52.383 1.00 89.44 580 LYS A O 1
ATOM 4689 N N . LYS A 1 581 ? 33.727 -6.661 -50.931 1.00 90.06 581 LYS A N 1
ATOM 4690 C CA . LYS A 1 581 ? 35.126 -6.791 -50.500 1.00 90.06 581 LYS A CA 1
ATOM 4691 C C . LYS A 1 581 ? 35.265 -7.428 -49.112 1.00 90.06 581 LYS A C 1
ATOM 4693 O O . LYS A 1 581 ? 36.327 -7.311 -48.508 1.00 90.06 581 LYS A O 1
ATOM 4698 N N . TYR A 1 582 ? 34.246 -8.135 -48.617 1.00 87.75 582 TYR A N 1
ATOM 4699 C CA . TYR A 1 582 ? 34.281 -8.848 -47.334 1.00 87.75 582 TYR A CA 1
ATOM 4700 C C . TYR A 1 582 ? 35.501 -9.780 -47.216 1.00 87.75 582 TYR A C 1
ATOM 4702 O O . TYR A 1 582 ? 36.245 -9.682 -46.244 1.00 87.75 582 TYR A O 1
ATOM 4710 N N . ASN A 1 583 ? 35.779 -10.542 -48.285 1.00 87.12 583 ASN A N 1
ATOM 4711 C CA . ASN A 1 583 ? 37.053 -11.209 -48.614 1.00 87.12 583 ASN A CA 1
ATOM 4712 C C . ASN A 1 583 ? 38.298 -10.536 -48.020 1.00 87.12 583 ASN A C 1
ATOM 4714 O O . ASN A 1 583 ? 39.070 -11.107 -47.249 1.00 87.12 583 ASN A O 1
ATOM 4718 N N . LEU A 1 584 ? 38.470 -9.285 -48.436 1.00 85.62 584 LEU A N 1
ATOM 4719 C CA . LEU A 1 584 ? 39.624 -8.459 -48.125 1.00 85.62 584 LEU A CA 1
ATOM 4720 C C . LEU A 1 584 ? 39.536 -7.881 -46.718 1.00 85.62 584 LEU A C 1
ATOM 4722 O O . LEU A 1 584 ? 40.569 -7.688 -46.100 1.00 85.62 584 LEU A O 1
ATOM 4726 N N . LEU A 1 585 ? 38.327 -7.630 -46.212 1.00 85.94 585 LEU A N 1
ATOM 4727 C CA . LEU A 1 585 ? 38.078 -7.087 -44.879 1.00 85.94 585 LEU A CA 1
ATOM 4728 C C . LEU A 1 585 ? 38.525 -8.064 -43.769 1.00 85.94 585 LEU A C 1
ATOM 4730 O O . LEU A 1 585 ? 39.072 -7.629 -42.757 1.00 85.94 585 LEU A O 1
ATOM 4734 N N . ILE A 1 586 ? 38.356 -9.376 -43.982 1.00 85.94 586 ILE A N 1
ATOM 4735 C CA . ILE A 1 586 ? 38.670 -10.430 -42.995 1.00 85.94 586 ILE A CA 1
ATOM 4736 C C . ILE A 1 586 ? 39.952 -11.228 -43.295 1.00 85.94 586 ILE A C 1
ATOM 4738 O O . ILE A 1 586 ? 40.237 -12.216 -42.617 1.00 85.94 586 ILE A O 1
ATOM 4742 N N . SER A 1 587 ? 40.727 -10.847 -44.315 1.00 77.81 587 SER A N 1
ATOM 4743 C CA . SER A 1 587 ? 41.824 -11.669 -44.856 1.00 77.81 587 SER A CA 1
ATOM 4744 C C . SER A 1 587 ? 42.900 -12.055 -43.831 1.00 77.81 587 SER A C 1
ATOM 4746 O O . SER A 1 587 ? 43.454 -13.143 -43.915 1.00 77.81 587 SER A O 1
ATOM 4748 N N . TYR A 1 588 ? 43.176 -11.203 -42.841 1.00 68.12 588 TYR A N 1
ATOM 4749 C CA . TYR A 1 588 ? 44.204 -11.438 -41.814 1.00 68.12 588 TYR A CA 1
ATOM 4750 C C . TYR A 1 588 ? 43.693 -12.161 -40.556 1.00 68.12 588 TYR A C 1
ATOM 4752 O O . TYR A 1 588 ? 44.469 -12.415 -39.639 1.00 68.12 588 TYR A O 1
ATOM 4760 N N . SER A 1 589 ? 42.395 -12.466 -40.485 1.00 63.28 589 SER A N 1
ATOM 4761 C CA . SER A 1 589 ? 41.714 -12.948 -39.274 1.00 63.28 589 SER A CA 1
ATOM 4762 C C . SER A 1 589 ? 40.950 -14.256 -39.476 1.00 63.28 589 SER A C 1
ATOM 4764 O O . SER A 1 589 ? 40.189 -14.652 -38.598 1.00 63.28 589 SER A O 1
ATOM 4766 N N . GLN A 1 590 ? 41.130 -14.938 -40.613 1.00 60.59 590 GLN A N 1
ATOM 4767 C CA . GLN A 1 590 ? 40.381 -16.157 -40.969 1.00 60.59 590 GLN A CA 1
ATOM 4768 C C . GLN A 1 590 ? 40.569 -17.320 -39.970 1.00 60.59 590 GLN A C 1
ATOM 4770 O O . GLN A 1 590 ? 39.769 -18.252 -39.958 1.00 60.59 590 GLN A O 1
ATOM 4775 N N . HIS A 1 591 ? 41.575 -17.240 -39.090 1.00 66.31 591 HIS A N 1
ATOM 4776 C CA . HIS A 1 591 ? 41.848 -18.215 -38.024 1.00 66.31 591 HIS A CA 1
ATOM 4777 C C . HIS A 1 591 ? 41.871 -17.593 -36.617 1.00 66.31 591 HIS A C 1
ATOM 4779 O O . HIS A 1 591 ? 42.357 -18.208 -35.669 1.00 66.31 591 HIS A O 1
ATOM 4785 N N . THR A 1 592 ? 41.361 -16.368 -36.460 1.00 75.56 592 THR A N 1
ATOM 4786 C CA . THR A 1 592 ? 41.406 -15.626 -35.196 1.00 75.56 592 THR A CA 1
ATOM 4787 C C . THR A 1 592 ? 40.027 -15.569 -34.556 1.00 75.56 592 THR A C 1
ATOM 4789 O O . THR A 1 592 ? 39.051 -15.165 -35.185 1.00 75.56 592 THR A O 1
ATOM 4792 N N . LYS A 1 593 ? 39.943 -15.925 -33.270 1.00 77.81 593 LYS A N 1
ATOM 4793 C CA . LYS A 1 593 ? 38.698 -15.818 -32.506 1.00 77.81 593 LYS A CA 1
ATOM 4794 C C . LYS A 1 593 ? 38.386 -14.353 -32.198 1.00 77.81 593 LYS A C 1
ATOM 4796 O O . LYS A 1 593 ? 39.220 -13.623 -31.659 1.00 77.81 593 LYS A O 1
ATOM 4801 N N . GLU A 1 594 ? 37.170 -13.939 -32.523 1.00 84.75 594 GLU A N 1
ATOM 4802 C CA . GLU A 1 594 ? 36.657 -12.625 -32.152 1.00 84.75 594 GLU A CA 1
ATOM 4803 C C . GLU A 1 594 ? 36.382 -12.543 -30.651 1.00 84.75 594 GLU A C 1
ATOM 4805 O O . GLU A 1 594 ? 35.933 -13.506 -30.024 1.00 84.75 594 GLU A O 1
ATOM 4810 N N . THR A 1 595 ? 36.637 -11.372 -30.074 1.00 85.31 595 THR A 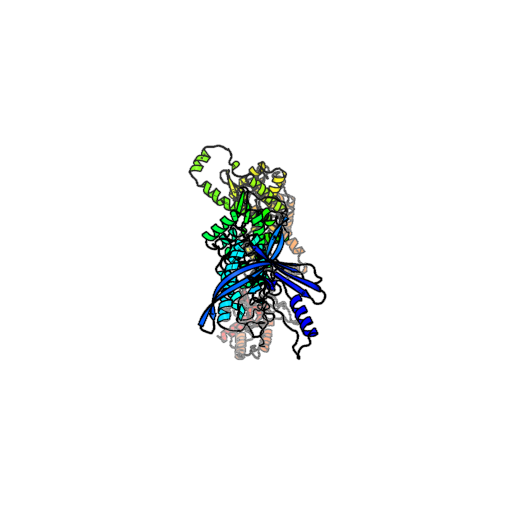N 1
ATOM 4811 C CA . THR A 1 595 ? 36.354 -11.081 -28.662 1.00 85.31 595 THR A CA 1
ATOM 4812 C C . THR A 1 595 ? 35.334 -9.950 -28.536 1.00 85.31 595 THR A C 1
ATOM 4814 O O . THR A 1 595 ? 34.935 -9.343 -29.529 1.00 85.31 595 THR A O 1
ATOM 4817 N N . SER A 1 596 ? 34.935 -9.606 -27.308 1.00 85.00 596 SER A N 1
ATOM 4818 C CA . SER A 1 596 ? 34.028 -8.479 -27.019 1.00 85.00 596 SER A CA 1
ATOM 4819 C C . SER A 1 596 ? 34.538 -7.112 -27.505 1.00 85.00 596 SER A C 1
ATOM 4821 O O . SER A 1 596 ? 33.781 -6.149 -27.536 1.00 85.00 596 SER A O 1
ATOM 4823 N N . THR A 1 597 ? 35.809 -7.019 -27.910 1.00 86.44 597 THR A N 1
ATOM 4824 C CA . THR A 1 597 ? 36.438 -5.794 -28.434 1.00 86.44 597 THR A CA 1
ATOM 4825 C C . THR A 1 597 ? 36.466 -5.710 -29.966 1.00 86.44 597 THR A C 1
ATOM 4827 O O . THR A 1 597 ? 37.054 -4.775 -30.526 1.00 86.44 597 THR A O 1
ATOM 4830 N N . ALA A 1 598 ? 35.845 -6.677 -30.652 1.00 88.19 598 ALA A N 1
ATOM 4831 C CA . ALA A 1 598 ? 35.748 -6.700 -32.104 1.00 88.19 598 ALA A CA 1
ATOM 4832 C C . ALA A 1 598 ? 35.012 -5.461 -32.643 1.00 88.19 598 ALA A C 1
ATOM 4834 O O . ALA A 1 598 ? 34.020 -5.004 -32.078 1.00 88.19 598 ALA A O 1
ATOM 4835 N N . THR A 1 599 ? 35.477 -4.934 -33.775 1.00 88.94 599 THR A N 1
ATOM 4836 C CA . THR A 1 599 ? 34.789 -3.867 -34.517 1.00 88.94 599 THR A CA 1
ATOM 4837 C C . THR A 1 599 ? 34.261 -4.452 -35.810 1.00 88.94 599 THR A C 1
ATOM 4839 O O . THR A 1 599 ? 35.013 -5.086 -36.547 1.00 88.94 599 THR A O 1
ATOM 4842 N N . ARG A 1 600 ? 32.973 -4.234 -36.080 1.00 90.50 600 ARG A N 1
ATOM 4843 C CA . ARG A 1 600 ? 32.298 -4.634 -37.317 1.00 90.50 600 ARG A CA 1
ATOM 4844 C C . ARG A 1 600 ? 31.399 -3.500 -37.764 1.00 90.50 600 ARG A C 1
ATOM 4846 O O . ARG A 1 600 ? 30.295 -3.343 -37.253 1.00 90.50 600 ARG A O 1
ATOM 4853 N N . GLU A 1 601 ? 31.903 -2.676 -38.665 1.00 93.75 601 GLU A N 1
ATOM 4854 C CA . GLU A 1 601 ? 31.194 -1.481 -39.106 1.00 93.75 601 GLU A CA 1
ATOM 4855 C C . GLU A 1 601 ? 31.168 -1.452 -40.628 1.00 93.75 601 GLU A C 1
ATOM 4857 O O . GLU A 1 601 ? 32.207 -1.460 -41.273 1.00 93.75 601 GLU A O 1
ATOM 4862 N N . ASP A 1 602 ? 29.978 -1.418 -41.205 1.00 95.06 602 ASP A N 1
ATOM 4863 C CA . ASP A 1 602 ? 29.741 -1.012 -42.587 1.00 95.06 602 ASP A CA 1
ATOM 4864 C C . ASP A 1 602 ? 28.541 -0.068 -42.581 1.00 95.06 602 ASP A C 1
ATOM 4866 O O . ASP A 1 602 ? 27.824 0.011 -41.582 1.00 95.06 602 ASP A O 1
ATOM 4870 N N . TYR A 1 603 ? 28.312 0.652 -43.670 1.00 95.75 603 TYR A N 1
ATOM 4871 C CA . TYR A 1 603 ? 27.297 1.691 -43.738 1.00 95.75 603 TYR A CA 1
ATOM 4872 C C . TYR A 1 603 ? 26.532 1.627 -45.052 1.00 95.75 603 TYR A C 1
ATOM 4874 O O . TYR A 1 603 ? 27.105 1.358 -46.108 1.00 95.75 603 TYR A O 1
ATOM 4882 N N . SER A 1 604 ? 25.228 1.881 -44.987 1.00 95.88 604 SER A N 1
ATOM 4883 C CA . SER A 1 604 ? 24.361 2.025 -46.158 1.00 95.88 604 SER A CA 1
ATOM 4884 C C . SER A 1 604 ? 23.115 2.838 -45.810 1.00 95.88 604 SER A C 1
ATOM 4886 O O . SER A 1 604 ? 22.925 3.226 -44.659 1.00 95.88 604 SER A O 1
ATOM 4888 N N . ILE A 1 605 ? 22.274 3.097 -46.806 1.00 93.75 605 ILE A N 1
ATOM 4889 C CA . ILE A 1 605 ? 20.908 3.587 -46.609 1.00 93.75 605 ILE A CA 1
ATOM 4890 C C . ILE A 1 605 ? 19.977 2.376 -46.752 1.00 93.75 605 ILE A C 1
ATOM 4892 O O . ILE A 1 605 ? 20.202 1.507 -47.598 1.00 93.75 605 ILE A O 1
ATOM 4896 N N . GLU A 1 606 ? 18.955 2.282 -45.907 1.00 90.75 606 GLU A N 1
ATOM 4897 C CA . GLU A 1 606 ? 17.955 1.216 -46.008 1.00 90.75 606 GLU A CA 1
ATOM 4898 C C . GLU A 1 606 ? 17.259 1.273 -47.381 1.00 90.75 606 GLU A C 1
ATOM 4900 O O . GLU A 1 606 ? 16.888 2.349 -47.842 1.00 90.75 606 GLU A O 1
ATOM 4905 N N . HIS A 1 607 ? 17.138 0.132 -48.068 1.00 90.88 607 HIS A N 1
ATOM 4906 C CA . HIS A 1 607 ? 16.616 0.043 -49.444 1.00 90.88 607 HIS A CA 1
ATOM 4907 C C . HIS A 1 607 ? 17.371 0.877 -50.504 1.00 90.88 607 HIS A C 1
ATOM 4909 O O . HIS A 1 607 ? 16.821 1.164 -51.565 1.00 90.88 607 HIS A O 1
ATOM 4915 N N . LEU A 1 608 ? 18.643 1.249 -50.273 1.00 93.00 608 LEU A N 1
ATOM 4916 C CA . LEU A 1 608 ? 19.414 2.116 -51.184 1.00 93.00 608 LEU A CA 1
ATOM 4917 C C . LEU A 1 608 ? 19.386 1.668 -52.652 1.00 93.00 608 LEU A C 1
ATOM 4919 O O . LEU A 1 608 ? 19.248 2.495 -53.546 1.00 93.00 608 LEU A O 1
ATOM 4923 N N . GLU A 1 609 ? 19.525 0.372 -52.923 1.00 90.81 609 GLU A N 1
ATOM 4924 C CA . GLU A 1 609 ? 19.489 -0.126 -54.300 1.00 90.81 609 GLU A CA 1
ATOM 4925 C C . GLU A 1 609 ? 18.147 0.131 -54.992 1.00 90.81 609 GLU A C 1
ATOM 4927 O O . GLU A 1 609 ? 18.131 0.410 -56.187 1.00 90.81 609 GLU A O 1
ATOM 4932 N N . ASP A 1 610 ? 17.035 0.043 -54.264 1.00 91.50 610 ASP A N 1
ATOM 4933 C CA . ASP A 1 610 ? 15.696 0.249 -54.817 1.00 91.50 610 ASP A CA 1
ATOM 4934 C C . ASP A 1 610 ? 15.475 1.727 -55.158 1.00 91.50 610 ASP A C 1
ATOM 4936 O O . ASP A 1 610 ? 14.948 2.038 -56.228 1.00 91.50 610 ASP A O 1
ATOM 4940 N N . TYR A 1 611 ? 15.986 2.630 -54.313 1.00 91.69 611 TYR A N 1
ATOM 4941 C CA . TYR A 1 611 ? 16.069 4.061 -54.611 1.00 91.69 611 TYR A CA 1
ATOM 4942 C C . TYR A 1 611 ? 16.913 4.343 -55.864 1.00 91.69 611 TYR A C 1
ATOM 4944 O O . TYR A 1 611 ? 16.501 5.094 -56.744 1.00 91.69 611 TYR A O 1
ATOM 4952 N N . LEU A 1 612 ? 18.079 3.704 -55.990 1.00 91.88 612 LEU A N 1
ATOM 4953 C CA . LEU A 1 612 ? 18.980 3.908 -57.131 1.00 91.88 612 LEU A CA 1
ATOM 4954 C C . LEU A 1 612 ? 18.463 3.291 -58.444 1.00 91.88 612 LEU A C 1
ATOM 4956 O O . LEU A 1 612 ? 18.811 3.777 -59.518 1.00 91.88 612 LEU A O 1
ATOM 4960 N N . LYS A 1 613 ? 17.635 2.239 -58.386 1.00 89.25 613 LYS A N 1
ATOM 4961 C CA . LYS A 1 613 ? 17.020 1.592 -59.565 1.00 89.25 613 LYS A CA 1
ATOM 4962 C C . LYS A 1 613 ? 15.849 2.386 -60.151 1.00 89.25 613 LYS A C 1
ATOM 4964 O O . LYS A 1 613 ? 15.482 2.146 -61.300 1.00 89.25 613 LYS A O 1
ATOM 4969 N N . ARG A 1 614 ? 15.251 3.301 -59.383 1.00 84.50 614 ARG A N 1
ATOM 4970 C CA . ARG A 1 614 ? 14.122 4.149 -59.800 1.00 84.50 614 ARG A CA 1
ATOM 4971 C C . ARG A 1 614 ? 14.459 5.630 -59.575 1.00 84.50 614 ARG A C 1
ATOM 4973 O O . ARG A 1 614 ? 13.842 6.264 -58.719 1.00 84.50 614 ARG A O 1
ATOM 4980 N N . PRO A 1 615 ? 15.452 6.185 -60.297 1.00 82.31 615 PRO A N 1
ATOM 4981 C CA . PRO A 1 615 ? 15.911 7.543 -60.046 1.00 82.31 615 PRO A CA 1
ATOM 4982 C C . PRO A 1 615 ? 14.803 8.558 -60.357 1.00 82.31 615 PRO A C 1
ATOM 4984 O O . PRO A 1 615 ? 14.281 8.626 -61.468 1.00 82.31 615 PRO A O 1
ATOM 4987 N N . SER A 1 616 ? 14.460 9.362 -59.356 1.00 89.94 616 SER A N 1
ATOM 4988 C CA . SER A 1 616 ? 13.636 10.565 -59.472 1.00 89.94 616 SER A CA 1
ATOM 4989 C C . SER A 1 616 ? 14.385 11.741 -58.847 1.00 89.94 616 SER A C 1
ATOM 4991 O O . SER A 1 616 ? 15.316 11.542 -58.063 1.00 89.94 616 SER A O 1
ATOM 4993 N N . ILE A 1 617 ? 14.001 12.976 -59.177 1.00 89.50 617 ILE A N 1
ATOM 4994 C CA . ILE A 1 617 ? 14.642 14.167 -58.596 1.00 89.50 617 ILE A CA 1
ATOM 4995 C C . ILE A 1 617 ? 14.470 14.172 -57.069 1.00 89.50 617 ILE A C 1
ATOM 4997 O O . ILE A 1 617 ? 15.447 14.389 -56.354 1.00 89.50 617 ILE A O 1
ATOM 5001 N N . SER A 1 618 ? 13.270 13.848 -56.572 1.00 87.06 618 SER A N 1
ATOM 5002 C CA . SER A 1 618 ? 12.961 13.710 -55.141 1.00 87.06 618 SER A CA 1
ATOM 5003 C C . SER A 1 618 ? 13.869 12.677 -54.464 1.00 87.06 618 SER A C 1
ATOM 5005 O O . SER A 1 618 ? 14.502 12.962 -53.447 1.00 87.06 618 SER A O 1
ATOM 5007 N N . CYS A 1 619 ? 14.015 11.498 -55.077 1.00 90.25 619 CYS A N 1
ATOM 5008 C CA . CYS A 1 619 ? 14.889 10.432 -54.591 1.00 90.25 619 CYS A CA 1
ATOM 5009 C C . CYS A 1 619 ? 16.363 10.862 -54.564 1.00 90.25 619 CYS A C 1
ATOM 5011 O O . CYS A 1 619 ? 17.052 10.681 -53.559 1.00 90.25 619 CYS A O 1
ATOM 5013 N N . ALA A 1 620 ? 16.857 11.453 -55.654 1.00 92.06 620 ALA A N 1
ATOM 5014 C CA . ALA A 1 620 ? 18.234 11.919 -55.744 1.00 92.06 620 ALA A CA 1
ATOM 5015 C C . ALA A 1 620 ? 18.530 12.998 -54.697 1.00 92.06 620 ALA A C 1
ATOM 5017 O O . ALA A 1 620 ? 19.569 12.944 -54.046 1.00 92.06 620 ALA A O 1
ATOM 5018 N N . ARG A 1 621 ? 17.600 13.933 -54.473 1.00 91.12 621 ARG A N 1
ATOM 5019 C CA . ARG A 1 621 ? 17.720 14.979 -53.450 1.00 91.12 621 ARG A CA 1
ATOM 5020 C C . ARG A 1 621 ? 17.818 14.382 -52.046 1.00 91.12 621 ARG A C 1
ATOM 5022 O O . ARG A 1 621 ? 18.718 14.744 -51.297 1.00 91.12 621 ARG A O 1
ATOM 5029 N N . LEU A 1 622 ? 16.975 13.400 -51.721 1.00 92.00 622 LEU A N 1
ATOM 5030 C CA . LEU A 1 622 ? 17.013 12.701 -50.432 1.00 92.00 622 LEU A CA 1
ATOM 5031 C C . LEU A 1 622 ? 18.341 11.964 -50.193 1.00 92.00 622 LEU A C 1
ATOM 5033 O O . LEU A 1 622 ? 18.890 12.028 -49.090 1.00 92.00 622 LEU A O 1
ATOM 5037 N N . ILE A 1 623 ? 18.870 11.270 -51.209 1.00 93.06 623 ILE A N 1
ATOM 5038 C CA . ILE A 1 623 ? 20.171 10.586 -51.117 1.00 93.06 623 ILE A CA 1
ATOM 5039 C C . ILE A 1 623 ? 21.294 11.617 -50.971 1.00 93.06 623 ILE A C 1
ATOM 5041 O O . ILE A 1 623 ? 22.180 11.448 -50.133 1.00 93.06 623 ILE A O 1
ATOM 5045 N N . TRP A 1 624 ? 21.250 12.691 -51.763 1.00 92.69 624 TRP A N 1
ATOM 5046 C CA . TRP A 1 624 ? 22.245 13.760 -51.746 1.00 92.69 624 TRP A CA 1
ATOM 5047 C C . TRP A 1 624 ? 22.306 14.458 -50.386 1.00 92.69 624 TRP A C 1
ATOM 5049 O O . TRP A 1 624 ? 23.385 14.599 -49.812 1.00 92.69 624 TRP A O 1
ATOM 5059 N N . ASP A 1 625 ? 21.152 14.805 -49.817 1.00 90.94 625 ASP A N 1
ATOM 5060 C CA . ASP A 1 625 ? 21.050 15.423 -48.497 1.00 90.94 625 ASP A CA 1
ATOM 5061 C C . ASP A 1 625 ? 21.590 14.525 -47.382 1.00 90.94 625 ASP A C 1
ATOM 5063 O O . ASP A 1 625 ? 22.260 15.010 -46.465 1.00 90.94 625 ASP A O 1
ATOM 5067 N N . ALA A 1 626 ? 21.319 13.218 -47.449 1.00 91.94 626 ALA A N 1
ATOM 5068 C CA . ALA A 1 626 ? 21.886 12.252 -46.514 1.00 91.94 626 ALA A CA 1
ATOM 5069 C C . ALA A 1 626 ? 23.413 12.163 -46.661 1.00 91.94 626 ALA A C 1
ATOM 5071 O O . ALA A 1 626 ? 24.126 12.069 -45.661 1.00 91.94 626 ALA A O 1
ATOM 5072 N N . LEU A 1 627 ? 23.915 12.242 -47.897 1.00 91.69 627 LEU A N 1
ATOM 5073 C CA . LEU A 1 627 ? 25.331 12.126 -48.226 1.00 91.69 627 LEU A CA 1
ATOM 5074 C C . LEU A 1 627 ? 26.152 13.325 -47.735 1.00 91.69 627 LEU A C 1
ATOM 5076 O O . LEU A 1 627 ? 27.151 13.130 -47.048 1.00 91.69 627 LEU A O 1
ATOM 5080 N N . ILE A 1 628 ? 25.732 14.558 -48.029 1.00 89.94 628 ILE A N 1
ATOM 5081 C CA . ILE A 1 628 ? 26.469 15.770 -47.617 1.00 89.94 628 ILE A CA 1
ATOM 5082 C C . ILE A 1 628 ? 26.480 15.943 -46.088 1.00 89.94 628 ILE A C 1
ATOM 5084 O O . ILE A 1 628 ? 27.415 16.508 -45.515 1.00 89.94 628 ILE A O 1
ATOM 5088 N N . LYS A 1 629 ? 25.465 15.407 -45.393 1.00 89.31 629 LYS A N 1
ATOM 5089 C CA . LYS A 1 629 ? 25.361 15.402 -43.922 1.00 89.31 629 LYS A CA 1
ATOM 5090 C C . LYS A 1 629 ? 26.118 14.239 -43.267 1.00 89.31 629 LYS A C 1
ATOM 5092 O O . LYS A 1 629 ? 26.264 14.231 -42.044 1.00 89.31 629 LYS A O 1
ATOM 5097 N N . ALA A 1 630 ? 26.611 13.276 -44.045 1.00 90.50 630 ALA A N 1
ATOM 5098 C CA . ALA A 1 630 ? 27.206 12.054 -43.523 1.00 90.50 630 ALA A CA 1
ATOM 5099 C C . ALA A 1 630 ? 28.586 12.289 -42.887 1.00 90.50 630 ALA A C 1
ATOM 5101 O O . ALA A 1 630 ? 29.409 13.031 -43.431 1.00 90.50 630 ALA A O 1
ATOM 5102 N N . PRO A 1 631 ? 28.897 11.626 -41.761 1.00 89.38 631 PRO A N 1
ATOM 5103 C CA . PRO A 1 631 ? 30.222 11.699 -41.172 1.00 89.38 631 PRO A CA 1
ATOM 5104 C C . PRO A 1 631 ? 31.239 10.879 -41.981 1.00 89.38 631 PRO A C 1
ATOM 5106 O O . PRO A 1 631 ? 30.925 9.825 -42.538 1.00 89.38 631 PRO A O 1
ATOM 5109 N N . GLN A 1 632 ? 32.492 11.341 -41.997 1.00 89.00 632 GLN A N 1
ATOM 5110 C CA . GLN A 1 632 ? 33.577 10.780 -42.815 1.00 89.00 632 GLN A CA 1
ATOM 5111 C C . GLN A 1 632 ? 33.860 9.290 -42.536 1.00 89.00 632 GLN A C 1
ATOM 5113 O O . GLN A 1 632 ? 34.327 8.561 -43.409 1.00 89.00 632 GLN A O 1
ATOM 5118 N N . ASN A 1 633 ? 33.561 8.799 -41.330 1.00 89.38 633 ASN A N 1
ATOM 5119 C CA . ASN A 1 633 ? 33.720 7.383 -40.986 1.00 89.38 633 ASN A CA 1
ATOM 5120 C C . ASN A 1 633 ? 32.775 6.452 -41.767 1.00 89.38 633 ASN A C 1
ATOM 5122 O O . ASN A 1 633 ? 33.065 5.265 -41.848 1.00 89.38 633 ASN A O 1
ATOM 5126 N N . THR A 1 634 ? 31.703 6.969 -42.378 1.00 92.81 634 THR A N 1
ATOM 5127 C CA . THR A 1 634 ? 30.765 6.173 -43.195 1.00 92.81 634 THR A CA 1
ATOM 5128 C C . THR A 1 634 ? 31.301 5.821 -44.585 1.00 92.81 634 THR A C 1
ATOM 5130 O O . THR A 1 634 ? 30.739 4.965 -45.269 1.00 92.81 634 THR A O 1
ATOM 5133 N N . ILE A 1 635 ? 32.417 6.433 -45.001 1.00 93.69 635 ILE A N 1
ATOM 5134 C CA . ILE A 1 635 ? 33.076 6.181 -46.293 1.00 93.69 635 ILE A CA 1
ATOM 5135 C C . ILE A 1 635 ? 33.643 4.758 -46.371 1.00 93.69 635 ILE A C 1
ATOM 5137 O O . ILE A 1 635 ? 33.723 4.167 -47.451 1.00 93.69 635 ILE A O 1
ATOM 5141 N N . LYS A 1 636 ? 34.074 4.210 -45.230 1.00 94.31 636 LYS A N 1
ATOM 5142 C CA . LYS A 1 636 ? 34.796 2.941 -45.164 1.00 94.31 636 LYS A CA 1
ATOM 5143 C C . LYS A 1 636 ? 34.087 1.938 -44.265 1.00 94.31 636 LYS A C 1
ATOM 5145 O O . LYS A 1 636 ? 33.625 2.287 -43.183 1.00 94.31 636 LYS A O 1
ATOM 5150 N N . ALA A 1 637 ? 34.068 0.685 -44.699 1.00 94.25 637 ALA A N 1
ATOM 5151 C CA . ALA A 1 637 ? 33.791 -0.447 -43.833 1.00 94.25 637 ALA A CA 1
ATOM 5152 C C . ALA A 1 637 ? 35.059 -0.814 -43.052 1.00 94.25 637 ALA A C 1
ATOM 5154 O O . ALA A 1 637 ? 36.165 -0.738 -43.591 1.00 94.25 637 ALA A O 1
ATOM 5155 N N . ARG A 1 638 ? 34.900 -1.209 -41.790 1.00 93.56 638 ARG A N 1
ATOM 5156 C CA . ARG A 1 638 ? 35.980 -1.480 -40.840 1.00 93.56 638 ARG A CA 1
ATOM 5157 C C . ARG A 1 638 ? 35.775 -2.809 -40.139 1.00 93.56 638 ARG A C 1
ATOM 5159 O O . ARG A 1 638 ? 34.681 -3.101 -39.648 1.00 93.56 638 ARG A O 1
ATOM 5166 N N . TYR A 1 639 ? 36.857 -3.568 -40.020 1.00 91.94 639 TYR A N 1
ATOM 5167 C CA . TYR A 1 639 ? 36.875 -4.802 -39.251 1.00 91.94 639 TYR A CA 1
ATOM 5168 C C . TYR A 1 639 ? 38.131 -4.935 -38.400 1.00 91.94 639 TYR A C 1
ATOM 5170 O O . TYR A 1 639 ? 39.240 -4.683 -38.868 1.00 91.94 639 TYR A O 1
ATOM 5178 N N . ARG A 1 640 ? 37.950 -5.388 -37.158 1.00 90.00 640 ARG A N 1
ATOM 5179 C CA . ARG A 1 640 ? 39.026 -5.959 -36.338 1.00 90.00 640 ARG A CA 1
ATOM 5180 C C . ARG A 1 640 ? 38.456 -7.068 -35.444 1.00 90.00 640 ARG A C 1
ATOM 5182 O O . ARG A 1 640 ? 37.396 -6.845 -34.855 1.00 90.00 640 ARG A O 1
ATOM 5189 N N . PRO A 1 641 ? 39.139 -8.213 -35.277 1.00 86.62 641 PRO A N 1
ATOM 5190 C CA . PRO A 1 641 ? 38.651 -9.295 -34.421 1.00 86.62 641 PRO A CA 1
ATOM 5191 C C . PRO A 1 641 ? 38.855 -9.032 -32.917 1.00 86.62 641 PRO A C 1
ATOM 5193 O O . PRO A 1 641 ? 38.069 -9.510 -32.101 1.00 86.62 641 PRO A O 1
ATOM 5196 N N . ASN A 1 642 ? 39.896 -8.284 -32.531 1.00 85.12 642 ASN A N 1
ATOM 5197 C CA . ASN A 1 642 ? 40.190 -7.874 -31.152 1.00 85.12 642 ASN A CA 1
ATOM 5198 C C . ASN A 1 642 ? 41.221 -6.716 -31.129 1.00 85.12 642 ASN A C 1
ATOM 5200 O O . ASN A 1 642 ? 41.702 -6.302 -32.184 1.00 85.12 642 ASN A O 1
ATOM 5204 N N . GLN A 1 643 ? 41.562 -6.192 -29.942 1.00 85.75 643 GLN A N 1
ATOM 5205 C CA . GLN A 1 643 ? 42.498 -5.061 -29.775 1.00 85.75 643 GLN A CA 1
ATOM 5206 C C . GLN A 1 643 ? 43.949 -5.326 -30.218 1.00 85.75 643 GLN A C 1
ATOM 5208 O O . GLN A 1 643 ? 44.676 -4.364 -30.446 1.00 85.75 643 GLN A O 1
ATOM 5213 N N . GLN A 1 644 ? 44.383 -6.584 -30.349 1.00 82.12 644 GLN A N 1
ATOM 5214 C CA . GLN A 1 644 ? 45.753 -6.925 -30.765 1.00 82.12 644 GLN A CA 1
ATOM 5215 C C . GLN A 1 644 ? 45.956 -6.826 -32.285 1.00 82.12 644 GLN A C 1
ATOM 5217 O O . GLN A 1 644 ? 47.091 -6.854 -32.753 1.00 82.12 644 GLN A O 1
ATOM 5222 N N . HIS A 1 645 ? 44.873 -6.713 -33.061 1.00 82.06 645 HIS A N 1
ATOM 5223 C CA . HIS A 1 645 ? 44.926 -6.619 -34.518 1.00 82.06 645 HIS A CA 1
ATOM 5224 C C . HIS A 1 645 ? 44.617 -5.203 -35.009 1.00 82.06 645 HIS A C 1
ATOM 5226 O O . HIS A 1 645 ? 43.766 -4.495 -34.465 1.00 82.06 645 HIS A O 1
ATOM 5232 N N . ASN A 1 646 ? 45.273 -4.823 -36.105 1.00 84.50 646 ASN A N 1
ATOM 5233 C CA . ASN A 1 646 ? 45.007 -3.568 -36.800 1.00 84.50 646 ASN A CA 1
ATOM 5234 C C . ASN A 1 646 ? 43.600 -3.558 -37.418 1.00 84.50 646 ASN A C 1
ATOM 5236 O O . ASN A 1 646 ? 43.083 -4.595 -37.837 1.00 84.50 646 ASN A O 1
ATOM 5240 N N . ILE A 1 647 ? 42.997 -2.369 -37.504 1.00 87.69 647 ILE A N 1
ATOM 5241 C CA . ILE A 1 647 ? 41.726 -2.176 -38.208 1.00 87.69 647 ILE A CA 1
ATOM 5242 C C . ILE A 1 647 ? 41.982 -2.316 -39.704 1.00 87.69 647 ILE A C 1
ATOM 5244 O O . ILE A 1 647 ? 42.752 -1.550 -40.282 1.00 87.69 647 ILE A O 1
ATOM 5248 N N . ASN A 1 648 ? 41.302 -3.270 -40.325 1.00 89.25 648 ASN A N 1
ATOM 5249 C CA . ASN A 1 648 ? 41.271 -3.396 -41.767 1.00 89.25 648 ASN A CA 1
ATOM 5250 C C . ASN A 1 648 ? 40.120 -2.559 -42.324 1.00 89.25 648 ASN A C 1
ATOM 5252 O O . ASN A 1 648 ? 39.007 -2.604 -41.792 1.00 89.25 648 ASN A O 1
ATOM 5256 N N . GLU A 1 649 ? 40.383 -1.792 -43.379 1.00 92.19 649 GLU A N 1
ATOM 5257 C CA . GLU A 1 649 ? 39.399 -0.893 -43.971 1.00 92.19 649 GLU A CA 1
ATOM 5258 C C . GLU A 1 649 ? 39.225 -1.156 -45.468 1.00 92.19 649 GLU A C 1
ATOM 5260 O O . GLU A 1 649 ? 40.196 -1.226 -46.222 1.00 92.19 649 GLU A O 1
ATOM 5265 N N . VAL A 1 650 ? 37.976 -1.205 -45.924 1.00 92.50 650 VAL A N 1
ATOM 5266 C CA . VAL A 1 650 ? 37.622 -1.188 -47.352 1.00 92.50 650 VAL A CA 1
ATOM 5267 C C . VAL A 1 650 ? 36.530 -0.148 -47.595 1.00 92.50 650 VAL A C 1
ATOM 5269 O O . VAL A 1 650 ? 36.037 0.480 -46.666 1.00 92.50 650 VAL A O 1
ATOM 5272 N N . GLU A 1 651 ? 36.163 0.077 -48.850 1.00 92.69 651 GLU A N 1
ATOM 5273 C CA . GLU A 1 651 ? 35.037 0.949 -49.207 1.00 92.69 651 GLU A CA 1
ATOM 5274 C C . GLU A 1 651 ? 33.720 0.437 -48.595 1.00 92.69 651 GLU A C 1
ATOM 5276 O O . GLU A 1 651 ? 33.463 -0.770 -48.617 1.00 92.69 651 GLU A O 1
ATOM 5281 N N . SER A 1 652 ? 32.898 1.336 -48.044 1.00 95.44 652 SER A N 1
ATOM 5282 C CA . SER A 1 652 ? 31.590 0.960 -47.496 1.00 95.44 652 SER A CA 1
ATOM 5283 C C . SER A 1 652 ? 30.601 0.567 -48.591 1.00 95.44 652 SER A C 1
ATOM 5285 O O . SER A 1 652 ? 30.720 0.982 -49.748 1.00 95.44 652 SER A O 1
ATOM 5287 N N . GLN A 1 653 ? 29.584 -0.211 -48.223 1.00 94.75 653 GLN A N 1
ATOM 5288 C CA . GLN A 1 653 ? 28.494 -0.569 -49.135 1.00 94.75 653 GLN A CA 1
ATOM 5289 C C . GLN A 1 653 ? 27.782 0.667 -49.699 1.00 94.75 653 GLN A C 1
ATOM 5291 O O . GLN A 1 653 ? 27.436 0.679 -50.878 1.00 94.75 653 GLN A O 1
ATOM 5296 N N . LEU A 1 654 ? 27.609 1.719 -48.890 1.00 95.12 654 LEU A N 1
ATOM 5297 C CA . LEU A 1 654 ? 27.086 3.019 -49.317 1.00 95.12 654 LEU A CA 1
ATOM 5298 C C . LEU A 1 654 ? 27.857 3.563 -50.525 1.00 95.12 654 LEU A C 1
ATOM 5300 O O . LEU A 1 654 ? 27.272 3.803 -51.577 1.00 95.12 654 LEU A O 1
ATOM 5304 N N . VAL A 1 655 ? 29.174 3.735 -50.384 1.00 94.56 655 VAL A N 1
ATOM 5305 C CA . VAL A 1 655 ? 30.016 4.333 -51.429 1.00 94.56 655 VAL A CA 1
ATOM 5306 C C . VAL A 1 655 ? 30.075 3.432 -52.662 1.00 94.56 655 VAL A C 1
ATOM 5308 O O . VAL A 1 655 ? 29.950 3.922 -53.785 1.00 94.56 655 VAL A O 1
ATOM 5311 N N . ALA A 1 656 ? 30.210 2.119 -52.462 1.00 92.56 656 ALA A N 1
ATOM 5312 C CA . ALA A 1 656 ? 30.259 1.148 -53.550 1.00 92.56 656 ALA A CA 1
ATOM 5313 C C . ALA A 1 656 ? 28.974 1.156 -54.398 1.00 92.56 656 ALA A C 1
ATOM 5315 O O . ALA A 1 656 ? 29.053 1.096 -55.627 1.00 92.56 656 ALA A O 1
ATOM 5316 N N . HIS A 1 657 ? 27.797 1.256 -53.766 1.00 93.56 657 HIS A N 1
ATOM 5317 C CA . HIS A 1 657 ? 26.526 1.370 -54.482 1.00 93.56 657 HIS A CA 1
ATOM 5318 C C . HIS A 1 657 ? 26.381 2.729 -55.164 1.00 93.56 657 HIS A C 1
ATOM 5320 O O . HIS A 1 657 ? 26.119 2.763 -56.360 1.00 93.56 657 HIS A O 1
ATOM 5326 N N . LEU A 1 658 ? 26.638 3.846 -54.481 1.00 94.25 658 LEU A N 1
ATOM 5327 C CA . LEU A 1 658 ? 26.492 5.179 -55.083 1.00 94.25 658 LEU A CA 1
ATOM 5328 C C . LEU A 1 658 ? 27.405 5.401 -56.300 1.00 94.25 658 LEU A C 1
ATOM 5330 O O . LEU A 1 658 ? 27.014 6.108 -57.226 1.00 94.25 658 LEU A O 1
ATOM 5334 N N . LYS A 1 659 ? 28.585 4.768 -56.338 1.00 92.50 659 LYS A N 1
ATOM 5335 C CA . LYS A 1 659 ? 29.486 4.760 -57.505 1.00 92.50 659 LYS A CA 1
ATOM 5336 C C . LYS A 1 659 ? 28.943 4.007 -58.712 1.00 92.50 659 LYS A C 1
ATOM 5338 O O . LYS A 1 659 ? 29.382 4.271 -59.828 1.00 92.50 659 LYS A O 1
ATOM 5343 N N . GLY A 1 660 ? 28.095 3.010 -58.479 1.00 89.50 660 GLY A N 1
ATOM 5344 C CA . GLY A 1 660 ? 27.680 2.029 -59.479 1.00 89.50 660 GLY A CA 1
ATOM 5345 C C . GLY A 1 660 ? 26.435 2.407 -60.278 1.00 89.50 660 GLY A C 1
ATOM 5346 O O . GLY A 1 660 ? 26.133 1.708 -61.240 1.00 89.50 660 GLY A O 1
ATOM 5347 N N . TYR A 1 661 ? 25.731 3.477 -59.901 1.00 93.81 661 TYR A N 1
ATOM 5348 C CA . TYR A 1 661 ? 24.452 3.868 -60.497 1.00 93.81 661 TYR A CA 1
ATOM 5349 C C . TYR A 1 661 ? 24.476 5.313 -61.008 1.00 93.81 661 TYR A C 1
ATOM 5351 O O . TYR A 1 661 ? 25.152 6.175 -60.444 1.00 93.81 661 TYR A O 1
ATOM 5359 N N . ALA A 1 662 ? 23.713 5.575 -62.070 1.00 93.56 662 ALA A N 1
ATOM 5360 C CA . ALA A 1 662 ? 23.469 6.918 -62.579 1.00 93.56 662 ALA A CA 1
ATOM 5361 C C . ALA A 1 662 ? 22.246 7.500 -61.861 1.00 93.56 662 ALA A C 1
ATOM 5363 O O . ALA A 1 662 ? 21.114 7.147 -62.182 1.00 93.56 662 ALA A O 1
ATOM 5364 N N . TRP A 1 663 ? 22.476 8.330 -60.844 1.00 94.69 663 TRP A N 1
ATOM 5365 C CA . TRP A 1 663 ? 21.419 8.800 -59.939 1.00 94.69 663 TRP A CA 1
ATOM 5366 C C . TRP A 1 663 ? 21.467 10.302 -59.650 1.00 94.69 663 TRP A C 1
ATOM 5368 O O . TRP A 1 663 ? 20.544 10.819 -59.028 1.00 94.69 663 TRP A O 1
ATOM 5378 N N . ILE A 1 664 ? 22.501 11.019 -60.100 1.00 93.56 664 ILE A N 1
ATOM 5379 C CA . ILE A 1 664 ? 22.623 12.465 -59.876 1.00 93.56 664 ILE A CA 1
ATOM 5380 C C . ILE A 1 664 ? 22.062 13.195 -61.103 1.00 93.56 664 ILE A C 1
ATOM 5382 O O . ILE A 1 664 ? 22.595 12.989 -62.196 1.00 93.56 664 ILE A O 1
ATOM 5386 N N . PRO A 1 665 ? 21.010 14.022 -60.960 1.00 93.88 665 PRO A N 1
ATOM 5387 C CA . PRO A 1 665 ? 20.429 14.750 -62.079 1.00 93.88 665 PRO A CA 1
ATOM 5388 C C . PRO A 1 665 ? 21.282 15.966 -62.471 1.00 93.88 665 PRO A C 1
ATOM 5390 O O . PRO A 1 665 ? 21.764 16.708 -61.610 1.00 93.88 665 PRO A O 1
ATOM 5393 N N . ASN A 1 666 ? 21.422 16.209 -63.773 1.00 90.94 666 ASN A N 1
ATOM 5394 C CA . ASN A 1 666 ? 21.943 17.469 -64.301 1.00 90.94 666 ASN A CA 1
ATOM 5395 C C . ASN A 1 666 ? 20.863 18.574 -64.288 1.00 90.94 666 ASN A C 1
ATOM 5397 O O . ASN A 1 666 ? 19.708 18.350 -63.913 1.00 90.94 666 ASN A O 1
ATOM 5401 N N . LYS A 1 667 ? 21.214 19.782 -64.747 1.00 89.31 667 LYS A N 1
ATOM 5402 C CA . LYS A 1 667 ? 20.271 20.913 -64.895 1.00 89.31 667 LYS A CA 1
ATOM 5403 C C . LYS A 1 667 ? 19.045 20.608 -65.770 1.00 89.31 667 LYS A C 1
ATOM 5405 O O . LYS A 1 667 ? 18.002 21.220 -65.560 1.00 89.31 667 LYS A O 1
ATOM 5410 N N . ASN A 1 668 ? 19.158 19.654 -66.694 1.00 87.88 668 ASN A N 1
ATOM 5411 C CA . ASN A 1 668 ? 18.080 19.221 -67.587 1.00 87.88 668 ASN A CA 1
ATOM 5412 C C . ASN A 1 668 ? 17.237 18.070 -66.999 1.00 87.88 668 ASN A C 1
ATOM 5414 O O . ASN A 1 668 ? 16.253 17.667 -67.612 1.00 87.88 668 ASN A O 1
ATOM 5418 N N . GLY A 1 669 ? 17.592 17.546 -65.818 1.00 86.31 669 GLY A N 1
ATOM 5419 C CA . GLY A 1 669 ? 16.898 16.432 -65.163 1.00 86.31 669 GLY A CA 1
ATOM 5420 C C . GLY A 1 669 ? 17.340 15.034 -65.612 1.00 86.31 669 GLY A C 1
ATOM 5421 O O . GLY A 1 669 ? 16.727 14.051 -65.206 1.00 86.31 669 GLY A O 1
ATOM 5422 N N . GLU A 1 670 ? 18.397 14.921 -66.416 1.00 91.50 670 GLU A N 1
ATOM 5423 C CA . GLU A 1 670 ? 18.976 13.645 -66.850 1.00 91.50 670 GLU A CA 1
ATOM 5424 C C . GLU A 1 670 ? 19.953 13.109 -65.795 1.00 91.50 670 GLU A C 1
ATOM 5426 O O . GLU A 1 670 ? 20.737 13.873 -65.231 1.00 91.50 670 GLU A O 1
ATOM 5431 N N . PHE A 1 671 ? 19.939 11.799 -65.533 1.00 93.12 671 PHE A N 1
ATOM 5432 C CA . PHE A 1 671 ? 20.728 11.186 -64.460 1.00 93.12 671 PHE A CA 1
ATOM 5433 C C . PHE A 1 671 ? 22.079 10.652 -64.941 1.00 93.12 671 PHE A C 1
ATOM 5435 O O . PHE A 1 671 ? 22.157 9.892 -65.905 1.00 93.12 671 PHE A O 1
ATOM 5442 N N . PHE A 1 672 ? 23.139 10.979 -64.203 1.00 92.00 672 PHE A N 1
ATOM 5443 C CA . PHE A 1 672 ? 24.509 10.573 -64.504 1.00 92.00 672 PHE A CA 1
ATOM 5444 C C . PHE A 1 672 ? 25.183 9.886 -63.317 1.00 92.00 672 PHE A C 1
ATOM 5446 O O . PHE A 1 672 ? 24.768 9.993 -62.158 1.00 92.00 672 PHE A O 1
ATOM 5453 N N . MET A 1 673 ? 26.258 9.162 -63.630 1.00 91.31 673 MET A N 1
ATOM 5454 C CA . MET A 1 673 ? 27.161 8.580 -62.640 1.00 91.31 673 MET A CA 1
ATOM 5455 C C . MET A 1 673 ? 27.928 9.700 -61.918 1.00 91.31 673 MET A C 1
ATOM 5457 O O . MET A 1 673 ? 28.332 10.662 -62.577 1.00 91.31 673 MET A O 1
ATOM 5461 N N . PRO A 1 674 ? 28.258 9.560 -60.619 1.00 92.81 674 PRO A N 1
ATOM 5462 C CA . PRO A 1 674 ? 29.017 10.585 -59.895 1.00 92.81 674 PRO A CA 1
ATOM 5463 C C . PRO A 1 674 ? 30.315 11.016 -60.586 1.00 92.81 674 PRO A C 1
ATOM 5465 O O . PRO A 1 674 ? 30.596 12.207 -60.698 1.00 92.81 674 PRO A O 1
ATOM 5468 N N . LYS A 1 675 ? 31.078 10.058 -61.122 1.00 90.25 675 LYS A N 1
ATOM 5469 C CA . LYS A 1 675 ? 32.340 10.315 -61.838 1.00 90.25 675 LYS A CA 1
ATOM 5470 C C . LYS A 1 675 ? 32.205 11.181 -63.086 1.00 90.25 675 LYS A C 1
ATOM 5472 O O . LYS A 1 675 ? 33.191 11.803 -63.480 1.00 90.25 675 LYS A O 1
ATOM 5477 N N . ASP A 1 676 ? 31.027 11.189 -63.704 1.00 88.12 676 ASP A N 1
ATOM 5478 C CA . ASP A 1 676 ? 30.754 11.859 -64.975 1.00 88.12 676 ASP A CA 1
ATOM 5479 C C . ASP A 1 676 ? 30.133 13.250 -64.791 1.00 88.12 676 ASP A C 1
ATOM 5481 O O . ASP A 1 676 ? 30.079 14.006 -65.755 1.00 88.12 676 ASP A O 1
ATOM 5485 N N . MET A 1 677 ? 29.743 13.603 -63.563 1.00 89.31 677 MET A N 1
ATOM 5486 C CA . MET A 1 677 ? 29.193 14.909 -63.197 1.00 89.31 677 MET A CA 1
ATOM 5487 C C . MET A 1 677 ? 30.277 15.881 -62.741 1.00 89.31 677 MET A C 1
ATOM 5489 O O . MET A 1 677 ? 31.208 15.486 -62.044 1.00 89.31 677 MET A O 1
ATOM 5493 N N . SER A 1 678 ? 30.130 17.166 -63.056 1.00 85.88 678 SER A N 1
ATOM 5494 C CA . SER A 1 678 ? 30.918 18.250 -62.465 1.00 85.88 678 SER A CA 1
ATOM 5495 C C . SER A 1 678 ? 30.055 19.174 -61.601 1.00 85.88 678 SER A C 1
ATOM 5497 O O . SER A 1 678 ? 28.827 19.086 -61.590 1.00 85.88 678 SER A O 1
ATOM 5499 N N . ARG A 1 679 ? 30.700 20.097 -60.876 1.00 85.06 679 ARG A N 1
ATOM 5500 C CA . ARG A 1 679 ? 29.997 21.130 -60.101 1.00 85.06 679 ARG A CA 1
ATOM 5501 C C . ARG A 1 679 ? 29.097 22.002 -60.983 1.00 85.06 679 ARG A C 1
ATOM 5503 O O . ARG A 1 679 ? 28.042 22.421 -60.520 1.00 85.06 679 ARG A O 1
ATOM 5510 N N . ASP A 1 680 ? 29.496 22.248 -62.228 1.00 85.12 680 ASP A N 1
ATOM 5511 C CA . ASP A 1 680 ? 28.764 23.120 -63.151 1.00 85.12 680 ASP A CA 1
ATOM 5512 C C . ASP A 1 680 ? 27.549 22.424 -63.782 1.00 85.12 680 ASP A C 1
ATOM 5514 O O . ASP A 1 680 ? 26.616 23.100 -64.225 1.00 85.12 680 ASP A O 1
ATOM 5518 N N . ASP A 1 681 ? 27.530 21.088 -63.773 1.00 85.88 681 ASP A N 1
ATOM 5519 C CA . ASP A 1 681 ? 26.424 20.267 -64.276 1.00 85.88 681 ASP A CA 1
ATOM 5520 C C . ASP A 1 681 ? 25.302 20.090 -63.242 1.00 85.88 681 ASP A C 1
ATOM 5522 O O . ASP A 1 681 ? 24.172 19.764 -63.615 1.00 85.88 681 ASP A O 1
ATOM 5526 N N . LEU A 1 682 ? 25.599 20.301 -61.950 1.00 88.38 682 LEU A N 1
ATOM 5527 C CA . LEU A 1 682 ? 24.641 20.126 -60.856 1.00 88.38 682 LEU A CA 1
ATOM 5528 C C . LEU A 1 682 ? 23.445 21.071 -60.995 1.00 88.38 682 LEU A C 1
ATOM 5530 O O . LEU A 1 682 ? 23.564 22.249 -61.346 1.00 88.38 682 LEU A O 1
ATOM 5534 N N . ARG A 1 683 ? 22.271 20.537 -60.667 1.00 88.62 683 ARG A N 1
ATOM 5535 C CA . ARG A 1 683 ? 21.031 21.300 -60.554 1.00 88.62 683 ARG A CA 1
ATOM 5536 C C . ARG A 1 683 ? 21.090 22.246 -59.340 1.00 88.62 683 ARG A C 1
ATOM 5538 O O . ARG A 1 683 ? 21.750 21.952 -58.347 1.00 88.62 683 ARG A O 1
ATOM 5545 N N . ASN A 1 684 ? 20.405 23.389 -59.412 1.00 85.00 684 ASN A N 1
ATOM 5546 C CA . ASN A 1 684 ? 20.537 24.476 -58.424 1.00 85.00 684 ASN A CA 1
ATOM 5547 C C . ASN A 1 684 ? 20.091 24.105 -56.994 1.00 85.00 684 ASN A C 1
ATOM 5549 O O . ASN A 1 684 ? 20.530 24.734 -56.037 1.00 85.00 684 ASN A O 1
ATOM 5553 N N . ASP A 1 685 ? 19.224 23.105 -56.845 1.00 86.12 685 ASP A N 1
ATOM 5554 C CA . ASP A 1 685 ? 18.729 22.564 -55.573 1.00 86.12 685 ASP A CA 1
ATOM 5555 C C . ASP A 1 685 ? 19.646 21.484 -54.960 1.00 86.12 685 ASP A C 1
ATOM 5557 O O . ASP A 1 685 ? 19.313 20.927 -53.917 1.00 86.12 685 ASP A O 1
ATOM 5561 N N . PHE A 1 686 ? 20.815 21.213 -55.559 1.00 90.12 686 PHE A N 1
ATOM 5562 C CA . PHE A 1 686 ? 21.816 20.265 -55.054 1.00 90.12 686 PHE A CA 1
ATOM 5563 C C . PHE A 1 686 ? 23.065 21.017 -54.559 1.00 90.12 686 PHE A C 1
ATOM 5565 O O . PHE A 1 686 ? 23.949 21.354 -55.353 1.00 90.12 686 PHE A O 1
ATOM 5572 N N . PRO A 1 687 ? 23.186 21.297 -53.246 1.00 88.25 687 PRO A N 1
ATOM 5573 C CA . PRO A 1 687 ? 24.344 22.007 -52.713 1.00 88.25 687 PRO A CA 1
ATOM 5574 C C . PRO A 1 687 ? 25.616 21.150 -52.817 1.00 88.25 687 PRO A C 1
ATOM 5576 O O . PRO A 1 687 ? 25.657 20.006 -52.365 1.00 88.25 687 PRO A O 1
ATOM 5579 N N . CYS A 1 688 ? 26.679 21.718 -53.390 1.00 84.88 688 CYS A N 1
ATOM 5580 C CA . CYS A 1 688 ? 27.979 21.059 -53.544 1.00 84.88 688 CYS A CA 1
ATOM 5581 C C . CYS A 1 688 ? 28.862 21.279 -52.299 1.00 84.88 688 CYS A C 1
ATOM 5583 O O . CYS A 1 688 ? 29.732 22.152 -52.302 1.00 84.88 688 CYS A O 1
ATOM 5585 N N . ASP A 1 689 ? 28.638 20.494 -51.242 1.00 85.94 689 ASP A N 1
ATOM 5586 C CA . ASP A 1 689 ? 29.460 20.470 -50.020 1.00 85.94 689 ASP A CA 1
ATOM 5587 C C . ASP A 1 689 ? 30.238 19.147 -49.912 1.00 85.94 689 ASP A C 1
ATOM 5589 O O . ASP A 1 689 ? 29.649 18.084 -49.718 1.00 85.94 689 ASP A O 1
ATOM 5593 N N . ASP A 1 690 ? 31.569 19.220 -50.027 1.00 87.06 690 ASP A N 1
ATOM 5594 C CA . ASP A 1 690 ? 32.481 18.081 -49.835 1.00 87.06 690 ASP A CA 1
ATOM 5595 C C . ASP A 1 690 ? 33.417 18.250 -48.626 1.00 87.06 690 ASP A C 1
ATOM 5597 O O . ASP A 1 690 ? 34.469 17.619 -48.540 1.00 87.06 690 ASP A O 1
ATOM 5601 N N . SER A 1 691 ? 33.052 19.093 -47.656 1.00 84.94 691 SER A N 1
ATOM 5602 C CA . SER A 1 691 ? 33.859 19.326 -46.445 1.00 84.94 691 SER A CA 1
ATOM 5603 C C . SER A 1 691 ? 34.160 18.044 -45.655 1.00 84.94 691 SER A C 1
ATOM 5605 O O . SER A 1 691 ? 35.179 17.953 -44.970 1.00 84.94 691 SER A O 1
ATOM 5607 N N . ARG A 1 692 ? 33.294 17.029 -45.777 1.00 86.25 692 ARG A N 1
ATOM 5608 C CA . ARG A 1 692 ? 33.411 15.716 -45.118 1.00 86.25 692 ARG A CA 1
ATOM 5609 C C . ARG A 1 692 ? 33.976 14.614 -46.027 1.00 86.25 692 ARG A C 1
ATOM 5611 O O . ARG A 1 692 ? 34.108 13.476 -45.580 1.00 86.25 692 ARG A O 1
ATOM 5618 N N . GLY A 1 693 ? 34.320 14.936 -47.278 1.00 87.62 693 GLY A N 1
ATOM 5619 C CA . GLY A 1 693 ? 34.962 14.032 -48.240 1.00 87.62 693 GLY A CA 1
ATOM 5620 C C . GLY A 1 693 ? 34.058 12.951 -48.848 1.00 87.62 693 GLY A C 1
ATOM 5621 O O . GLY A 1 693 ? 34.575 12.010 -49.454 1.00 87.62 693 GLY A O 1
ATOM 5622 N N . MET A 1 694 ? 32.734 13.040 -48.675 1.00 90.62 694 MET A N 1
ATOM 5623 C CA . MET A 1 694 ? 31.779 12.052 -49.197 1.00 90.62 694 MET A CA 1
ATOM 5624 C C . MET A 1 694 ? 31.618 12.133 -50.720 1.00 90.62 694 MET A C 1
ATOM 5626 O O . MET A 1 694 ? 31.517 11.089 -51.364 1.00 90.62 694 MET A O 1
ATOM 5630 N N . LEU A 1 695 ? 31.635 13.336 -51.309 1.00 90.00 695 LEU A N 1
ATOM 5631 C CA . LEU A 1 695 ? 31.545 13.514 -52.763 1.00 90.00 695 LEU A CA 1
ATOM 5632 C C . LEU A 1 695 ? 32.827 13.002 -53.426 1.00 90.00 695 LEU A C 1
ATOM 5634 O O . LEU A 1 695 ? 32.762 12.223 -54.379 1.00 90.00 695 LEU A O 1
ATOM 5638 N N . THR A 1 696 ? 33.992 13.326 -52.852 1.00 89.25 696 THR A N 1
ATOM 5639 C CA . THR A 1 696 ? 35.272 12.726 -53.263 1.00 89.25 696 THR A CA 1
ATOM 5640 C C . THR A 1 696 ? 35.233 11.199 -53.139 1.00 89.25 696 THR A C 1
ATOM 5642 O O . THR A 1 696 ? 35.681 10.494 -54.041 1.00 89.25 696 THR A O 1
ATOM 5645 N N . ALA A 1 697 ? 34.670 10.658 -52.053 1.00 90.75 697 ALA A N 1
ATOM 5646 C CA . ALA A 1 697 ? 34.610 9.216 -51.836 1.00 90.75 697 ALA A CA 1
ATOM 5647 C C . ALA A 1 697 ? 33.793 8.473 -52.897 1.00 90.75 697 ALA A C 1
ATOM 5649 O O . ALA A 1 697 ? 34.230 7.402 -53.316 1.00 90.75 697 ALA A O 1
ATOM 5650 N N . ILE A 1 698 ? 32.663 9.030 -53.355 1.00 92.25 698 ILE A N 1
ATOM 5651 C CA . ILE A 1 698 ? 31.854 8.465 -54.453 1.00 92.25 698 ILE A CA 1
ATOM 5652 C C . ILE A 1 698 ? 32.436 8.760 -55.845 1.00 92.25 698 ILE A C 1
ATOM 5654 O O . ILE A 1 698 ? 31.854 8.360 -56.850 1.00 92.25 698 ILE A O 1
ATOM 5658 N N . GLY A 1 699 ? 33.598 9.413 -55.915 1.00 88.19 699 GLY A N 1
ATOM 5659 C CA . GLY A 1 699 ? 34.299 9.728 -57.155 1.00 88.19 699 GLY A CA 1
ATOM 5660 C C . GLY A 1 699 ? 33.680 10.881 -57.939 1.00 88.19 699 GLY A C 1
ATOM 5661 O O . GLY A 1 699 ? 33.845 10.926 -59.153 1.00 88.19 699 GLY A O 1
ATOM 5662 N N . PHE A 1 700 ? 32.954 11.793 -57.284 1.00 91.06 700 PHE A N 1
ATOM 5663 C CA . PHE A 1 700 ? 32.302 12.925 -57.941 1.00 91.06 700 PHE A CA 1
ATOM 5664 C C . PHE A 1 700 ? 33.306 13.765 -58.753 1.00 91.06 700 PHE A C 1
ATOM 5666 O O . PHE A 1 700 ? 34.324 14.212 -58.223 1.00 91.06 700 PHE A O 1
ATOM 5673 N N . GLY A 1 701 ? 33.052 13.958 -60.051 1.00 85.81 701 GLY A N 1
ATOM 5674 C CA . GLY A 1 701 ? 33.914 14.763 -60.928 1.00 85.81 701 GLY A CA 1
ATOM 5675 C C . GLY A 1 701 ? 35.262 14.157 -61.315 1.00 85.81 701 GLY A C 1
ATOM 5676 O O . GLY A 1 701 ? 36.071 14.846 -61.941 1.00 85.81 701 GLY A O 1
ATOM 5677 N N . GLU A 1 702 ? 35.531 12.882 -61.016 1.00 83.75 702 GLU A N 1
ATOM 5678 C CA . GLU A 1 702 ? 36.805 12.239 -61.371 1.00 83.75 702 GLU A CA 1
ATOM 5679 C C . GLU A 1 702 ? 37.097 12.267 -62.879 1.00 83.75 702 GLU A C 1
ATOM 5681 O O . GLU A 1 702 ? 38.227 12.558 -63.278 1.00 83.75 702 GLU A O 1
ATOM 5686 N N . ASN A 1 703 ? 36.104 12.011 -63.739 1.00 81.94 703 ASN A N 1
ATOM 5687 C CA . ASN A 1 703 ? 36.326 12.030 -65.186 1.00 81.94 703 ASN A CA 1
ATOM 5688 C C . ASN A 1 703 ? 36.440 13.452 -65.735 1.00 81.94 703 ASN A C 1
ATOM 5690 O O . ASN A 1 703 ? 37.153 13.650 -66.717 1.00 81.94 703 ASN A O 1
ATOM 5694 N N . ALA A 1 704 ? 35.781 14.437 -65.122 1.00 74.88 704 ALA A N 1
ATOM 5695 C CA . ALA A 1 704 ? 35.989 15.846 -65.453 1.00 74.88 704 ALA A CA 1
ATOM 5696 C C . ALA A 1 704 ? 37.423 16.277 -65.089 1.00 74.88 704 ALA A C 1
ATOM 5698 O O . ALA A 1 704 ? 38.122 16.877 -65.903 1.00 74.88 704 ALA A O 1
ATOM 5699 N N . LYS A 1 705 ? 37.921 15.853 -63.919 1.00 72.75 705 LYS A N 1
ATOM 5700 C CA . LYS A 1 705 ? 39.297 16.107 -63.470 1.00 72.75 705 LYS A CA 1
ATOM 5701 C C . LYS A 1 705 ? 40.347 15.405 -64.335 1.00 72.75 705 LYS A C 1
ATOM 5703 O O . LYS A 1 705 ? 41.352 16.013 -64.673 1.00 72.75 705 LYS A O 1
ATOM 5708 N N . ARG A 1 706 ? 40.130 14.147 -64.736 1.00 70.88 706 ARG A N 1
ATOM 5709 C CA . ARG A 1 706 ? 41.041 13.410 -65.640 1.00 70.88 706 ARG A CA 1
ATOM 5710 C C . ARG A 1 706 ? 41.090 13.992 -67.054 1.00 70.88 706 ARG A C 1
ATOM 5712 O O . ARG A 1 706 ? 42.097 13.836 -67.745 1.00 70.88 706 ARG A O 1
ATOM 5719 N N . ARG A 1 707 ? 40.008 14.649 -67.479 1.00 68.06 707 ARG A N 1
ATOM 5720 C CA . ARG A 1 707 ? 39.928 15.394 -68.739 1.00 68.06 707 ARG A CA 1
ATOM 5721 C C . ARG A 1 707 ? 40.615 16.763 -68.669 1.00 68.06 707 ARG A C 1
ATOM 5723 O O . ARG A 1 707 ? 40.822 17.349 -69.725 1.00 68.06 707 ARG A O 1
ATOM 5730 N N . SER A 1 708 ? 41.019 17.243 -67.486 1.00 72.25 708 SER A N 1
ATOM 5731 C CA . SER A 1 708 ? 41.756 18.503 -67.372 1.00 72.25 708 SER A CA 1
ATOM 5732 C C . SER A 1 708 ? 43.169 18.385 -67.954 1.00 72.25 708 SER A C 1
ATOM 5734 O O . SER A 1 708 ? 43.866 17.378 -67.780 1.00 72.25 708 SER A O 1
ATOM 5736 N N . GLU A 1 709 ? 43.607 19.438 -68.640 1.00 67.69 709 GLU A N 1
ATOM 5737 C CA . GLU A 1 709 ? 44.926 19.505 -69.282 1.00 67.69 709 GLU A CA 1
ATOM 5738 C C . GLU A 1 709 ? 46.068 19.326 -68.265 1.00 67.69 709 GLU A C 1
ATOM 5740 O O . GLU A 1 709 ? 47.070 18.657 -68.533 1.00 67.69 709 GLU A O 1
ATOM 5745 N N . GLU A 1 710 ? 45.876 19.841 -67.049 1.00 70.62 710 GLU A N 1
ATOM 5746 C CA . GLU A 1 710 ? 46.830 19.760 -65.943 1.00 70.62 710 GLU A CA 1
ATOM 5747 C C . GLU A 1 710 ? 47.061 18.316 -65.459 1.00 70.62 710 GLU A C 1
ATOM 5749 O O . GLU A 1 710 ? 48.206 17.896 -65.244 1.00 70.62 710 GLU A O 1
ATOM 5754 N N . TYR A 1 711 ? 45.997 17.511 -65.332 1.00 75.25 711 TYR A N 1
ATOM 5755 C CA . TYR A 1 711 ? 46.127 16.100 -64.957 1.00 75.25 711 TYR A CA 1
ATOM 5756 C C . TYR A 1 711 ? 46.845 15.306 -66.054 1.00 75.25 711 TYR A C 1
ATOM 5758 O O . TYR A 1 711 ? 47.739 14.508 -65.758 1.00 75.25 711 TYR A O 1
ATOM 5766 N N . GLN A 1 712 ? 46.511 15.546 -67.326 1.00 73.94 712 GLN A N 1
ATOM 5767 C CA . GLN A 1 712 ? 47.150 14.863 -68.454 1.00 73.94 712 GLN A CA 1
ATOM 5768 C C . GLN A 1 712 ? 48.650 15.169 -68.543 1.00 73.94 712 GLN A C 1
ATOM 5770 O O . GLN A 1 712 ? 49.453 14.256 -68.766 1.00 73.94 712 GLN A O 1
ATOM 5775 N N . ALA A 1 713 ? 49.044 16.424 -68.312 1.00 77.00 713 ALA A N 1
ATOM 5776 C CA . ALA A 1 713 ? 50.445 16.832 -68.280 1.00 77.00 713 ALA A CA 1
ATOM 5777 C C . ALA A 1 713 ? 51.225 16.131 -67.152 1.00 77.00 713 ALA A C 1
ATOM 5779 O O . ALA A 1 713 ? 52.306 15.582 -67.382 1.00 77.00 713 ALA A O 1
ATOM 5780 N N . ASN A 1 714 ? 50.668 16.083 -65.940 1.00 76.81 714 ASN A N 1
ATOM 5781 C CA . ASN A 1 714 ? 51.321 15.449 -64.792 1.00 76.81 714 ASN A CA 1
ATOM 5782 C C . ASN A 1 714 ? 51.352 13.914 -64.897 1.00 76.81 714 ASN A C 1
ATOM 5784 O O . ASN A 1 714 ? 52.342 13.287 -64.518 1.00 76.81 714 ASN A O 1
ATOM 5788 N N . ASN A 1 715 ? 50.325 13.298 -65.485 1.00 79.38 715 ASN A N 1
ATOM 5789 C CA . ASN A 1 715 ? 50.302 11.861 -65.755 1.00 79.38 715 ASN A CA 1
ATOM 5790 C C . ASN A 1 715 ? 51.342 11.443 -66.805 1.00 79.38 715 ASN A C 1
ATOM 5792 O O . ASN A 1 715 ? 51.984 10.405 -66.646 1.00 79.38 715 ASN A O 1
ATOM 5796 N N . LYS A 1 716 ? 51.587 12.269 -67.835 1.00 78.44 716 LYS A N 1
ATOM 5797 C CA . LYS A 1 716 ? 52.700 12.049 -68.777 1.00 78.44 716 LYS A CA 1
ATOM 5798 C C . LYS A 1 716 ? 54.062 12.075 -68.074 1.00 78.44 716 LYS A C 1
ATOM 5800 O O . LYS A 1 716 ? 54.888 11.205 -68.338 1.00 78.44 716 LYS A O 1
ATOM 5805 N N . LYS A 1 717 ? 54.283 13.015 -67.146 1.00 81.56 717 LYS A N 1
ATOM 5806 C CA . LYS A 1 717 ? 55.526 13.087 -66.350 1.00 81.56 717 LYS A CA 1
ATOM 5807 C C . LYS A 1 717 ? 55.728 11.848 -65.473 1.00 81.56 717 LYS A C 1
ATOM 5809 O O . LYS A 1 717 ? 56.824 11.303 -65.443 1.00 81.56 717 LYS A O 1
ATOM 5814 N N . ALA A 1 718 ? 54.676 11.376 -64.803 1.00 81.12 718 ALA A N 1
ATOM 5815 C CA . ALA A 1 718 ? 54.739 10.165 -63.983 1.00 81.12 718 ALA A CA 1
ATOM 5816 C C . ALA A 1 718 ? 55.115 8.921 -64.809 1.00 81.12 718 ALA A C 1
ATOM 5818 O O . ALA A 1 718 ? 55.991 8.161 -64.399 1.00 81.12 718 ALA A O 1
ATOM 5819 N N . LYS A 1 719 ? 54.539 8.784 -66.012 1.00 81.75 719 LYS A N 1
ATOM 5820 C CA . LYS A 1 719 ? 54.900 7.728 -66.974 1.00 81.75 719 LYS A CA 1
ATOM 5821 C C . LYS A 1 719 ? 56.354 7.775 -67.414 1.00 81.75 719 LYS A C 1
ATOM 5823 O O . LYS A 1 719 ? 56.996 6.733 -67.487 1.00 81.75 719 LYS A O 1
ATOM 5828 N N . HIS A 1 720 ? 56.899 8.968 -67.636 1.00 80.88 720 HIS A N 1
ATOM 5829 C CA . HIS A 1 720 ? 58.314 9.128 -67.969 1.00 80.88 720 HIS A CA 1
ATOM 5830 C C . HIS A 1 720 ? 59.256 8.677 -66.833 1.00 80.88 720 HIS A C 1
ATOM 5832 O O . HIS A 1 720 ? 60.368 8.236 -67.095 1.00 80.88 720 HIS A O 1
ATOM 5838 N N . LEU A 1 721 ? 58.825 8.760 -65.570 1.00 80.25 721 LEU A N 1
ATOM 5839 C CA . LEU A 1 721 ? 59.599 8.313 -64.402 1.00 80.25 721 LEU A CA 1
ATOM 5840 C C . LEU A 1 721 ? 59.456 6.806 -64.112 1.00 80.25 721 LEU A C 1
ATOM 5842 O O . LEU A 1 721 ? 59.903 6.343 -63.067 1.00 80.25 721 LEU A O 1
ATOM 5846 N N . GLY A 1 722 ? 58.834 6.044 -65.018 1.00 76.50 722 GLY A N 1
ATOM 5847 C CA . GLY A 1 722 ? 58.659 4.596 -64.885 1.00 76.50 722 GLY A CA 1
ATOM 5848 C C . GLY A 1 722 ? 57.415 4.169 -64.100 1.00 76.50 722 GLY A C 1
ATOM 5849 O O . GLY A 1 722 ? 57.255 2.981 -63.837 1.00 76.50 722 GLY A O 1
ATOM 5850 N N . PHE A 1 723 ? 56.521 5.100 -63.748 1.00 81.19 723 PHE A N 1
ATOM 5851 C CA . PHE A 1 723 ? 55.251 4.785 -63.085 1.00 81.19 723 PHE A CA 1
ATOM 5852 C C . PHE A 1 723 ? 54.101 4.700 -64.094 1.00 81.19 723 PHE A C 1
ATOM 5854 O O . PHE A 1 723 ? 53.914 5.576 -64.923 1.00 81.19 723 PHE A O 1
ATOM 5861 N N . GLU A 1 724 ? 53.235 3.706 -63.982 1.00 76.00 724 GLU A N 1
ATOM 5862 C CA . GLU A 1 724 ? 52.078 3.489 -64.856 1.00 76.00 724 GLU A CA 1
ATOM 5863 C C . GLU A 1 724 ? 51.068 4.654 -64.846 1.00 76.00 724 GLU A C 1
ATOM 5865 O O . GLU A 1 724 ? 50.341 4.861 -65.823 1.00 76.00 724 GLU A O 1
ATOM 5870 N N . SER A 1 725 ? 51.012 5.437 -63.760 1.00 81.00 725 SER A N 1
ATOM 5871 C CA . SER A 1 725 ? 50.160 6.628 -63.647 1.00 81.00 725 SER A CA 1
ATOM 5872 C C . SER A 1 725 ? 50.648 7.628 -62.593 1.00 81.00 725 SER A C 1
ATOM 5874 O O . SER A 1 725 ? 51.423 7.287 -61.696 1.00 81.00 725 SER A O 1
ATOM 5876 N N . LEU A 1 726 ? 50.129 8.861 -62.647 1.00 81.00 726 LEU A N 1
ATOM 5877 C CA . LEU A 1 726 ? 50.318 9.890 -61.616 1.00 81.00 726 LEU A CA 1
ATOM 5878 C C . LEU A 1 726 ? 49.901 9.394 -60.229 1.00 81.00 726 LEU A C 1
ATOM 5880 O O . LEU A 1 726 ? 50.574 9.660 -59.237 1.00 81.00 726 LEU A O 1
ATOM 5884 N N . GLU A 1 727 ? 48.806 8.643 -60.170 1.00 74.56 727 GLU A N 1
ATOM 5885 C CA . GLU A 1 727 ? 48.265 8.070 -58.938 1.00 74.56 727 GLU A CA 1
ATOM 5886 C C . GLU A 1 727 ? 49.217 7.012 -58.358 1.00 74.56 727 GLU A C 1
ATOM 5888 O O . GLU A 1 727 ? 49.424 6.957 -57.143 1.00 74.56 727 GLU A O 1
ATOM 5893 N N . GLN A 1 728 ? 49.851 6.207 -59.219 1.00 78.06 728 GLN A N 1
ATOM 5894 C CA . GLN A 1 728 ? 50.874 5.246 -58.808 1.00 78.06 728 GLN A CA 1
ATOM 5895 C C . GLN A 1 728 ? 52.124 5.971 -58.288 1.00 78.06 728 GLN A C 1
ATOM 5897 O O . GLN A 1 728 ? 52.568 5.686 -57.177 1.00 78.06 728 GLN A O 1
ATOM 5902 N N . ALA A 1 729 ? 52.624 6.974 -59.014 1.00 81.00 729 ALA A N 1
ATOM 5903 C CA . ALA A 1 729 ? 53.779 7.770 -58.593 1.00 81.00 729 ALA A CA 1
ATOM 5904 C C . ALA A 1 729 ? 53.567 8.428 -57.216 1.00 81.00 729 ALA A C 1
ATOM 5906 O O . ALA A 1 729 ? 54.449 8.398 -56.358 1.00 81.00 729 ALA A O 1
ATOM 5907 N N . GLN A 1 730 ? 52.370 8.961 -56.952 1.00 79.25 730 GLN A N 1
ATOM 5908 C CA . GLN A 1 730 ? 52.033 9.566 -55.659 1.00 79.25 730 GLN A CA 1
ATOM 5909 C C . GLN A 1 730 ? 51.988 8.550 -54.507 1.00 79.25 730 GLN A C 1
ATOM 5911 O O . GLN A 1 730 ? 52.392 8.879 -53.388 1.00 79.25 730 GLN A O 1
ATOM 5916 N N . LYS A 1 731 ? 51.525 7.315 -54.754 1.00 74.12 731 LYS A N 1
ATOM 5917 C CA . LYS A 1 731 ? 51.542 6.239 -53.747 1.00 74.12 731 LYS A CA 1
ATOM 5918 C C . LYS A 1 731 ? 52.972 5.847 -53.370 1.00 74.12 731 LYS A C 1
ATOM 5920 O O . LYS A 1 731 ? 53.280 5.783 -52.182 1.00 74.12 731 LYS A O 1
ATOM 5925 N N . PHE A 1 732 ? 53.845 5.655 -54.359 1.00 73.88 732 PHE A N 1
ATOM 5926 C CA . PHE A 1 732 ? 55.255 5.329 -54.121 1.00 73.88 732 PHE A CA 1
ATOM 5927 C C . PHE A 1 732 ? 56.011 6.480 -53.447 1.00 73.88 732 PHE A C 1
ATOM 5929 O O . PHE A 1 732 ? 56.790 6.240 -52.530 1.00 73.88 732 PHE A O 1
ATOM 5936 N N . ALA A 1 733 ? 55.712 7.733 -53.802 1.00 77.81 733 ALA A N 1
ATOM 5937 C CA . ALA A 1 733 ? 56.282 8.897 -53.126 1.00 77.81 733 ALA A CA 1
ATOM 5938 C C . ALA A 1 733 ? 55.884 8.978 -51.639 1.00 77.81 733 ALA A C 1
ATOM 5940 O O . ALA A 1 733 ? 56.699 9.365 -50.802 1.00 77.81 733 ALA A O 1
ATOM 5941 N N . LYS A 1 734 ? 54.646 8.602 -51.282 1.00 73.94 734 LYS A N 1
ATOM 5942 C CA . LYS A 1 734 ? 54.221 8.501 -49.873 1.00 73.94 734 LYS A CA 1
ATOM 5943 C C . LYS A 1 734 ? 54.962 7.394 -49.126 1.00 73.94 734 LYS A C 1
ATOM 5945 O O . LYS A 1 734 ? 55.393 7.637 -48.005 1.00 73.94 734 LYS A O 1
ATOM 5950 N N . LEU A 1 735 ? 55.128 6.224 -49.747 1.00 69.81 735 LEU A N 1
ATOM 5951 C CA . LEU A 1 735 ? 55.859 5.100 -49.157 1.00 69.81 735 LEU A CA 1
ATOM 5952 C C . LEU A 1 735 ? 57.333 5.454 -48.908 1.00 69.81 735 LEU A C 1
ATOM 5954 O O . LEU A 1 735 ? 57.844 5.228 -47.814 1.00 69.81 735 LEU A O 1
ATOM 5958 N N . ALA A 1 736 ? 57.988 6.082 -49.887 1.00 69.62 736 ALA A N 1
ATOM 5959 C CA . ALA A 1 736 ? 59.377 6.520 -49.773 1.00 69.62 736 ALA A CA 1
ATOM 5960 C C . ALA A 1 736 ? 59.584 7.544 -48.643 1.00 69.62 736 ALA A C 1
ATOM 5962 O O . ALA A 1 736 ? 60.584 7.487 -47.943 1.00 69.62 736 ALA A O 1
ATOM 5963 N N . LYS A 1 737 ? 58.615 8.440 -48.401 1.00 72.75 737 LYS A N 1
ATOM 5964 C CA . LYS A 1 737 ? 58.665 9.383 -47.267 1.00 72.75 737 LYS A CA 1
ATOM 5965 C C . LYS A 1 737 ? 58.486 8.722 -45.897 1.00 72.75 737 LYS A C 1
ATOM 5967 O O . LYS A 1 737 ? 58.800 9.348 -44.892 1.00 72.75 737 LYS A O 1
ATOM 5972 N N . SER A 1 738 ? 57.925 7.514 -45.849 1.00 69.50 738 SER A N 1
ATOM 5973 C CA . SER A 1 738 ? 57.629 6.804 -44.599 1.00 69.50 738 SER A CA 1
ATOM 5974 C C . SER A 1 738 ? 58.697 5.795 -44.175 1.00 69.50 738 SER A C 1
ATOM 5976 O O . SER A 1 738 ? 58.593 5.260 -43.076 1.00 69.50 738 SER A O 1
ATOM 5978 N N . LEU A 1 739 ? 59.704 5.535 -45.016 1.00 67.75 739 LEU A N 1
ATOM 5979 C CA . LEU A 1 739 ? 60.780 4.586 -44.731 1.00 67.75 739 LEU A CA 1
ATOM 5980 C C . LEU A 1 739 ? 62.135 5.308 -44.636 1.00 67.75 739 LEU A C 1
ATOM 5982 O O . LEU A 1 739 ? 62.392 6.208 -45.437 1.00 67.75 739 LEU A O 1
ATOM 5986 N N . PRO A 1 740 ? 63.019 4.924 -43.695 1.00 72.25 740 PRO A N 1
ATOM 5987 C CA . PRO A 1 740 ? 64.401 5.386 -43.673 1.00 72.25 740 PRO A CA 1
ATOM 5988 C C . PRO A 1 740 ? 65.148 4.936 -44.933 1.00 72.25 740 PRO A C 1
ATOM 5990 O O . PRO A 1 740 ? 64.994 3.804 -45.393 1.00 72.25 740 PRO A O 1
ATOM 5993 N N . GLU A 1 741 ? 66.025 5.794 -45.449 1.00 68.44 741 GLU A N 1
ATOM 5994 C CA . GLU A 1 741 ? 66.792 5.538 -46.677 1.00 68.44 741 GLU A CA 1
ATOM 5995 C C . GLU A 1 741 ? 67.629 4.246 -46.590 1.00 68.44 741 GLU A C 1
ATOM 5997 O O . GLU A 1 741 ? 67.652 3.449 -47.525 1.00 68.44 741 GLU A O 1
ATOM 6002 N N . SER A 1 742 ? 68.178 3.942 -45.409 1.00 61.44 742 SER A N 1
ATOM 6003 C CA . SER A 1 742 ? 68.943 2.713 -45.143 1.00 61.44 742 SER A CA 1
ATOM 6004 C C . SER A 1 742 ? 68.124 1.419 -45.246 1.00 61.44 742 SER A C 1
ATOM 6006 O O . SER A 1 742 ? 68.679 0.340 -45.457 1.00 61.44 742 SER A O 1
ATOM 6008 N N . GLU A 1 743 ? 66.804 1.489 -45.085 1.00 60.31 743 GLU A N 1
ATOM 6009 C CA . GLU A 1 743 ? 65.904 0.338 -45.186 1.00 60.31 743 GLU A CA 1
ATOM 6010 C C . GLU A 1 743 ? 65.518 0.074 -46.646 1.00 60.31 743 GLU A C 1
ATOM 6012 O O . GLU A 1 743 ? 65.470 -1.078 -47.086 1.00 60.31 743 GLU A O 1
ATOM 6017 N N . ILE A 1 744 ? 65.366 1.152 -47.420 1.00 67.00 744 ILE A N 1
ATOM 6018 C CA . ILE A 1 744 ? 65.208 1.107 -48.877 1.00 67.00 744 ILE A CA 1
ATOM 6019 C C . ILE A 1 744 ? 66.474 0.508 -49.514 1.00 67.00 744 ILE A C 1
ATOM 6021 O O . ILE A 1 744 ? 66.377 -0.402 -50.338 1.00 67.00 744 ILE A O 1
ATOM 6025 N N . GLU A 1 745 ? 67.663 0.923 -49.071 1.00 66.94 745 GLU A N 1
ATOM 6026 C CA . GLU A 1 745 ? 68.941 0.377 -49.548 1.00 66.94 745 GLU A CA 1
ATOM 6027 C C . GLU A 1 745 ? 69.125 -1.113 -49.213 1.00 66.94 745 GLU A C 1
ATOM 6029 O O . GLU A 1 745 ? 69.589 -1.883 -50.055 1.00 66.94 745 GLU A O 1
ATOM 6034 N N . LYS A 1 746 ? 68.711 -1.567 -48.021 1.00 58.72 746 LYS A N 1
ATOM 6035 C CA . LYS A 1 746 ? 68.759 -2.994 -47.640 1.00 58.72 746 LYS A CA 1
ATOM 6036 C C . LYS A 1 746 ? 67.855 -3.869 -48.505 1.00 58.72 746 LYS A C 1
ATOM 6038 O O . LYS A 1 746 ? 68.242 -4.984 -48.863 1.00 58.72 746 LYS A O 1
ATOM 6043 N N . LEU A 1 747 ? 66.662 -3.381 -48.848 1.00 60.69 747 LEU A N 1
ATOM 6044 C CA . LEU A 1 747 ? 65.739 -4.084 -49.744 1.00 60.69 747 LEU A CA 1
ATOM 6045 C C . LEU A 1 747 ? 66.333 -4.238 -51.149 1.00 60.69 747 LEU A C 1
ATOM 6047 O O . LEU A 1 747 ? 66.153 -5.281 -51.775 1.00 60.69 747 LEU A O 1
ATOM 6051 N N . ILE A 1 748 ? 67.102 -3.247 -51.603 1.00 63.00 748 ILE A N 1
ATOM 6052 C CA . ILE A 1 748 ? 67.843 -3.313 -52.865 1.00 63.00 748 ILE A CA 1
ATOM 6053 C C . ILE A 1 748 ? 69.029 -4.290 -52.744 1.00 63.00 748 ILE A C 1
ATOM 6055 O O . ILE A 1 748 ? 69.215 -5.136 -53.618 1.00 63.00 748 ILE A O 1
ATOM 6059 N N . ALA A 1 749 ? 69.799 -4.255 -51.651 1.00 56.22 749 ALA A N 1
ATOM 6060 C CA . ALA A 1 749 ? 70.990 -5.093 -51.455 1.00 56.22 749 ALA A CA 1
ATOM 6061 C C . ALA A 1 749 ? 70.691 -6.605 -51.354 1.00 56.22 749 ALA A C 1
ATOM 6063 O O . ALA A 1 749 ? 71.460 -7.421 -51.864 1.00 56.22 749 ALA A O 1
ATOM 6064 N N . ASN A 1 750 ? 69.551 -6.986 -50.765 1.00 55.41 750 ASN A N 1
ATOM 6065 C CA . ASN A 1 750 ? 69.113 -8.383 -50.621 1.00 55.41 750 ASN A CA 1
ATOM 6066 C C . ASN A 1 750 ? 68.729 -9.079 -51.945 1.00 55.41 750 ASN A C 1
ATOM 6068 O O . ASN A 1 750 ? 68.360 -10.254 -51.932 1.00 55.41 750 ASN A O 1
ATOM 6072 N N . SER A 1 751 ? 68.813 -8.381 -53.080 1.00 56.75 751 SER A N 1
ATOM 6073 C CA . SER A 1 751 ? 68.491 -8.910 -54.412 1.00 56.75 751 SER A CA 1
ATOM 6074 C C . SER A 1 751 ? 69.702 -9.450 -55.201 1.00 56.75 751 SER A C 1
ATOM 6076 O O . SER A 1 751 ? 69.541 -9.866 -56.348 1.00 56.75 751 SER A O 1
ATOM 6078 N N . LYS A 1 752 ? 70.914 -9.483 -54.615 1.00 57.81 752 LYS A N 1
ATOM 6079 C CA . LYS A 1 752 ? 72.133 -9.998 -55.278 1.00 57.81 752 LYS A CA 1
ATOM 6080 C C . LYS A 1 752 ? 72.110 -11.523 -55.501 1.00 57.81 752 LYS A C 1
ATOM 6082 O O . LYS A 1 752 ? 71.774 -12.290 -54.604 1.00 57.81 752 LYS A O 1
ATOM 6087 N N . ILE A 1 753 ? 72.539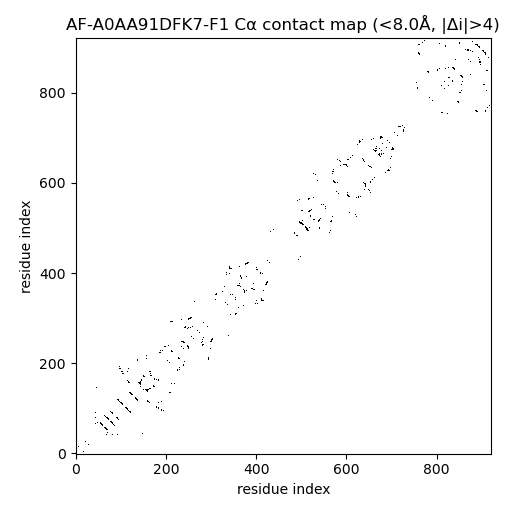 -11.953 -56.693 1.00 58.78 753 ILE A N 1
ATOM 6088 C CA . ILE A 1 753 ? 72.685 -13.360 -57.116 1.00 58.78 753 ILE A CA 1
ATOM 6089 C C . ILE A 1 753 ? 74.077 -13.880 -56.698 1.00 58.78 753 ILE A C 1
ATOM 6091 O O . ILE A 1 753 ? 75.072 -13.224 -56.996 1.00 58.78 753 ILE A O 1
ATOM 6095 N N . ILE A 1 754 ? 74.154 -15.039 -56.027 1.00 69.94 754 ILE A N 1
ATOM 6096 C CA . ILE A 1 754 ? 75.397 -15.636 -55.477 1.00 69.94 754 ILE A CA 1
ATOM 6097 C C . ILE A 1 754 ? 75.851 -16.845 -56.320 1.00 69.94 754 ILE A C 1
ATOM 6099 O O . ILE A 1 754 ? 75.028 -17.694 -56.678 1.00 69.94 754 ILE A O 1
ATOM 6103 N N . GLU A 1 755 ? 77.158 -16.949 -56.605 1.00 78.75 755 GLU A N 1
ATOM 6104 C CA . GLU A 1 755 ? 77.770 -18.051 -57.373 1.00 78.75 755 GLU A CA 1
ATOM 6105 C C . GLU A 1 755 ? 77.844 -19.350 -56.550 1.00 78.75 755 GLU A C 1
ATOM 6107 O O . GLU A 1 755 ? 78.203 -19.354 -55.370 1.00 78.75 755 GLU A O 1
ATOM 6112 N N . GLN A 1 756 ? 77.509 -20.478 -57.174 1.00 83.38 756 GLN A N 1
ATOM 6113 C CA . GLN A 1 756 ? 77.291 -21.749 -56.483 1.00 83.38 756 GLN A CA 1
ATOM 6114 C C . GLN A 1 756 ? 78.526 -22.667 -56.555 1.00 83.38 756 GLN A C 1
ATOM 6116 O O . GLN A 1 756 ? 79.188 -22.705 -57.592 1.00 83.38 756 GLN A O 1
ATOM 6121 N N . PRO A 1 757 ? 78.850 -23.435 -55.495 1.00 79.06 757 PRO A N 1
ATOM 6122 C CA . PRO A 1 757 ? 80.012 -24.323 -55.492 1.00 79.06 757 PRO A CA 1
ATOM 6123 C C . PRO A 1 757 ? 79.792 -25.555 -56.388 1.00 79.06 757 PRO A C 1
ATOM 6125 O O . PRO A 1 757 ? 78.764 -26.228 -56.302 1.00 79.06 757 PRO A O 1
ATOM 6128 N N . GLU A 1 758 ? 80.785 -25.884 -57.219 1.00 77.50 758 GLU A N 1
ATOM 6129 C CA . GLU A 1 758 ? 80.778 -27.029 -58.139 1.00 77.50 758 GLU A CA 1
ATOM 6130 C C . GLU A 1 758 ? 82.162 -27.693 -58.192 1.00 77.50 758 GLU A C 1
ATOM 6132 O O . GLU A 1 758 ? 83.191 -27.014 -58.238 1.00 77.50 758 GLU A O 1
ATOM 6137 N N . LYS A 1 759 ? 82.204 -29.032 -58.174 1.00 82.31 759 LYS A N 1
ATOM 6138 C CA . LYS A 1 759 ? 83.446 -29.818 -58.237 1.00 82.31 759 LYS A CA 1
ATOM 6139 C C . LYS A 1 759 ? 83.134 -31.219 -58.760 1.00 82.31 759 LYS A C 1
ATOM 6141 O O . LYS A 1 759 ? 82.186 -31.825 -58.282 1.00 82.31 759 LYS A O 1
ATOM 6146 N N . SER A 1 760 ? 83.912 -31.735 -59.711 1.00 79.94 760 SER A N 1
ATOM 6147 C CA . SER A 1 760 ? 83.785 -33.115 -60.210 1.00 79.94 760 SER A CA 1
ATOM 6148 C C . SER A 1 760 ? 84.618 -34.099 -59.377 1.00 79.94 760 SER A C 1
ATOM 6150 O O . SER A 1 760 ? 85.455 -33.687 -58.567 1.00 79.94 760 SER A O 1
ATOM 6152 N N . VAL A 1 761 ? 84.387 -35.403 -59.555 1.00 79.50 761 VAL A N 1
ATOM 6153 C CA . VAL A 1 761 ? 85.103 -36.484 -58.857 1.00 79.50 761 VAL A CA 1
ATOM 6154 C C . VAL A 1 761 ? 86.203 -37.070 -59.755 1.00 79.50 761 VAL A C 1
ATOM 6156 O O . VAL A 1 761 ? 85.896 -37.805 -60.686 1.00 79.50 761 VAL A O 1
ATOM 6159 N N . PRO A 1 762 ? 87.502 -36.808 -59.505 1.00 63.44 762 PRO A N 1
ATOM 6160 C CA . PRO A 1 762 ? 88.573 -37.411 -60.295 1.00 63.44 762 PRO A CA 1
ATOM 6161 C C . PRO A 1 762 ? 88.771 -38.883 -59.900 1.00 63.44 762 PRO A C 1
ATOM 6163 O O . PRO A 1 762 ? 89.043 -39.173 -58.735 1.00 63.44 762 PRO A O 1
ATOM 6166 N N . ASN A 1 763 ? 88.687 -39.796 -60.875 1.00 73.12 763 ASN A N 1
ATOM 6167 C CA . ASN A 1 763 ? 88.835 -41.254 -60.717 1.00 73.12 763 ASN A CA 1
ATOM 6168 C C . ASN A 1 763 ? 87.848 -41.882 -59.691 1.00 73.12 763 ASN A C 1
ATOM 6170 O O . ASN A 1 763 ? 88.249 -42.229 -58.570 1.00 73.12 763 ASN A O 1
ATOM 6174 N N . PRO A 1 764 ? 86.561 -42.037 -60.077 1.00 78.31 764 PRO A N 1
ATOM 6175 C CA . PRO A 1 764 ? 85.486 -42.551 -59.220 1.00 78.31 764 PRO A CA 1
ATOM 6176 C C . PRO A 1 764 ? 85.776 -43.909 -58.566 1.00 78.31 764 PRO A C 1
ATOM 6178 O O . PRO A 1 764 ? 85.530 -44.071 -57.373 1.00 78.31 764 PRO A O 1
ATOM 6181 N N . GLU A 1 765 ? 86.368 -44.862 -59.294 1.00 75.62 765 GLU A N 1
ATOM 6182 C CA . GLU A 1 765 ? 86.640 -46.217 -58.783 1.00 75.62 765 GLU A CA 1
ATOM 6183 C C . GLU A 1 765 ? 87.630 -46.216 -57.610 1.00 75.62 765 GLU A C 1
ATOM 6185 O O . GLU A 1 765 ? 87.388 -46.831 -56.567 1.00 75.62 765 GLU A O 1
ATOM 6190 N N . ARG A 1 766 ? 88.725 -45.448 -57.721 1.00 78.12 766 ARG A N 1
ATOM 6191 C CA . ARG A 1 766 ? 89.696 -45.308 -56.624 1.00 78.12 766 ARG A CA 1
ATOM 6192 C C . ARG A 1 766 ? 89.063 -44.634 -55.405 1.00 78.12 766 ARG A C 1
ATOM 6194 O O . ARG A 1 766 ? 89.342 -45.036 -54.274 1.00 78.12 766 ARG A O 1
ATOM 6201 N N . ARG A 1 767 ? 88.235 -43.604 -55.623 1.00 81.38 767 ARG A N 1
ATOM 6202 C CA . ARG A 1 767 ? 87.546 -42.892 -54.538 1.00 81.38 767 ARG A CA 1
ATOM 6203 C C . ARG A 1 767 ? 86.538 -43.802 -53.837 1.00 81.38 767 ARG A C 1
ATOM 6205 O O . ARG A 1 767 ? 86.557 -43.851 -52.612 1.00 81.38 767 ARG A O 1
ATOM 6212 N N . ARG A 1 768 ? 85.747 -44.577 -54.589 1.00 80.25 768 ARG A N 1
ATOM 6213 C CA . ARG A 1 768 ? 84.778 -45.550 -54.061 1.00 80.25 768 ARG A CA 1
ATOM 6214 C C . ARG A 1 768 ? 85.455 -46.579 -53.160 1.00 80.25 768 ARG A C 1
ATOM 6216 O O . ARG A 1 768 ? 85.012 -46.756 -52.031 1.00 80.25 768 ARG A O 1
ATOM 6223 N N . LYS A 1 769 ? 86.579 -47.167 -53.591 1.00 78.00 769 LYS A N 1
ATOM 6224 C CA . LYS A 1 769 ? 87.356 -48.110 -52.764 1.00 78.00 769 LYS A CA 1
ATOM 6225 C C . LYS A 1 769 ? 87.774 -47.498 -51.419 1.00 78.00 769 LYS A C 1
ATOM 6227 O O . LYS A 1 769 ? 87.534 -48.092 -50.376 1.00 78.00 769 LYS A O 1
ATOM 6232 N N . GLY A 1 770 ? 88.319 -46.279 -51.432 1.00 77.69 770 GLY A N 1
ATOM 6233 C CA . GLY A 1 770 ? 88.748 -45.592 -50.207 1.00 77.69 770 GLY A CA 1
ATOM 6234 C C . GLY A 1 770 ? 87.609 -45.086 -49.308 1.00 77.69 770 GLY A C 1
ATOM 6235 O O . GLY A 1 770 ? 87.860 -44.776 -48.143 1.00 77.69 770 GLY A O 1
ATOM 6236 N N . ILE A 1 771 ? 86.384 -44.957 -49.829 1.00 79.69 771 ILE A N 1
ATOM 6237 C CA . ILE A 1 771 ? 85.174 -44.664 -49.041 1.00 79.69 771 ILE A CA 1
ATOM 6238 C C . ILE A 1 771 ? 84.619 -45.953 -48.423 1.00 79.69 771 ILE A C 1
ATOM 6240 O O . ILE A 1 771 ? 84.277 -45.952 -47.245 1.00 79.69 771 ILE A O 1
ATOM 6244 N N . LEU A 1 772 ? 84.606 -47.066 -49.163 1.00 77.31 772 LEU A N 1
ATOM 6245 C CA . LEU A 1 772 ? 84.176 -48.372 -48.650 1.00 77.31 772 LEU A CA 1
ATOM 6246 C C . LEU A 1 772 ? 85.093 -48.878 -47.521 1.00 77.31 772 LEU A C 1
ATOM 6248 O O . LEU A 1 772 ? 84.589 -49.261 -46.470 1.00 77.31 772 LEU A O 1
ATOM 6252 N N . GLU A 1 773 ? 86.419 -48.751 -47.665 1.00 75.38 773 GLU A N 1
ATOM 6253 C CA . GLU A 1 773 ? 87.391 -49.077 -46.599 1.00 75.38 773 GLU A CA 1
ATOM 6254 C C . GLU A 1 773 ? 87.171 -48.238 -45.320 1.00 75.38 773 GLU A C 1
ATOM 6256 O O . GLU A 1 773 ? 87.356 -48.715 -44.199 1.00 75.38 773 GLU A O 1
ATOM 6261 N N . ARG A 1 774 ? 86.747 -46.973 -45.460 1.00 73.88 774 ARG A N 1
ATOM 6262 C CA . ARG A 1 774 ? 86.383 -46.113 -44.319 1.00 73.88 774 ARG A CA 1
ATOM 6263 C C . ARG A 1 774 ? 85.024 -46.476 -43.727 1.00 73.88 774 ARG A C 1
ATOM 6265 O O . ARG A 1 774 ? 84.856 -46.395 -42.514 1.00 73.88 774 ARG A O 1
ATOM 6272 N N . SER A 1 775 ? 84.081 -46.895 -44.568 1.00 68.38 775 SER A N 1
ATOM 6273 C CA . SER A 1 775 ? 82.747 -47.336 -44.158 1.00 68.38 775 SER A CA 1
ATOM 6274 C C . SER A 1 775 ? 82.794 -48.598 -43.292 1.00 68.38 775 SER A C 1
ATOM 6276 O O . SER A 1 775 ? 82.069 -48.671 -42.300 1.00 68.38 775 SER A O 1
ATOM 6278 N N . GLU A 1 776 ? 83.667 -49.558 -43.614 1.00 71.44 776 GLU A N 1
ATOM 6279 C CA . GLU A 1 776 ? 83.858 -50.787 -42.822 1.00 71.44 776 GLU A CA 1
ATOM 6280 C C . GLU A 1 776 ? 84.334 -50.507 -41.387 1.00 71.44 776 GLU A C 1
ATOM 6282 O O . GLU A 1 776 ? 84.006 -51.252 -40.468 1.00 71.44 776 GLU A O 1
ATOM 6287 N N . ASN A 1 777 ? 85.048 -49.396 -41.179 1.00 71.00 777 ASN A N 1
ATOM 6288 C CA . ASN A 1 777 ? 85.574 -48.976 -39.878 1.00 71.00 777 ASN A CA 1
ATOM 6289 C C . ASN A 1 777 ? 84.673 -47.956 -39.146 1.00 71.00 777 ASN A C 1
ATOM 6291 O O . ASN A 1 777 ? 85.079 -47.397 -38.124 1.00 71.00 777 ASN A O 1
ATOM 6295 N N . ALA A 1 778 ? 83.470 -47.668 -39.659 1.00 72.00 778 ALA A N 1
ATOM 6296 C CA . ALA A 1 778 ? 82.580 -46.661 -39.081 1.00 72.00 778 ALA A CA 1
ATOM 6297 C C . ALA A 1 778 ? 81.918 -47.149 -37.771 1.00 72.00 778 ALA A C 1
ATOM 6299 O O . ALA A 1 778 ? 81.441 -48.284 -37.710 1.00 72.00 778 ALA A O 1
ATOM 6300 N N . PRO A 1 779 ? 81.817 -46.301 -36.728 1.00 72.38 779 PRO A N 1
ATOM 6301 C CA . PRO A 1 779 ? 81.226 -46.692 -35.450 1.00 72.38 779 PRO A CA 1
ATOM 6302 C C . PRO A 1 779 ? 79.713 -46.971 -35.555 1.00 72.38 779 PRO A C 1
ATOM 6304 O O . PRO A 1 779 ? 78.966 -46.251 -36.232 1.00 72.38 779 PRO A O 1
ATOM 6307 N N . ASN A 1 780 ? 79.260 -48.006 -34.835 1.00 65.06 780 ASN A N 1
ATOM 6308 C CA . ASN A 1 780 ? 77.851 -48.406 -34.738 1.00 65.06 780 ASN A CA 1
ATOM 6309 C C . ASN A 1 780 ? 77.009 -47.367 -33.976 1.00 65.06 780 ASN A C 1
ATOM 6311 O O . ASN A 1 780 ? 77.454 -46.768 -32.996 1.00 65.06 780 ASN A O 1
ATOM 6315 N N . LYS A 1 781 ? 75.753 -47.177 -34.399 1.00 62.75 781 LYS A N 1
ATOM 6316 C CA . LYS A 1 781 ? 74.805 -46.240 -33.775 1.00 62.75 781 LYS A CA 1
ATOM 6317 C C . LYS A 1 781 ? 74.063 -46.896 -32.603 1.00 62.75 781 LYS A C 1
ATOM 6319 O O . LYS A 1 781 ? 73.001 -47.481 -32.795 1.00 62.75 781 LYS A O 1
ATOM 6324 N N . GLU A 1 782 ? 74.567 -46.740 -31.381 1.00 55.31 782 GLU A N 1
ATOM 6325 C CA . GLU A 1 782 ? 73.832 -47.095 -30.155 1.00 55.31 782 GLU A CA 1
ATOM 6326 C C . GLU A 1 782 ? 73.113 -45.866 -29.561 1.00 55.31 782 GLU A C 1
ATOM 6328 O O . GLU A 1 782 ? 73.672 -44.771 -29.466 1.00 55.31 782 GLU A O 1
ATOM 6333 N N . SER A 1 783 ? 71.839 -46.016 -29.181 1.00 51.19 783 SER A N 1
ATOM 6334 C CA . SER A 1 783 ? 71.043 -44.969 -28.520 1.00 51.19 783 SER A CA 1
ATOM 6335 C C . SER A 1 783 ? 70.608 -45.423 -27.128 1.00 51.19 783 SER A C 1
ATOM 6337 O O . SER A 1 783 ? 69.849 -46.383 -27.011 1.00 51.19 783 SER A O 1
ATOM 6339 N N . ILE A 1 784 ? 71.043 -44.718 -26.081 1.00 41.41 784 ILE A N 1
ATOM 6340 C CA . ILE A 1 784 ? 70.637 -44.974 -24.690 1.00 41.41 784 ILE A CA 1
ATOM 6341 C C . ILE A 1 784 ? 69.526 -43.982 -24.304 1.00 41.41 784 ILE A C 1
ATOM 6343 O O . ILE A 1 784 ? 69.685 -42.774 -24.482 1.00 41.41 784 ILE A O 1
ATOM 6347 N N . MET A 1 785 ? 68.406 -44.468 -23.755 1.00 34.59 785 MET A N 1
ATOM 6348 C CA . MET A 1 785 ? 67.313 -43.622 -23.251 1.00 34.59 785 MET A CA 1
ATOM 6349 C C . MET A 1 785 ? 67.650 -42.995 -21.883 1.00 34.59 785 MET A C 1
ATOM 6351 O O . MET A 1 785 ? 67.725 -43.692 -20.874 1.00 34.59 785 MET A O 1
ATOM 6355 N N . ARG A 1 786 ? 67.787 -41.662 -21.852 1.00 36.56 786 ARG A N 1
ATOM 6356 C CA . ARG A 1 786 ? 67.619 -40.750 -20.695 1.00 36.56 786 ARG A CA 1
ATOM 6357 C C . ARG A 1 786 ? 66.969 -39.451 -21.208 1.00 36.56 786 ARG A C 1
ATOM 6359 O O . ARG A 1 786 ? 67.078 -39.169 -22.398 1.00 36.56 786 ARG A O 1
ATOM 6366 N N . GLU A 1 787 ? 66.322 -38.657 -20.345 1.00 39.44 787 GLU A N 1
ATOM 6367 C CA . GLU A 1 787 ? 65.468 -37.487 -20.688 1.00 39.44 787 GLU A CA 1
ATOM 6368 C C . GLU A 1 787 ? 66.106 -36.344 -21.517 1.00 39.44 787 GLU A C 1
ATOM 6370 O O . GLU A 1 787 ? 65.422 -35.402 -21.905 1.00 39.44 787 GLU A O 1
ATOM 6375 N N . ARG A 1 788 ? 67.373 -36.447 -21.919 1.00 37.19 788 ARG A N 1
ATOM 6376 C CA . ARG A 1 788 ? 67.855 -35.938 -23.213 1.00 37.19 788 ARG A CA 1
ATOM 6377 C C . ARG A 1 788 ? 68.787 -36.996 -23.795 1.00 37.19 788 ARG A C 1
ATOM 6379 O O . ARG A 1 788 ? 69.802 -37.322 -23.184 1.00 37.19 788 ARG A O 1
ATOM 6386 N N . SER A 1 789 ? 68.438 -37.537 -24.961 1.00 36.38 789 SER A N 1
ATOM 6387 C CA . SER A 1 789 ? 69.246 -38.538 -25.668 1.00 36.38 789 SER A CA 1
ATOM 6388 C C . SER A 1 789 ? 70.542 -37.897 -26.173 1.00 36.38 789 SER A C 1
ATOM 6390 O O . SER A 1 789 ? 70.542 -37.245 -27.215 1.00 36.38 789 SER A O 1
ATOM 6392 N N . ILE A 1 790 ? 71.652 -38.084 -25.461 1.00 45.88 790 ILE A N 1
ATOM 6393 C CA . ILE A 1 790 ? 72.989 -37.704 -25.933 1.00 45.88 790 ILE A CA 1
ATOM 6394 C C . ILE A 1 790 ? 73.732 -38.997 -26.278 1.00 45.88 790 ILE A C 1
ATOM 6396 O O . ILE A 1 790 ? 74.025 -39.788 -25.384 1.00 45.88 790 ILE A O 1
ATOM 6400 N N . GLN A 1 791 ? 74.021 -39.228 -27.567 1.00 47.56 791 GLN A N 1
ATOM 6401 C CA . GLN A 1 791 ? 74.886 -40.347 -27.966 1.00 47.56 791 GLN A CA 1
ATOM 6402 C C . GLN A 1 791 ? 76.355 -39.965 -27.689 1.00 47.56 791 GLN A C 1
ATOM 6404 O O . GLN A 1 791 ? 76.789 -38.894 -28.137 1.00 47.56 791 GLN A O 1
ATOM 6409 N N . PRO A 1 792 ? 77.138 -40.798 -26.981 1.00 42.50 792 PRO A N 1
ATOM 6410 C CA . PRO A 1 792 ? 78.573 -40.576 -26.809 1.00 42.50 792 PRO A CA 1
ATOM 6411 C C . PRO A 1 792 ? 79.269 -40.542 -28.182 1.00 42.50 792 PRO A C 1
ATOM 6413 O O . PRO A 1 792 ? 79.056 -41.434 -28.994 1.00 42.50 792 PRO A O 1
ATOM 6416 N N . GLY A 1 793 ? 80.066 -39.505 -28.472 1.00 55.44 793 GLY A N 1
ATOM 6417 C CA . GLY A 1 793 ? 80.842 -39.390 -29.724 1.00 55.44 793 GLY A CA 1
ATOM 6418 C C . GLY A 1 793 ? 80.260 -38.495 -30.836 1.00 55.44 793 GLY A C 1
ATOM 6419 O O . GLY A 1 793 ? 80.993 -38.153 -31.763 1.00 55.44 793 GLY A O 1
ATOM 6420 N N . ILE A 1 794 ? 79.006 -38.012 -30.733 1.00 59.34 794 ILE A N 1
ATOM 6421 C CA . ILE A 1 794 ? 78.390 -37.127 -31.759 1.00 59.34 794 ILE A CA 1
ATOM 6422 C C . ILE A 1 794 ? 79.203 -35.848 -32.006 1.00 59.34 794 ILE A C 1
ATOM 6424 O O . ILE A 1 794 ? 79.304 -35.406 -33.147 1.00 59.34 794 ILE A O 1
ATOM 6428 N N . SER A 1 795 ? 79.769 -35.254 -30.952 1.00 60.66 795 SER A N 1
ATOM 6429 C CA . SER A 1 795 ? 80.528 -33.997 -31.037 1.00 60.66 795 SER A CA 1
ATOM 6430 C C . SER A 1 795 ? 81.781 -34.131 -31.918 1.00 60.66 795 SER A C 1
ATOM 6432 O O . SER A 1 795 ? 82.019 -33.272 -32.767 1.00 60.66 795 SER A O 1
ATOM 6434 N N . ALA A 1 796 ? 82.517 -35.244 -31.802 1.00 67.38 796 ALA A N 1
ATOM 6435 C CA . ALA A 1 796 ? 83.702 -35.509 -32.619 1.00 67.38 796 ALA A CA 1
ATOM 6436 C C . ALA A 1 796 ? 83.330 -35.724 -34.097 1.00 67.38 796 ALA A C 1
ATOM 6438 O O . ALA A 1 796 ? 83.873 -35.069 -34.979 1.00 67.38 796 ALA A O 1
ATOM 6439 N N . ILE A 1 797 ? 82.299 -36.529 -34.368 1.00 71.19 797 ILE A N 1
ATOM 6440 C CA . ILE A 1 797 ? 81.838 -36.813 -35.739 1.00 71.19 797 ILE A CA 1
ATOM 6441 C C . ILE A 1 797 ? 81.204 -35.582 -36.398 1.00 71.19 797 ILE A C 1
ATOM 6443 O O . ILE A 1 797 ? 81.332 -35.384 -37.604 1.00 71.19 797 ILE A O 1
ATOM 6447 N N . GLN A 1 798 ? 80.526 -34.721 -35.632 1.00 71.88 798 GLN A N 1
ATOM 6448 C CA . GLN A 1 798 ? 80.042 -33.434 -36.138 1.00 71.88 798 GLN A CA 1
ATOM 6449 C C . GLN A 1 798 ? 81.193 -32.474 -36.452 1.00 71.88 798 GLN A C 1
ATOM 6451 O O . GLN A 1 798 ? 81.092 -31.739 -37.434 1.00 71.88 798 GLN A O 1
ATOM 6456 N N . ALA A 1 799 ? 82.271 -32.472 -35.664 1.00 78.50 799 ALA A N 1
ATOM 6457 C CA . ALA A 1 799 ? 83.464 -31.685 -35.965 1.00 78.50 799 ALA A CA 1
ATOM 6458 C C . ALA A 1 799 ? 84.146 -32.179 -37.255 1.00 78.50 799 ALA A C 1
ATOM 6460 O O . ALA A 1 799 ? 84.423 -31.366 -38.140 1.00 78.50 799 ALA A O 1
ATOM 6461 N N . ASP A 1 800 ? 84.295 -33.496 -37.418 1.00 82.06 800 ASP A N 1
ATOM 6462 C CA . ASP A 1 800 ? 84.882 -34.114 -38.614 1.00 82.06 800 ASP A CA 1
ATOM 6463 C C . ASP A 1 800 ? 84.017 -33.893 -39.862 1.00 82.06 800 ASP A C 1
ATOM 6465 O O . ASP A 1 800 ? 84.518 -33.494 -40.916 1.00 82.06 800 ASP A O 1
ATOM 6469 N N . ALA A 1 801 ? 82.693 -34.036 -39.741 1.00 84.25 801 ALA A N 1
ATOM 6470 C CA . ALA A 1 801 ? 81.759 -33.724 -40.819 1.00 84.25 801 ALA A CA 1
ATOM 6471 C C . ALA A 1 801 ? 81.803 -32.239 -41.209 1.00 84.25 801 ALA A C 1
ATOM 6473 O O . ALA A 1 801 ? 81.737 -31.906 -42.394 1.00 84.25 801 ALA A O 1
ATOM 6474 N N . LYS A 1 802 ? 81.964 -31.322 -40.241 1.00 86.19 802 LYS A N 1
ATOM 6475 C CA . LYS A 1 802 ? 82.167 -29.899 -40.549 1.00 86.19 802 LYS A CA 1
ATOM 6476 C C . LYS A 1 802 ? 83.493 -29.666 -41.282 1.00 86.19 802 LYS A C 1
ATOM 6478 O O . LYS A 1 802 ? 83.522 -28.850 -42.204 1.00 86.19 802 LYS A O 1
ATOM 6483 N N . GLY A 1 803 ? 84.554 -30.392 -40.919 1.00 84.75 803 GLY A N 1
ATOM 6484 C CA . GLY A 1 803 ? 85.840 -30.393 -41.625 1.00 84.75 803 GLY A CA 1
ATOM 6485 C C . GLY A 1 803 ? 85.742 -30.906 -43.067 1.00 84.75 803 GLY A C 1
ATOM 6486 O O . GLY A 1 803 ? 86.349 -30.323 -43.961 1.00 84.75 803 GLY A O 1
ATOM 6487 N N . TYR A 1 804 ? 84.922 -31.931 -43.309 1.00 89.31 804 TYR A N 1
ATOM 6488 C CA . TYR A 1 804 ? 84.656 -32.490 -44.638 1.00 89.31 804 TYR A CA 1
ATOM 6489 C C . TYR A 1 804 ? 83.808 -31.561 -45.525 1.00 89.31 804 TYR A C 1
ATOM 6491 O O . TYR A 1 804 ? 84.158 -31.312 -46.679 1.00 89.31 804 TYR A O 1
ATOM 6499 N N . LEU A 1 805 ? 82.713 -31.007 -44.995 1.00 90.88 805 LEU A N 1
ATOM 6500 C CA . LEU A 1 805 ? 81.743 -30.231 -45.778 1.00 90.88 805 LEU A CA 1
ATOM 6501 C C . LEU A 1 805 ? 82.206 -28.806 -46.091 1.00 90.88 805 LEU A C 1
ATOM 6503 O O . LEU A 1 805 ? 81.901 -28.285 -47.163 1.00 90.88 805 LEU A O 1
ATOM 6507 N N . ARG A 1 806 ? 82.942 -28.157 -45.183 1.00 89.81 806 ARG A N 1
ATOM 6508 C CA . ARG A 1 806 ? 83.385 -26.764 -45.357 1.00 89.81 806 ARG A CA 1
ATOM 6509 C C . ARG A 1 806 ? 84.145 -26.523 -46.676 1.00 89.81 806 ARG A C 1
ATOM 6511 O O . ARG A 1 806 ? 83.708 -25.649 -47.424 1.00 89.81 806 ARG A O 1
ATOM 6518 N N . PRO A 1 807 ? 85.197 -27.287 -47.035 1.00 87.00 807 PRO A N 1
ATOM 6519 C CA . PRO A 1 807 ? 85.898 -27.091 -48.307 1.00 87.00 807 PRO A CA 1
ATOM 6520 C C . PRO A 1 807 ? 85.063 -27.477 -49.540 1.00 87.00 807 PRO A C 1
ATOM 6522 O O . PRO A 1 807 ? 85.427 -27.103 -50.650 1.00 87.00 807 PRO A O 1
ATOM 6525 N N . ILE A 1 808 ? 83.970 -28.231 -49.376 1.00 90.88 808 ILE A N 1
ATOM 6526 C CA . ILE A 1 808 ? 83.094 -28.648 -50.481 1.00 90.88 808 ILE A CA 1
ATOM 6527 C C . ILE A 1 808 ? 82.061 -27.564 -50.808 1.00 90.88 808 ILE A C 1
ATOM 6529 O O . ILE A 1 808 ? 81.796 -27.311 -51.979 1.00 90.88 808 ILE A O 1
ATOM 6533 N N . TYR A 1 809 ? 81.494 -26.921 -49.786 1.00 92.25 809 TYR A N 1
ATOM 6534 C CA . TYR A 1 809 ? 80.413 -25.936 -49.934 1.00 92.25 809 TYR A CA 1
ATOM 6535 C C . TYR A 1 809 ? 80.881 -24.479 -49.866 1.00 92.25 809 TYR A C 1
ATOM 6537 O O . TYR A 1 809 ? 80.053 -23.576 -49.784 1.00 92.25 809 TYR A O 1
ATOM 6545 N N . THR A 1 810 ? 82.191 -24.242 -49.918 1.00 90.62 810 THR A N 1
ATOM 6546 C CA . THR A 1 810 ? 82.764 -22.902 -50.100 1.00 90.62 810 THR A CA 1
ATOM 6547 C C . THR A 1 810 ? 83.053 -22.667 -51.579 1.00 90.62 810 THR A C 1
ATOM 6549 O O . THR A 1 810 ? 83.732 -23.480 -52.207 1.00 90.62 810 THR A O 1
ATOM 6552 N N . ASN A 1 811 ? 82.514 -21.589 -52.150 1.00 87.19 811 ASN A N 1
ATOM 6553 C CA . ASN A 1 811 ? 82.726 -21.243 -53.555 1.00 87.19 811 ASN A CA 1
ATOM 6554 C C . ASN A 1 811 ? 84.118 -20.607 -53.788 1.00 87.19 811 ASN A C 1
ATOM 6556 O O . ASN A 1 811 ? 84.900 -20.409 -52.855 1.00 87.19 811 ASN A O 1
ATOM 6560 N N . LYS A 1 812 ? 84.448 -20.275 -55.045 1.00 83.25 812 LYS A N 1
ATOM 6561 C CA . LYS A 1 812 ? 85.754 -19.688 -55.419 1.00 83.25 812 LYS A CA 1
ATOM 6562 C C . LYS A 1 812 ? 86.018 -18.317 -54.785 1.00 83.25 812 LYS A C 1
ATOM 6564 O O . LYS A 1 812 ? 87.178 -17.950 -54.626 1.00 83.25 812 LYS A O 1
ATOM 6569 N N . ASN A 1 813 ? 84.963 -17.603 -54.396 1.00 82.38 813 ASN A N 1
ATOM 6570 C CA . ASN A 1 813 ? 85.037 -16.293 -53.746 1.00 82.38 813 ASN A CA 1
ATOM 6571 C C . ASN A 1 813 ? 85.204 -16.413 -52.221 1.00 82.38 813 ASN A C 1
ATOM 6573 O O . ASN A 1 813 ? 85.243 -15.407 -51.517 1.00 82.38 813 ASN A O 1
ATOM 6577 N N . GLY A 1 814 ? 85.322 -17.639 -51.700 1.00 83.56 814 GLY A N 1
ATOM 6578 C CA . GLY A 1 814 ? 85.452 -17.902 -50.273 1.00 83.56 814 GLY A CA 1
ATOM 6579 C C . GLY A 1 814 ? 84.126 -17.857 -49.515 1.00 83.56 814 GLY A C 1
ATOM 6580 O O . GLY A 1 814 ? 84.149 -17.917 -48.289 1.00 83.56 814 GLY A O 1
ATOM 6581 N N . GLU A 1 815 ? 82.984 -17.778 -50.203 1.00 87.94 815 GLU A N 1
ATOM 6582 C CA . GLU A 1 815 ? 81.651 -17.707 -49.600 1.00 87.94 815 GLU A CA 1
ATOM 6583 C C . GLU A 1 815 ? 81.101 -19.124 -49.395 1.00 87.94 815 GLU A C 1
ATOM 6585 O O . GLU A 1 815 ? 81.038 -19.932 -50.328 1.00 87.94 815 GLU A O 1
ATOM 6590 N N . MET A 1 816 ? 80.694 -19.453 -48.168 1.00 90.44 816 MET A N 1
ATOM 6591 C CA . MET A 1 816 ? 80.078 -20.750 -47.884 1.00 90.44 816 MET A CA 1
ATOM 6592 C C . MET A 1 816 ? 78.577 -20.704 -48.172 1.00 90.44 816 MET A C 1
ATOM 6594 O O . MET A 1 816 ? 77.881 -19.822 -47.673 1.00 90.44 816 MET A O 1
ATOM 6598 N N . VAL A 1 817 ? 78.065 -21.670 -48.936 1.00 91.81 817 VAL A N 1
ATOM 6599 C CA . VAL A 1 817 ? 76.681 -21.680 -49.435 1.00 91.81 817 VAL A CA 1
ATOM 6600 C C . VAL A 1 817 ? 75.847 -22.765 -48.753 1.00 91.81 817 VAL A C 1
ATOM 6602 O O . VAL A 1 817 ? 76.280 -23.906 -48.589 1.00 91.81 817 VAL A O 1
ATOM 6605 N N . CYS A 1 818 ? 74.620 -22.417 -48.356 1.00 93.38 818 CYS A N 1
ATOM 6606 C CA . CYS A 1 818 ? 73.654 -23.361 -47.791 1.00 93.38 818 CYS A CA 1
ATOM 6607 C C . CYS A 1 818 ? 73.071 -24.278 -48.873 1.00 93.38 818 CYS A C 1
ATOM 6609 O O . CYS A 1 818 ? 72.519 -23.798 -49.863 1.00 93.38 818 CYS A O 1
ATOM 6611 N N . GLN A 1 819 ? 73.078 -25.593 -48.637 1.00 93.31 819 GLN A N 1
ATOM 6612 C CA . GLN A 1 819 ? 72.573 -26.582 -49.600 1.00 93.31 819 GLN A CA 1
ATOM 6613 C C . GLN A 1 819 ? 71.079 -26.453 -49.932 1.00 93.31 819 GLN A C 1
ATOM 6615 O O . GLN A 1 819 ? 70.647 -26.949 -50.969 1.00 93.31 819 GLN A O 1
ATOM 6620 N N . CYS A 1 820 ? 70.284 -25.831 -49.057 1.00 92.00 820 CYS A N 1
ATOM 6621 C CA . CYS A 1 820 ? 68.828 -25.762 -49.198 1.00 92.00 820 CYS A CA 1
ATOM 6622 C C . CYS A 1 820 ? 68.347 -24.429 -49.787 1.00 92.00 820 CYS A C 1
ATOM 6624 O O . CYS A 1 820 ? 67.646 -24.422 -50.794 1.00 92.00 820 CYS A O 1
ATOM 6626 N N . CYS A 1 821 ? 68.713 -23.293 -49.178 1.00 89.12 821 CYS A N 1
ATOM 6627 C CA . CYS A 1 821 ? 68.291 -21.976 -49.674 1.00 89.12 821 CYS A CA 1
ATOM 6628 C C . CYS A 1 821 ? 69.219 -21.397 -50.746 1.00 89.12 821 CYS A C 1
ATOM 6630 O O . CYS A 1 821 ? 68.869 -20.380 -51.337 1.00 89.12 821 CYS A O 1
ATOM 6632 N N . GLN A 1 822 ? 70.388 -22.011 -50.972 1.00 89.25 822 GLN A N 1
ATOM 6633 C CA . GLN A 1 822 ? 71.375 -21.608 -51.983 1.00 89.25 822 GLN A CA 1
ATOM 6634 C C . GLN A 1 822 ? 71.906 -20.174 -51.806 1.00 89.25 822 GLN A C 1
ATOM 6636 O O . GLN A 1 822 ? 72.495 -19.604 -52.720 1.00 89.25 822 GLN A O 1
ATOM 6641 N N . LYS A 1 823 ? 71.729 -19.599 -50.611 1.00 87.75 823 LYS A N 1
ATOM 6642 C CA . LYS A 1 823 ? 72.294 -18.309 -50.200 1.00 87.75 823 LYS A CA 1
ATOM 6643 C C . LYS A 1 823 ? 73.585 -18.521 -49.408 1.00 87.75 823 LYS A C 1
ATOM 6645 O O . LYS A 1 823 ? 73.804 -19.601 -48.847 1.00 87.75 823 LYS A O 1
ATOM 6650 N N . GLU A 1 824 ? 74.407 -17.478 -49.345 1.00 89.94 824 GLU A N 1
ATOM 6651 C CA . GLU A 1 824 ? 75.567 -17.401 -48.454 1.00 89.94 824 GLU A CA 1
ATOM 6652 C C . GLU A 1 824 ? 75.137 -17.631 -46.994 1.00 89.94 824 GLU A C 1
ATOM 6654 O O . GLU A 1 824 ? 74.037 -17.248 -46.575 1.00 89.94 824 GLU A O 1
ATOM 6659 N N . MET A 1 825 ? 75.989 -18.300 -46.215 1.00 89.50 825 MET A N 1
ATOM 6660 C CA . MET A 1 825 ? 75.760 -18.510 -44.788 1.00 89.50 825 MET A CA 1
ATOM 6661 C C . MET A 1 825 ? 75.649 -17.159 -44.057 1.00 89.50 825 MET A C 1
ATOM 6663 O O . MET A 1 825 ? 76.464 -16.267 -44.276 1.00 89.50 825 MET A O 1
ATOM 6667 N N . PRO A 1 826 ? 74.671 -17.000 -43.147 1.00 85.12 826 PRO A N 1
ATOM 6668 C CA . PRO A 1 826 ? 74.244 -15.682 -42.673 1.00 85.12 826 PRO A CA 1
ATOM 6669 C C . PRO A 1 826 ? 75.255 -14.964 -41.770 1.00 85.12 826 PRO A C 1
ATOM 6671 O O . PRO A 1 826 ? 75.121 -13.762 -41.562 1.00 85.12 826 PRO A O 1
ATOM 6674 N N . PHE A 1 827 ? 76.222 -15.681 -41.187 1.00 84.38 827 PHE A N 1
ATOM 6675 C CA . PHE A 1 827 ? 77.248 -15.099 -40.320 1.00 84.38 827 PHE A CA 1
ATOM 6676 C C . PHE A 1 827 ? 78.480 -16.010 -40.160 1.00 84.38 827 PHE A C 1
ATOM 6678 O O . PHE A 1 827 ? 78.442 -17.217 -40.432 1.00 84.38 827 PHE A O 1
ATOM 6685 N N . LYS A 1 828 ? 79.579 -15.417 -39.678 1.00 86.75 828 LYS A N 1
ATOM 6686 C CA . LYS A 1 828 ? 80.836 -16.087 -39.310 1.00 86.75 828 LYS A CA 1
ATOM 6687 C C . LYS A 1 828 ? 81.007 -16.107 -37.788 1.00 86.75 828 LYS A C 1
ATOM 6689 O O . LYS A 1 828 ? 80.535 -15.201 -37.105 1.00 86.75 828 LYS A O 1
ATOM 6694 N N . ILE A 1 829 ? 81.672 -17.133 -37.260 1.00 78.88 829 ILE A N 1
ATOM 6695 C CA . ILE A 1 829 ? 82.158 -17.175 -35.872 1.00 78.88 829 ILE A CA 1
ATOM 6696 C C . ILE A 1 829 ? 83.684 -17.228 -35.943 1.00 78.88 829 ILE A C 1
ATOM 6698 O O . ILE A 1 829 ? 84.248 -18.195 -36.460 1.00 78.88 829 ILE A O 1
ATOM 6702 N N . GLY A 1 830 ? 84.345 -16.168 -35.470 1.00 82.31 830 GLY A N 1
ATOM 6703 C CA . GLY A 1 830 ? 85.731 -15.891 -35.854 1.00 82.31 830 GLY A CA 1
ATOM 6704 C C . GLY A 1 830 ? 85.820 -15.665 -37.368 1.00 82.31 830 GLY A C 1
ATOM 6705 O O . GLY A 1 830 ? 84.946 -15.021 -37.945 1.00 82.31 830 GLY A O 1
ATOM 6706 N N . ASP A 1 831 ? 86.813 -16.268 -38.020 1.00 78.44 831 ASP A N 1
ATOM 6707 C CA . ASP A 1 831 ? 87.022 -16.124 -39.470 1.00 78.44 831 ASP A CA 1
ATOM 6708 C C . ASP A 1 831 ? 86.283 -17.174 -40.323 1.00 78.44 831 ASP A C 1
ATOM 6710 O O . ASP A 1 831 ? 86.327 -17.129 -41.553 1.00 78.44 831 ASP A O 1
ATOM 6714 N N . ALA A 1 832 ? 85.572 -18.122 -39.700 1.00 81.81 832 ALA A N 1
ATOM 6715 C CA . ALA A 1 832 ? 84.902 -19.219 -40.399 1.00 81.81 832 ALA A CA 1
ATOM 6716 C C . ALA A 1 832 ? 83.376 -19.054 -40.430 1.00 81.81 832 ALA A C 1
ATOM 6718 O O . ALA A 1 832 ? 82.753 -18.703 -39.427 1.00 81.81 832 ALA A O 1
ATOM 6719 N N . TYR A 1 833 ? 82.746 -19.392 -41.561 1.00 88.00 833 TYR A N 1
ATOM 6720 C CA . TYR A 1 833 ? 81.284 -19.447 -41.651 1.00 88.00 833 TYR A CA 1
ATOM 6721 C C . TYR A 1 833 ? 80.701 -20.474 -40.682 1.00 88.00 833 TYR A C 1
ATOM 6723 O O . TYR A 1 833 ? 81.171 -21.620 -40.583 1.00 88.00 833 TYR A O 1
ATOM 6731 N N . TYR A 1 834 ? 79.643 -20.053 -39.989 1.00 89.19 834 TYR A N 1
ATOM 6732 C CA . TYR A 1 834 ? 78.863 -20.937 -39.143 1.00 89.19 834 TYR A CA 1
ATOM 6733 C C . TYR A 1 834 ? 77.783 -21.646 -39.955 1.00 89.19 834 TYR A C 1
ATOM 6735 O O . TYR A 1 834 ? 77.025 -21.026 -40.699 1.00 89.19 834 TYR A O 1
ATOM 6743 N N . PHE A 1 835 ? 77.698 -22.960 -39.770 1.00 92.81 835 PHE A N 1
ATOM 6744 C CA . PHE A 1 835 ? 76.657 -23.796 -40.346 1.00 92.81 835 PHE A CA 1
ATOM 6745 C C . PHE A 1 835 ? 76.410 -25.028 -39.474 1.00 92.81 835 PHE A C 1
ATOM 6747 O O . PHE A 1 835 ? 77.259 -25.429 -38.661 1.00 92.81 835 PHE A O 1
ATOM 6754 N N . GLU A 1 836 ? 75.253 -25.643 -39.683 1.00 91.75 836 GLU A N 1
ATOM 6755 C CA . GLU A 1 836 ? 74.856 -26.880 -39.028 1.00 91.75 836 GLU A CA 1
ATOM 6756 C C . GLU A 1 836 ? 75.107 -28.080 -39.936 1.00 91.75 836 GLU A C 1
ATOM 6758 O O . GLU A 1 836 ? 74.660 -28.095 -41.082 1.00 91.75 836 GLU A O 1
ATOM 6763 N N . ALA A 1 837 ? 75.815 -29.085 -39.406 1.00 90.75 837 ALA A N 1
ATOM 6764 C CA . ALA A 1 837 ? 76.066 -30.366 -40.068 1.00 90.75 837 ALA A CA 1
ATOM 6765 C C . ALA A 1 837 ? 74.946 -31.358 -39.702 1.00 90.75 837 ALA A C 1
ATOM 6767 O O . ALA A 1 837 ? 75.044 -32.146 -38.751 1.00 90.75 837 ALA A O 1
ATOM 6768 N N . VAL A 1 838 ? 73.836 -31.272 -40.431 1.00 89.88 838 VAL A N 1
ATOM 6769 C CA . VAL A 1 838 ? 72.589 -31.993 -40.131 1.00 89.88 838 VAL A CA 1
ATOM 6770 C C . VAL A 1 838 ? 72.600 -33.368 -40.781 1.00 89.88 838 VAL A C 1
ATOM 6772 O O . VAL A 1 838 ? 72.987 -33.492 -41.930 1.00 89.88 838 VAL A O 1
ATOM 6775 N N . GLN A 1 839 ? 72.175 -34.420 -40.083 1.00 88.62 839 GLN A N 1
ATOM 6776 C CA . GLN A 1 839 ? 72.124 -35.760 -40.678 1.00 88.62 839 GLN A CA 1
ATOM 6777 C C . GLN A 1 839 ? 71.139 -35.809 -41.862 1.00 88.62 839 GLN A C 1
ATOM 6779 O O . GLN A 1 839 ? 69.991 -35.393 -41.706 1.00 88.62 839 GLN A O 1
ATOM 6784 N N . CYS A 1 840 ? 71.580 -36.314 -43.022 1.00 88.88 840 CYS A N 1
ATOM 6785 C CA . CYS A 1 840 ? 70.750 -36.371 -44.232 1.00 88.88 840 CYS A CA 1
ATOM 6786 C C . CYS A 1 840 ? 69.666 -37.459 -44.112 1.00 88.88 840 CYS A C 1
ATOM 6788 O O . CYS A 1 840 ? 68.476 -37.139 -44.180 1.00 88.88 840 CYS A O 1
ATOM 6790 N N . LEU A 1 841 ? 70.081 -38.704 -43.842 1.00 86.38 841 LEU A N 1
ATOM 6791 C CA . LEU A 1 841 ? 69.231 -39.879 -43.619 1.00 86.38 841 LEU A CA 1
ATOM 6792 C C . LEU A 1 841 ? 69.381 -40.391 -42.182 1.00 86.38 841 LEU A C 1
ATOM 6794 O O . LEU A 1 841 ? 70.478 -40.770 -41.759 1.00 86.38 841 LEU A O 1
ATOM 6798 N N . ARG A 1 842 ? 68.287 -40.433 -41.417 1.00 81.88 842 ARG A N 1
ATOM 6799 C CA . ARG A 1 842 ? 68.272 -40.933 -40.028 1.00 81.88 842 ARG A CA 1
ATOM 6800 C C . ARG A 1 842 ? 68.234 -42.463 -39.970 1.00 81.88 842 ARG A C 1
ATOM 6802 O O . ARG A 1 842 ? 68.646 -43.020 -38.951 1.00 81.88 842 ARG A O 1
ATOM 6809 N N . SER A 1 843 ? 67.787 -43.123 -41.039 1.00 74.69 843 SER A N 1
ATOM 6810 C CA . SER A 1 843 ? 67.635 -44.582 -41.171 1.00 74.69 843 SER A CA 1
ATOM 6811 C C . SER A 1 843 ? 68.943 -45.388 -41.217 1.00 74.69 843 SER A C 1
ATOM 6813 O O . SER A 1 843 ? 68.909 -46.602 -41.024 1.00 74.69 843 SER A O 1
ATOM 6815 N N . VAL A 1 844 ? 70.096 -44.751 -41.442 1.00 76.94 844 VAL A N 1
ATOM 6816 C CA . VAL A 1 844 ? 71.380 -45.456 -41.609 1.00 76.94 844 VAL A CA 1
ATOM 6817 C C . VAL A 1 844 ? 71.929 -45.975 -40.267 1.00 76.94 844 VAL A C 1
ATOM 6819 O O . VAL A 1 844 ? 71.875 -45.267 -39.253 1.00 76.94 844 VAL A O 1
ATOM 6822 N N . LYS A 1 845 ? 72.447 -47.217 -40.268 1.00 70.06 845 LYS A N 1
ATOM 6823 C CA . LYS A 1 845 ? 72.889 -47.963 -39.069 1.00 70.06 845 LYS A CA 1
ATOM 6824 C C . LYS A 1 845 ? 74.201 -47.462 -38.455 1.00 70.06 845 LYS A C 1
ATOM 6826 O O . LYS A 1 845 ? 74.325 -47.499 -37.236 1.00 70.06 845 LYS A O 1
ATOM 6831 N N . ASN A 1 846 ? 75.135 -46.961 -39.263 1.00 79.19 846 ASN A N 1
ATOM 6832 C CA . ASN A 1 846 ? 76.434 -46.464 -38.792 1.00 79.19 846 ASN A CA 1
ATOM 6833 C C . ASN A 1 846 ? 76.517 -44.938 -38.926 1.00 79.19 846 ASN A C 1
ATOM 6835 O O . ASN A 1 846 ? 75.781 -44.316 -39.702 1.00 79.19 846 ASN A O 1
ATOM 6839 N N . GLN A 1 847 ? 77.398 -44.312 -38.146 1.00 78.94 847 GLN A N 1
ATOM 6840 C CA . GLN A 1 847 ? 77.602 -42.863 -38.186 1.00 78.94 847 GLN A CA 1
ATOM 6841 C C . GLN A 1 847 ? 78.622 -42.481 -39.273 1.00 78.94 847 GLN A C 1
ATOM 6843 O O . GLN A 1 847 ? 79.820 -42.415 -39.019 1.00 78.94 847 GLN A O 1
ATOM 6848 N N . TYR A 1 848 ? 78.131 -42.199 -40.483 1.00 85.12 848 TYR A N 1
ATOM 6849 C CA . TYR A 1 848 ? 78.948 -41.739 -41.614 1.00 85.12 848 TYR A CA 1
ATOM 6850 C C . TYR A 1 848 ? 79.066 -40.209 -41.661 1.00 85.12 848 TYR A C 1
ATOM 6852 O O . TYR A 1 848 ? 78.058 -39.504 -41.525 1.00 85.12 848 TYR A O 1
ATOM 6860 N N . ILE A 1 849 ? 80.277 -39.685 -41.886 1.00 85.94 849 ILE A N 1
ATOM 6861 C CA . ILE A 1 849 ? 80.522 -38.232 -41.979 1.00 85.94 849 ILE A CA 1
ATOM 6862 C C . ILE A 1 849 ? 79.903 -37.636 -43.248 1.00 85.94 849 ILE A C 1
ATOM 6864 O O . ILE A 1 849 ? 79.466 -36.489 -43.242 1.00 85.94 849 ILE A O 1
ATOM 6868 N N . GLU A 1 850 ? 79.800 -38.440 -44.304 1.00 89.00 850 GLU A N 1
ATOM 6869 C CA . GLU A 1 850 ? 79.232 -38.090 -45.604 1.00 89.00 850 GLU A CA 1
ATOM 6870 C C . GLU A 1 850 ? 77.696 -38.070 -45.574 1.00 89.00 850 GLU A C 1
ATOM 6872 O O . GLU A 1 850 ? 77.060 -37.498 -46.448 1.00 89.00 850 GLU A O 1
ATOM 6877 N N . ASN A 1 851 ? 77.061 -38.625 -44.535 1.00 90.44 851 ASN A N 1
ATOM 6878 C CA . ASN A 1 851 ? 75.612 -38.543 -44.319 1.00 90.44 851 ASN A CA 1
ATOM 6879 C C . ASN A 1 851 ? 75.216 -37.250 -43.574 1.00 90.44 851 ASN A C 1
ATOM 6881 O O . ASN A 1 851 ? 74.383 -37.264 -42.659 1.00 90.44 851 ASN A O 1
ATOM 6885 N N . ARG A 1 852 ? 75.840 -36.116 -43.921 1.00 91.69 852 ARG A N 1
ATOM 6886 C CA . ARG A 1 852 ? 75.661 -34.817 -43.250 1.00 91.69 852 ARG A CA 1
ATOM 6887 C C . ARG A 1 852 ? 75.500 -33.687 -44.267 1.00 91.69 852 ARG A C 1
ATOM 6889 O O . ARG A 1 852 ? 76.256 -33.588 -45.215 1.00 91.69 852 ARG A O 1
ATOM 6896 N N . LEU A 1 853 ? 74.540 -32.798 -44.043 1.00 93.19 853 LEU A N 1
ATOM 6897 C CA . LEU A 1 853 ? 74.225 -31.638 -44.872 1.00 93.19 853 LEU A CA 1
ATOM 6898 C C . LEU A 1 853 ? 74.765 -30.360 -44.235 1.00 93.19 853 LEU A C 1
ATOM 6900 O O . LEU A 1 853 ? 74.627 -30.178 -43.029 1.00 93.19 853 LEU A O 1
ATOM 6904 N N . ALA A 1 854 ? 75.304 -29.456 -45.047 1.00 94.44 854 ALA A N 1
ATOM 6905 C CA . ALA A 1 854 ? 75.706 -28.112 -44.670 1.00 94.44 854 ALA A CA 1
ATOM 6906 C C . ALA A 1 854 ? 74.539 -27.121 -44.832 1.00 94.44 854 ALA A C 1
ATOM 6908 O O . ALA A 1 854 ? 74.261 -26.629 -45.930 1.00 94.44 854 ALA A O 1
ATOM 6909 N N . LEU A 1 855 ? 73.850 -26.819 -43.727 1.00 94.19 855 LEU A N 1
ATOM 6910 C CA . LEU A 1 855 ? 72.667 -25.950 -43.719 1.00 94.19 855 LEU A CA 1
ATOM 6911 C C . LEU A 1 855 ? 72.871 -24.704 -42.849 1.00 94.19 855 LEU A C 1
ATOM 6913 O O . LEU A 1 855 ? 73.500 -24.765 -41.792 1.00 94.19 855 LEU A O 1
ATOM 6917 N N . CYS A 1 856 ? 72.291 -23.573 -43.266 1.00 93.44 856 CYS A N 1
ATOM 6918 C CA . CYS A 1 856 ? 72.185 -22.397 -42.400 1.00 93.44 856 CYS A CA 1
ATOM 6919 C C . CYS A 1 856 ? 71.234 -22.685 -41.218 1.00 93.44 856 CYS A C 1
ATOM 6921 O O . CYS A 1 856 ? 70.406 -23.596 -41.324 1.00 93.44 856 CYS A O 1
ATOM 6923 N N . PRO A 1 857 ? 71.280 -21.916 -40.115 1.00 91.12 857 PRO A N 1
ATOM 6924 C CA . PRO A 1 857 ? 70.496 -22.216 -38.909 1.00 91.12 857 PRO A CA 1
ATOM 6925 C C . PRO A 1 857 ? 68.990 -22.356 -39.166 1.00 91.12 857 PRO A C 1
ATOM 6927 O O . PRO A 1 857 ? 68.352 -23.270 -38.647 1.00 91.12 857 PRO A O 1
ATOM 6930 N N . LEU A 1 858 ? 68.435 -21.508 -40.039 1.00 90.19 858 LEU A N 1
ATOM 6931 C CA . LEU A 1 858 ? 67.020 -21.558 -40.403 1.00 90.19 858 LEU A CA 1
ATOM 6932 C C . LEU A 1 858 ? 66.678 -22.821 -41.208 1.00 90.19 858 LEU A C 1
ATOM 6934 O O . LEU A 1 858 ? 65.753 -23.548 -40.858 1.00 90.19 858 LEU A O 1
ATOM 6938 N N . CYS A 1 859 ? 67.441 -23.116 -42.267 1.00 91.94 859 CYS A N 1
ATOM 6939 C CA . CYS A 1 859 ? 67.221 -24.317 -43.082 1.00 91.94 859 CYS A CA 1
ATOM 6940 C C . CYS A 1 859 ? 67.466 -25.599 -42.281 1.00 91.94 859 CYS A C 1
ATOM 6942 O O . CYS A 1 859 ? 66.766 -26.583 -42.482 1.00 91.94 859 CYS A O 1
ATOM 6944 N N . SER A 1 860 ? 68.422 -25.580 -41.351 1.00 91.50 860 SER A N 1
ATOM 6945 C CA . SER A 1 860 ? 68.677 -26.671 -40.412 1.00 91.50 860 SER A CA 1
ATOM 6946 C C . SER A 1 860 ? 67.453 -26.951 -39.544 1.00 91.50 860 SER A C 1
ATOM 6948 O O . SER A 1 860 ? 66.987 -28.088 -39.498 1.00 91.50 860 SER A O 1
ATOM 6950 N N . ALA A 1 861 ? 66.879 -25.915 -38.922 1.00 88.88 861 ALA A N 1
ATOM 6951 C CA . ALA A 1 861 ? 65.670 -26.057 -38.119 1.00 88.88 861 ALA A CA 1
ATOM 6952 C C . ALA A 1 861 ? 64.493 -26.582 -38.959 1.00 88.88 861 ALA A C 1
ATOM 6954 O O . ALA A 1 861 ? 63.836 -27.544 -38.561 1.00 88.88 861 ALA A O 1
ATOM 6955 N N . MET A 1 862 ? 64.275 -26.026 -40.156 1.00 88.88 862 MET A N 1
ATOM 6956 C CA . MET A 1 862 ? 63.230 -26.505 -41.068 1.00 88.88 862 MET A CA 1
ATOM 6957 C C . MET A 1 862 ? 63.438 -27.973 -41.459 1.00 88.88 862 MET A C 1
ATOM 6959 O O . MET A 1 862 ? 62.496 -28.759 -41.420 1.00 88.88 862 MET A O 1
ATOM 6963 N N . TYR A 1 863 ? 64.672 -28.378 -41.759 1.00 91.81 863 TYR A N 1
ATOM 6964 C CA . TYR A 1 863 ? 64.994 -29.757 -42.123 1.00 91.81 863 TYR A CA 1
ATOM 6965 C C . TYR A 1 863 ? 64.835 -30.739 -40.951 1.00 91.81 863 TYR A C 1
ATOM 6967 O O . TYR A 1 863 ? 64.430 -31.886 -41.139 1.00 91.81 863 TYR A O 1
ATOM 6975 N N . GLN A 1 864 ? 65.148 -30.323 -39.723 1.00 85.50 864 GLN A N 1
ATOM 6976 C CA . GLN A 1 864 ? 65.055 -31.196 -38.551 1.00 85.50 864 GLN A CA 1
ATOM 6977 C C . GLN A 1 864 ? 63.622 -31.349 -38.035 1.00 85.50 864 GLN A C 1
ATOM 6979 O O . GLN A 1 864 ? 63.227 -32.467 -37.687 1.00 85.50 864 GLN A O 1
ATOM 6984 N N . TYR A 1 865 ? 62.861 -30.254 -38.005 1.00 86.88 865 TYR A N 1
ATOM 6985 C CA . TYR A 1 865 ? 61.577 -30.184 -37.303 1.00 86.88 865 TYR A CA 1
ATOM 6986 C C . TYR A 1 865 ? 60.360 -30.077 -38.225 1.00 86.88 865 TYR A C 1
ATOM 6988 O O . TYR A 1 865 ? 59.252 -30.361 -37.785 1.00 86.88 865 TYR A O 1
ATOM 6996 N N . ALA A 1 866 ? 60.543 -29.691 -39.490 1.00 84.94 866 ALA A N 1
ATOM 6997 C CA . ALA A 1 866 ? 59.444 -29.399 -40.410 1.00 84.94 866 ALA A CA 1
ATOM 6998 C C . ALA A 1 866 ? 59.631 -30.025 -41.804 1.00 84.94 866 ALA A C 1
ATOM 7000 O O . ALA A 1 866 ? 59.058 -29.531 -42.771 1.00 84.94 866 ALA A O 1
ATOM 7001 N N . ARG A 1 867 ? 60.419 -31.101 -41.928 1.00 89.56 867 ARG A N 1
ATOM 7002 C CA . ARG A 1 867 ? 60.613 -31.835 -43.189 1.00 89.56 867 ARG A CA 1
ATOM 7003 C C . ARG A 1 867 ? 59.486 -32.843 -43.410 1.00 89.56 867 ARG A C 1
ATOM 7005 O O . ARG A 1 867 ? 59.336 -33.763 -42.610 1.00 89.56 867 ARG A O 1
ATOM 7012 N N . GLN A 1 868 ? 58.734 -32.684 -44.501 1.00 89.31 868 GLN A N 1
ATOM 7013 C CA . GLN A 1 868 ? 57.657 -33.604 -44.892 1.00 89.31 868 GLN A CA 1
ATOM 7014 C C . GLN A 1 868 ? 58.149 -34.760 -45.771 1.00 89.31 868 GLN A C 1
ATOM 7016 O O . GLN A 1 868 ? 57.599 -35.851 -45.681 1.00 89.31 868 GLN A O 1
ATOM 7021 N N . THR A 1 869 ? 59.181 -34.541 -46.595 1.00 86.44 869 THR A N 1
ATOM 7022 C CA . THR A 1 869 ? 59.810 -35.617 -47.381 1.00 86.44 869 THR A CA 1
ATOM 7023 C C . THR A 1 869 ? 60.496 -36.592 -46.428 1.00 86.44 869 THR A C 1
ATOM 7025 O O . THR A 1 869 ? 61.393 -36.207 -45.666 1.00 86.44 869 THR A O 1
ATOM 7028 N N . ASP A 1 870 ? 60.042 -37.841 -46.416 1.00 86.69 870 ASP A N 1
ATOM 7029 C CA . ASP A 1 870 ? 60.532 -38.832 -45.464 1.00 86.69 870 ASP A CA 1
ATOM 7030 C C . ASP A 1 870 ? 61.913 -39.393 -45.859 1.00 86.69 870 ASP A C 1
ATOM 7032 O O . ASP A 1 870 ? 62.446 -39.137 -46.941 1.00 86.69 870 ASP A O 1
ATOM 7036 N N . ASP A 1 871 ? 62.543 -40.135 -44.943 1.00 85.75 871 ASP A N 1
ATOM 7037 C CA . ASP A 1 871 ? 63.874 -40.709 -45.182 1.00 85.75 871 ASP A CA 1
ATOM 7038 C C . ASP A 1 871 ? 63.893 -41.719 -46.341 1.00 85.75 871 ASP A C 1
ATOM 7040 O O . ASP A 1 871 ? 64.905 -41.810 -47.030 1.00 85.75 871 ASP A O 1
ATOM 7044 N N . LYS A 1 872 ? 62.809 -42.476 -46.567 1.00 84.69 872 LYS A N 1
ATOM 7045 C CA . LYS A 1 872 ? 62.754 -43.476 -47.646 1.00 84.69 872 LYS A CA 1
ATOM 7046 C C . LYS A 1 872 ? 62.668 -42.791 -49.001 1.00 84.69 872 LYS A C 1
ATOM 7048 O O . LYS A 1 872 ? 63.323 -43.219 -49.946 1.00 84.69 872 LYS A O 1
ATOM 7053 N N . GLU A 1 873 ? 61.892 -41.718 -49.088 1.00 86.75 873 GLU A N 1
ATOM 7054 C CA . GLU A 1 873 ? 61.768 -40.901 -50.286 1.00 86.75 873 GLU A CA 1
ATOM 7055 C C . GLU A 1 873 ? 63.103 -40.225 -50.625 1.00 86.75 873 GLU A C 1
ATOM 7057 O O . GLU A 1 873 ? 63.559 -40.323 -51.761 1.00 86.75 873 GLU A O 1
ATOM 7062 N N . ILE A 1 874 ? 63.800 -39.641 -49.642 1.00 87.38 874 ILE A N 1
ATOM 7063 C CA . ILE A 1 874 ? 65.137 -39.055 -49.857 1.00 87.38 874 ILE A CA 1
ATOM 7064 C C . ILE A 1 874 ? 66.152 -40.129 -50.260 1.00 87.38 874 ILE A C 1
ATOM 7066 O O . ILE A 1 874 ? 66.940 -39.909 -51.177 1.00 87.38 874 ILE A O 1
ATOM 7070 N N . GLN A 1 875 ? 66.128 -41.299 -49.617 1.00 86.88 875 GLN A N 1
ATOM 7071 C CA . GLN A 1 875 ? 67.007 -42.413 -49.971 1.00 86.88 875 GLN A CA 1
ATOM 7072 C C . GLN A 1 875 ? 66.761 -42.885 -51.410 1.00 86.88 875 GLN A C 1
ATOM 7074 O O . GLN A 1 875 ? 67.717 -43.044 -52.169 1.00 86.88 875 GLN A O 1
ATOM 7079 N N . ASN A 1 876 ? 65.496 -43.031 -51.817 1.00 86.06 876 ASN A N 1
ATOM 7080 C CA . ASN A 1 876 ? 65.131 -43.360 -53.193 1.00 86.06 876 ASN A CA 1
ATOM 7081 C C . ASN A 1 876 ? 65.623 -42.286 -54.169 1.00 86.06 876 ASN A C 1
ATOM 7083 O O . ASN A 1 876 ? 66.288 -42.626 -55.142 1.00 86.06 876 ASN A O 1
ATOM 7087 N N . LEU A 1 877 ? 65.398 -41.000 -53.871 1.00 87.69 877 LEU A N 1
ATOM 7088 C CA . LEU A 1 877 ? 65.876 -39.878 -54.688 1.00 87.69 877 LEU A CA 1
ATOM 7089 C C . LEU A 1 877 ? 67.404 -39.845 -54.845 1.00 87.69 877 LEU A C 1
ATOM 7091 O O . LEU A 1 877 ? 67.889 -39.275 -55.819 1.00 87.69 877 LEU A O 1
ATOM 7095 N N . ILE A 1 878 ? 68.166 -40.437 -53.919 1.00 85.38 878 ILE A N 1
ATOM 7096 C CA . ILE A 1 878 ? 69.626 -40.565 -54.029 1.00 85.38 878 ILE A CA 1
ATOM 7097 C C . ILE A 1 878 ? 70.029 -41.791 -54.858 1.00 85.38 878 ILE A C 1
ATOM 7099 O O . ILE A 1 878 ? 70.891 -41.690 -55.735 1.00 85.38 878 ILE A O 1
ATOM 7103 N N . VAL A 1 879 ? 69.396 -42.942 -54.623 1.00 82.75 879 VAL A N 1
ATOM 7104 C CA . VAL A 1 879 ? 69.742 -44.214 -55.280 1.00 82.75 879 VAL A CA 1
ATOM 7105 C C . VAL A 1 879 ? 69.309 -44.240 -56.747 1.00 82.75 879 VAL A C 1
ATOM 7107 O O . VAL A 1 879 ? 70.107 -44.608 -57.608 1.00 82.75 879 VAL A O 1
ATOM 7110 N N . THR A 1 880 ? 68.080 -43.818 -57.056 1.00 79.31 880 THR A N 1
ATOM 7111 C CA . THR A 1 880 ? 67.501 -43.907 -58.411 1.00 79.31 880 THR A CA 1
ATOM 7112 C C . THR A 1 880 ? 67.941 -42.777 -59.342 1.00 79.31 880 THR A C 1
ATOM 7114 O O . THR A 1 880 ? 67.497 -42.698 -60.486 1.00 79.31 880 THR A O 1
ATOM 7117 N N . ASN A 1 881 ? 68.771 -41.855 -58.861 1.00 78.31 881 ASN A N 1
ATOM 7118 C CA . ASN A 1 881 ? 69.235 -40.723 -59.645 1.00 78.31 881 ASN A CA 1
ATOM 7119 C C . ASN A 1 881 ? 70.389 -41.143 -60.570 1.00 78.31 881 ASN A C 1
ATOM 7121 O O . ASN A 1 881 ? 71.484 -41.483 -60.109 1.00 78.31 881 ASN A O 1
ATOM 7125 N N . ASN A 1 882 ? 70.130 -41.083 -61.879 1.00 70.19 882 ASN A N 1
ATOM 7126 C CA . ASN A 1 882 ? 71.043 -41.474 -62.960 1.00 70.19 882 ASN A CA 1
ATOM 7127 C C . ASN A 1 882 ? 72.088 -40.399 -63.317 1.00 70.19 882 ASN A C 1
ATOM 7129 O O . ASN A 1 882 ? 72.646 -40.436 -64.412 1.00 70.19 882 ASN A O 1
ATOM 7133 N N . SER A 1 883 ? 72.330 -39.416 -62.443 1.00 72.06 883 SER A N 1
ATOM 7134 C CA . SER A 1 883 ? 73.408 -38.443 -62.656 1.00 72.06 883 SER A CA 1
ATOM 7135 C C . SER A 1 883 ? 74.753 -39.160 -62.798 1.00 72.06 883 SER A C 1
ATOM 7137 O O . SER A 1 883 ? 75.029 -40.088 -62.036 1.00 72.06 883 SER A O 1
ATOM 7139 N N . ASP A 1 884 ? 75.569 -38.713 -63.759 1.00 71.50 884 ASP A N 1
ATOM 7140 C CA . ASP A 1 884 ? 76.934 -39.203 -63.986 1.00 71.50 884 ASP A CA 1
ATOM 7141 C C . ASP A 1 884 ? 77.740 -39.140 -62.677 1.00 71.50 884 ASP A C 1
ATOM 7143 O O . ASP A 1 884 ? 77.679 -38.142 -61.952 1.00 71.50 884 ASP A O 1
ATOM 7147 N N . ASP A 1 885 ? 78.519 -40.182 -62.381 1.00 71.69 885 ASP A N 1
ATOM 7148 C CA . ASP A 1 885 ? 79.422 -40.236 -61.226 1.00 71.69 885 ASP A CA 1
ATOM 7149 C C . ASP A 1 885 ? 80.457 -39.085 -61.242 1.00 71.69 885 ASP A C 1
ATOM 7151 O O . ASP A 1 885 ? 81.024 -38.738 -60.204 1.00 71.69 885 ASP A O 1
ATOM 7155 N N . ASN A 1 886 ? 80.660 -38.443 -62.401 1.00 74.06 886 ASN A N 1
ATOM 7156 C CA . ASN A 1 886 ? 81.494 -37.252 -62.578 1.00 74.06 886 ASN A CA 1
ATOM 7157 C C . ASN A 1 886 ? 80.744 -35.906 -62.480 1.00 74.06 886 ASN A C 1
ATOM 7159 O O . ASN A 1 886 ? 81.371 -34.857 -62.671 1.00 74.06 886 ASN A O 1
ATOM 7163 N N . ALA A 1 887 ? 79.436 -35.891 -62.197 1.00 78.62 887 ALA A N 1
ATOM 7164 C CA . ALA A 1 887 ? 78.633 -34.667 -62.159 1.00 78.62 887 ALA A CA 1
ATOM 7165 C C . ALA A 1 887 ? 79.188 -33.634 -61.162 1.00 78.62 887 ALA A C 1
ATOM 7167 O O . ALA A 1 887 ? 79.533 -33.953 -60.025 1.00 78.62 887 ALA A O 1
ATOM 7168 N N . ALA A 1 888 ? 79.248 -32.365 -61.580 1.00 81.75 888 ALA A N 1
ATOM 7169 C CA . ALA A 1 888 ? 79.815 -31.291 -60.762 1.00 81.75 888 ALA A CA 1
ATOM 7170 C C . ALA A 1 888 ? 78.909 -30.889 -59.579 1.00 81.75 888 ALA A C 1
ATOM 7172 O O . ALA A 1 888 ? 79.399 -30.466 -58.525 1.00 81.75 888 ALA A O 1
ATOM 7173 N N . SER A 1 889 ? 77.590 -31.039 -59.740 1.00 86.25 889 SER A N 1
ATOM 7174 C CA . SER A 1 889 ? 76.595 -30.944 -58.670 1.00 86.25 889 SER A CA 1
ATOM 7175 C C . SER A 1 889 ? 75.292 -31.656 -59.055 1.00 86.25 889 SER A C 1
ATOM 7177 O O . SER A 1 889 ? 75.016 -31.841 -60.238 1.00 86.25 889 SER A O 1
ATOM 7179 N N . VAL A 1 890 ? 74.498 -32.052 -58.060 1.00 87.50 890 VAL A N 1
ATOM 7180 C CA . VAL A 1 890 ? 73.217 -32.758 -58.214 1.00 87.50 890 VAL A CA 1
ATOM 7181 C C . VAL A 1 890 ? 72.190 -32.146 -57.263 1.00 87.50 890 VAL A C 1
ATOM 7183 O O . VAL A 1 890 ? 72.514 -31.840 -56.119 1.00 87.50 890 VAL A O 1
ATOM 7186 N N . GLY A 1 891 ? 70.953 -31.945 -57.715 1.00 88.38 891 GLY A N 1
ATOM 7187 C CA . GLY A 1 891 ? 69.857 -31.436 -56.886 1.00 88.38 891 GLY A CA 1
ATOM 7188 C C . GLY A 1 891 ? 68.755 -32.474 -56.702 1.00 88.38 891 GLY A C 1
ATOM 7189 O O . GLY A 1 891 ? 68.396 -33.156 -57.658 1.00 88.38 891 GLY A O 1
ATOM 7190 N N . ILE A 1 892 ? 68.191 -32.561 -55.497 1.00 90.31 892 ILE A N 1
ATOM 7191 C CA . ILE A 1 892 ? 66.967 -33.331 -55.228 1.00 90.31 892 ILE A CA 1
ATOM 7192 C C . ILE A 1 892 ? 65.885 -32.415 -54.659 1.00 90.31 892 ILE A C 1
ATOM 7194 O O . ILE A 1 892 ? 66.174 -31.503 -53.882 1.00 90.31 892 ILE A O 1
ATOM 7198 N N . SER A 1 893 ? 64.631 -32.642 -55.040 1.00 88.94 893 SER A N 1
ATOM 7199 C CA . SER A 1 893 ? 63.502 -31.871 -54.518 1.00 88.94 893 SER A CA 1
ATOM 7200 C C . SER A 1 893 ? 63.021 -32.446 -53.190 1.00 88.94 893 SER A C 1
ATOM 7202 O O . SER A 1 893 ? 62.754 -33.639 -53.092 1.00 88.94 893 SER A O 1
ATOM 7204 N N . ILE A 1 894 ? 62.882 -31.587 -52.183 1.00 90.50 894 ILE A N 1
ATOM 7205 C CA . ILE A 1 894 ? 62.354 -31.926 -50.858 1.00 90.50 894 ILE A CA 1
ATOM 7206 C C . ILE A 1 894 ? 61.284 -30.914 -50.452 1.00 90.50 894 ILE A C 1
ATOM 7208 O O . ILE A 1 894 ? 61.293 -29.773 -50.908 1.00 90.50 894 ILE A O 1
ATOM 7212 N N . THR A 1 895 ? 60.373 -31.307 -49.569 1.00 89.12 895 THR A N 1
ATOM 7213 C CA . THR A 1 895 ? 59.365 -30.411 -48.993 1.00 89.12 895 THR A CA 1
ATOM 7214 C C . THR A 1 895 ? 59.723 -30.116 -47.541 1.00 89.12 895 THR A C 1
ATOM 7216 O O . THR A 1 895 ? 59.871 -31.045 -46.739 1.00 89.12 895 THR A O 1
ATOM 7219 N N . LEU A 1 896 ? 59.889 -28.827 -47.231 1.00 86.88 896 LEU A N 1
ATOM 7220 C CA . LEU A 1 896 ? 60.141 -28.294 -45.892 1.00 86.88 896 LEU A CA 1
ATOM 7221 C C . LEU A 1 896 ? 59.080 -27.238 -45.577 1.00 86.88 896 LEU A C 1
ATOM 7223 O O . LEU A 1 896 ? 58.857 -26.341 -46.382 1.00 86.88 896 LEU A O 1
ATOM 7227 N N . ALA A 1 897 ? 58.445 -27.323 -44.409 1.00 84.56 897 ALA A N 1
ATOM 7228 C CA . ALA A 1 897 ? 57.440 -26.362 -43.946 1.00 84.56 897 ALA A CA 1
ATOM 7229 C C . ALA A 1 897 ? 56.339 -26.052 -44.991 1.00 84.56 897 ALA A C 1
ATOM 7231 O O . ALA A 1 897 ? 55.914 -24.911 -45.120 1.00 84.56 897 ALA A O 1
ATOM 7232 N N . LEU A 1 898 ? 55.864 -27.084 -45.708 1.00 79.94 898 LEU A N 1
ATOM 7233 C CA . LEU A 1 898 ? 54.840 -27.015 -46.772 1.00 79.94 898 LEU A CA 1
ATOM 7234 C C . LEU A 1 898 ? 55.288 -26.340 -48.083 1.00 79.94 898 LEU A C 1
ATOM 7236 O O . LEU A 1 898 ? 54.489 -26.217 -49.009 1.00 79.94 898 LEU A O 1
ATOM 7240 N N . GLU A 1 899 ? 56.564 -25.978 -48.206 1.00 77.69 899 GLU A N 1
ATOM 7241 C CA . GLU A 1 899 ? 57.150 -25.412 -49.421 1.00 77.69 899 GLU A CA 1
ATOM 7242 C C . GLU A 1 899 ? 58.162 -26.374 -50.058 1.00 77.69 899 GLU A C 1
ATOM 7244 O O . GLU A 1 899 ? 58.844 -27.148 -49.380 1.00 77.69 899 GLU A O 1
ATOM 7249 N N . LYS A 1 900 ? 58.273 -26.331 -51.391 1.00 84.44 900 LYS A N 1
ATOM 7250 C CA . LYS A 1 900 ? 59.228 -27.153 -52.147 1.00 84.44 900 LYS A CA 1
ATOM 7251 C C . LYS A 1 900 ? 60.588 -26.459 -52.227 1.00 84.44 900 LYS A C 1
ATOM 7253 O O . LYS A 1 900 ? 60.697 -25.361 -52.762 1.00 84.44 900 LYS A O 1
ATOM 7258 N N . TYR A 1 901 ? 61.628 -27.150 -51.776 1.00 88.81 901 TYR A N 1
ATOM 7259 C CA . TYR A 1 901 ? 63.028 -26.740 -51.846 1.00 88.81 901 TYR A CA 1
ATOM 7260 C C . TYR A 1 901 ? 63.836 -27.708 -52.716 1.00 88.81 901 TYR A C 1
ATOM 7262 O O . TYR A 1 901 ? 63.474 -28.872 -52.882 1.00 88.81 901 TYR A O 1
ATOM 7270 N N . THR A 1 902 ? 64.962 -27.238 -53.258 1.00 90.81 902 THR A N 1
ATOM 7271 C CA . THR A 1 902 ? 65.936 -28.092 -53.956 1.00 90.81 902 THR A CA 1
ATOM 7272 C C . THR A 1 902 ? 67.196 -28.201 -53.116 1.00 90.81 902 THR A C 1
ATOM 7274 O O . THR A 1 902 ? 67.942 -27.230 -52.987 1.00 90.81 902 THR A O 1
ATOM 7277 N N . LEU A 1 903 ? 67.430 -29.383 -52.551 1.00 91.19 903 LEU A N 1
ATOM 7278 C CA . LEU A 1 903 ? 68.639 -29.693 -51.808 1.00 91.19 903 LEU A CA 1
ATOM 7279 C C . LEU A 1 903 ? 69.766 -30.005 -52.796 1.00 91.19 903 LEU A C 1
ATOM 7281 O O . LEU A 1 903 ? 69.738 -31.025 -53.485 1.00 91.19 903 LEU A O 1
ATOM 7285 N N . ARG A 1 904 ? 70.741 -29.100 -52.881 1.00 92.44 904 ARG A N 1
ATOM 7286 C CA . ARG A 1 904 ? 71.857 -29.172 -53.826 1.00 92.44 904 ARG A CA 1
ATOM 7287 C C . ARG A 1 904 ? 73.089 -29.814 -53.186 1.00 92.44 904 ARG A C 1
ATOM 7289 O O . ARG A 1 904 ? 73.541 -29.395 -52.121 1.00 92.44 904 ARG A O 1
ATOM 7296 N N . PHE A 1 905 ? 73.661 -30.800 -53.862 1.00 91.56 905 PHE A N 1
ATOM 7297 C CA . PHE A 1 905 ? 74.882 -31.506 -53.495 1.00 91.56 905 PHE A CA 1
ATOM 7298 C C . PHE A 1 905 ? 75.992 -31.207 -54.499 1.00 91.56 905 PHE A C 1
ATOM 7300 O O . PHE A 1 905 ? 75.762 -31.236 -55.702 1.00 91.56 905 PHE A O 1
ATOM 7307 N N . VAL A 1 906 ? 77.208 -30.956 -54.026 1.00 90.19 906 VAL A N 1
ATOM 7308 C CA . VAL A 1 906 ? 78.401 -30.884 -54.889 1.00 90.19 906 VAL A CA 1
ATOM 7309 C C . VAL A 1 906 ? 78.887 -32.306 -55.196 1.00 90.19 906 VAL A C 1
ATOM 7311 O O . VAL A 1 906 ? 78.779 -33.180 -54.333 1.00 90.19 906 VAL A O 1
ATOM 7314 N N . GLY A 1 907 ? 79.437 -32.535 -56.393 1.00 86.06 907 GLY A N 1
ATOM 7315 C CA . GLY A 1 907 ? 79.788 -33.855 -56.938 1.00 86.06 907 GLY A CA 1
ATOM 7316 C C . GLY A 1 907 ? 80.426 -34.846 -55.953 1.00 86.06 907 GLY A C 1
ATOM 7317 O O . GLY A 1 907 ? 79.846 -35.904 -55.723 1.00 86.06 907 GLY A O 1
ATOM 7318 N N . PRO A 1 908 ? 81.558 -34.520 -55.292 1.00 87.25 908 PRO A N 1
ATOM 7319 C CA . PRO A 1 908 ? 82.183 -35.398 -54.305 1.00 87.25 908 PRO A CA 1
ATOM 7320 C C . PRO A 1 908 ? 81.275 -35.785 -53.140 1.00 87.25 908 PRO A C 1
ATOM 7322 O O . PRO A 1 908 ? 81.259 -36.949 -52.762 1.00 87.25 908 PRO A O 1
ATOM 7325 N N . HIS A 1 909 ? 80.498 -34.842 -52.596 1.00 91.31 909 HIS A N 1
ATOM 7326 C CA . HIS A 1 909 ? 79.587 -35.144 -51.490 1.00 91.31 909 HIS A CA 1
ATOM 7327 C C . HIS A 1 909 ? 78.457 -36.071 -51.938 1.00 91.31 909 HIS A C 1
ATOM 7329 O O . HIS A 1 909 ? 78.124 -37.025 -51.240 1.00 91.31 909 HIS A O 1
ATOM 7335 N N . TRP A 1 910 ? 77.905 -35.820 -53.126 1.00 89.12 910 TRP A N 1
ATOM 7336 C CA . TRP A 1 910 ? 76.890 -36.679 -53.722 1.00 89.12 910 TRP A CA 1
ATOM 7337 C C . TRP A 1 910 ? 77.401 -38.107 -53.949 1.00 89.12 910 TRP A C 1
ATOM 7339 O O . TRP A 1 910 ? 76.766 -39.071 -53.524 1.00 89.12 910 TRP A O 1
ATOM 7349 N N . PHE A 1 911 ? 78.566 -38.232 -54.588 1.00 87.31 911 PHE A N 1
ATOM 7350 C CA . PHE A 1 911 ? 79.179 -39.512 -54.926 1.00 87.31 911 PHE A CA 1
ATOM 7351 C C . PHE A 1 911 ? 79.509 -40.344 -53.683 1.00 87.31 911 PHE A C 1
ATOM 7353 O O . PHE A 1 911 ? 79.209 -41.541 -53.640 1.00 87.31 911 PHE A O 1
ATOM 7360 N N . ASP A 1 912 ? 80.095 -39.715 -52.659 1.00 89.25 912 ASP A N 1
ATOM 7361 C CA . ASP A 1 912 ? 80.478 -40.413 -51.434 1.00 89.25 912 ASP A CA 1
ATOM 7362 C C . ASP A 1 912 ? 79.230 -40.896 -50.667 1.00 89.25 912 ASP A C 1
ATOM 7364 O O . ASP A 1 912 ? 79.156 -42.063 -50.279 1.00 89.25 912 ASP A O 1
ATOM 7368 N N . LEU A 1 913 ? 78.205 -40.041 -50.527 1.00 88.31 913 LEU A N 1
ATOM 7369 C CA . LEU A 1 913 ? 76.944 -40.396 -49.865 1.00 88.31 913 LEU A CA 1
ATOM 7370 C C . LEU A 1 913 ? 76.201 -41.519 -50.605 1.00 88.31 913 LEU A C 1
ATOM 7372 O O . LEU A 1 913 ? 75.745 -42.475 -49.976 1.00 88.31 913 LEU A O 1
ATOM 7376 N N . LYS A 1 914 ? 76.111 -41.443 -51.940 1.00 86.62 914 LYS A N 1
ATOM 7377 C CA . LYS A 1 914 ? 75.475 -42.481 -52.767 1.00 86.62 914 LYS A CA 1
ATOM 7378 C C . LYS A 1 914 ? 76.207 -43.822 -52.646 1.00 86.62 914 LYS A C 1
ATOM 7380 O O . LYS A 1 914 ? 75.551 -44.852 -52.516 1.00 86.62 914 LYS A O 1
ATOM 7385 N N . SER A 1 915 ? 77.542 -43.811 -52.622 1.00 85.38 915 SER A N 1
ATOM 7386 C CA . SER A 1 915 ? 78.360 -45.026 -52.474 1.00 85.38 915 SER A CA 1
ATOM 7387 C C . SER A 1 915 ? 78.119 -45.734 -51.137 1.00 85.38 915 SER A C 1
ATOM 7389 O O . SER A 1 915 ? 78.011 -46.956 -51.109 1.00 85.38 915 SER A O 1
ATOM 7391 N N . ILE A 1 916 ? 77.979 -44.974 -50.046 1.00 84.38 916 ILE A N 1
ATOM 7392 C CA . ILE A 1 916 ? 77.705 -45.519 -48.706 1.00 84.38 916 ILE A CA 1
ATOM 7393 C C . ILE A 1 916 ? 76.292 -46.094 -48.610 1.00 84.38 916 ILE A C 1
ATOM 7395 O O . ILE A 1 916 ? 76.092 -47.160 -48.028 1.00 84.38 916 ILE A O 1
ATOM 7399 N N . ILE A 1 917 ? 75.301 -45.400 -49.177 1.00 83.25 917 ILE A N 1
ATOM 7400 C CA . ILE A 1 917 ? 73.915 -45.879 -49.174 1.00 83.25 917 ILE A CA 1
ATOM 7401 C C . ILE A 1 917 ? 73.825 -47.197 -49.950 1.00 83.25 917 ILE A C 1
ATOM 7403 O O . ILE A 1 917 ? 73.268 -48.152 -49.424 1.00 83.25 917 ILE A O 1
ATOM 7407 N N . LEU A 1 918 ? 74.443 -47.275 -51.136 1.00 81.12 918 LEU A N 1
ATOM 7408 C CA . LEU A 1 918 ? 74.469 -48.487 -51.964 1.00 81.12 918 LEU A CA 1
ATOM 7409 C C . LEU A 1 918 ? 75.208 -49.665 -51.316 1.00 81.12 918 LEU A C 1
ATOM 7411 O O . LEU A 1 918 ? 74.900 -50.804 -51.641 1.00 81.12 918 LEU A O 1
ATOM 7415 N N . SER A 1 919 ? 76.173 -49.421 -50.423 1.00 72.31 919 SER A N 1
ATOM 7416 C CA . SER A 1 919 ? 76.867 -50.493 -49.698 1.00 72.31 919 SER A CA 1
ATOM 7417 C C . SER A 1 919 ? 76.151 -50.953 -48.424 1.00 72.31 919 SER A C 1
ATOM 7419 O O . SER A 1 919 ? 76.577 -51.932 -47.817 1.00 72.31 919 SER A O 1
ATOM 7421 N N . THR A 1 920 ? 75.127 -50.224 -47.963 1.00 64.12 920 THR A N 1
ATOM 7422 C CA . THR A 1 920 ? 74.374 -50.532 -46.728 1.00 64.12 920 THR A CA 1
ATOM 7423 C C . THR A 1 920 ? 72.932 -50.985 -46.968 1.00 64.12 920 THR A C 1
ATOM 7425 O O . THR A 1 920 ? 72.321 -51.531 -46.044 1.00 64.12 920 THR A O 1
ATOM 7428 N N . THR A 1 921 ? 72.397 -50.767 -48.173 1.00 55.22 921 THR A N 1
ATOM 7429 C CA . THR A 1 921 ? 71.214 -51.449 -48.733 1.00 55.22 921 THR A CA 1
ATOM 7430 C C . THR A 1 921 ? 71.594 -52.785 -49.331 1.00 55.22 921 THR A C 1
ATOM 7432 O O . THR A 1 921 ? 70.833 -53.748 -49.098 1.00 55.22 921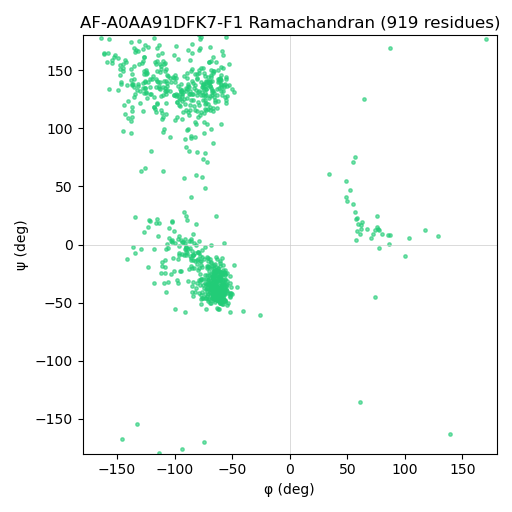 THR A O 1
#

Radius of gyration: 63.3 Å; Cα contacts (8 Å, |Δi|>4): 1430; chains: 1; bounding box: 145×79×161 Å

Organism: NCBI:txid702114